Protein AF-A0A0S8IV64-F1 (afdb_monomer)

Foldseek 3Di:
DPPVPVVVVVVVVVVVVVPPDPPLPPAFWWWKKWFADQPVRVQLVLLDFQWAFLDDDRGITITTDGPVVVVVCVVVPIPMDGPGRHLQRVCCVVQNNCRCVVFDALVRLVVLLVVLCVVQVQFKDKDQLDAFPVGRTFIKIKGANHSVDDDLAAEEEEAFPLFLLFRLSLLQLSVLSVVLSVCAPPDPLSVCLRHRYTYMGGSHLQSQNVNVNGGHHSVNQRSQQQDFAQRDPSGVHRVPGPSNVSVLVVLVQDQHQEYEYEGASAQAKEWDDQAAPDAALQNVQLQVLSVLQCLLQVGHYDHNVVVPHGGRGDQSRSCQWANHGYIYGHFHSHDSVVRNNSRVVSVSSSSQQSQFEAKEAEAAQFPRQAFFKWKAFPSSRGIHTANNHGRMTDDHHDFDWTKIWIGGAQFDIDIDGGQTGDPDGHHYDYHHTYGHWKFFFRTWRHKHADDPDSPPGHPPQQPARLCLQTDDQDQRWGQQYQFMKTKTFSDPVGWFFADPDFRKKWAFHDAWAKKWKWFDDPPPPDDTHTQDMDTHIDTGGCPPDPDRTTGMMMITFPRDADNPHRSTTTITRIMMGTDAAADWDKIWPDKAKDQDVDDQWNHDPPRAAAAFTKIWMKTKMATQHPFKFAWKKKFKDFPPPFKAWPATIFTFGMHGHGGMTMTPGTTMMGGHNADAFQQWTWMKMWMDTPGDTTIGTDDGGGYWDWDKAWDDKWKQQVQHPRLRAAAAFGKIWIKTKIFTQIQAKFAFKKKFKDFPDPFKDWPAGIFTWHIHGHGGMTITPGTTMIGGHNPDDQQDWTKMKMWMDGPHRDIDIYIDIGGYHAAEEEEEALQLPDDLCCLVVVLVVLQVGDYHYHDCNSNPADALSRLLNYQEYEYENAPDEDACVDARSADPVRLVSVVVSVVQLHEYEYFAQHNCRHNPPDCCCCPVVQFPDKDKQPQQQKKAFDDPDLQGHPEIFRFARPDDGTFMFTAGHPQKDFTIFGDDDDDDDDDDDDDDDDDDDDDPPPRRGGQKMKGRPDDDDSYIYIYGNHGLSRQACDDDPPRGSSVNSQSVSVVSVNHDDDDQACQFVRPNDNDVVSLVQLCCVAPVVHDGRVVNRNQVQAPPPDRDVVSSVQSCCVHPVVHDGRDD

Mean predicted aligned error: 17.18 Å

Radius of gyration: 38.02 Å; Cα contacts (8 Å, |Δi|>4): 2808; chains: 1; bounding box: 115×73×120 Å

Secondary structure (DSSP, 8-state):
--SSHHHHHHHHHHHHHS-S---------EEEEEE-SSHHHHHHHHTSTTPEEEEE-SSEEEEEE-HHHHHHHHHHT-EEEEEESSHHHHHHHHH-TTGGGGSPPHHHHHHHHHHHHHHSTTTEEEEEEEE-TT--EEEEEEESSSTTS--SPPEEEEEE-SSTT--HHHHHHHHHHHHHHHHTTTSHHHHHHHHH-EEEEES-S-HHHHHHT-SS-TT---GGG--SSS--SSSSSTT-SHHHHHHHHHHHHS-EEEEEEEE-SSSEEEES-SS-SS--TTHHHHHHHHHHHHHTTTPEEEEHHHH---SS-HHHHHHHHH--EEEEEE--SS-HHHHHHHHHHHHHHHHHGGG-SEEEEEEETTT--B--EEEEETTTTEEEE--TTT-EEEE---SEEEEEEEEETTB--EEEEEEEE-TTSPEE--EEEPB-SEEE--EEEEEE---SS-SS---TT----GGGGSSS--S--EE--TT-EEEEE--SSS-EE--SS--EEEEE-SS--EEEEEEEPTTTTS--EEEEEEESSEEE--TTSS-SEE-EEEEEE-S-S-TTSSS-S-EEEEEEEE----S--EEEEEEEEE--SSTT----SSSSEETT-EEEEEEEEEE-SSSPEEEEEEEEE---TTEEEEE-EEEEEEE-TT-EEE-SS-EEEEE-TTPPTTEEEEEEEEEEETTEEEEEEEEEEEEE---EEEEEEEEE-TTTTSSSSB-TT-EEEEEEEEEE-SSS-B-S-EEEEEE--TTEEEEE-EEE---B-TT-EEE-SS-EEEEE-TTSPTTEEEEEEEEEE-SSS-EEEEEEEEEES-EEEEEEE-SSS-S-HHHHHHHHHTTT--EEEEEHHHH-SPPHHHHTTEEEEEEE-TT---BTTB-SSS-HHHHHHHHHHHHTT-EEEEE-SSHHHHH-S-HIIIIIS-EEEEES-----EEEEPTT-TTTTT-EEE---SS---PPEEEE-TT-EEEEEE--SS---------------S---SSTTEEEEEE-SSS--SSEEEEESS-GGGS-TT-STTSSHHHHHHHHHHHHT-------TT-TTSSSS-SHHHHHHHHHHHHH-PPPPSSGGGT-TTSSSS-SHHHHHHHHHHHHH-PPPS--

Sequence (1128 aa):
MRLTWTLIFTIVLISVLLWQSSESVAFEEIYARIWVTSTEEKGMLLGEKGLIVDAAGPNWVDVVINSERLDDLLAKGYNVEVVFWTPEERNTKLFGKDWDRQFHSYSDMVAEMQQAASDHSDIIILDTLGYSVEGRMILGAKISDNPTLEEDEPEFRIIGCHHGNEYMSVEMPLLMLEYLTDNYGSVPQVTHLVNDLETWIIPMMNPDGRTAGTRGNANGVDLNRDYGYLWNHYSPGIFSQVETRVIREHGMKNNFSISLSFHTSGDIVNHVWNYKDFPVADSAFIVDISTEYGSYNGYWVVEGYQWYQVYGDCNDWSYGSRSSIDATIETDNYNIPNVWNQNRNAILAMMERADDGVRGIVTDASTGEPLEAMVTCMELGLLVFTDPVVGDYQKNFLPGTYTLKFSANGYRDTTIPGVVVSGGSPTTLNVALRPALDLFAVHVISCYFYDPYSWPNQYPNNPTNASAALGLPDGIFASLGRGGHVELDMGEVTPIVDVEGDDFTIHEVGTSDGYHVYWSSLPYGGSWNYIGNGYGTTSFDISSLSTDTIRYLMIVDDNDGSATEWYPGCDIDAITHARQVTGPYVTLYTYYVDDDSLDLSLGNNDGNVDFGETIELTMVLENIGDSIAYDVEAILRTTHPLVSVIDSQQIFGDIPAGDTMASSAEFVFSVSTEIVDGEIIPFHLDINATNGSWGYEGPNILVNAPLLVYHALDVDDIVGNGDGKADPGETCYLTVTLENEGGYEGKQVEAILVSNDFYVNVISGTSSYPDMLPESTGVSLTPYQVTISEECPEGHSASLILEIDAFGPYSSVDTFALIIGQKPILFVDDDGGEAYEYYFLTALDSLGITYDVWTYETLDAPADSVLELYQTVVWTTGPDYGSMATPQTLTATDRTRLMTYLDNGGNLFLSSQDLLHDNGLNTFVTDYLHVVDYAEDKNINSAAGLVSDTISDGMAFTLNYPFYNFSDCIVPGSGATGIFYQTGKASSAFEERVPHDRLSSAGTSDLLDSCALRYPASGQSTYKVVFFAFPFEAVPPAGVYPNNSHTLMRRIMGWFGLEKPSYIRGDANGDGIIDLGDILYLVSYLYKSGPASDPFEAGDADCDGDIDLGDLLYLVSYLYKGGPAPGC

Solvent-accessible surface area (backbone atoms only — not comparable to full-atom values): 58502 Å² total; per-residue (Å²): 145,83,73,71,64,63,57,54,51,51,53,51,49,51,57,54,64,68,61,55,74,78,66,68,78,72,72,62,46,28,37,30,38,34,54,35,91,41,71,65,54,42,40,47,58,64,50,39,86,78,68,41,76,59,46,74,60,92,48,34,38,30,29,48,37,36,72,70,54,51,53,50,42,51,73,73,65,52,52,70,44,77,76,27,80,34,57,69,58,42,46,36,70,76,61,37,92,66,52,68,77,82,52,77,48,73,70,49,49,54,52,47,55,53,45,52,33,66,76,41,56,69,34,30,37,75,43,71,71,39,45,35,90,89,63,49,72,25,49,34,34,39,32,14,62,55,45,92,57,86,67,90,45,42,24,35,38,32,40,9,12,56,35,14,57,24,61,42,10,30,48,58,34,46,52,47,53,51,51,47,64,76,29,46,87,73,37,70,68,44,32,48,51,33,65,59,26,39,36,38,36,23,28,42,54,21,56,53,6,43,72,70,54,32,50,22,37,80,85,59,45,52,51,60,26,17,28,26,36,58,30,74,76,63,33,101,38,70,44,65,49,57,44,48,41,34,53,49,57,48,58,72,74,46,59,38,35,32,34,38,38,32,36,52,69,37,61,31,34,33,32,59,32,26,68,40,93,58,74,53,72,62,38,69,48,57,50,49,56,38,46,54,36,19,69,60,59,73,28,48,62,41,47,25,25,81,77,54,63,48,45,4,26,62,37,44,24,38,32,65,45,54,49,14,48,27,32,38,38,27,32,64,79,62,62,64,74,57,55,46,67,38,41,52,64,22,52,52,50,54,58,62,54,39,54,32,13,39,30,34,35,34,20,34,20,61,76,68,46,45,28,60,31,38,42,30,34,66,88,54,73,41,62,34,50,30,31,59,84,64,4,26,34,56,44,74,52,64,66,46,73,41,35,42,34,39,39,36,70,32,28,46,71,45,76,46,71,75,46,63,24,55,80,95,50,48,31,79,56,71,44,65,38,44,79,46,42,54,31,32,25,74,41,46,70,29,32,28,60,59,76,90,59,62,49,85,60,73,53,81,37,54,75,58,41,70,59,32,30,38,42,70,78,75,82,51,46,17,36,22,19,38,53,7,29,46,30,33,32,26,40,93,91,56,40,46,52,62,59,97,59,68,35,37,33,43,36,51,49,88,74,72,34,46,29,37,37,28,36,35,55,88,65,86,89,50,73,76,40,81,76,51,75,43,58,36,59,34,69,45,60,48,83,85,53,99,51,63,63,44,40,32,42,35,45,31,25,67,55,52,78,49,81,82,39,73,53,14,34,30,24,30,13,15,33,40,33,72,61,86,50,85,47,46,40,70,43,82,68,51,72,44,77,40,18,38,72,53,94,84,19,50,33,87,61,84,67,62,48,44,53,53,23,24,40,30,35,41,42,25,37,27,17,75,12,72,31,64,34,38,63,26,32,39,35,56,46,63,83,51,90,54,50,48,77,76,38,38,73,41,49,53,39,68,35,45,48,76,34,72,42,55,43,79,55,63,34,28,35,34,36,33,50,76,53,58,43,74,42,64,45,59,27,34,31,41,36,40,31,83,79,47,74,44,50,30,53,44,63,71,44,61,25,29,16,51,36,78,42,83,70,48,81,46,50,48,10,75,78,45,92,56,81,51,55,45,38,54,53,25,43,32,31,39,39,46,27,34,30,20,80,13,77,26,64,36,36,72,26,34,36,38,50,46,53,86,36,94,40,46,46,67,75,39,34,63,30,43,38,56,67,21,47,52,82,28,72,30,53,39,74,43,58,30,31,38,36,33,33,67,83,39,58,58,40,36,73,37,57,33,37,38,41,37,36,31,66,77,70,42,71,48,75,42,74,50,75,45,62,25,32,48,32,59,31,36,37,38,45,43,30,83,74,58,92,59,59,63,60,52,49,56,22,47,58,72,57,74,61,69,67,48,80,42,55,27,78,81,63,50,73,78,49,62,85,58,54,66,32,27,48,27,39,37,39,34,14,51,80,36,67,58,28,68,92,53,40,58,47,59,40,75,65,48,48,51,42,52,48,53,41,36,75,74,41,25,29,40,40,40,27,21,21,34,47,58,66,14,54,45,84,37,68,57,37,39,75,65,68,22,37,71,47,73,43,76,63,58,50,65,53,22,39,35,32,30,80,88,37,87,60,24,42,85,28,57,41,67,45,53,62,92,57,86,69,42,15,26,20,34,28,60,25,90,62,30,33,58,34,28,27,58,65,79,77,98,70,96,72,97,70,90,81,76,90,84,84,80,92,78,97,79,80,93,79,83,68,57,45,21,30,21,35,31,32,56,58,70,80,90,63,73,38,40,34,38,42,29,32,35,42,63,64,16,41,41,74,84,39,67,85,62,29,18,33,40,55,43,45,47,29,51,37,40,69,77,66,61,64,75,87,80,76,57,37,36,20,23,69,62,82,85,58,76,51,71,64,16,49,52,39,49,50,29,29,79,75,66,78,41,71,78,29,78,59,61,62,12,34,20,17,70,63,81,83,59,74,56,74,64,19,49,53,42,52,52,29,27,79,74,66,74,43,71,78,49,64,130

Nearest PDB structures (foldseek):
  4djl-assembly1_A  TM=9.384E-01  e=1.659E-21  Thermoactinomyces vulgaris
  6f79-assembly1_A  TM=9.394E-01  e=2.410E-21  Thermoactinomyces vulgaris
  8qvo-assembly1_A  TM=9.394E-01  e=3.319E-21  Thermoactinomyces vulgaris
  6f75-assembly1_A  TM=9.388E-01  e=3.895E-21  Thermoactinomyces vulgaris
  4iav-assembly1_A  TM=9.394E-01  e=6.296E-21  Thermoactinomyces vulgaris

pLDDT: mean 86.25, std 13.46, range [27.78, 98.75]

Structure (mmCIF, N/CA/C/O backbone):
data_AF-A0A0S8IV64-F1
#
_entry.id   AF-A0A0S8IV64-F1
#
loop_
_atom_site.group_PDB
_atom_site.id
_atom_site.type_symbol
_atom_site.label_atom_id
_atom_site.label_alt_id
_atom_site.label_comp_id
_atom_site.label_asym_id
_atom_site.label_entity_id
_atom_site.label_seq_id
_atom_site.pdbx_PDB_ins_code
_atom_site.Cartn_x
_atom_site.Cartn_y
_atom_site.Cartn_z
_atom_site.occupancy
_atom_site.B_iso_or_equiv
_atom_site.auth_seq_id
_atom_site.auth_comp_id
_atom_site.auth_asym_id
_atom_site.auth_atom_id
_atom_site.pdbx_PDB_model_num
ATOM 1 N N . MET A 1 1 ? -16.014 -24.046 -67.340 1.00 46.62 1 MET A N 1
ATOM 2 C CA . MET A 1 1 ? -15.103 -24.981 -66.634 1.00 46.62 1 MET A CA 1
ATOM 3 C C . MET A 1 1 ? -13.638 -24.910 -67.120 1.00 46.62 1 MET A C 1
ATOM 5 O O . MET A 1 1 ? -12.953 -25.922 -67.146 1.00 46.62 1 MET A O 1
ATOM 9 N N . ARG A 1 2 ? -13.134 -23.717 -67.488 1.00 40.94 2 ARG A N 1
ATOM 10 C CA . ARG A 1 2 ? -11.708 -23.420 -67.782 1.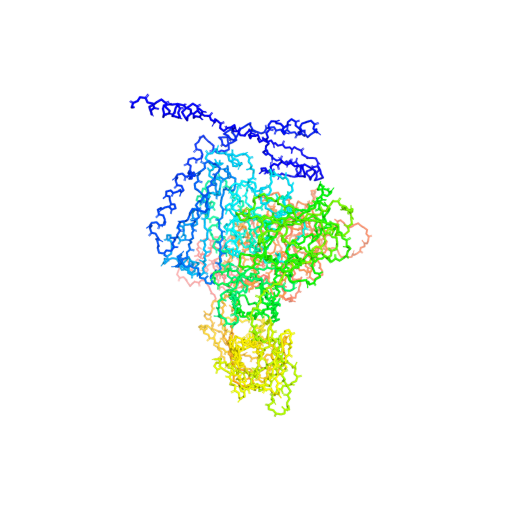00 40.94 2 ARG A CA 1
ATOM 11 C C . ARG A 1 2 ? -11.312 -21.982 -67.369 1.00 40.94 2 ARG A C 1
ATOM 13 O O . ARG A 1 2 ? -10.336 -21.446 -67.866 1.00 40.94 2 ARG A O 1
ATOM 20 N N . LEU A 1 3 ? -12.098 -21.354 -66.487 1.00 38.56 3 LEU A N 1
ATOM 21 C CA . LEU A 1 3 ? -11.925 -19.955 -66.057 1.00 38.56 3 LEU A CA 1
ATOM 22 C C . LEU A 1 3 ? -11.729 -19.798 -64.539 1.00 38.56 3 LEU A C 1
ATOM 24 O O . LEU A 1 3 ? -11.450 -18.704 -64.079 1.00 38.56 3 LEU A O 1
ATOM 28 N N . THR A 1 4 ? -11.817 -20.885 -63.769 1.00 44.31 4 THR A N 1
ATOM 29 C CA . THR A 1 4 ? -11.647 -20.881 -62.306 1.00 44.31 4 THR A CA 1
ATOM 30 C C . THR A 1 4 ? -10.268 -21.355 -61.843 1.00 44.31 4 THR A C 1
ATOM 32 O O . THR A 1 4 ? -9.903 -21.127 -60.701 1.00 44.31 4 THR A O 1
ATOM 35 N N . TRP A 1 5 ? -9.465 -21.957 -62.727 1.00 38.50 5 TRP A N 1
ATOM 36 C CA . TRP A 1 5 ? -8.128 -22.453 -62.374 1.00 38.50 5 TRP A CA 1
ATOM 37 C C . TRP A 1 5 ? -7.019 -21.411 -62.557 1.00 38.50 5 TRP A C 1
ATOM 39 O O . TRP A 1 5 ? -6.019 -21.466 -61.855 1.00 38.50 5 TRP A O 1
ATOM 49 N N . THR A 1 6 ? -7.203 -20.423 -63.438 1.00 42.66 6 THR A N 1
ATOM 50 C CA . THR A 1 6 ? -6.194 -19.380 -63.682 1.00 42.66 6 THR A CA 1
ATOM 51 C C . THR A 1 6 ? -6.231 -18.265 -62.635 1.00 42.66 6 THR A C 1
ATOM 53 O O . THR A 1 6 ? -5.207 -17.649 -62.394 1.00 42.66 6 THR A O 1
ATOM 56 N N . LEU A 1 7 ? -7.373 -18.016 -61.978 1.00 42.00 7 LEU A N 1
ATOM 57 C CA . LEU A 1 7 ? -7.457 -17.010 -60.909 1.00 42.00 7 LEU A CA 1
ATOM 58 C C . LEU A 1 7 ? -6.850 -17.526 -59.594 1.00 42.00 7 LEU A C 1
ATOM 60 O O . LEU A 1 7 ? -6.142 -16.792 -58.919 1.00 42.00 7 LEU A O 1
ATOM 64 N N . ILE A 1 8 ? -7.054 -18.812 -59.283 1.00 50.12 8 ILE A N 1
ATOM 65 C CA . ILE A 1 8 ? -6.493 -19.453 -58.086 1.00 50.12 8 ILE A CA 1
ATOM 66 C C . ILE A 1 8 ? -4.973 -19.623 -58.225 1.00 50.12 8 ILE A C 1
ATOM 68 O O . ILE A 1 8 ? -4.252 -19.380 -57.269 1.00 50.12 8 ILE A O 1
ATOM 72 N N . PHE A 1 9 ? -4.456 -19.933 -59.421 1.00 42.69 9 PHE A N 1
ATOM 73 C CA . PHE A 1 9 ? -3.003 -20.014 -59.627 1.00 42.69 9 PHE A CA 1
ATOM 74 C C . PHE A 1 9 ? -2.306 -18.645 -59.590 1.00 42.69 9 PHE A C 1
ATOM 76 O O . PHE A 1 9 ? -1.165 -18.582 -59.157 1.00 42.69 9 PHE A O 1
ATOM 83 N N . THR A 1 10 ? -2.970 -17.553 -59.992 1.00 44.53 10 THR A N 1
ATOM 84 C CA . THR A 1 10 ? -2.396 -16.197 -59.898 1.00 44.53 10 THR A CA 1
ATOM 85 C C . THR A 1 10 ? -2.472 -15.640 -58.476 1.00 44.53 10 THR A C 1
ATOM 87 O O . THR A 1 10 ? -1.539 -14.969 -58.057 1.00 44.53 10 THR A O 1
ATOM 90 N N . ILE A 1 11 ? -3.515 -15.966 -57.703 1.00 47.81 11 ILE A N 1
ATOM 91 C CA . ILE A 1 11 ? -3.597 -15.593 -56.280 1.00 47.81 11 ILE A CA 1
ATOM 92 C C . ILE A 1 11 ? -2.587 -16.401 -55.454 1.00 47.81 11 ILE A C 1
ATOM 94 O O . ILE A 1 11 ? -1.896 -15.811 -54.637 1.00 47.81 11 ILE A O 1
ATOM 98 N N . VAL A 1 12 ? -2.401 -17.697 -55.748 1.00 47.69 12 VAL A N 1
ATOM 99 C CA . VAL A 1 12 ? -1.395 -18.535 -55.070 1.00 47.69 12 VAL A CA 1
ATOM 100 C C . VAL A 1 12 ? 0.039 -18.197 -55.506 1.00 47.69 12 VAL A C 1
ATOM 102 O O . VAL A 1 12 ? 0.940 -18.246 -54.681 1.00 47.69 12 VAL A O 1
ATOM 105 N N . LEU A 1 13 ? 0.295 -17.793 -56.762 1.00 34.97 13 LEU A N 1
ATOM 106 C CA . LEU A 1 13 ? 1.633 -17.309 -57.143 1.00 34.97 13 LEU A CA 1
ATOM 107 C C . LEU A 1 13 ? 1.937 -15.908 -56.603 1.00 34.97 13 LEU A C 1
ATOM 109 O O . LEU A 1 13 ? 3.095 -15.651 -56.312 1.00 34.97 13 LEU A O 1
ATOM 113 N N . ILE A 1 14 ? 0.950 -15.015 -56.464 1.00 40.19 14 ILE A N 1
ATOM 114 C CA . ILE A 1 14 ? 1.164 -13.701 -55.834 1.00 40.19 14 ILE A CA 1
ATOM 115 C C . ILE A 1 14 ? 1.363 -13.869 -54.324 1.00 40.19 14 ILE A C 1
ATOM 117 O O . ILE A 1 14 ? 2.248 -13.226 -53.777 1.00 40.19 14 ILE A O 1
ATOM 121 N N . SER A 1 15 ? 0.659 -14.796 -53.666 1.00 40.41 15 SER A N 1
ATOM 122 C CA . SER A 1 15 ? 0.906 -15.102 -52.252 1.00 40.41 15 SER A CA 1
ATOM 123 C C . SER A 1 15 ? 2.202 -15.885 -52.014 1.00 40.41 15 SER A C 1
ATOM 125 O O . SER A 1 15 ? 2.766 -15.762 -50.944 1.00 40.41 15 SER A O 1
ATOM 127 N N . VAL A 1 16 ? 2.720 -16.647 -52.989 1.00 37.16 16 VAL A N 1
ATOM 128 C CA . VAL A 1 16 ? 4.018 -17.354 -52.877 1.00 37.16 16 VAL A CA 1
ATOM 129 C C . VAL A 1 16 ? 5.206 -16.499 -53.361 1.00 37.16 16 VAL A C 1
ATOM 131 O O . VAL A 1 16 ? 6.334 -16.748 -52.955 1.00 37.16 16 VAL A O 1
ATOM 134 N N . LEU A 1 17 ? 4.984 -15.461 -54.180 1.00 31.86 17 LEU A N 1
ATOM 135 C CA . LEU A 1 17 ? 6.019 -14.482 -54.567 1.00 31.86 17 LEU A CA 1
ATOM 136 C C . LEU A 1 17 ? 6.077 -13.252 -53.645 1.00 31.86 17 LEU A C 1
ATOM 138 O O . LEU A 1 17 ? 7.106 -12.588 -53.632 1.00 31.86 17 LEU A O 1
ATOM 142 N N . LEU A 1 18 ? 5.027 -12.972 -52.862 1.00 34.69 18 LEU A N 1
ATOM 143 C CA . LEU A 1 18 ? 5.077 -12.057 -51.706 1.00 34.69 18 LEU A CA 1
ATOM 144 C C . LEU A 1 18 ? 5.537 -12.761 -50.416 1.00 34.69 18 LEU A C 1
ATOM 146 O O . LEU A 1 18 ? 5.742 -12.111 -49.402 1.00 34.69 18 LEU A O 1
ATOM 150 N N . TRP A 1 19 ? 5.744 -14.080 -50.476 1.00 31.70 19 TRP A N 1
ATOM 151 C CA . TRP A 1 19 ? 6.392 -14.894 -49.445 1.00 31.70 19 TRP A CA 1
ATOM 152 C C . TRP A 1 19 ? 7.831 -15.232 -49.875 1.00 31.70 19 TRP A C 1
ATOM 154 O O . TRP A 1 19 ? 8.308 -16.357 -49.768 1.00 31.70 19 TRP A O 1
ATOM 164 N N . GLN A 1 20 ? 8.517 -14.247 -50.456 1.00 29.11 20 GLN A N 1
ATOM 165 C CA . GLN A 1 20 ? 9.966 -14.149 -50.345 1.00 29.11 20 GLN A CA 1
ATOM 166 C C . GLN A 1 20 ? 10.204 -13.213 -49.180 1.00 29.11 20 GLN A C 1
ATOM 168 O O . GLN A 1 20 ? 9.869 -12.039 -49.302 1.00 29.11 20 GLN A O 1
ATOM 173 N N . SER A 1 21 ? 10.679 -13.789 -48.074 1.00 34.25 21 SER A N 1
ATOM 174 C CA . SER A 1 21 ? 11.319 -13.117 -46.945 1.00 34.25 21 SER A CA 1
ATOM 175 C C . SER A 1 21 ? 11.250 -11.590 -47.040 1.00 34.25 21 SER A C 1
ATOM 177 O O . SER A 1 21 ? 12.135 -10.955 -47.620 1.00 34.25 21 SER A O 1
ATOM 179 N N . SER A 1 22 ? 10.245 -10.989 -46.401 1.00 31.52 22 SER A N 1
ATOM 180 C CA . SER A 1 22 ? 10.625 -9.890 -45.531 1.00 31.52 22 SER A CA 1
ATOM 181 C C . SER A 1 22 ? 11.589 -10.534 -44.541 1.00 31.52 22 SER A C 1
ATOM 183 O O . SER A 1 22 ? 11.177 -11.134 -43.554 1.00 31.52 22 SER A O 1
ATOM 185 N N . GLU A 1 23 ? 12.879 -10.539 -44.881 1.00 33.03 23 GLU A N 1
ATOM 186 C CA . GLU A 1 23 ? 13.861 -10.372 -43.829 1.00 33.03 23 GLU A CA 1
ATOM 187 C C . GLU A 1 23 ? 13.333 -9.142 -43.099 1.00 33.03 23 GLU A C 1
ATOM 189 O O . GLU A 1 23 ? 13.241 -8.061 -43.694 1.00 33.03 23 GLU A O 1
ATOM 194 N N . SER A 1 24 ? 12.814 -9.347 -41.884 1.00 35.16 24 SER A N 1
ATOM 195 C CA . SER A 1 24 ? 12.760 -8.263 -40.924 1.00 35.16 24 SER A CA 1
ATOM 196 C C . SER A 1 24 ? 14.130 -7.616 -41.046 1.00 35.16 24 SER A C 1
ATOM 198 O O . SER A 1 24 ? 15.158 -8.300 -40.996 1.00 35.16 24 SER A O 1
ATOM 200 N N . VAL A 1 25 ? 14.159 -6.339 -41.420 1.00 35.28 25 VAL A N 1
ATOM 201 C CA . VAL A 1 25 ? 15.418 -5.610 -41.401 1.00 35.28 25 VAL A CA 1
ATOM 202 C C . VAL A 1 25 ? 15.755 -5.582 -39.923 1.00 35.28 25 VAL A C 1
ATOM 204 O O . VAL A 1 25 ? 15.181 -4.782 -39.194 1.00 35.28 25 VAL A O 1
ATOM 207 N N . ALA A 1 26 ? 16.549 -6.558 -39.473 1.00 42.69 26 ALA A N 1
ATOM 208 C CA . ALA A 1 26 ? 16.985 -6.653 -38.098 1.00 42.69 26 ALA A CA 1
ATOM 209 C C . ALA A 1 26 ? 17.568 -5.287 -37.767 1.00 42.69 26 ALA A C 1
ATOM 211 O O . ALA A 1 26 ? 18.451 -4.798 -38.482 1.00 42.69 26 ALA A O 1
ATOM 212 N N . PHE A 1 27 ? 16.977 -4.632 -36.774 1.00 54.88 27 PHE A N 1
ATOM 213 C CA . PHE A 1 27 ? 17.466 -3.342 -36.345 1.00 54.88 27 PHE A CA 1
ATOM 214 C C . PHE A 1 27 ? 18.907 -3.551 -35.878 1.00 54.88 27 PHE A C 1
ATOM 216 O O . PHE A 1 27 ? 19.211 -4.506 -35.163 1.00 54.88 27 PHE A O 1
ATOM 223 N N . GLU A 1 28 ? 19.817 -2.729 -36.385 1.00 72.75 28 GLU A N 1
ATOM 224 C CA . GLU A 1 28 ? 21.224 -2.835 -36.034 1.00 72.75 28 GLU A CA 1
ATOM 225 C C . GLU A 1 28 ? 21.397 -2.369 -34.583 1.00 72.75 28 GLU A C 1
ATOM 227 O O . GLU A 1 28 ? 21.268 -1.179 -34.305 1.00 72.75 28 GLU A O 1
ATOM 232 N N . GLU A 1 29 ? 21.661 -3.307 -33.671 1.00 82.06 29 GLU A N 1
ATOM 233 C CA . GLU A 1 29 ? 21.982 -3.027 -32.268 1.00 82.06 29 GLU A CA 1
ATOM 234 C C . GLU A 1 29 ? 23.504 -3.022 -32.066 1.00 82.06 29 GLU A C 1
ATOM 236 O O . GLU A 1 29 ? 24.178 -4.055 -32.135 1.00 82.06 29 GLU A O 1
ATOM 241 N N . ILE A 1 30 ? 24.040 -1.835 -31.804 1.00 86.00 30 ILE A N 1
ATOM 242 C CA . ILE A 1 30 ? 25.433 -1.567 -31.459 1.00 86.00 30 ILE A CA 1
ATOM 243 C C . ILE A 1 30 ? 25.475 -1.193 -29.980 1.00 86.00 30 ILE A C 1
ATOM 245 O O . ILE A 1 30 ? 24.789 -0.267 -29.548 1.00 86.00 30 ILE A O 1
ATOM 249 N N . TYR A 1 31 ? 26.325 -1.873 -29.215 1.00 87.75 31 TYR A N 1
ATOM 250 C CA . TYR A 1 31 ? 26.575 -1.540 -27.815 1.00 87.75 31 TYR A CA 1
ATOM 251 C C . TYR A 1 31 ? 27.778 -0.613 -27.750 1.00 87.75 31 TYR A C 1
ATOM 253 O O . TYR A 1 31 ? 28.891 -0.998 -28.132 1.00 87.75 31 TYR A O 1
ATOM 261 N N . ALA A 1 32 ? 27.560 0.610 -27.286 1.00 90.06 32 ALA A N 1
ATOM 262 C CA . ALA A 1 32 ? 28.578 1.643 -27.256 1.00 90.06 32 ALA A CA 1
ATOM 263 C C . ALA A 1 32 ? 28.705 2.261 -25.865 1.00 90.06 32 ALA A C 1
ATOM 265 O O . ALA A 1 32 ? 27.712 2.603 -25.239 1.00 90.06 32 ALA A O 1
ATOM 266 N N . ARG A 1 33 ? 29.940 2.458 -25.414 1.00 93.50 33 ARG A N 1
ATOM 267 C CA . ARG A 1 33 ? 30.279 3.198 -24.206 1.00 93.50 33 ARG A CA 1
ATOM 268 C C . ARG A 1 33 ? 30.520 4.652 -24.549 1.00 93.50 33 ARG A C 1
ATOM 270 O O . ARG A 1 33 ? 31.406 4.966 -25.342 1.00 93.50 33 ARG A O 1
ATOM 277 N N . ILE A 1 34 ? 29.780 5.546 -23.920 1.00 92.81 34 ILE A N 1
ATOM 278 C CA . ILE A 1 34 ? 29.972 6.986 -24.033 1.00 92.81 34 ILE A CA 1
ATOM 279 C C . ILE A 1 34 ? 30.653 7.466 -22.761 1.00 92.81 34 ILE A C 1
ATOM 281 O O . ILE A 1 34 ? 30.103 7.362 -21.669 1.00 92.81 34 ILE A O 1
ATOM 285 N N . TRP A 1 35 ? 31.866 7.986 -22.893 1.00 91.50 35 TRP A N 1
ATOM 286 C CA . TRP A 1 35 ? 32.597 8.561 -21.771 1.00 91.50 35 TRP A CA 1
ATOM 287 C C . TRP A 1 35 ? 32.119 9.986 -21.509 1.00 91.50 35 TRP A C 1
ATOM 289 O O . TRP A 1 35 ? 32.072 10.800 -22.432 1.00 91.50 35 TRP A O 1
ATOM 299 N N . VAL A 1 36 ? 31.824 10.285 -20.247 1.00 87.25 36 VAL A N 1
ATOM 300 C CA . VAL A 1 36 ? 31.349 11.595 -19.784 1.00 87.25 36 VAL A CA 1
ATOM 301 C C . VAL A 1 36 ? 32.300 12.147 -18.726 1.00 87.25 36 VAL A C 1
ATOM 303 O O . VAL A 1 36 ? 32.923 11.406 -17.965 1.00 87.25 36 VAL A O 1
ATOM 306 N N . THR A 1 37 ? 32.463 13.465 -18.700 1.00 86.19 37 THR A N 1
ATOM 307 C CA . THR A 1 37 ? 33.454 14.159 -17.864 1.00 86.19 37 THR A CA 1
ATOM 308 C C . THR A 1 37 ? 32.850 14.866 -16.654 1.00 86.19 37 THR A C 1
ATOM 310 O O . THR A 1 37 ? 33.591 15.292 -15.765 1.00 86.19 37 THR A O 1
ATOM 313 N N . SER A 1 38 ? 31.521 14.970 -16.592 1.00 76.50 38 SER A N 1
ATOM 314 C CA . SER A 1 38 ? 30.772 15.533 -15.469 1.00 76.50 38 SER A CA 1
ATOM 315 C C . SER A 1 38 ? 29.369 14.928 -15.374 1.00 76.50 38 SER A C 1
ATOM 317 O O . SER A 1 38 ? 28.833 14.407 -16.353 1.00 76.50 38 SER A O 1
ATOM 319 N N . THR A 1 39 ? 28.745 15.054 -14.202 1.00 66.00 39 THR A N 1
ATOM 320 C CA . THR A 1 39 ? 27.329 14.712 -13.986 1.00 66.00 39 THR A CA 1
ATOM 321 C C . THR A 1 39 ? 26.397 15.527 -14.887 1.00 66.00 39 THR A C 1
ATOM 323 O O . THR A 1 39 ? 25.378 15.019 -15.335 1.00 66.00 39 THR A O 1
ATOM 326 N N . GLU A 1 40 ? 26.767 16.770 -15.206 1.00 70.00 40 GLU A N 1
ATOM 327 C CA . GLU A 1 40 ? 26.022 17.630 -16.132 1.00 70.00 40 GLU A CA 1
ATOM 328 C C . GLU A 1 40 ? 26.059 17.073 -17.564 1.00 70.00 40 GLU A C 1
ATOM 330 O O . GLU A 1 40 ? 25.017 16.948 -18.196 1.00 70.00 40 GLU A O 1
ATOM 335 N N . GLU A 1 41 ? 27.229 16.647 -18.057 1.00 77.31 41 GLU A N 1
ATOM 336 C CA . GLU A 1 41 ? 27.354 16.021 -19.380 1.00 77.31 41 GLU A CA 1
ATOM 337 C C . GLU A 1 41 ? 26.636 14.667 -19.440 1.00 77.31 41 GLU A C 1
ATOM 339 O O . GLU A 1 41 ? 25.973 14.373 -20.435 1.00 77.31 41 GLU A O 1
ATOM 344 N N . LYS A 1 42 ? 26.722 13.868 -18.365 1.00 75.31 42 LYS A N 1
ATOM 345 C CA . LYS A 1 42 ? 25.943 12.631 -18.210 1.00 75.31 42 LYS A CA 1
ATOM 346 C C . LYS A 1 42 ? 24.450 12.923 -18.302 1.00 75.31 42 LYS A C 1
ATOM 348 O O . LYS A 1 42 ? 23.754 12.283 -19.075 1.00 75.31 42 LYS A O 1
ATOM 353 N N . GLY A 1 43 ? 23.984 13.929 -17.574 1.00 66.62 43 GLY A N 1
ATOM 354 C CA . GLY A 1 43 ? 22.603 14.379 -17.608 1.00 66.62 43 GLY A CA 1
ATOM 355 C C . GLY A 1 43 ? 22.143 14.823 -18.997 1.00 66.62 43 GLY A C 1
ATOM 356 O O . GLY A 1 43 ? 21.119 14.360 -19.484 1.00 66.62 43 GLY A O 1
ATOM 357 N N . MET A 1 44 ? 22.927 15.665 -19.676 1.00 72.56 44 MET A N 1
ATOM 358 C CA . MET A 1 44 ? 22.639 16.093 -21.051 1.00 72.56 44 MET A CA 1
ATOM 359 C C . MET A 1 44 ? 22.574 14.910 -22.024 1.00 72.56 44 MET A C 1
ATOM 361 O O . MET A 1 44 ? 21.733 14.895 -22.918 1.00 72.56 44 MET A O 1
ATOM 365 N N . LEU A 1 45 ? 23.464 13.925 -21.859 1.00 75.69 45 LEU A N 1
ATOM 366 C CA . LEU A 1 45 ? 23.456 12.697 -22.649 1.00 75.69 45 LEU A CA 1
ATOM 367 C C . LEU A 1 45 ? 22.224 11.834 -22.351 1.00 75.69 45 LEU A C 1
ATOM 369 O O . LEU A 1 45 ? 21.668 11.252 -23.269 1.00 75.69 45 LEU A O 1
ATOM 373 N N . LEU A 1 46 ? 21.785 11.739 -21.099 1.00 68.88 46 LEU A N 1
ATOM 374 C CA . LEU A 1 46 ? 20.588 10.974 -20.736 1.00 68.88 46 LEU A CA 1
ATOM 375 C C . LEU A 1 46 ? 19.292 11.675 -21.184 1.00 68.88 46 LEU A C 1
ATOM 377 O O . LEU A 1 46 ? 18.327 11.008 -21.539 1.00 68.88 46 LEU A O 1
ATOM 381 N N . GLY A 1 47 ? 19.293 13.009 -21.269 1.00 60.34 47 GLY A N 1
ATOM 382 C CA . GLY A 1 47 ? 18.185 13.798 -21.822 1.00 60.34 47 GLY A CA 1
ATOM 383 C C . GLY A 1 47 ? 18.070 13.762 -23.354 1.00 60.34 47 GLY A C 1
ATOM 384 O O . GLY A 1 47 ? 17.106 14.276 -23.926 1.00 60.34 47 GLY A O 1
ATOM 385 N N . GLU A 1 48 ? 19.036 13.170 -24.058 1.00 67.00 48 GLU A N 1
ATOM 386 C CA . GLU A 1 48 ? 19.014 13.054 -25.515 1.00 67.00 48 GLU A CA 1
ATOM 387 C C . GLU A 1 48 ? 18.025 11.961 -25.968 1.00 67.00 48 GLU A C 1
ATOM 389 O O . GLU A 1 48 ? 18.148 10.782 -25.630 1.00 67.00 48 GLU A O 1
ATOM 394 N N . LYS A 1 49 ? 17.040 12.349 -26.788 1.00 57.75 49 LYS A N 1
ATOM 395 C CA . LYS A 1 49 ? 15.962 11.451 -27.233 1.00 57.75 49 LYS A CA 1
ATOM 396 C C . LYS A 1 49 ? 16.494 10.207 -27.957 1.00 57.75 49 LYS A C 1
ATOM 398 O O . LYS A 1 49 ? 17.368 10.299 -28.821 1.00 57.75 49 LYS A O 1
ATOM 403 N N . GLY A 1 50 ? 15.901 9.053 -27.642 1.00 57.66 50 GLY A N 1
ATOM 404 C CA . GLY A 1 50 ? 16.174 7.779 -28.316 1.00 57.66 50 GLY A CA 1
ATOM 405 C C . GLY A 1 50 ? 17.496 7.100 -27.938 1.00 57.66 50 GLY A C 1
ATOM 406 O O . GLY A 1 50 ? 17.980 6.276 -28.711 1.00 57.66 50 GLY A O 1
ATOM 407 N N . LEU A 1 51 ? 18.102 7.444 -26.796 1.00 69.81 51 LEU A N 1
ATOM 408 C CA . LEU A 1 51 ? 19.194 6.665 -26.204 1.00 69.81 51 LEU A CA 1
ATOM 409 C C . LEU A 1 51 ? 18.635 5.619 -25.239 1.00 69.81 51 LEU A C 1
ATOM 411 O O . LEU A 1 51 ? 17.912 5.948 -24.304 1.00 69.81 51 LEU A O 1
ATOM 415 N N . ILE A 1 52 ? 18.995 4.362 -25.476 1.00 73.56 52 ILE A N 1
ATOM 416 C CA . ILE A 1 52 ? 18.709 3.242 -24.581 1.00 73.56 52 ILE A CA 1
ATOM 417 C C . ILE A 1 52 ? 19.952 3.028 -23.728 1.00 73.56 52 ILE A C 1
ATOM 419 O O . ILE A 1 52 ? 21.023 2.810 -24.288 1.00 73.56 52 ILE A O 1
ATOM 423 N N . VAL A 1 53 ? 19.822 3.086 -22.406 1.00 74.81 53 VAL A N 1
ATOM 424 C CA . VAL A 1 53 ? 20.929 2.852 -21.469 1.00 74.81 53 VAL A CA 1
ATOM 425 C C . VAL A 1 53 ? 20.978 1.363 -21.122 1.00 74.81 53 VAL A C 1
ATOM 427 O O . VAL A 1 53 ? 19.974 0.810 -20.693 1.00 74.81 53 VAL A O 1
ATOM 430 N N . ASP A 1 54 ? 22.130 0.724 -21.342 1.00 73.81 54 ASP A N 1
ATOM 431 C CA . ASP A 1 54 ? 22.417 -0.666 -20.931 1.00 73.81 54 ASP A CA 1
ATOM 432 C C . ASP A 1 54 ? 23.031 -0.685 -19.521 1.00 73.81 54 ASP A C 1
ATOM 434 O O . ASP A 1 54 ? 22.706 -1.535 -18.704 1.00 73.81 54 ASP A O 1
ATOM 438 N N . ALA A 1 55 ? 23.917 0.272 -19.222 1.00 71.06 55 ALA A N 1
ATOM 439 C CA . ALA A 1 55 ? 24.521 0.458 -17.903 1.00 71.06 55 ALA A CA 1
ATOM 440 C C . ALA A 1 55 ? 25.098 1.875 -17.777 1.00 71.06 55 ALA A C 1
ATOM 442 O O . ALA A 1 55 ? 25.399 2.524 -18.777 1.00 71.06 55 ALA A O 1
ATOM 443 N N . ALA A 1 56 ? 25.326 2.371 -16.561 1.00 71.69 56 ALA A N 1
ATOM 444 C CA . ALA A 1 56 ? 25.995 3.656 -16.374 1.00 71.69 56 ALA A CA 1
ATOM 445 C C . ALA A 1 56 ? 26.910 3.659 -15.148 1.00 71.69 56 ALA A C 1
ATOM 447 O O . ALA A 1 56 ? 26.530 3.218 -14.071 1.00 71.69 56 ALA A O 1
ATOM 448 N N . GLY A 1 57 ? 28.106 4.229 -15.298 1.00 68.81 57 GLY A N 1
ATOM 449 C CA . GLY A 1 57 ? 29.039 4.494 -14.206 1.00 68.81 57 GLY A CA 1
ATOM 450 C C . GLY A 1 57 ? 29.145 5.987 -13.869 1.00 68.81 57 GLY A C 1
ATOM 451 O O . GLY A 1 57 ? 28.440 6.820 -14.453 1.00 68.81 57 GLY A O 1
ATOM 452 N N . PRO A 1 58 ? 30.057 6.370 -12.956 1.00 66.94 58 PRO A N 1
ATOM 453 C CA . PRO A 1 58 ? 30.281 7.774 -12.597 1.00 66.94 58 PRO A CA 1
ATOM 454 C C . PRO A 1 58 ? 30.755 8.645 -13.772 1.00 66.94 58 PRO A C 1
ATOM 456 O O . PRO A 1 58 ? 30.472 9.837 -13.821 1.00 66.94 58 PRO A O 1
ATOM 459 N N . ASN A 1 59 ? 31.485 8.055 -14.723 1.00 85.50 59 ASN A N 1
ATOM 460 C CA . ASN A 1 59 ? 32.129 8.752 -15.841 1.00 85.50 59 ASN A CA 1
ATOM 461 C C . ASN A 1 59 ? 31.902 8.081 -17.209 1.00 85.50 59 ASN A C 1
ATOM 463 O O . ASN A 1 59 ? 32.628 8.357 -18.167 1.00 85.50 59 ASN A O 1
ATOM 467 N N . TRP A 1 60 ? 30.913 7.193 -17.322 1.00 86.75 60 TRP A N 1
ATOM 468 C CA . TRP A 1 60 ? 30.530 6.576 -18.593 1.00 86.75 60 TRP A CA 1
ATOM 469 C C . TRP A 1 60 ? 29.059 6.142 -18.593 1.00 86.75 60 TRP A C 1
ATOM 471 O O . TRP A 1 60 ? 28.470 5.940 -17.532 1.00 86.75 60 TRP A O 1
ATOM 481 N N . VAL A 1 61 ? 28.484 5.991 -19.784 1.00 83.44 61 VAL A N 1
ATOM 482 C CA . VAL A 1 61 ? 27.148 5.427 -20.028 1.00 83.44 61 VAL A CA 1
ATOM 483 C C . VAL A 1 61 ? 27.260 4.435 -21.183 1.00 83.44 61 VAL A C 1
ATOM 485 O O . VAL A 1 61 ? 27.667 4.817 -22.278 1.00 83.44 61 VAL A O 1
ATOM 488 N N . ASP A 1 62 ? 26.941 3.171 -20.940 1.00 86.44 62 ASP A N 1
ATOM 489 C CA . ASP A 1 62 ? 26.779 2.163 -21.981 1.00 86.44 62 ASP A CA 1
ATOM 490 C C . ASP A 1 62 ? 25.372 2.281 -22.551 1.00 86.44 62 ASP A C 1
ATOM 492 O O . ASP A 1 62 ? 24.388 2.329 -21.815 1.00 86.44 62 ASP A O 1
ATOM 496 N N . VAL A 1 63 ? 25.287 2.358 -23.874 1.00 85.31 63 VAL A N 1
ATOM 497 C CA . VAL A 1 63 ? 24.040 2.552 -24.603 1.00 85.31 63 VAL A CA 1
ATOM 498 C C . VAL A 1 63 ? 23.877 1.530 -25.718 1.00 85.31 63 VAL A C 1
ATOM 500 O O . VAL A 1 63 ? 24.857 1.088 -26.328 1.00 85.31 63 VAL A O 1
ATOM 503 N N . VAL A 1 64 ? 22.624 1.207 -26.024 1.00 83.81 64 VAL A N 1
ATOM 504 C CA . VAL A 1 64 ? 22.233 0.452 -27.217 1.00 83.81 64 VAL A CA 1
ATOM 505 C C . VAL A 1 64 ? 21.777 1.447 -28.281 1.00 83.81 64 VAL A C 1
ATOM 507 O O . VAL A 1 64 ? 20.835 2.214 -28.080 1.00 83.81 64 VAL A O 1
ATOM 510 N N . ILE A 1 65 ? 22.479 1.476 -29.411 1.00 83.38 65 ILE A N 1
ATOM 511 C CA . ILE A 1 65 ? 22.281 2.445 -30.498 1.00 83.38 65 ILE A CA 1
ATOM 512 C C . ILE A 1 65 ? 22.372 1.763 -31.867 1.00 83.38 65 ILE A C 1
ATOM 514 O O . ILE A 1 65 ? 22.812 0.626 -31.968 1.00 83.38 65 ILE A O 1
ATOM 518 N N . ASN A 1 66 ? 22.000 2.461 -32.939 1.00 85.25 66 ASN A N 1
ATOM 519 C CA . ASN A 1 66 ? 22.234 2.018 -34.319 1.00 85.25 66 ASN A CA 1
ATOM 520 C C . ASN A 1 66 ? 23.345 2.850 -34.993 1.00 85.25 66 ASN A C 1
ATOM 522 O O . ASN A 1 66 ? 23.831 3.829 -34.416 1.00 85.25 66 ASN A O 1
ATOM 526 N N . SER A 1 67 ? 23.739 2.500 -36.226 1.00 86.31 67 SER A N 1
ATOM 527 C CA . SER A 1 67 ? 24.789 3.237 -36.954 1.00 86.31 67 SER A CA 1
ATOM 528 C C . SER A 1 67 ? 24.489 4.729 -37.136 1.00 86.31 67 SER A C 1
ATOM 530 O O . SER A 1 67 ? 25.395 5.551 -37.027 1.00 86.31 67 SER A O 1
ATOM 532 N N . GLU A 1 68 ? 23.230 5.104 -37.389 1.00 84.88 68 GLU A N 1
ATOM 533 C CA . GLU A 1 68 ? 22.844 6.514 -37.559 1.00 84.88 68 GLU A CA 1
ATOM 534 C C . GLU A 1 68 ? 23.040 7.303 -36.259 1.00 84.88 68 GLU A C 1
ATOM 536 O O . GLU A 1 68 ? 23.563 8.419 -36.267 1.00 84.88 68 GLU A O 1
ATOM 541 N N . ARG A 1 69 ? 22.679 6.699 -35.124 1.00 85.81 69 ARG A N 1
ATOM 542 C CA . ARG A 1 69 ? 22.840 7.309 -33.806 1.00 85.81 69 ARG A CA 1
ATOM 543 C C . ARG A 1 69 ? 24.304 7.378 -33.384 1.00 85.81 69 ARG A C 1
ATOM 545 O O . ARG A 1 69 ? 24.709 8.382 -32.804 1.00 85.81 69 ARG A O 1
ATOM 552 N N . LEU A 1 70 ? 25.106 6.367 -33.714 1.00 88.69 70 LEU A N 1
ATOM 553 C CA . LEU A 1 70 ? 26.556 6.402 -33.512 1.00 88.69 70 LEU A CA 1
ATOM 554 C C . LEU A 1 70 ? 27.189 7.578 -34.271 1.00 88.69 70 LEU A C 1
ATOM 556 O O . LEU A 1 70 ? 27.964 8.337 -33.687 1.00 88.69 70 LEU A O 1
ATOM 560 N N . ASP A 1 71 ? 26.820 7.768 -35.540 1.00 89.75 71 ASP A N 1
ATOM 561 C CA . ASP A 1 71 ? 27.294 8.893 -36.351 1.00 89.75 71 ASP A CA 1
ATOM 562 C C . ASP A 1 71 ? 26.852 10.251 -35.771 1.00 89.75 71 ASP A C 1
ATOM 564 O O . ASP A 1 71 ? 27.660 11.184 -35.731 1.00 89.75 71 ASP A O 1
ATOM 568 N N . ASP A 1 72 ? 25.612 10.373 -35.277 1.00 88.19 72 ASP A N 1
ATOM 569 C CA . ASP A 1 72 ? 25.113 11.597 -34.624 1.00 88.19 72 ASP A CA 1
ATOM 570 C C . ASP A 1 72 ? 25.891 11.934 -33.344 1.00 88.19 72 ASP A C 1
ATOM 572 O O . ASP A 1 72 ? 26.358 13.062 -33.179 1.00 88.19 72 ASP A O 1
ATOM 576 N N . LEU A 1 73 ? 26.094 10.957 -32.456 1.00 88.50 73 LEU A N 1
ATOM 577 C CA . LEU A 1 73 ? 26.829 11.157 -31.203 1.00 88.50 73 LEU A CA 1
ATOM 578 C C . LEU A 1 73 ? 28.284 11.570 -31.461 1.00 88.50 73 LEU A C 1
ATOM 580 O O . LEU A 1 73 ? 28.788 12.514 -30.844 1.00 88.50 73 LEU A O 1
ATOM 584 N N . LEU A 1 74 ? 28.946 10.920 -32.423 1.00 91.06 74 LEU A N 1
ATOM 585 C CA . LEU A 1 74 ? 30.297 11.290 -32.850 1.00 91.06 74 LEU A CA 1
ATOM 586 C C . LEU A 1 74 ? 30.330 12.696 -33.467 1.00 91.06 74 LEU A C 1
ATOM 588 O O . LEU A 1 74 ? 31.262 13.461 -33.207 1.00 91.06 74 LEU A O 1
ATOM 592 N N . ALA A 1 75 ? 29.316 13.073 -34.254 1.00 90.31 75 ALA A N 1
ATOM 593 C CA . ALA A 1 75 ? 29.201 14.411 -34.837 1.00 90.31 75 ALA A CA 1
ATOM 594 C C . ALA A 1 75 ? 28.953 15.503 -33.782 1.00 90.31 75 ALA A C 1
ATOM 596 O O . ALA A 1 75 ? 29.441 16.626 -33.942 1.00 90.31 75 ALA A O 1
ATOM 597 N N . LYS A 1 76 ? 28.247 15.171 -32.694 1.00 87.19 76 LYS A N 1
ATOM 598 C CA . LYS A 1 76 ? 28.042 16.030 -31.515 1.00 87.19 76 LYS A CA 1
ATOM 599 C C . LYS A 1 76 ? 29.279 16.144 -30.621 1.00 87.19 76 LYS A C 1
ATOM 601 O O . LYS A 1 76 ? 29.336 17.033 -29.777 1.00 87.19 76 LYS A O 1
ATOM 606 N N . GLY A 1 77 ? 30.302 15.323 -30.862 1.00 88.62 77 GLY A N 1
ATOM 607 C CA . GLY A 1 77 ? 31.589 15.385 -30.172 1.00 88.62 77 GLY A CA 1
ATOM 608 C C . GLY A 1 77 ? 31.684 14.510 -28.924 1.00 88.62 77 GLY A C 1
ATOM 609 O O . GLY A 1 77 ? 32.668 14.640 -28.196 1.00 88.62 77 GLY A O 1
ATOM 610 N N . TYR A 1 78 ? 30.716 13.617 -28.693 1.00 89.88 78 TYR A N 1
ATOM 611 C CA . TYR A 1 78 ? 30.792 12.637 -27.612 1.00 89.88 78 TYR A CA 1
ATOM 612 C C . TYR A 1 78 ? 31.951 11.659 -27.836 1.00 89.88 78 TYR A C 1
ATOM 614 O O . TYR A 1 78 ? 32.256 11.257 -28.964 1.00 89.88 78 TYR A O 1
ATOM 622 N N . ASN A 1 79 ? 32.597 11.248 -26.744 1.00 93.69 79 ASN A N 1
ATOM 623 C CA . ASN A 1 79 ? 33.639 10.230 -26.780 1.00 93.69 79 ASN A CA 1
ATOM 624 C C . ASN A 1 79 ? 33.007 8.833 -26.730 1.00 93.69 79 ASN A C 1
ATOM 626 O O . ASN A 1 79 ? 32.803 8.280 -25.649 1.00 93.69 79 ASN A O 1
ATOM 630 N N . VAL A 1 80 ? 32.681 8.295 -27.906 1.00 94.19 80 VAL A N 1
ATOM 631 C CA . VAL A 1 80 ? 31.985 7.011 -28.062 1.00 94.19 80 VAL A CA 1
ATOM 632 C C . VAL A 1 80 ? 32.962 5.891 -28.426 1.00 94.19 80 VAL A C 1
ATOM 634 O O . VAL A 1 80 ? 33.702 5.981 -29.408 1.00 94.19 80 VAL A O 1
ATOM 637 N N . GLU A 1 81 ? 32.929 4.806 -27.662 1.00 95.12 81 GLU A N 1
ATOM 638 C CA . GLU A 1 81 ? 33.649 3.558 -27.898 1.00 95.12 81 GLU A CA 1
ATOM 639 C C . GLU A 1 81 ? 32.643 2.443 -28.199 1.00 95.12 81 GLU A C 1
ATOM 641 O O . GLU A 1 81 ? 31.853 2.071 -27.341 1.00 95.12 81 GLU A O 1
ATOM 646 N N . VAL A 1 82 ? 32.671 1.873 -29.406 1.00 92.44 82 VAL A N 1
ATOM 647 C CA . VAL A 1 82 ? 31.850 0.690 -29.705 1.00 92.44 82 VAL A CA 1
ATOM 648 C C . VAL A 1 82 ? 32.436 -0.519 -28.980 1.00 92.44 82 VAL A C 1
ATOM 650 O O . VAL A 1 82 ? 33.540 -0.966 -29.302 1.00 92.44 82 VAL A O 1
ATOM 653 N N . VAL A 1 83 ? 31.686 -1.045 -28.014 1.00 89.75 83 VAL A N 1
ATOM 654 C CA . VAL A 1 83 ? 32.058 -2.214 -27.209 1.00 89.75 83 VAL A CA 1
ATOM 655 C C . VAL A 1 83 ? 31.745 -3.499 -27.977 1.00 89.75 83 VAL A C 1
ATOM 657 O O . VAL A 1 83 ? 32.578 -4.409 -28.019 1.00 89.75 83 VAL A O 1
ATOM 660 N N . PHE A 1 84 ? 30.580 -3.548 -28.635 1.00 87.38 84 PHE A N 1
ATOM 661 C CA . PHE A 1 84 ? 30.133 -4.670 -29.464 1.00 87.38 84 PHE A CA 1
ATOM 662 C C . PHE A 1 84 ? 29.345 -4.184 -30.677 1.00 87.38 84 PHE A C 1
ATOM 664 O O . PHE A 1 84 ? 28.502 -3.298 -30.556 1.00 87.38 84 PHE A O 1
ATOM 671 N N . TRP A 1 85 ? 29.582 -4.796 -31.839 1.00 85.31 85 TRP A N 1
ATOM 672 C CA . TRP A 1 85 ? 28.885 -4.426 -33.078 1.00 85.31 85 TRP A CA 1
ATOM 673 C C . TRP A 1 85 ? 27.555 -5.141 -33.265 1.00 85.31 85 TRP A C 1
ATOM 675 O O . TRP A 1 85 ? 26.770 -4.743 -34.117 1.00 85.31 85 TRP A O 1
ATOM 685 N N . THR A 1 86 ? 27.340 -6.234 -32.533 1.00 82.25 86 THR A N 1
ATOM 686 C CA . THR A 1 86 ? 26.114 -7.028 -32.614 1.00 82.25 86 THR A CA 1
ATOM 687 C C . THR A 1 86 ? 25.779 -7.643 -31.251 1.00 82.25 86 THR A C 1
ATOM 689 O O . THR A 1 86 ? 26.704 -7.945 -30.482 1.00 82.25 86 THR A O 1
ATOM 692 N N . PRO A 1 87 ? 24.493 -7.924 -30.969 1.00 76.31 87 PRO A N 1
ATOM 693 C CA . PRO A 1 87 ? 24.084 -8.671 -29.778 1.00 76.31 87 PRO A CA 1
ATOM 694 C C . PRO A 1 87 ? 24.729 -10.059 -29.693 1.00 76.31 87 PRO A C 1
ATOM 696 O O . PRO A 1 87 ? 25.173 -10.477 -28.625 1.00 76.31 87 PRO A O 1
ATOM 699 N N . GLU A 1 88 ? 24.860 -10.764 -30.824 1.00 75.19 88 GLU A N 1
ATOM 700 C CA . GLU A 1 88 ? 25.494 -12.090 -30.877 1.00 75.19 88 GLU A CA 1
ATOM 701 C C . GLU A 1 88 ? 26.965 -12.031 -30.429 1.00 75.19 88 GLU A C 1
ATOM 703 O O . GLU A 1 88 ? 27.421 -12.897 -29.677 1.00 75.19 88 GLU A O 1
ATOM 708 N N . GLU A 1 89 ? 27.704 -10.992 -30.838 1.00 80.56 89 GLU A N 1
ATOM 709 C CA . GLU A 1 89 ? 29.093 -10.777 -30.421 1.00 80.56 89 GLU A CA 1
ATOM 710 C C . GLU A 1 89 ? 29.202 -10.478 -28.919 1.00 80.56 89 GLU A C 1
ATOM 712 O O . GLU A 1 89 ? 30.041 -11.088 -28.246 1.00 80.56 89 GLU A O 1
ATOM 717 N N . ARG A 1 90 ? 28.342 -9.594 -28.387 1.00 78.12 90 ARG A N 1
ATOM 718 C CA . ARG A 1 90 ? 28.252 -9.294 -26.945 1.00 78.12 90 ARG A CA 1
ATOM 719 C C . ARG A 1 90 ? 28.008 -10.565 -26.151 1.00 78.12 90 ARG A C 1
ATOM 721 O O . ARG A 1 90 ? 28.832 -10.958 -25.326 1.00 78.12 90 ARG A O 1
ATOM 728 N N . ASN A 1 91 ? 26.910 -11.244 -26.450 1.00 72.25 91 ASN A N 1
ATOM 729 C CA . ASN A 1 91 ? 26.432 -12.350 -25.638 1.00 72.25 91 ASN A CA 1
ATOM 730 C C . ASN A 1 91 ? 27.352 -13.576 -25.741 1.00 72.25 91 ASN A C 1
ATOM 732 O O . ASN A 1 91 ? 27.663 -14.201 -24.730 1.00 72.25 91 ASN A O 1
ATOM 736 N N . THR A 1 92 ? 27.912 -13.862 -26.925 1.00 75.94 92 THR A N 1
ATOM 737 C CA . THR A 1 92 ? 28.920 -14.928 -27.077 1.00 75.94 92 THR A CA 1
ATOM 738 C C . THR A 1 92 ? 30.171 -14.656 -26.242 1.00 75.94 92 THR A C 1
ATOM 740 O O . THR A 1 92 ? 30.784 -15.594 -25.727 1.00 75.94 92 THR A O 1
ATOM 743 N N . LYS A 1 93 ? 30.589 -13.389 -26.122 1.00 75.75 93 LYS A N 1
ATOM 744 C CA . LYS A 1 93 ? 31.785 -13.018 -25.357 1.00 75.75 93 LYS A CA 1
ATOM 745 C C . LYS A 1 93 ? 31.531 -13.005 -23.851 1.00 75.75 93 LYS A C 1
ATOM 747 O O . LYS A 1 93 ? 32.433 -13.395 -23.115 1.00 75.75 93 LYS A O 1
ATOM 752 N N . LEU A 1 94 ? 30.350 -12.567 -23.415 1.00 68.38 94 LEU A N 1
ATOM 753 C CA . LEU A 1 94 ? 29.980 -12.508 -21.999 1.00 68.38 94 LEU A CA 1
ATOM 754 C C . LEU A 1 94 ? 29.621 -13.890 -21.438 1.00 68.38 94 LEU A C 1
ATOM 756 O O . LEU A 1 94 ? 30.073 -14.238 -20.353 1.00 68.38 94 LEU A O 1
ATOM 760 N N . PHE A 1 95 ? 28.886 -14.706 -22.199 1.00 69.06 95 PHE A N 1
ATOM 761 C CA . PHE A 1 95 ? 28.244 -15.915 -21.670 1.00 69.06 95 PHE A CA 1
ATOM 762 C C . PHE A 1 95 ? 28.636 -17.213 -22.406 1.00 69.06 95 PHE A C 1
ATOM 764 O O . PHE A 1 95 ? 28.356 -18.315 -21.935 1.00 69.06 95 PHE A O 1
ATOM 771 N N . GLY A 1 96 ? 29.339 -17.123 -23.540 1.00 72.06 96 GLY A N 1
ATOM 772 C CA . GLY A 1 96 ? 29.772 -18.275 -24.343 1.00 72.06 96 GLY A CA 1
ATOM 773 C C . GLY A 1 96 ? 28.845 -18.595 -25.523 1.00 72.06 96 GLY A C 1
ATOM 774 O O . GLY A 1 96 ? 27.812 -17.978 -25.716 1.00 72.06 96 GLY A O 1
ATOM 775 N N . LYS A 1 97 ? 29.224 -19.560 -26.373 1.00 65.75 97 LYS A N 1
ATOM 776 C CA . LYS A 1 97 ? 28.593 -19.786 -27.697 1.00 65.75 97 LYS A CA 1
ATOM 777 C C . LYS A 1 97 ? 27.194 -20.439 -27.673 1.00 65.75 97 LYS A C 1
ATOM 779 O O . LYS A 1 97 ? 26.513 -20.414 -28.687 1.00 65.75 97 LYS A O 1
ATOM 784 N N . ASP A 1 98 ? 26.789 -21.037 -26.556 1.00 70.12 98 ASP A N 1
ATOM 785 C CA . ASP A 1 98 ? 25.508 -21.755 -26.407 1.00 70.12 98 ASP A CA 1
ATOM 786 C C . ASP A 1 98 ? 24.755 -21.300 -25.137 1.00 70.12 98 ASP A C 1
ATOM 788 O O . ASP A 1 98 ? 24.020 -22.077 -24.531 1.00 70.12 98 ASP A O 1
ATOM 792 N N . TRP A 1 99 ? 25.019 -20.074 -24.681 1.00 69.56 99 TRP A N 1
ATOM 793 C CA . TRP A 1 99 ? 24.527 -19.539 -23.411 1.00 69.56 99 TRP A CA 1
ATOM 794 C C . TRP A 1 99 ? 23.001 -19.389 -23.353 1.00 69.56 99 TRP A C 1
ATOM 796 O O . TRP A 1 99 ? 22.409 -19.540 -22.294 1.00 69.56 99 TRP A O 1
ATOM 806 N N . ASP A 1 100 ? 22.370 -19.130 -24.496 1.00 71.81 100 ASP A N 1
ATOM 807 C CA . ASP A 1 100 ? 20.936 -18.904 -24.649 1.00 71.81 100 ASP A CA 1
ATOM 808 C C . ASP A 1 100 ? 20.114 -20.190 -24.484 1.00 71.81 100 ASP A C 1
ATOM 810 O O . ASP A 1 100 ? 18.942 -20.132 -24.126 1.00 71.81 100 ASP A O 1
ATOM 814 N N . ARG A 1 101 ? 20.726 -21.366 -24.698 1.00 76.12 101 ARG A N 1
ATOM 815 C CA . ARG A 1 101 ? 20.055 -22.677 -24.603 1.00 76.12 101 ARG A CA 1
ATOM 816 C C . ARG A 1 101 ? 19.596 -23.055 -23.200 1.00 76.12 101 ARG A C 1
ATOM 818 O O . ARG A 1 101 ? 18.897 -24.056 -23.067 1.00 76.12 101 ARG A O 1
ATOM 825 N N . GLN A 1 102 ? 20.057 -22.344 -22.176 1.00 81.50 102 GLN A N 1
ATOM 826 C CA . GLN A 1 102 ? 19.595 -22.564 -20.807 1.00 81.50 102 GLN A CA 1
ATOM 827 C C . GLN A 1 102 ? 18.265 -21.858 -20.517 1.00 81.50 102 GLN A C 1
ATOM 829 O O . GLN A 1 102 ? 17.642 -22.198 -19.523 1.00 81.50 102 GLN A O 1
ATOM 834 N N . PHE A 1 103 ? 17.854 -20.910 -21.367 1.00 90.69 103 PHE A N 1
ATOM 835 C CA . PHE A 1 103 ? 16.630 -20.128 -21.219 1.00 90.69 103 PHE A CA 1
ATOM 836 C C . PHE A 1 103 ? 15.515 -20.677 -22.108 1.00 90.69 103 PHE A C 1
ATOM 838 O O . PHE A 1 103 ? 15.764 -21.087 -23.250 1.00 90.69 103 PHE A O 1
ATOM 845 N N . HIS A 1 104 ? 14.279 -20.610 -21.631 1.00 94.19 104 HIS A N 1
ATOM 846 C CA . HIS A 1 104 ? 13.104 -21.067 -22.358 1.00 94.19 104 HIS A CA 1
ATOM 847 C C . HIS A 1 104 ? 12.907 -20.256 -23.639 1.00 94.19 104 HIS A C 1
ATOM 849 O O . HIS A 1 104 ? 12.901 -19.019 -23.647 1.00 94.19 104 HIS A O 1
ATOM 855 N N . SER A 1 105 ? 12.754 -20.955 -24.766 1.00 94.75 105 SER A N 1
ATOM 856 C CA . SER A 1 105 ? 12.265 -20.334 -25.996 1.00 94.75 105 SER A CA 1
ATOM 857 C C . SER A 1 105 ? 10.767 -20.047 -25.884 1.00 94.75 105 SER A C 1
ATOM 859 O O . SER A 1 105 ? 10.080 -20.597 -25.025 1.00 94.75 105 SER A O 1
ATOM 861 N N . TYR A 1 106 ? 10.221 -19.255 -26.813 1.00 96.56 106 TYR A N 1
ATOM 862 C CA . TYR A 1 106 ? 8.772 -19.047 -26.898 1.00 96.56 106 TYR A CA 1
ATOM 863 C C . TYR A 1 106 ? 7.990 -20.372 -26.922 1.00 96.56 106 TYR A C 1
ATOM 865 O O . TYR A 1 106 ? 6.974 -20.508 -26.251 1.00 96.56 106 TYR A O 1
ATOM 873 N N . SER A 1 107 ? 8.469 -21.371 -27.673 1.00 97.00 107 SER A N 1
ATOM 874 C CA . SER A 1 107 ? 7.796 -22.671 -27.741 1.00 97.00 107 SER A CA 1
ATOM 875 C C . SER A 1 107 ? 7.902 -23.486 -26.458 1.00 97.00 107 SER A C 1
ATOM 877 O O . SER A 1 107 ? 6.985 -24.258 -26.192 1.00 97.00 107 SER A O 1
ATOM 879 N N . ASP A 1 108 ? 8.992 -23.338 -25.702 1.00 97.19 108 ASP A N 1
ATOM 880 C CA . ASP A 1 108 ? 9.152 -24.060 -24.441 1.00 97.19 108 ASP A CA 1
ATOM 881 C C . ASP A 1 108 ? 8.225 -23.454 -23.379 1.00 97.19 108 ASP A C 1
ATOM 883 O O . ASP A 1 108 ? 7.401 -24.177 -22.831 1.00 97.19 108 ASP A O 1
ATOM 887 N N . MET A 1 109 ? 8.236 -22.121 -23.226 1.00 97.19 109 MET A N 1
ATOM 888 C CA . MET A 1 109 ? 7.332 -21.393 -22.323 1.00 97.19 109 MET A CA 1
ATOM 889 C C . MET A 1 109 ? 5.854 -21.709 -22.606 1.00 97.19 109 MET A C 1
ATOM 891 O O . MET A 1 109 ? 5.106 -22.045 -21.692 1.00 97.19 109 MET A O 1
ATOM 895 N N . VAL A 1 110 ? 5.424 -21.688 -23.878 1.00 98.19 110 VAL A N 1
ATOM 896 C CA . VAL A 1 110 ? 4.034 -22.033 -24.240 1.00 98.19 110 VAL A CA 1
ATOM 897 C C . VAL A 1 110 ? 3.689 -23.466 -23.831 1.00 98.19 110 VAL A C 1
ATOM 899 O O . VAL A 1 110 ? 2.579 -23.715 -23.363 1.00 98.19 110 VAL A O 1
ATOM 902 N N . ALA A 1 111 ? 4.602 -24.417 -24.043 1.00 97.88 111 ALA A N 1
ATOM 903 C CA . ALA A 1 111 ? 4.366 -25.813 -23.693 1.00 97.88 111 ALA A CA 1
ATOM 904 C C . ALA A 1 111 ? 4.266 -26.006 -22.173 1.00 97.88 111 ALA A C 1
ATOM 906 O O . ALA A 1 111 ? 3.428 -26.782 -21.722 1.00 97.88 111 ALA A O 1
ATOM 907 N N . GLU A 1 112 ? 5.080 -25.288 -21.407 1.00 97.38 112 GLU A N 1
ATOM 908 C CA . GLU A 1 112 ? 5.117 -25.350 -19.947 1.00 97.38 112 GLU A CA 1
ATOM 909 C C . GLU A 1 112 ? 3.875 -24.731 -19.310 1.00 97.38 112 GLU A C 1
ATOM 911 O O . GLU A 1 112 ? 3.192 -25.403 -18.543 1.00 97.38 112 GLU A O 1
ATOM 916 N N . MET A 1 113 ? 3.474 -23.526 -19.730 1.00 98.31 113 MET A N 1
ATOM 917 C CA . MET A 1 113 ? 2.230 -22.910 -19.250 1.00 98.31 113 MET A CA 1
ATOM 918 C C . MET A 1 113 ? 0.999 -23.766 -19.589 1.00 98.31 113 MET A C 1
ATOM 920 O O . MET A 1 113 ? 0.079 -23.894 -18.783 1.00 98.31 113 MET A O 1
ATOM 924 N N . GLN A 1 114 ? 0.973 -24.396 -20.771 1.00 98.12 114 GLN A N 1
ATOM 925 C CA . GLN A 1 114 ? -0.090 -25.341 -21.137 1.00 98.12 114 GLN A CA 1
ATOM 926 C C . GLN A 1 114 ? -0.076 -26.603 -20.274 1.00 98.12 114 GLN A C 1
ATOM 928 O O . GLN A 1 114 ? -1.139 -27.158 -19.991 1.00 98.12 114 GLN A O 1
ATOM 933 N N . GLN A 1 115 ? 1.111 -27.075 -19.890 1.00 97.69 115 GLN A N 1
ATOM 934 C CA . GLN A 1 115 ? 1.263 -28.235 -19.024 1.00 97.69 115 GLN A CA 1
ATOM 935 C C . GLN A 1 115 ? 0.792 -27.907 -17.604 1.00 97.69 115 GLN A C 1
ATOM 937 O O . GLN A 1 115 ? -0.055 -28.634 -17.094 1.00 97.69 115 GLN A O 1
ATOM 942 N N . ALA A 1 116 ? 1.223 -26.783 -17.028 1.00 97.00 116 ALA A N 1
ATOM 943 C CA . ALA A 1 116 ? 0.776 -26.316 -15.717 1.00 97.00 116 ALA A CA 1
ATOM 944 C C . ALA A 1 116 ? -0.750 -26.140 -15.662 1.00 97.00 116 ALA A C 1
ATOM 946 O O . ALA A 1 116 ? -1.406 -26.706 -14.792 1.00 97.00 116 ALA A O 1
ATOM 947 N N . ALA A 1 117 ? -1.346 -25.475 -16.660 1.00 97.00 117 ALA A N 1
ATOM 948 C CA . ALA A 1 117 ? -2.801 -25.327 -16.754 1.00 97.00 117 ALA A CA 1
ATOM 949 C C . ALA A 1 117 ? -3.545 -26.667 -16.916 1.00 97.00 117 ALA A C 1
ATOM 951 O O . ALA A 1 117 ? -4.701 -26.802 -16.517 1.00 97.00 117 ALA A O 1
ATOM 952 N N . SER A 1 118 ? -2.906 -27.674 -17.522 1.00 97.25 118 SER A N 1
ATOM 953 C CA . SER A 1 118 ? -3.481 -29.017 -17.640 1.00 97.25 118 SER A CA 1
ATOM 954 C C . SER A 1 118 ? -3.357 -29.829 -16.353 1.00 97.25 118 SER A C 1
ATOM 956 O O . SER A 1 118 ? -4.231 -30.661 -16.097 1.00 97.25 118 SER A O 1
ATOM 958 N N . ASP A 1 119 ? -2.267 -29.666 -15.609 1.00 97.38 119 ASP A N 1
ATOM 959 C CA . ASP A 1 119 ? -1.977 -30.447 -14.405 1.00 97.38 119 ASP A CA 1
ATOM 960 C C . ASP A 1 119 ? -2.694 -29.886 -13.171 1.00 97.38 119 ASP A C 1
ATOM 962 O O . ASP A 1 119 ? -3.114 -30.670 -12.319 1.00 97.38 119 ASP A O 1
ATOM 966 N N . HIS A 1 120 ? -2.931 -28.571 -13.145 1.00 97.06 120 HIS A N 1
ATOM 967 C CA . HIS A 1 120 ? -3.481 -27.820 -12.010 1.00 97.06 120 HIS A CA 1
ATOM 968 C C . HIS A 1 120 ? -4.762 -27.049 -12.375 1.00 97.06 120 HIS A C 1
ATOM 970 O O . HIS A 1 120 ? -4.999 -25.937 -11.925 1.00 97.06 120 HIS A O 1
ATOM 976 N N . SER A 1 121 ? -5.604 -27.621 -13.241 1.00 95.88 121 SER A N 1
ATOM 977 C CA . SER A 1 121 ? -6.776 -26.941 -13.834 1.00 95.88 121 SER A CA 1
ATOM 978 C C . SER A 1 121 ? -7.835 -26.416 -12.848 1.00 95.88 121 SER A C 1
ATOM 980 O O . SER A 1 121 ? -8.780 -25.753 -13.270 1.00 95.88 121 SER A O 1
ATOM 982 N N . ASP A 1 122 ? -7.746 -26.797 -11.576 1.00 95.75 122 ASP A N 1
ATOM 983 C CA . ASP A 1 122 ? -8.568 -26.295 -10.478 1.00 95.75 122 ASP A CA 1
ATOM 984 C C . ASP A 1 122 ? -8.132 -24.915 -9.982 1.00 95.75 122 ASP A C 1
ATOM 986 O O . ASP A 1 122 ? -8.995 -24.190 -9.510 1.00 95.75 122 ASP A O 1
ATOM 990 N N . ILE A 1 123 ? -6.859 -24.541 -10.161 1.00 97.62 123 ILE A N 1
ATOM 991 C CA . ILE A 1 123 ? -6.289 -23.299 -9.616 1.00 97.62 123 ILE A CA 1
ATOM 992 C C . ILE A 1 123 ? -5.617 -22.381 -10.648 1.00 97.62 123 ILE A C 1
ATOM 994 O O . ILE A 1 123 ? -5.071 -21.342 -10.300 1.00 97.62 123 ILE A O 1
ATOM 998 N N . ILE A 1 124 ? -5.603 -22.757 -11.932 1.00 97.88 124 ILE A N 1
ATOM 999 C CA . ILE A 1 124 ? -5.014 -21.936 -13.000 1.00 97.88 124 ILE A CA 1
ATOM 1000 C C . ILE A 1 124 ? -5.880 -21.912 -14.262 1.00 97.88 124 ILE A C 1
ATOM 1002 O O . ILE A 1 124 ? -6.318 -22.949 -14.770 1.00 97.88 124 ILE A O 1
ATOM 1006 N N . ILE A 1 125 ? -6.051 -20.716 -14.834 1.00 97.31 125 ILE A N 1
ATOM 1007 C CA . ILE A 1 125 ? -6.561 -20.503 -16.193 1.00 97.31 125 ILE A CA 1
ATOM 1008 C C . ILE A 1 125 ? -5.496 -19.833 -17.048 1.00 97.31 125 ILE A C 1
ATOM 1010 O O . ILE A 1 125 ? -4.946 -18.793 -16.703 1.00 97.31 125 ILE A O 1
ATOM 1014 N N . LEU A 1 126 ? -5.252 -20.419 -18.219 1.00 97.50 126 LEU A N 1
ATOM 1015 C CA . LEU A 1 126 ? -4.388 -19.845 -19.240 1.00 97.50 126 LEU A CA 1
ATOM 1016 C C . LEU A 1 126 ? -5.224 -19.084 -20.273 1.00 97.50 126 LEU A C 1
ATOM 1018 O O . LEU A 1 126 ? -6.030 -19.695 -20.983 1.00 97.50 126 LEU A O 1
ATOM 1022 N N . ASP A 1 127 ? -4.981 -17.782 -20.406 1.00 96.38 127 ASP A N 1
ATOM 1023 C CA . ASP A 1 127 ? -5.614 -16.921 -21.403 1.00 96.38 127 ASP A CA 1
ATOM 1024 C C . ASP A 1 127 ? -4.617 -16.417 -22.460 1.00 96.38 127 ASP A C 1
ATOM 1026 O O . ASP A 1 127 ? -3.403 -16.334 -22.257 1.00 96.38 127 ASP A O 1
ATOM 1030 N N . THR A 1 128 ? -5.143 -16.088 -23.638 1.00 97.75 128 THR A N 1
ATOM 1031 C CA . THR A 1 128 ? -4.425 -15.362 -24.687 1.00 97.75 128 THR A CA 1
ATOM 1032 C C . THR A 1 128 ? -4.826 -13.895 -24.629 1.00 97.75 128 THR A C 1
ATOM 1034 O O . THR A 1 128 ? -5.774 -13.480 -25.297 1.00 97.75 128 THR A O 1
ATOM 1037 N N . LEU A 1 129 ? -4.054 -13.107 -23.881 1.00 97.38 129 LEU A N 1
ATOM 1038 C CA . LEU A 1 129 ? -4.289 -11.671 -23.693 1.00 97.38 129 LEU A CA 1
ATOM 1039 C C . LEU A 1 129 ? -4.244 -10.905 -25.025 1.00 97.38 129 LEU A C 1
ATOM 1041 O O . LEU A 1 129 ? -4.962 -9.927 -25.234 1.00 97.38 129 LEU A O 1
ATOM 1045 N N . GLY A 1 130 ? -3.422 -11.375 -25.967 1.00 97.06 130 GLY A N 1
ATOM 1046 C CA . GLY A 1 130 ? -3.388 -10.857 -27.327 1.00 97.06 130 GLY A CA 1
ATOM 1047 C C . GLY A 1 130 ? -2.275 -11.456 -28.174 1.00 97.06 130 GLY A C 1
ATOM 1048 O O . GLY A 1 130 ? -1.840 -12.586 -27.951 1.00 97.06 130 GLY A O 1
ATOM 1049 N N . TYR A 1 131 ? -1.835 -10.702 -29.184 1.00 98.12 131 TYR A N 1
ATOM 1050 C CA . TYR A 1 131 ? -0.839 -11.155 -30.152 1.00 98.12 131 TYR A CA 1
ATOM 1051 C C . TYR A 1 131 ? 0.221 -10.083 -30.405 1.00 98.12 131 TYR A C 1
ATOM 1053 O O . TYR A 1 131 ? -0.106 -8.900 -30.506 1.00 98.12 131 TYR A O 1
ATOM 1061 N N . SER A 1 132 ? 1.467 -10.517 -30.573 1.00 98.38 132 SER A N 1
ATOM 1062 C CA . SER A 1 132 ? 2.583 -9.682 -31.019 1.00 98.38 132 SER A CA 1
ATOM 1063 C C . SER A 1 132 ? 2.461 -9.273 -32.492 1.00 98.38 132 SER A C 1
ATOM 1065 O O . SER A 1 132 ? 1.592 -9.762 -33.226 1.00 98.38 132 SER A O 1
ATOM 1067 N N . VAL A 1 133 ? 3.362 -8.406 -32.961 1.00 97.75 133 VAL A N 1
ATOM 1068 C CA . VAL A 1 133 ? 3.420 -7.948 -34.364 1.00 97.75 133 VAL A CA 1
ATOM 1069 C C . VAL A 1 133 ? 3.505 -9.111 -35.365 1.00 97.75 133 VAL A C 1
ATOM 1071 O O . VAL A 1 133 ? 2.835 -9.086 -36.401 1.00 97.75 133 VAL A O 1
ATOM 1074 N N . GLU A 1 134 ? 4.287 -10.150 -35.072 1.00 97.38 134 GLU A N 1
ATOM 1075 C CA . GLU A 1 134 ? 4.414 -11.351 -35.912 1.00 97.38 134 GLU A CA 1
ATOM 1076 C C . GLU A 1 134 ? 3.342 -12.422 -35.621 1.00 97.38 134 GLU A C 1
ATOM 1078 O O . GLU A 1 134 ? 3.360 -13.503 -36.218 1.00 97.38 134 GLU A O 1
ATOM 1083 N N . GLY A 1 135 ? 2.374 -12.128 -34.748 1.00 97.25 135 GLY A N 1
ATOM 1084 C CA . GLY A 1 135 ? 1.226 -12.988 -34.467 1.00 97.25 135 GLY A CA 1
ATOM 1085 C C . GLY A 1 135 ? 1.492 -14.112 -33.463 1.00 97.25 135 GLY A C 1
ATOM 1086 O O . GLY A 1 135 ? 0.772 -15.114 -33.482 1.00 97.25 135 GLY A O 1
ATOM 1087 N N . ARG A 1 136 ? 2.508 -13.984 -32.600 1.00 98.38 136 ARG A N 1
ATOM 1088 C CA . ARG A 1 136 ? 2.711 -14.897 -31.461 1.00 98.38 136 ARG A CA 1
ATOM 1089 C C . ARG A 1 136 ? 1.748 -14.517 -30.340 1.00 98.38 136 ARG A C 1
ATOM 1091 O O . ARG A 1 136 ? 1.538 -13.338 -30.090 1.00 98.38 136 ARG A O 1
ATOM 1098 N N . MET A 1 137 ? 1.155 -15.509 -29.684 1.00 98.31 137 MET A N 1
ATOM 1099 C CA . MET A 1 137 ? 0.279 -15.287 -28.529 1.00 98.31 137 MET A CA 1
ATOM 1100 C C . MET A 1 137 ? 1.088 -14.705 -27.373 1.00 98.31 137 MET A C 1
ATOM 1102 O O . MET A 1 137 ? 2.145 -15.250 -27.051 1.00 98.31 137 MET A O 1
ATOM 1106 N N . ILE A 1 138 ? 0.560 -13.658 -26.750 1.00 98.62 138 ILE A N 1
ATOM 1107 C CA . ILE A 1 138 ? 0.982 -13.183 -25.434 1.00 98.62 138 ILE A CA 1
ATOM 1108 C C . ILE A 1 138 ? 0.068 -13.888 -24.433 1.00 98.62 138 ILE A C 1
ATOM 1110 O O . ILE A 1 138 ? -1.145 -13.663 -24.444 1.00 98.62 138 ILE A O 1
ATOM 1114 N N . LEU A 1 139 ? 0.638 -14.813 -23.664 1.00 98.44 139 LEU A N 1
ATOM 1115 C CA . LEU A 1 139 ? -0.099 -15.650 -22.720 1.00 98.44 139 LEU A CA 1
ATOM 1116 C C . LEU A 1 139 ? -0.058 -15.042 -21.319 1.00 98.44 139 LEU A C 1
ATOM 1118 O O . LEU A 1 139 ? 0.994 -14.566 -20.895 1.00 98.44 139 LEU A O 1
ATOM 1122 N N . GLY A 1 140 ? -1.190 -15.104 -20.623 1.00 98.25 140 GLY A N 1
ATOM 1123 C CA . GLY A 1 140 ? -1.313 -14.782 -19.203 1.00 98.25 140 GLY A CA 1
ATOM 1124 C C . GLY A 1 140 ? -1.918 -15.966 -18.455 1.00 98.25 140 GLY A C 1
ATOM 1125 O O . GLY A 1 140 ? -2.861 -16.583 -18.951 1.00 98.25 140 GLY A O 1
ATOM 1126 N N . ALA A 1 141 ? -1.363 -16.308 -17.297 1.00 98.44 141 ALA A N 1
ATOM 1127 C CA . ALA A 1 141 ? -1.925 -17.301 -16.389 1.00 98.44 141 ALA A CA 1
ATOM 1128 C C . ALA A 1 141 ? -2.547 -16.599 -15.180 1.00 98.44 141 ALA A C 1
ATOM 1130 O O . ALA A 1 141 ? -1.814 -15.947 -14.442 1.00 98.44 141 ALA A O 1
ATOM 1131 N N . LYS A 1 142 ? -3.861 -16.756 -14.992 1.00 98.19 142 LYS A N 1
ATOM 1132 C CA . LYS A 1 142 ? -4.587 -16.390 -13.768 1.00 98.19 142 LYS A CA 1
ATOM 1133 C C . LYS A 1 142 ? -4.505 -17.561 -12.797 1.00 98.19 142 LYS A C 1
ATOM 1135 O O . LYS A 1 142 ? -4.901 -18.667 -13.175 1.00 98.19 142 LYS A O 1
ATOM 1140 N N . ILE A 1 143 ? -3.965 -17.335 -11.603 1.00 98.56 143 ILE A N 1
ATOM 1141 C CA . ILE A 1 143 ? -3.817 -18.317 -10.523 1.00 98.56 143 ILE A CA 1
ATOM 1142 C C . ILE A 1 143 ? -4.614 -17.818 -9.315 1.00 98.56 143 ILE A C 1
ATOM 1144 O O . ILE A 1 143 ? -4.363 -16.712 -8.852 1.00 98.56 143 ILE A O 1
ATOM 1148 N N . SER A 1 144 ? -5.559 -18.630 -8.849 1.00 97.69 144 SER A N 1
ATOM 1149 C CA . SER A 1 144 ? -6.433 -18.415 -7.680 1.00 97.69 144 SER A CA 1
ATOM 1150 C C . SER A 1 144 ? -7.060 -19.776 -7.331 1.00 97.69 144 SER A C 1
ATOM 1152 O O . SER A 1 144 ? -7.005 -20.689 -8.161 1.00 97.69 144 SER A O 1
ATOM 1154 N N . ASP A 1 145 ? -7.633 -19.978 -6.148 1.00 96.69 145 ASP A N 1
ATOM 1155 C CA . ASP A 1 145 ? -8.346 -21.214 -5.808 1.00 96.69 145 ASP A CA 1
ATOM 1156 C C . ASP A 1 145 ? -9.691 -21.359 -6.549 1.00 96.69 145 ASP A C 1
ATOM 1158 O O . ASP A 1 145 ? -10.166 -22.488 -6.732 1.00 96.69 145 ASP A O 1
ATOM 1162 N N . ASN A 1 146 ? -10.262 -20.263 -7.074 1.00 95.50 146 ASN A N 1
ATOM 1163 C CA . ASN A 1 146 ? -11.419 -20.286 -7.977 1.00 95.50 146 ASN A CA 1
ATOM 1164 C C . ASN A 1 146 ? -11.179 -19.471 -9.262 1.00 95.50 146 ASN A C 1
ATOM 1166 O O . ASN A 1 146 ? -11.981 -18.609 -9.626 1.00 95.50 146 ASN A O 1
ATOM 1170 N N . PRO A 1 147 ? -10.209 -19.855 -10.112 1.00 94.88 147 PRO A N 1
ATOM 1171 C CA . PRO A 1 147 ? -9.688 -19.019 -11.200 1.00 94.88 147 PRO A CA 1
ATOM 1172 C C . PRO A 1 147 ? -10.706 -18.727 -12.324 1.00 94.88 147 PRO A C 1
ATOM 1174 O O . PRO A 1 147 ? -10.423 -17.961 -13.243 1.00 94.88 147 PRO A O 1
ATOM 1177 N N . THR A 1 148 ? -11.882 -19.372 -12.312 1.00 94.12 148 THR A N 1
ATOM 1178 C CA . THR A 1 148 ? -12.996 -19.123 -13.253 1.00 94.12 148 THR A CA 1
ATOM 1179 C C . THR A 1 148 ? -13.967 -18.033 -12.803 1.00 94.12 148 THR A C 1
ATOM 1181 O O . THR A 1 148 ? -14.876 -17.693 -13.568 1.00 94.12 148 THR A O 1
ATOM 1184 N N . LEU A 1 149 ? -13.848 -17.582 -11.559 1.00 91.19 149 LEU A N 1
ATOM 1185 C CA . LEU A 1 149 ? -14.672 -16.553 -10.946 1.00 91.19 149 LEU A CA 1
ATOM 1186 C C . LEU A 1 149 ? -13.801 -15.323 -10.696 1.00 91.19 149 LEU A C 1
ATOM 1188 O O . LEU A 1 149 ? -12.584 -15.433 -10.602 1.00 91.19 149 LEU A O 1
ATOM 1192 N N . GLU A 1 150 ? -14.451 -14.169 -10.674 1.00 88.56 150 GLU A N 1
ATOM 1193 C CA . GLU A 1 150 ? -13.872 -12.964 -10.094 1.00 88.56 150 GLU A CA 1
ATOM 1194 C C . GLU A 1 150 ? -14.350 -12.932 -8.643 1.00 88.56 150 GLU A C 1
ATOM 1196 O O . GLU A 1 150 ? -15.560 -13.067 -8.405 1.00 88.56 150 GLU A O 1
ATOM 1201 N N . GLU A 1 151 ? -13.418 -12.859 -7.701 1.00 90.12 151 GLU A N 1
ATOM 1202 C CA . GLU A 1 151 ? -13.668 -12.858 -6.255 1.00 90.12 151 GLU A CA 1
ATOM 1203 C C . GLU A 1 151 ? -13.247 -11.511 -5.663 1.00 90.12 151 GLU A C 1
ATOM 1205 O O . GLU A 1 151 ? -12.687 -10.685 -6.371 1.00 90.12 151 GLU A O 1
ATOM 1210 N N . ASP A 1 152 ? -13.548 -11.249 -4.389 1.00 90.44 152 ASP A N 1
ATOM 1211 C CA . ASP A 1 152 ? -13.190 -9.972 -3.752 1.00 90.44 152 ASP A CA 1
ATOM 1212 C C . ASP A 1 152 ? -11.718 -9.917 -3.308 1.00 90.44 152 ASP A C 1
ATOM 1214 O O . ASP A 1 152 ? -11.414 -9.358 -2.258 1.00 90.44 152 ASP A O 1
ATOM 1218 N N . GLU A 1 153 ? -10.816 -10.524 -4.078 1.00 92.06 153 GLU A N 1
ATOM 1219 C CA . GLU A 1 153 ? -9.411 -10.748 -3.735 1.00 92.06 153 GLU A CA 1
ATOM 1220 C C . GLU A 1 153 ? -8.486 -9.688 -4.343 1.00 92.06 153 GLU A C 1
ATOM 1222 O O . GLU A 1 153 ? -8.650 -9.315 -5.505 1.00 92.06 153 GLU A O 1
ATOM 1227 N N . PRO A 1 154 ? -7.440 -9.247 -3.620 1.00 93.50 154 PRO A N 1
ATOM 1228 C CA . PRO A 1 154 ? -6.424 -8.391 -4.206 1.00 93.50 154 PRO A CA 1
ATOM 1229 C C . PRO A 1 154 ? -5.767 -9.044 -5.425 1.00 93.50 154 PRO A C 1
ATOM 1231 O O . PRO A 1 154 ? -5.291 -10.183 -5.382 1.00 93.50 154 PRO A O 1
ATOM 1234 N N . GLU A 1 155 ? -5.661 -8.275 -6.505 1.00 94.88 155 GLU A N 1
ATOM 1235 C CA . GLU A 1 155 ? -4.980 -8.723 -7.711 1.00 94.88 155 GLU A CA 1
ATOM 1236 C C . GLU A 1 155 ? -3.477 -8.402 -7.678 1.00 94.88 155 GLU A C 1
ATOM 1238 O O . GLU A 1 155 ? -3.057 -7.264 -7.428 1.00 94.88 155 GLU A O 1
ATOM 1243 N N . PHE A 1 156 ? -2.653 -9.387 -8.031 1.00 97.62 156 PHE A N 1
ATOM 1244 C CA . PHE A 1 156 ? -1.200 -9.268 -8.147 1.00 97.62 156 PHE A CA 1
ATOM 1245 C C . PHE A 1 156 ? -0.732 -9.589 -9.566 1.00 97.62 156 PHE A C 1
ATOM 1247 O O . PHE A 1 156 ? -1.175 -10.566 -10.170 1.00 97.62 156 PHE A O 1
ATOM 1254 N N . ARG A 1 157 ? 0.217 -8.820 -10.112 1.00 98.12 157 ARG A N 1
ATOM 1255 C CA . ARG A 1 157 ? 0.753 -9.062 -11.465 1.00 98.12 157 ARG A CA 1
ATOM 1256 C C . ARG A 1 157 ? 2.251 -9.313 -11.477 1.00 98.12 157 ARG A C 1
ATOM 1258 O O . ARG A 1 157 ? 3.022 -8.569 -10.887 1.00 98.12 157 ARG A O 1
ATOM 1265 N N . ILE A 1 158 ? 2.687 -10.284 -12.276 1.00 98.50 158 ILE A N 1
ATOM 1266 C CA . ILE A 1 158 ? 4.093 -10.466 -12.646 1.00 98.50 158 ILE A CA 1
ATOM 1267 C C . ILE A 1 158 ? 4.216 -10.466 -14.167 1.00 98.50 158 ILE A C 1
ATOM 1269 O O . ILE A 1 158 ? 3.641 -11.316 -14.849 1.00 98.50 158 ILE A O 1
ATOM 1273 N N . ILE A 1 159 ? 5.006 -9.542 -14.708 1.00 98.38 159 ILE A N 1
ATOM 1274 C CA . ILE A 1 159 ? 5.275 -9.430 -16.142 1.00 98.38 159 ILE A CA 1
ATOM 1275 C C . ILE A 1 159 ? 6.770 -9.529 -16.440 1.00 98.38 159 ILE A C 1
ATOM 1277 O O . ILE A 1 159 ? 7.611 -8.992 -15.726 1.00 98.38 159 ILE A O 1
ATOM 1281 N N . GLY A 1 160 ? 7.094 -10.230 -17.521 1.00 97.81 160 GLY A N 1
ATOM 1282 C CA . GLY A 1 160 ? 8.450 -10.421 -18.011 1.00 97.81 160 GLY A CA 1
ATOM 1283 C C . GLY A 1 160 ? 8.614 -10.041 -19.475 1.00 97.81 160 GLY A C 1
ATOM 1284 O O . GLY A 1 160 ? 7.663 -10.023 -20.268 1.00 97.81 160 GLY A O 1
ATOM 1285 N N . CYS A 1 161 ? 9.867 -9.807 -19.862 1.00 97.12 161 CYS A N 1
ATOM 1286 C CA . CYS A 1 161 ? 10.284 -9.664 -21.250 1.00 97.12 161 CYS A CA 1
ATOM 1287 C C . CYS A 1 161 ? 9.569 -8.525 -21.985 1.00 97.12 161 CYS A C 1
ATOM 1289 O O . CYS A 1 161 ? 9.084 -8.695 -23.104 1.00 97.12 161 CYS A O 1
ATOM 1291 N N . HIS A 1 162 ? 9.541 -7.335 -21.385 1.00 96.00 162 HIS A N 1
ATOM 1292 C CA . HIS A 1 162 ? 9.347 -6.096 -22.145 1.00 96.00 162 HIS A CA 1
ATOM 1293 C C . HIS A 1 162 ? 10.433 -5.967 -23.226 1.00 96.00 162 HIS A C 1
ATOM 1295 O O . HIS A 1 162 ? 10.159 -5.653 -24.390 1.00 96.00 162 HIS A O 1
ATOM 1301 N N . HIS A 1 163 ? 11.671 -6.299 -22.855 1.00 94.06 163 HIS A N 1
ATOM 1302 C CA . HIS A 1 163 ? 12.800 -6.375 -23.766 1.00 94.06 163 HIS A CA 1
ATOM 1303 C C . HIS A 1 163 ? 13.124 -7.826 -24.117 1.00 94.06 163 HIS A C 1
ATOM 1305 O O . HIS A 1 163 ? 13.363 -8.670 -23.254 1.00 94.06 163 HIS A O 1
ATOM 1311 N N . GLY A 1 164 ? 13.169 -8.124 -25.413 1.00 92.00 164 GLY A N 1
ATOM 1312 C CA . GLY A 1 164 ? 13.355 -9.492 -25.894 1.00 92.00 164 GLY A CA 1
ATOM 1313 C C . GLY A 1 164 ? 14.711 -10.114 -25.549 1.00 92.00 164 GLY A C 1
ATOM 1314 O O . GLY A 1 164 ? 14.840 -11.334 -25.464 1.00 92.00 164 GLY A O 1
ATOM 1315 N N . ASN A 1 165 ? 15.732 -9.285 -25.338 1.00 86.62 165 ASN A N 1
ATOM 1316 C CA . ASN A 1 165 ? 17.091 -9.711 -25.023 1.00 86.62 165 ASN A CA 1
ATOM 1317 C C . ASN A 1 165 ? 17.398 -9.770 -23.514 1.00 86.62 165 ASN A C 1
ATOM 1319 O O . ASN A 1 165 ? 18.557 -9.986 -23.150 1.00 86.62 165 ASN A O 1
ATOM 1323 N N . GLU A 1 166 ? 16.387 -9.631 -22.658 1.00 90.12 166 GLU A N 1
ATOM 1324 C CA . GLU A 1 166 ? 16.479 -9.751 -21.199 1.00 90.12 166 GLU A CA 1
ATOM 1325 C C . GLU A 1 166 ? 15.925 -11.122 -20.782 1.00 90.12 166 GLU A C 1
ATOM 1327 O O . GLU A 1 166 ? 14.754 -11.276 -20.461 1.00 90.12 166 GLU A O 1
ATOM 1332 N N . TYR A 1 167 ? 16.736 -12.176 -20.896 1.00 91.12 167 TYR A N 1
ATOM 1333 C CA . TYR A 1 167 ? 16.239 -13.558 -20.966 1.00 91.12 167 TYR A CA 1
ATOM 1334 C C . TYR A 1 167 ? 15.761 -14.057 -19.597 1.00 91.12 167 TYR A C 1
ATOM 1336 O O . TYR A 1 167 ? 14.717 -14.701 -19.531 1.00 91.12 167 TYR A O 1
ATOM 1344 N N . MET A 1 168 ? 16.463 -13.709 -18.510 1.00 92.38 168 MET A N 1
ATOM 1345 C CA . MET A 1 168 ? 16.050 -14.034 -17.136 1.00 92.38 168 MET A CA 1
ATOM 1346 C C . MET A 1 168 ? 14.682 -13.449 -16.769 1.00 92.38 168 MET A C 1
ATOM 1348 O O . MET A 1 168 ? 13.950 -14.061 -15.994 1.00 92.38 168 MET A O 1
ATOM 1352 N N . SER A 1 169 ? 14.289 -12.328 -17.387 1.00 95.94 169 SER A N 1
ATOM 1353 C CA . SER A 1 169 ? 12.966 -11.743 -17.157 1.00 95.94 169 SER A CA 1
ATOM 1354 C C . SER A 1 169 ? 11.809 -12.642 -17.600 1.00 95.94 169 SER A C 1
ATOM 1356 O O . SER A 1 169 ? 10.693 -12.443 -17.144 1.00 95.94 169 SER A O 1
ATOM 1358 N N . VAL A 1 170 ? 12.061 -13.644 -18.455 1.00 97.44 170 VAL A N 1
ATOM 1359 C CA . VAL A 1 170 ? 11.081 -14.688 -18.804 1.00 97.44 170 VAL A CA 1
ATOM 1360 C C . VAL A 1 170 ? 11.034 -15.779 -17.737 1.00 97.44 170 VAL A C 1
ATOM 1362 O O . VAL A 1 170 ? 9.967 -16.300 -17.423 1.00 97.44 170 VAL A O 1
ATOM 1365 N N . GLU A 1 171 ? 12.197 -16.135 -17.196 1.00 97.00 171 GLU A N 1
ATOM 1366 C CA . GLU A 1 171 ? 12.353 -17.263 -16.278 1.00 97.00 171 GLU A CA 1
ATOM 1367 C C . GLU A 1 171 ? 11.740 -16.971 -14.914 1.00 97.00 171 GLU A C 1
ATOM 1369 O O . GLU A 1 171 ? 11.083 -17.835 -14.348 1.00 97.00 171 GLU A O 1
ATOM 1374 N N . MET A 1 172 ? 11.921 -15.755 -14.391 1.00 97.56 172 MET A N 1
ATOM 1375 C CA . MET A 1 172 ? 11.425 -15.390 -13.061 1.00 97.56 172 MET A CA 1
ATOM 1376 C C . MET A 1 172 ? 9.895 -15.516 -12.932 1.00 97.56 172 MET A C 1
ATOM 1378 O O . MET A 1 172 ? 9.447 -16.210 -12.014 1.00 97.56 172 MET A O 1
ATOM 1382 N N . PRO A 1 173 ? 9.077 -14.955 -13.849 1.00 98.44 173 PRO A N 1
ATOM 1383 C CA . PRO A 1 173 ? 7.634 -15.185 -13.839 1.00 98.44 173 PRO A CA 1
ATOM 1384 C C . PRO A 1 173 ? 7.265 -16.662 -14.045 1.00 98.44 173 PRO A C 1
ATOM 1386 O O . PRO A 1 173 ? 6.373 -17.171 -13.372 1.00 98.44 173 PRO A O 1
ATOM 1389 N N . LEU A 1 174 ? 7.948 -17.366 -14.955 1.00 98.12 174 LEU A N 1
ATOM 1390 C CA . LEU A 1 174 ? 7.632 -18.760 -15.279 1.00 98.12 174 LEU A CA 1
ATOM 1391 C C . LEU A 1 174 ? 7.908 -19.708 -14.096 1.00 98.12 174 LEU A C 1
ATOM 1393 O O . LEU A 1 174 ? 7.059 -20.524 -13.752 1.00 98.12 174 LEU A O 1
ATOM 1397 N N . LEU A 1 175 ? 9.035 -19.534 -13.405 1.00 98.12 175 LEU A N 1
ATOM 1398 C CA . LEU A 1 175 ? 9.361 -20.285 -12.190 1.00 98.12 175 LEU A CA 1
ATOM 1399 C C . LEU A 1 175 ? 8.417 -19.961 -11.033 1.00 98.12 175 LEU A C 1
ATOM 1401 O O . LEU A 1 175 ? 8.139 -20.842 -10.222 1.00 98.12 175 LEU A O 1
ATOM 1405 N N . MET A 1 176 ? 7.909 -18.727 -10.947 1.00 98.50 176 MET A N 1
ATOM 1406 C CA . MET A 1 176 ? 6.889 -18.399 -9.953 1.00 98.50 176 MET A CA 1
ATOM 1407 C C . MET A 1 176 ? 5.566 -19.111 -10.250 1.00 98.50 176 MET A C 1
ATOM 1409 O O . MET A 1 176 ? 4.966 -19.670 -9.336 1.00 98.50 176 MET A O 1
ATOM 1413 N N . LEU A 1 177 ? 5.158 -19.192 -11.521 1.00 98.50 177 LEU A N 1
ATOM 1414 C CA . LEU A 1 177 ? 3.998 -19.986 -11.937 1.00 98.50 177 LEU A CA 1
ATOM 1415 C C . LEU A 1 177 ? 4.145 -21.452 -11.520 1.00 98.50 177 LEU A C 1
ATOM 1417 O O . LEU A 1 177 ? 3.236 -22.006 -10.897 1.00 98.50 177 LEU A O 1
ATOM 1421 N N . GLU A 1 178 ? 5.285 -22.078 -11.823 1.00 97.50 178 GLU A N 1
ATOM 1422 C CA . GLU A 1 178 ? 5.561 -23.455 -11.398 1.00 97.50 178 GLU A CA 1
ATOM 1423 C C . GLU A 1 178 ? 5.553 -23.577 -9.869 1.00 97.50 178 GLU A C 1
ATOM 1425 O O . GLU A 1 178 ? 4.932 -24.482 -9.320 1.00 97.50 178 GLU A O 1
ATOM 1430 N N . TYR A 1 179 ? 6.197 -22.648 -9.157 1.00 97.88 179 TYR A N 1
ATOM 1431 C CA . TYR A 1 179 ? 6.293 -22.698 -7.702 1.00 97.88 179 TYR A CA 1
ATOM 1432 C C . TYR A 1 179 ? 4.928 -22.597 -7.021 1.00 97.88 179 TYR A C 1
ATOM 1434 O O . TYR A 1 179 ? 4.651 -23.404 -6.132 1.00 97.88 179 TYR A O 1
ATOM 1442 N N . LEU A 1 180 ? 4.076 -21.658 -7.436 1.00 98.19 180 LEU A N 1
ATOM 1443 C CA . LEU A 1 180 ? 2.733 -21.503 -6.876 1.00 98.19 180 LEU A CA 1
ATOM 1444 C C . LEU A 1 180 ? 1.882 -22.748 -7.147 1.00 98.19 180 LEU A C 1
ATOM 1446 O O . LEU A 1 180 ? 1.301 -23.321 -6.226 1.00 98.19 180 LEU A O 1
ATOM 1450 N N . THR A 1 181 ? 1.871 -23.222 -8.394 1.00 97.62 181 THR A N 1
ATOM 1451 C CA . THR A 1 181 ? 1.018 -24.350 -8.791 1.00 97.62 181 THR A CA 1
ATOM 1452 C C . THR A 1 181 ? 1.480 -25.688 -8.200 1.00 97.62 181 THR A C 1
ATOM 1454 O O . THR A 1 181 ? 0.673 -26.419 -7.629 1.00 97.62 181 THR A O 1
ATOM 1457 N N . ASP A 1 182 ? 2.779 -25.999 -8.220 1.00 94.88 182 ASP A N 1
ATOM 1458 C CA . ASP A 1 182 ? 3.300 -27.279 -7.713 1.00 94.88 182 ASP A CA 1
ATOM 1459 C C . ASP A 1 182 ? 3.298 -27.389 -6.181 1.00 94.88 182 ASP A C 1
ATOM 1461 O O . ASP A 1 182 ? 3.365 -28.500 -5.640 1.00 94.88 182 ASP A O 1
ATOM 1465 N N . ASN A 1 183 ? 3.243 -26.262 -5.463 1.00 93.31 183 ASN A N 1
ATOM 1466 C CA . ASN A 1 183 ? 3.275 -26.240 -3.997 1.00 93.31 183 ASN A CA 1
ATOM 1467 C C . ASN A 1 183 ? 1.914 -25.958 -3.348 1.00 93.31 183 ASN A C 1
ATOM 1469 O O . ASN A 1 183 ? 1.804 -26.073 -2.119 1.00 93.31 183 ASN A O 1
ATOM 1473 N N . TYR A 1 184 ? 0.876 -25.668 -4.136 1.00 94.06 184 TYR A N 1
ATOM 1474 C CA . TYR A 1 184 ? -0.486 -25.502 -3.640 1.00 94.06 184 TYR A CA 1
ATOM 1475 C C . TYR A 1 184 ? -0.976 -26.747 -2.877 1.00 94.06 184 TYR A C 1
ATOM 1477 O O . TYR A 1 184 ? -0.752 -27.897 -3.267 1.00 94.06 184 TYR A O 1
ATOM 1485 N N . GLY A 1 185 ? -1.578 -26.528 -1.705 1.00 85.38 185 GLY A N 1
ATOM 1486 C CA . GLY A 1 185 ? -2.023 -27.575 -0.779 1.00 85.38 185 GLY A CA 1
ATOM 1487 C C . GLY A 1 185 ? -0.906 -28.296 -0.008 1.00 85.38 185 GLY A C 1
ATOM 1488 O O . GLY A 1 185 ? -1.204 -29.098 0.883 1.00 85.38 185 GLY A O 1
ATOM 1489 N N . SER A 1 186 ? 0.370 -28.032 -0.317 1.00 86.06 186 SER A N 1
ATOM 1490 C CA . SER A 1 186 ? 1.533 -28.659 0.336 1.00 86.06 186 SER A CA 1
ATOM 1491 C C . SER A 1 186 ? 2.364 -27.673 1.158 1.00 86.06 186 SER A C 1
ATOM 1493 O O . SER A 1 186 ? 2.820 -28.027 2.248 1.00 86.06 186 SER A O 1
ATOM 1495 N N . VAL A 1 187 ? 2.555 -26.448 0.660 1.00 80.56 187 VAL A N 1
ATOM 1496 C CA . VAL A 1 187 ? 3.211 -25.348 1.380 1.00 80.56 187 VAL A CA 1
ATOM 1497 C C . VAL A 1 187 ? 2.123 -24.402 1.899 1.00 80.56 187 VAL A C 1
ATOM 1499 O O . VAL A 1 187 ? 1.398 -23.834 1.082 1.00 80.56 187 VAL A O 1
ATOM 1502 N N . PRO A 1 188 ? 1.978 -24.218 3.229 1.00 86.19 188 PRO A N 1
ATOM 1503 C CA . PRO A 1 188 ? 0.910 -23.391 3.795 1.00 86.19 188 PRO A CA 1
ATOM 1504 C C . PRO A 1 188 ? 0.898 -21.953 3.274 1.00 86.19 188 PRO A C 1
ATOM 1506 O O . PRO A 1 188 ? -0.164 -21.474 2.910 1.00 86.19 188 PRO A O 1
ATOM 1509 N N . GLN A 1 189 ? 2.070 -21.318 3.160 1.00 89.94 189 GLN A N 1
ATOM 1510 C CA . GLN A 1 189 ? 2.211 -19.958 2.626 1.00 89.94 189 GLN A CA 1
ATOM 1511 C C . GLN A 1 189 ? 1.673 -19.848 1.191 1.00 89.94 189 GLN A C 1
ATOM 1513 O O . GLN A 1 189 ? 0.823 -19.021 0.915 1.00 89.94 189 GLN A O 1
ATOM 1518 N N . VAL A 1 190 ? 2.091 -20.744 0.291 1.00 87.62 190 VAL A N 1
ATOM 1519 C CA . VAL A 1 190 ? 1.592 -20.776 -1.096 1.00 87.62 190 VAL A CA 1
ATOM 1520 C C . VAL A 1 190 ? 0.095 -21.070 -1.149 1.00 87.62 190 VAL A C 1
ATOM 1522 O O . VAL A 1 190 ? -0.613 -20.517 -1.976 1.00 87.62 190 VAL A O 1
ATOM 1525 N N . THR A 1 191 ? -0.398 -21.943 -0.269 1.00 88.31 191 THR A N 1
ATOM 1526 C CA . THR A 1 191 ? -1.833 -22.259 -0.212 1.00 88.31 191 THR A CA 1
ATOM 1527 C C . THR A 1 191 ? -2.648 -21.044 0.210 1.00 88.31 191 THR A C 1
ATOM 1529 O O . THR A 1 191 ? -3.696 -20.814 -0.368 1.00 88.31 191 THR A O 1
ATOM 1532 N N . HIS A 1 192 ? -2.160 -20.280 1.188 1.00 89.00 192 HIS A N 1
ATOM 1533 C CA . HIS A 1 192 ? -2.761 -19.019 1.613 1.00 89.00 192 HIS A CA 1
ATOM 1534 C C . HIS A 1 192 ? -2.761 -18.008 0.463 1.00 89.00 192 HIS A C 1
ATOM 1536 O O . HIS A 1 192 ? -3.818 -17.573 0.045 1.00 89.00 192 HIS A O 1
ATOM 1542 N N . LEU A 1 193 ? -1.604 -17.762 -0.158 1.00 95.31 193 LEU A N 1
ATOM 1543 C CA . LEU A 1 193 ? -1.501 -16.818 -1.274 1.00 95.31 193 LEU A CA 1
ATOM 1544 C C . LEU A 1 193 ? -2.409 -17.164 -2.460 1.00 95.31 193 LEU A C 1
ATOM 1546 O O . LEU A 1 193 ? -2.986 -16.269 -3.048 1.00 95.31 193 LEU A O 1
ATOM 1550 N N . VAL A 1 194 ? -2.545 -18.441 -2.826 1.00 97.69 194 VAL A N 1
ATOM 1551 C CA . VAL A 1 194 ? -3.438 -18.844 -3.930 1.00 97.69 194 VAL A CA 1
ATOM 1552 C C . VAL A 1 194 ? -4.919 -18.769 -3.538 1.00 97.69 194 VAL A C 1
ATOM 1554 O O . VAL A 1 194 ? -5.748 -18.630 -4.421 1.00 97.69 194 VAL A O 1
ATOM 1557 N N . ASN A 1 195 ? -5.254 -18.896 -2.252 1.00 94.50 195 ASN A N 1
ATOM 1558 C CA . ASN A 1 195 ? -6.637 -18.837 -1.765 1.00 94.50 195 ASN A CA 1
ATOM 1559 C C . ASN A 1 195 ? -7.137 -17.420 -1.471 1.00 94.50 195 ASN A C 1
ATOM 1561 O O . ASN A 1 195 ? -8.306 -17.284 -1.147 1.00 94.50 195 ASN A O 1
ATOM 1565 N N . ASP A 1 196 ? -6.237 -16.440 -1.393 1.00 92.69 196 ASP A N 1
ATOM 1566 C CA . ASP A 1 196 ? -6.566 -15.098 -0.912 1.00 92.69 196 ASP A CA 1
ATOM 1567 C C . ASP A 1 196 ? -6.080 -14.001 -1.880 1.00 92.69 196 ASP A C 1
ATOM 1569 O O . ASP A 1 196 ? -6.271 -12.819 -1.601 1.00 92.69 196 ASP A O 1
ATOM 1573 N N . LEU A 1 197 ? -5.444 -14.372 -3.003 1.00 95.25 197 LEU A N 1
ATOM 1574 C CA . LEU A 1 197 ? -5.010 -13.460 -4.063 1.00 95.25 197 LEU A CA 1
ATOM 1575 C C . LEU A 1 197 ? -5.340 -14.010 -5.447 1.00 95.25 197 LEU A C 1
ATOM 1577 O O . LEU A 1 197 ? -5.077 -15.174 -5.772 1.00 95.25 197 LEU A O 1
ATOM 1581 N N . GLU A 1 198 ? -5.661 -13.083 -6.340 1.00 96.50 198 GLU A N 1
ATOM 1582 C CA . GLU A 1 198 ? -5.699 -13.335 -7.767 1.00 96.50 198 GLU A CA 1
ATOM 1583 C C . GLU A 1 198 ? -4.364 -12.951 -8.420 1.00 96.50 198 GLU A C 1
ATOM 1585 O O . GLU A 1 198 ? -4.043 -11.780 -8.626 1.00 96.50 198 GLU A O 1
ATOM 1590 N N . THR A 1 199 ? -3.553 -13.945 -8.791 1.00 98.25 199 THR A N 1
ATOM 1591 C CA . THR A 1 199 ? -2.224 -13.699 -9.372 1.00 98.25 199 THR A CA 1
ATOM 1592 C C . THR A 1 199 ? -2.204 -13.894 -10.887 1.00 98.25 199 THR A C 1
ATOM 1594 O O . THR A 1 199 ? -2.434 -14.993 -11.394 1.00 98.25 199 THR A O 1
ATOM 1597 N N . TRP A 1 200 ? -1.813 -12.854 -11.625 1.00 98.44 200 TRP A N 1
ATOM 1598 C CA . TRP A 1 200 ? -1.597 -12.883 -13.071 1.00 98.44 200 TRP A CA 1
ATOM 1599 C C . TRP A 1 200 ? -0.114 -12.955 -13.436 1.00 98.44 200 TRP A C 1
ATOM 1601 O O . TRP A 1 200 ? 0.669 -12.060 -13.121 1.00 98.44 200 TRP A O 1
ATOM 1611 N N . ILE A 1 201 ? 0.276 -13.992 -14.181 1.00 98.75 201 ILE A N 1
ATOM 1612 C CA . ILE A 1 201 ? 1.660 -14.203 -14.631 1.00 98.75 201 ILE A CA 1
ATOM 1613 C C . ILE A 1 201 ? 1.754 -14.128 -16.157 1.00 98.75 201 ILE A C 1
ATOM 1615 O O . ILE A 1 201 ? 1.139 -14.922 -16.874 1.00 98.75 201 ILE A O 1
ATOM 1619 N N . ILE A 1 202 ? 2.583 -13.207 -16.656 1.00 98.69 202 ILE A N 1
ATOM 1620 C CA . ILE A 1 202 ? 2.828 -12.942 -18.081 1.00 98.69 202 ILE A CA 1
ATOM 1621 C C . ILE A 1 202 ? 4.336 -13.062 -18.357 1.00 98.69 202 ILE A C 1
ATOM 1623 O O . ILE A 1 202 ? 5.046 -12.054 -18.371 1.00 98.69 202 ILE A O 1
ATOM 1627 N N . PRO A 1 203 ? 4.872 -14.273 -18.607 1.00 98.38 203 PRO A N 1
ATOM 1628 C CA . PRO A 1 203 ? 6.320 -14.459 -18.726 1.00 98.38 203 PRO A CA 1
ATOM 1629 C C . PRO A 1 203 ? 6.950 -13.765 -19.937 1.00 98.38 203 PRO A C 1
ATOM 1631 O O . PRO A 1 203 ? 8.134 -13.439 -19.924 1.00 98.38 203 PRO A O 1
ATOM 1634 N N . MET A 1 204 ? 6.194 -13.576 -21.024 1.00 98.00 204 MET A N 1
ATOM 1635 C CA . MET A 1 204 ? 6.757 -13.089 -22.283 1.00 98.00 204 MET A CA 1
ATOM 1636 C C . MET A 1 204 ? 5.831 -12.111 -23.008 1.00 98.00 204 MET A C 1
ATOM 1638 O O . MET A 1 204 ? 5.069 -12.504 -23.895 1.00 98.00 204 MET A O 1
ATOM 1642 N N . MET A 1 205 ? 5.942 -10.824 -22.671 1.00 96.75 205 MET A N 1
ATOM 1643 C CA . MET A 1 205 ? 5.222 -9.748 -23.363 1.00 96.75 205 MET A CA 1
ATOM 1644 C C . MET A 1 205 ? 5.759 -9.487 -24.780 1.00 96.75 205 MET A C 1
ATOM 1646 O O . MET A 1 205 ? 4.979 -9.211 -25.692 1.00 96.75 205 MET A O 1
ATOM 1650 N N . ASN A 1 206 ? 7.076 -9.606 -24.993 1.00 98.31 206 ASN A N 1
ATOM 1651 C CA . ASN A 1 206 ? 7.745 -9.382 -26.279 1.00 98.31 206 ASN A CA 1
ATOM 1652 C C . ASN A 1 206 ? 8.282 -10.689 -26.902 1.00 98.31 206 ASN A C 1
ATOM 1654 O O . ASN A 1 206 ? 9.499 -10.877 -27.038 1.00 98.31 206 ASN A O 1
ATOM 1658 N N . PRO A 1 207 ? 7.409 -11.622 -27.326 1.00 98.06 207 PRO A N 1
ATOM 1659 C CA . PRO A 1 207 ? 7.851 -12.904 -27.871 1.00 98.06 207 PRO A CA 1
ATOM 1660 C C . PRO A 1 207 ? 8.590 -12.768 -29.211 1.00 98.06 207 PRO A C 1
ATOM 1662 O O . PRO A 1 207 ? 9.382 -13.642 -29.582 1.00 98.06 207 PRO A O 1
ATOM 1665 N N . ASP A 1 208 ? 8.365 -11.673 -29.939 1.00 97.88 208 ASP A N 1
ATOM 1666 C CA . ASP A 1 208 ? 9.044 -11.378 -31.201 1.00 97.88 208 ASP A CA 1
ATOM 1667 C C . ASP A 1 208 ? 10.499 -10.980 -30.955 1.00 97.88 208 ASP A C 1
ATOM 1669 O O . ASP A 1 208 ? 11.406 -11.613 -31.503 1.00 97.88 208 ASP A O 1
ATOM 1673 N N . GLY A 1 209 ? 10.723 -10.007 -30.066 1.00 94.44 209 GLY A N 1
ATOM 1674 C CA . GLY A 1 209 ? 12.059 -9.611 -29.634 1.00 94.44 209 GLY A CA 1
ATOM 1675 C C . GLY A 1 209 ? 12.810 -10.779 -29.004 1.00 94.44 209 GLY A C 1
ATOM 1676 O O . GLY A 1 209 ? 13.969 -11.015 -29.339 1.00 94.44 209 GLY A O 1
ATOM 1677 N N . ARG A 1 210 ? 12.139 -11.592 -28.172 1.00 93.19 210 ARG A N 1
ATOM 1678 C CA . ARG A 1 210 ? 12.740 -12.786 -27.554 1.00 93.19 210 ARG A CA 1
ATOM 1679 C C . ARG A 1 210 ? 13.179 -13.832 -28.565 1.00 93.19 210 ARG A C 1
ATOM 1681 O O . ARG A 1 210 ? 14.218 -14.468 -28.381 1.00 93.19 210 ARG A O 1
ATOM 1688 N N . THR A 1 211 ? 12.406 -14.017 -29.633 1.00 91.69 211 THR A N 1
ATOM 1689 C CA . THR A 1 211 ? 12.770 -14.932 -30.724 1.00 91.69 211 THR A CA 1
ATOM 1690 C C . THR A 1 211 ? 13.928 -14.378 -31.557 1.00 91.69 211 THR A C 1
ATOM 1692 O O . THR A 1 211 ? 14.768 -15.147 -32.024 1.00 91.69 211 THR A O 1
ATOM 1695 N N . ALA A 1 212 ? 13.978 -13.058 -31.749 1.00 86.88 212 ALA A N 1
ATOM 1696 C CA . ALA A 1 212 ? 15.026 -12.380 -32.509 1.00 86.88 212 ALA A CA 1
ATOM 1697 C C . ALA A 1 212 ? 16.314 -12.128 -31.701 1.00 86.88 212 ALA A C 1
ATOM 1699 O O . ALA A 1 212 ? 17.366 -11.898 -32.295 1.00 86.88 212 ALA A O 1
ATOM 1700 N N . GLY A 1 213 ? 16.243 -12.181 -30.368 1.00 83.38 213 GLY A N 1
ATOM 1701 C CA . GLY A 1 213 ? 17.327 -11.795 -29.466 1.00 83.38 213 GLY A CA 1
ATOM 1702 C C . GLY A 1 213 ? 17.590 -10.286 -29.441 1.00 83.38 213 GLY A C 1
ATOM 1703 O O . GLY A 1 213 ? 18.726 -9.886 -29.191 1.00 83.38 213 GLY A O 1
ATOM 1704 N N . THR A 1 214 ? 16.572 -9.469 -29.723 1.00 84.88 214 THR A N 1
ATOM 1705 C CA . THR A 1 214 ? 16.634 -7.998 -29.776 1.00 84.88 214 THR A CA 1
ATOM 1706 C C . THR A 1 214 ? 15.931 -7.378 -28.578 1.00 84.88 214 THR A C 1
ATOM 1708 O O . THR A 1 214 ? 15.012 -7.977 -28.019 1.00 84.88 214 THR A O 1
ATOM 1711 N N . ARG A 1 215 ? 16.314 -6.156 -28.202 1.00 88.12 215 ARG A N 1
ATOM 1712 C CA . ARG A 1 215 ? 15.624 -5.404 -27.146 1.00 88.12 215 ARG A CA 1
ATOM 1713 C C . ARG A 1 215 ? 14.208 -5.033 -27.571 1.00 88.12 215 ARG A C 1
ATOM 1715 O O . ARG A 1 215 ? 13.248 -5.349 -26.876 1.00 88.12 215 ARG A O 1
ATOM 1722 N N . GLY A 1 216 ? 14.086 -4.377 -28.723 1.00 89.31 216 GLY A N 1
ATOM 1723 C CA . GLY A 1 216 ? 12.798 -3.940 -29.256 1.00 89.31 216 GLY A CA 1
ATOM 1724 C C . GLY A 1 216 ? 11.929 -5.097 -29.754 1.00 89.31 216 GLY A C 1
ATOM 1725 O O . GLY A 1 216 ? 12.404 -6.221 -29.946 1.00 89.31 216 GLY A O 1
ATOM 1726 N N . ASN A 1 217 ? 10.645 -4.814 -29.977 1.00 94.94 217 ASN A N 1
ATOM 1727 C CA . ASN A 1 217 ? 9.725 -5.741 -30.649 1.00 94.94 217 ASN A CA 1
ATOM 1728 C C . ASN A 1 217 ? 10.055 -5.894 -32.152 1.00 94.94 217 ASN A C 1
ATOM 1730 O O . ASN A 1 217 ? 11.050 -5.357 -32.644 1.00 94.94 217 ASN A O 1
ATOM 1734 N N . ALA A 1 218 ? 9.209 -6.582 -32.929 1.00 94.75 218 ALA A N 1
ATOM 1735 C CA . ALA A 1 218 ? 9.461 -6.797 -34.364 1.00 94.75 218 ALA A CA 1
ATOM 1736 C C . ALA A 1 218 ? 9.541 -5.504 -35.206 1.00 94.75 218 ALA A C 1
ATOM 1738 O O . ALA A 1 218 ? 10.109 -5.517 -36.299 1.00 94.75 218 ALA A O 1
ATOM 1739 N N . ASN A 1 219 ? 8.987 -4.389 -34.713 1.00 92.06 219 ASN A N 1
ATOM 1740 C CA . ASN A 1 219 ? 9.094 -3.070 -35.345 1.00 92.06 219 ASN A CA 1
ATOM 1741 C C . ASN A 1 219 ? 10.325 -2.277 -34.870 1.00 92.06 219 ASN A C 1
ATOM 1743 O O . ASN A 1 219 ? 10.520 -1.143 -35.307 1.00 92.06 219 ASN A O 1
ATOM 1747 N N . GLY A 1 220 ? 11.145 -2.850 -33.984 1.00 84.56 220 GLY A N 1
ATOM 1748 C CA . GLY A 1 220 ? 12.307 -2.198 -33.385 1.00 84.56 220 GLY A CA 1
ATOM 1749 C C . GLY A 1 220 ? 11.953 -1.142 -32.336 1.00 84.56 220 GLY A C 1
ATOM 1750 O O . GLY A 1 220 ? 12.792 -0.299 -32.033 1.00 84.56 220 GLY A O 1
ATOM 1751 N N . VAL A 1 221 ? 10.726 -1.149 -31.806 1.00 89.38 221 VAL A N 1
ATOM 1752 C CA . VAL A 1 221 ? 10.295 -0.202 -30.769 1.00 89.38 221 VAL A CA 1
ATOM 1753 C C . VAL A 1 221 ? 10.612 -0.777 -29.393 1.00 89.38 221 VAL A C 1
ATOM 1755 O O . VAL A 1 221 ? 10.315 -1.942 -29.121 1.00 89.38 221 VAL A O 1
ATOM 1758 N N . ASP A 1 222 ? 11.221 0.045 -28.540 1.00 91.06 222 ASP A N 1
ATOM 1759 C CA . ASP A 1 222 ? 11.366 -0.236 -27.113 1.00 91.06 222 ASP A CA 1
ATOM 1760 C C . ASP A 1 222 ? 9.977 -0.148 -26.460 1.00 91.06 222 ASP A C 1
ATOM 1762 O O . ASP A 1 222 ? 9.363 0.922 -26.428 1.00 91.06 222 ASP A O 1
ATOM 1766 N N . LEU A 1 223 ? 9.457 -1.292 -26.004 1.00 95.69 223 LEU A N 1
ATOM 1767 C CA . LEU A 1 223 ? 8.116 -1.369 -25.424 1.00 95.69 223 LEU A CA 1
ATOM 1768 C C . LEU A 1 223 ? 8.021 -0.608 -24.098 1.00 95.69 223 LEU A C 1
ATOM 1770 O O . LEU A 1 223 ? 6.963 -0.060 -23.805 1.00 95.69 223 LEU A O 1
ATOM 1774 N N . ASN A 1 224 ? 9.120 -0.485 -23.345 1.00 94.62 224 ASN A N 1
ATOM 1775 C CA . ASN A 1 224 ? 9.163 0.266 -22.091 1.00 94.62 224 ASN A CA 1
ATOM 1776 C C . ASN A 1 224 ? 9.392 1.779 -22.317 1.00 94.62 224 ASN A C 1
ATOM 1778 O O . ASN A 1 224 ? 9.889 2.486 -21.442 1.00 94.62 224 ASN A O 1
ATOM 1782 N N . ARG A 1 225 ? 9.088 2.273 -23.527 1.00 91.81 225 ARG A N 1
ATOM 1783 C CA . ARG A 1 225 ? 9.005 3.697 -23.911 1.00 91.81 225 ARG A CA 1
ATOM 1784 C C . ARG A 1 225 ? 7.715 4.024 -24.678 1.00 91.81 225 ARG A C 1
ATOM 1786 O O . ARG A 1 225 ? 7.596 5.102 -25.269 1.00 91.81 225 ARG A O 1
ATOM 1793 N N . ASP A 1 226 ? 6.783 3.073 -24.738 1.00 94.44 226 ASP A N 1
ATOM 1794 C CA . ASP A 1 226 ? 5.572 3.122 -25.562 1.00 94.44 226 ASP A CA 1
ATOM 1795 C C . ASP A 1 226 ? 4.270 3.175 -24.737 1.00 94.44 226 ASP A C 1
ATOM 1797 O O . ASP A 1 226 ? 3.184 3.170 -25.316 1.00 94.44 226 ASP A O 1
ATOM 1801 N N . TYR A 1 227 ? 4.357 3.269 -23.407 1.00 95.00 227 TYR A N 1
ATOM 1802 C CA . TYR A 1 227 ? 3.205 3.466 -22.521 1.00 95.00 227 TYR A CA 1
ATOM 1803 C C . TYR A 1 227 ? 2.739 4.927 -22.485 1.00 95.00 227 TYR A C 1
ATOM 1805 O O . TYR A 1 227 ? 3.437 5.838 -22.931 1.00 95.00 227 TYR A O 1
ATOM 1813 N N . GLY A 1 228 ? 1.513 5.139 -21.998 1.00 91.75 228 GLY A N 1
ATOM 1814 C CA . GLY A 1 228 ? 0.778 6.390 -22.176 1.00 91.75 228 GLY A CA 1
ATOM 1815 C C . GLY A 1 228 ? 0.858 7.410 -21.051 1.00 91.75 228 GLY A C 1
ATOM 1816 O O . GLY A 1 228 ? 0.334 8.502 -21.234 1.00 91.75 228 GLY A O 1
ATOM 1817 N N . TYR A 1 229 ? 1.480 7.116 -19.911 1.00 91.50 229 TYR A N 1
ATOM 1818 C CA . TYR A 1 229 ? 1.575 8.101 -18.834 1.00 91.50 229 TYR A CA 1
ATOM 1819 C C . TYR A 1 229 ? 2.814 8.977 -19.024 1.00 91.50 229 TYR A C 1
ATOM 1821 O O . TYR A 1 229 ? 3.938 8.481 -19.091 1.00 91.50 229 TYR A O 1
ATOM 1829 N N . LEU A 1 230 ? 2.592 10.286 -19.172 1.00 86.88 230 LEU A N 1
ATOM 1830 C CA . LEU A 1 230 ? 3.634 11.312 -19.320 1.00 86.88 230 LEU A CA 1
ATOM 1831 C C . LEU A 1 230 ? 4.623 11.037 -20.452 1.00 86.88 230 LEU A C 1
ATOM 1833 O O . LEU A 1 230 ? 5.809 11.360 -20.394 1.00 86.88 230 LEU A O 1
ATOM 1837 N N . TRP A 1 231 ? 4.118 10.448 -21.523 1.00 87.12 231 TRP A N 1
ATOM 1838 C CA . TRP A 1 231 ? 4.920 10.006 -22.651 1.00 87.12 231 TRP A CA 1
ATOM 1839 C C . TRP A 1 231 ? 5.565 11.177 -23.404 1.00 87.12 231 TRP A C 1
ATOM 1841 O O . TRP A 1 231 ? 4.877 12.120 -23.756 1.00 87.12 231 TRP A O 1
ATOM 1851 N N . ASN A 1 232 ? 6.857 11.115 -23.761 1.00 79.62 232 ASN A N 1
ATOM 1852 C CA . ASN A 1 232 ? 7.579 12.245 -24.388 1.00 79.62 232 ASN A CA 1
ATOM 1853 C C . ASN A 1 232 ? 8.232 11.915 -25.754 1.00 79.62 232 ASN A C 1
ATOM 1855 O O . ASN A 1 232 ? 9.392 12.256 -26.027 1.00 79.62 232 ASN A O 1
ATOM 1859 N N . HIS A 1 233 ? 7.477 11.287 -26.662 1.00 76.38 233 HIS A N 1
ATOM 1860 C CA . HIS A 1 233 ? 7.896 10.994 -28.046 1.00 76.38 233 HIS A CA 1
ATOM 1861 C C . HIS A 1 233 ? 9.100 10.044 -28.205 1.00 76.38 233 HIS A C 1
ATOM 1863 O O . HIS A 1 233 ? 9.843 10.160 -29.182 1.00 76.38 233 HIS A O 1
ATOM 1869 N N . TYR A 1 234 ? 9.316 9.117 -27.265 1.00 76.81 234 TYR A N 1
ATOM 1870 C CA . TYR A 1 234 ? 10.380 8.103 -27.370 1.00 76.81 234 TYR A CA 1
ATOM 1871 C C . TYR A 1 234 ? 9.993 6.902 -28.247 1.00 76.81 234 TYR A C 1
ATOM 1873 O O . TYR A 1 234 ? 10.871 6.218 -28.770 1.00 76.81 234 TYR A O 1
ATOM 1881 N N . SER A 1 235 ? 8.697 6.696 -28.474 1.00 85.19 235 SER A N 1
ATOM 1882 C CA . SER A 1 235 ? 8.149 5.743 -29.439 1.00 85.19 235 SER A CA 1
ATOM 1883 C C . SER A 1 235 ? 7.429 6.482 -30.588 1.00 85.19 235 SER A C 1
ATOM 1885 O O . SER A 1 235 ? 7.303 7.710 -30.558 1.00 85.19 235 SER A O 1
ATOM 1887 N N . PRO A 1 236 ? 6.952 5.789 -31.642 1.00 88.81 236 PRO A N 1
ATOM 1888 C CA . PRO A 1 236 ? 6.173 6.420 -32.715 1.00 88.81 236 PRO A CA 1
ATOM 1889 C C . PRO A 1 236 ? 4.874 7.113 -32.262 1.00 88.81 236 PRO A C 1
ATOM 1891 O O . PRO A 1 236 ? 4.350 7.953 -32.996 1.00 88.81 236 PRO A O 1
ATOM 1894 N N . GLY A 1 237 ? 4.346 6.757 -31.090 1.00 87.69 237 GLY A N 1
ATOM 1895 C CA . GLY A 1 237 ? 3.125 7.302 -30.498 1.00 87.69 237 GLY A CA 1
ATOM 1896 C C . GLY A 1 237 ? 2.787 6.591 -29.187 1.00 87.69 237 GLY A C 1
ATOM 1897 O O . GLY A 1 237 ? 3.301 5.508 -28.935 1.00 87.69 237 GLY A O 1
ATOM 1898 N N . ILE A 1 238 ? 1.893 7.164 -28.388 1.00 88.62 238 ILE A N 1
ATOM 1899 C CA . ILE A 1 238 ? 1.350 6.514 -27.189 1.00 88.62 238 ILE A CA 1
ATOM 1900 C C . ILE A 1 238 ? 0.673 5.192 -27.576 1.00 88.62 238 ILE A C 1
ATOM 1902 O O . ILE A 1 238 ? -0.149 5.166 -28.499 1.00 88.62 238 ILE A O 1
ATOM 1906 N N . PHE A 1 239 ? 1.031 4.096 -26.898 1.00 92.38 239 PHE A N 1
ATOM 1907 C CA . PHE A 1 239 ? 0.548 2.744 -27.190 1.00 92.38 239 PHE A CA 1
ATOM 1908 C C . PHE A 1 239 ? 0.597 2.432 -28.692 1.00 92.38 239 PHE A C 1
ATOM 1910 O O . PHE A 1 239 ? -0.383 1.969 -29.292 1.00 92.38 239 PHE A O 1
ATOM 1917 N N . SER A 1 240 ? 1.697 2.779 -29.364 1.00 92.19 240 SER A N 1
ATOM 1918 C CA . SER A 1 240 ? 1.802 2.601 -30.813 1.00 92.19 240 SER A CA 1
ATOM 1919 C C . SER A 1 240 ? 1.945 1.131 -31.210 1.00 92.19 240 SER A C 1
ATOM 1921 O O . SER A 1 240 ? 1.557 0.771 -32.329 1.00 92.19 240 SER A O 1
ATOM 1923 N N . GLN A 1 241 ? 2.455 0.291 -30.307 1.00 95.19 241 GLN A N 1
ATOM 1924 C CA . GLN A 1 241 ? 2.678 -1.136 -30.524 1.00 95.19 241 GLN A CA 1
ATOM 1925 C C . GLN A 1 241 ? 1.490 -1.990 -30.073 1.00 95.19 241 GLN A C 1
ATOM 1927 O O . GLN A 1 241 ? 0.657 -1.579 -29.270 1.00 95.19 241 GLN A O 1
ATOM 1932 N N . VAL A 1 242 ? 1.370 -3.192 -30.641 1.00 95.81 242 VAL A N 1
ATOM 1933 C CA . VAL A 1 242 ? 0.275 -4.107 -30.278 1.00 95.81 242 VAL A CA 1
ATOM 1934 C C . VAL A 1 242 ? 0.514 -4.743 -28.913 1.00 95.81 242 VAL A C 1
ATOM 1936 O O . VAL A 1 242 ? -0.444 -4.952 -28.181 1.00 95.81 242 VAL A O 1
ATOM 1939 N N . GLU A 1 243 ? 1.773 -4.973 -28.540 1.00 98.06 243 GLU A N 1
ATOM 1940 C CA . GLU A 1 243 ? 2.160 -5.560 -27.257 1.00 98.06 243 GLU A CA 1
ATOM 1941 C C . GLU A 1 243 ? 1.797 -4.643 -26.076 1.00 98.06 243 GLU A C 1
ATOM 1943 O O . GLU A 1 243 ? 1.148 -5.083 -25.131 1.00 98.06 243 GLU A O 1
ATOM 1948 N N . THR A 1 244 ? 2.128 -3.348 -26.146 1.00 96.75 244 THR A N 1
ATOM 1949 C CA . THR A 1 244 ? 1.775 -2.369 -25.098 1.00 96.75 244 THR A CA 1
ATOM 1950 C C . THR A 1 244 ? 0.267 -2.147 -24.996 1.00 96.75 244 THR A C 1
ATOM 1952 O O . THR A 1 244 ? -0.257 -1.982 -23.899 1.00 96.75 244 THR A O 1
ATOM 1955 N N . ARG A 1 245 ? -0.471 -2.221 -26.114 1.00 94.69 245 ARG A N 1
ATOM 1956 C CA . ARG A 1 245 ? -1.945 -2.214 -26.090 1.00 94.69 245 ARG A CA 1
ATOM 1957 C C . ARG A 1 245 ? -2.517 -3.420 -25.359 1.00 94.69 245 ARG A C 1
ATOM 1959 O O . ARG A 1 245 ? -3.519 -3.260 -24.681 1.00 94.69 245 ARG A O 1
ATOM 1966 N N . VAL A 1 246 ? -1.914 -4.601 -25.494 1.00 95.88 246 VAL A N 1
ATOM 1967 C CA . VAL A 1 246 ? -2.369 -5.802 -24.775 1.00 95.88 246 VAL A CA 1
ATOM 1968 C C . VAL A 1 246 ? -2.243 -5.603 -23.268 1.00 95.88 246 VAL A C 1
ATOM 1970 O O . VAL A 1 246 ? -3.210 -5.844 -22.553 1.00 95.88 246 VAL A O 1
ATOM 1973 N N . ILE A 1 247 ? -1.103 -5.095 -22.796 1.00 95.62 247 ILE A N 1
ATOM 1974 C CA . ILE A 1 247 ? -0.899 -4.830 -21.364 1.00 95.62 247 ILE A CA 1
ATOM 1975 C C . ILE A 1 247 ? -1.786 -3.691 -20.867 1.00 95.62 247 ILE A C 1
ATOM 1977 O O . ILE A 1 247 ? -2.347 -3.802 -19.780 1.00 95.62 247 ILE A O 1
ATOM 1981 N N . ARG A 1 248 ? -2.014 -2.655 -21.686 1.00 93.00 248 ARG A N 1
ATOM 1982 C CA . ARG A 1 248 ? -3.012 -1.623 -21.389 1.00 93.00 248 ARG A CA 1
ATOM 1983 C C . ARG A 1 248 ? -4.393 -2.227 -21.171 1.00 93.00 248 ARG A C 1
ATOM 1985 O O . ARG A 1 248 ? -4.987 -2.009 -20.129 1.00 93.00 248 ARG A O 1
ATOM 1992 N N . GLU A 1 249 ? -4.912 -2.973 -22.144 1.00 91.00 249 GLU A N 1
ATOM 1993 C CA . GLU A 1 249 ? -6.247 -3.575 -22.037 1.00 91.00 249 GLU A CA 1
ATOM 1994 C C . GLU A 1 249 ? -6.356 -4.537 -20.855 1.00 91.00 249 GLU A C 1
ATOM 1996 O O . GLU A 1 249 ? -7.422 -4.638 -20.263 1.00 91.00 249 GLU A O 1
ATOM 2001 N N . HIS A 1 250 ? -5.273 -5.233 -20.512 1.00 92.50 250 HIS A N 1
ATOM 2002 C CA . HIS A 1 250 ? -5.233 -6.088 -19.335 1.00 92.50 250 HIS A CA 1
ATOM 2003 C C . HIS A 1 250 ? -5.298 -5.268 -18.041 1.00 92.50 250 HIS A C 1
ATOM 2005 O O . HIS A 1 250 ? -6.206 -5.474 -17.252 1.00 92.50 250 HIS A O 1
ATOM 2011 N N . GLY A 1 251 ? -4.428 -4.269 -17.861 1.00 90.69 251 GLY A N 1
ATOM 2012 C CA . GLY A 1 251 ? -4.447 -3.410 -16.670 1.00 90.69 251 GLY A CA 1
ATOM 2013 C C . GLY A 1 251 ? -5.674 -2.498 -16.552 1.00 90.69 251 GLY A C 1
ATOM 2014 O O . GLY A 1 251 ? -5.946 -2.004 -15.468 1.00 90.69 251 GLY A O 1
ATOM 2015 N N . MET A 1 252 ? -6.422 -2.264 -17.636 1.00 85.69 252 MET A N 1
ATOM 2016 C CA . MET A 1 252 ? -7.704 -1.542 -17.600 1.00 85.69 252 MET A CA 1
ATOM 2017 C C . MET A 1 252 ? -8.895 -2.434 -17.216 1.00 85.69 252 MET A C 1
ATOM 2019 O O . MET A 1 252 ? -9.936 -1.902 -16.848 1.00 85.69 252 MET A O 1
ATOM 2023 N N . LYS A 1 253 ? -8.780 -3.760 -17.359 1.00 85.44 253 LYS A N 1
ATOM 2024 C CA . LYS A 1 253 ? -9.837 -4.726 -17.003 1.00 85.44 253 LYS A CA 1
ATOM 2025 C C . LYS A 1 253 ? -9.723 -5.264 -15.585 1.00 85.44 253 LYS A C 1
ATOM 2027 O O . LYS A 1 253 ? -10.665 -5.884 -15.127 1.00 85.44 253 LYS A O 1
ATOM 2032 N N . ASN A 1 254 ? -8.571 -5.030 -14.982 1.00 87.75 254 ASN A N 1
ATOM 2033 C CA . ASN A 1 254 ? -8.116 -5.613 -13.742 1.00 87.75 254 ASN A CA 1
ATOM 2034 C C . ASN A 1 254 ? -7.681 -4.482 -12.804 1.00 87.75 254 ASN A C 1
ATOM 2036 O O . ASN A 1 254 ? -7.319 -3.383 -13.260 1.00 87.75 254 ASN A O 1
ATOM 2040 N N . ASN A 1 255 ? -7.685 -4.741 -11.507 1.00 88.56 255 ASN A N 1
ATOM 2041 C CA . ASN A 1 255 ? -7.365 -3.780 -10.463 1.00 88.56 255 ASN A CA 1
ATOM 2042 C C . ASN A 1 255 ? -6.163 -4.228 -9.623 1.00 88.56 255 ASN A C 1
ATOM 2044 O O . ASN A 1 255 ? -6.244 -4.411 -8.413 1.00 88.56 255 ASN A O 1
ATOM 2048 N N . PHE A 1 256 ? -5.018 -4.387 -10.288 1.00 93.56 256 PHE A N 1
ATOM 2049 C CA . PHE A 1 256 ? -3.777 -4.811 -9.644 1.00 93.56 256 PHE A CA 1
ATOM 2050 C C . PHE A 1 256 ? -3.363 -3.883 -8.499 1.00 93.56 256 PHE A C 1
ATOM 2052 O O . PHE A 1 256 ? -2.972 -2.741 -8.746 1.00 93.56 256 PHE A O 1
ATOM 2059 N N . SER A 1 257 ? -3.338 -4.402 -7.274 1.00 93.62 257 SER A N 1
ATOM 2060 C CA . SER A 1 257 ? -2.786 -3.701 -6.111 1.00 93.62 257 SER A CA 1
ATOM 2061 C C . SER A 1 257 ? -1.274 -3.520 -6.270 1.00 93.62 257 SER A C 1
ATOM 2063 O O . SER A 1 257 ? -0.767 -2.393 -6.243 1.00 93.62 257 SER A O 1
ATOM 2065 N N . ILE A 1 258 ? -0.565 -4.622 -6.539 1.00 95.62 258 ILE A N 1
ATOM 2066 C CA . ILE A 1 258 ? 0.887 -4.646 -6.739 1.00 95.62 258 ILE A CA 1
ATOM 2067 C C . ILE A 1 258 ? 1.233 -5.381 -8.041 1.00 95.62 258 ILE A C 1
ATOM 2069 O O . ILE A 1 258 ? 0.621 -6.382 -8.421 1.00 95.62 258 ILE A O 1
ATOM 2073 N N . SER A 1 259 ? 2.248 -4.878 -8.739 1.00 96.81 259 SER A N 1
ATOM 2074 C CA . SER A 1 259 ? 2.811 -5.453 -9.955 1.00 96.81 259 SER A CA 1
ATOM 2075 C C . SER A 1 259 ? 4.339 -5.501 -9.886 1.00 96.81 259 SER A C 1
ATOM 2077 O O . SER A 1 259 ? 4.989 -4.590 -9.378 1.00 96.81 259 SER A O 1
ATOM 2079 N N . LEU A 1 260 ? 4.927 -6.548 -10.462 1.00 97.81 260 LEU A N 1
ATOM 2080 C CA . LEU A 1 260 ? 6.365 -6.683 -10.675 1.00 97.81 260 LEU A CA 1
ATOM 2081 C C . LEU A 1 260 ? 6.661 -6.813 -12.170 1.00 97.81 260 LEU A C 1
ATOM 2083 O O . LEU A 1 260 ? 6.181 -7.740 -12.828 1.00 97.81 260 LEU A O 1
ATOM 2087 N N . SER A 1 261 ? 7.498 -5.924 -12.699 1.00 97.00 261 SER A N 1
ATOM 2088 C CA . SER A 1 261 ? 8.039 -6.006 -14.057 1.00 97.00 261 SER A CA 1
ATOM 2089 C C . SER A 1 261 ? 9.498 -6.452 -14.021 1.00 97.00 261 SER A C 1
ATOM 2091 O O . SER A 1 261 ? 10.377 -5.702 -13.608 1.00 97.00 261 SER A O 1
ATOM 2093 N N . PHE A 1 262 ? 9.785 -7.673 -14.469 1.00 97.75 262 PHE A N 1
ATOM 2094 C CA . PHE A 1 262 ? 11.151 -8.190 -14.505 1.00 97.75 262 PHE A CA 1
ATOM 2095 C C . PHE A 1 262 ? 11.929 -7.682 -15.725 1.00 97.75 262 PHE A C 1
ATOM 2097 O O . PHE A 1 262 ? 11.434 -7.690 -16.856 1.00 97.75 262 PHE A O 1
ATOM 2104 N N . HIS A 1 263 ? 13.185 -7.320 -15.482 1.00 94.94 263 HIS A N 1
ATOM 2105 C CA . HIS A 1 263 ? 14.165 -6.827 -16.448 1.00 94.94 263 HIS A CA 1
ATOM 2106 C C . HIS A 1 263 ? 15.558 -7.429 -16.166 1.00 94.94 263 HIS A C 1
ATOM 2108 O O . HIS A 1 263 ? 15.724 -8.222 -15.230 1.00 94.94 263 HIS A O 1
ATOM 2114 N N . THR A 1 264 ? 16.559 -7.132 -17.011 1.00 85.56 264 THR A N 1
ATOM 2115 C CA . THR A 1 264 ? 17.945 -7.577 -16.766 1.00 85.56 264 THR A CA 1
ATOM 2116 C C . THR A 1 264 ? 19.019 -6.521 -17.066 1.00 85.56 264 THR A C 1
ATOM 2118 O O . THR A 1 264 ? 19.600 -6.511 -18.158 1.00 85.56 264 THR A O 1
ATOM 2121 N N . SER A 1 265 ? 19.350 -5.686 -16.083 1.00 69.62 265 SER A N 1
ATOM 2122 C CA . SER A 1 265 ? 20.487 -4.754 -16.114 1.00 69.62 265 SER A CA 1
ATOM 2123 C C . SER A 1 265 ? 21.402 -4.819 -14.882 1.00 69.62 265 SER A C 1
ATOM 2125 O O . SER A 1 265 ? 22.448 -4.168 -14.880 1.00 69.62 265 SER A O 1
ATOM 2127 N N . GLY A 1 266 ? 21.035 -5.569 -13.838 1.00 75.00 266 GLY A N 1
ATOM 2128 C CA . GLY A 1 266 ? 21.783 -5.676 -12.579 1.00 75.00 266 GLY A CA 1
ATOM 2129 C C . GLY A 1 266 ? 20.915 -6.212 -11.441 1.00 75.00 266 GLY A C 1
ATOM 2130 O O . GLY A 1 266 ? 19.911 -6.844 -11.719 1.00 75.00 266 GLY A O 1
ATOM 2131 N N . ASP A 1 267 ? 21.297 -5.927 -10.196 1.00 85.56 267 ASP A N 1
ATOM 2132 C CA . ASP A 1 267 ? 20.595 -6.320 -8.966 1.00 85.56 267 ASP A CA 1
ATOM 2133 C C . ASP A 1 267 ? 19.901 -5.082 -8.359 1.00 85.56 267 ASP A C 1
ATOM 2135 O O . ASP A 1 267 ? 20.468 -4.398 -7.500 1.00 85.56 267 ASP A O 1
ATOM 2139 N N . ILE A 1 268 ? 18.727 -4.709 -8.889 1.00 90.94 268 ILE A N 1
ATOM 2140 C CA . ILE A 1 268 ? 18.050 -3.429 -8.580 1.00 90.94 268 ILE A CA 1
ATOM 2141 C C . ILE A 1 268 ? 16.548 -3.644 -8.362 1.00 90.94 268 ILE A C 1
ATOM 2143 O O . ILE A 1 268 ? 15.894 -4.348 -9.132 1.00 90.94 268 ILE A O 1
ATOM 2147 N N . VAL A 1 269 ? 15.996 -2.968 -7.353 1.00 95.50 269 VAL A N 1
ATOM 2148 C CA . VAL A 1 269 ? 14.554 -2.759 -7.170 1.00 95.50 269 VAL A CA 1
ATOM 2149 C C . VAL A 1 269 ? 14.245 -1.303 -7.504 1.00 95.50 269 VAL A C 1
ATOM 2151 O O . VAL A 1 269 ? 14.566 -0.392 -6.742 1.00 95.50 269 VAL A O 1
ATOM 2154 N N . ASN A 1 270 ? 13.658 -1.078 -8.673 1.00 94.75 270 ASN A N 1
ATOM 2155 C CA . ASN A 1 270 ? 13.340 0.244 -9.194 1.00 94.75 270 ASN A CA 1
ATOM 2156 C C . ASN A 1 270 ? 11.859 0.564 -8.981 1.00 94.75 270 ASN A C 1
ATOM 2158 O O . ASN A 1 270 ? 11.002 -0.119 -9.545 1.00 94.75 270 ASN A O 1
ATOM 2162 N N . HIS A 1 271 ? 11.554 1.621 -8.231 1.00 95.19 271 HIS A N 1
ATOM 2163 C CA . HIS A 1 271 ? 10.176 2.036 -7.961 1.00 95.19 271 HIS A CA 1
ATOM 2164 C C . HIS A 1 271 ? 9.836 3.407 -8.561 1.00 95.19 271 HIS A C 1
ATOM 2166 O O . HIS A 1 271 ? 10.715 4.201 -8.905 1.00 95.19 271 HIS A O 1
ATOM 2172 N N . VAL A 1 272 ? 8.534 3.686 -8.673 1.00 93.31 272 VAL A N 1
ATOM 2173 C CA . VAL A 1 272 ? 8.000 4.949 -9.206 1.00 93.31 272 VAL A CA 1
ATOM 2174 C C . VAL A 1 272 ? 8.424 6.163 -8.356 1.00 93.31 272 VAL A C 1
ATOM 2176 O O . VAL A 1 272 ? 8.576 6.050 -7.139 1.00 93.31 272 VAL A O 1
ATOM 2179 N N . TRP A 1 273 ? 8.606 7.353 -8.934 1.00 90.31 273 TRP A N 1
ATOM 2180 C CA . TRP A 1 273 ? 8.461 7.678 -10.360 1.00 90.31 273 TRP A CA 1
ATOM 2181 C C . TRP A 1 273 ? 9.763 7.512 -11.137 1.00 90.31 273 TRP A C 1
ATOM 2183 O O . TRP A 1 273 ? 10.849 7.836 -10.659 1.00 90.31 273 TRP A O 1
ATOM 2193 N N . ASN A 1 274 ? 9.636 7.129 -12.401 1.00 87.75 274 ASN A N 1
ATOM 2194 C CA . ASN A 1 274 ? 10.740 7.142 -13.345 1.00 87.75 274 ASN A CA 1
ATOM 2195 C C . ASN A 1 274 ? 10.881 8.496 -14.065 1.00 87.75 274 ASN A C 1
ATOM 2197 O O . ASN A 1 274 ? 11.982 8.890 -14.461 1.00 87.75 274 ASN A O 1
ATOM 2201 N N . TYR A 1 275 ? 9.784 9.239 -14.227 1.00 82.88 275 TYR A N 1
ATOM 2202 C CA . TYR A 1 275 ? 9.779 10.491 -14.986 1.00 82.88 275 TYR A CA 1
ATOM 2203 C C . TYR A 1 275 ? 10.141 11.758 -14.190 1.00 82.88 275 TYR A C 1
ATOM 2205 O O . TYR A 1 275 ? 10.475 12.764 -14.822 1.00 82.88 275 TYR A O 1
ATOM 2213 N N . LYS A 1 276 ? 10.077 11.784 -12.846 1.00 80.31 276 LYS A N 1
ATOM 2214 C CA . LYS A 1 276 ? 10.330 13.005 -12.036 1.00 80.31 276 LYS A CA 1
ATOM 2215 C C . LYS A 1 276 ? 10.976 12.745 -10.668 1.00 80.31 276 LYS A C 1
ATOM 2217 O O . LYS A 1 276 ? 10.746 11.703 -10.084 1.00 80.31 276 LYS A O 1
ATOM 2222 N N . ASP A 1 277 ? 11.658 13.772 -10.146 1.00 78.31 277 ASP A N 1
ATOM 2223 C CA . ASP A 1 277 ? 12.322 13.851 -8.821 1.00 78.31 277 ASP A CA 1
ATOM 2224 C C . ASP A 1 277 ? 11.377 14.233 -7.667 1.00 78.31 277 ASP A C 1
ATOM 2226 O O . ASP A 1 277 ? 11.712 15.028 -6.782 1.00 78.31 277 ASP A O 1
ATOM 2230 N N . PHE A 1 278 ? 10.114 13.837 -7.760 1.00 79.69 278 PHE A N 1
ATOM 2231 C CA . PHE A 1 278 ? 9.145 14.158 -6.722 1.00 79.69 278 PHE A CA 1
ATOM 2232 C C . PHE A 1 278 ? 8.423 12.876 -6.357 1.00 79.69 278 PHE A C 1
ATOM 2234 O O . PHE A 1 278 ? 7.663 12.391 -7.202 1.00 79.69 278 PHE A O 1
ATOM 2241 N N . PRO A 1 279 ? 8.625 12.356 -5.136 1.00 85.56 279 PRO A N 1
ATOM 2242 C CA . PRO A 1 279 ? 8.023 11.104 -4.720 1.00 85.56 279 PRO A CA 1
ATOM 2243 C C . PRO A 1 279 ? 6.502 11.106 -4.894 1.00 85.56 279 PRO A C 1
ATOM 2245 O O . PRO A 1 279 ? 5.838 12.146 -4.810 1.00 85.56 279 PRO A O 1
ATOM 2248 N N . VAL A 1 280 ? 5.934 9.927 -5.134 1.00 88.31 280 VAL A N 1
ATOM 2249 C CA . VAL A 1 280 ? 4.484 9.723 -5.015 1.00 88.31 280 VAL A CA 1
ATOM 2250 C C . VAL A 1 280 ? 3.998 10.030 -3.590 1.00 88.31 280 VAL A C 1
ATOM 2252 O O . VAL A 1 280 ? 4.771 10.028 -2.626 1.00 88.31 280 VAL A O 1
ATOM 2255 N N . ALA A 1 281 ? 2.696 10.279 -3.449 1.00 85.44 281 ALA A N 1
ATOM 2256 C CA . ALA A 1 281 ? 2.094 10.611 -2.162 1.00 85.44 281 ALA A CA 1
ATOM 2257 C C . ALA A 1 281 ? 2.193 9.469 -1.132 1.00 85.44 281 ALA A C 1
ATOM 2259 O O . ALA A 1 281 ? 2.404 9.737 0.046 1.00 85.44 281 ALA A O 1
ATOM 2260 N N . ASP A 1 282 ? 2.116 8.210 -1.570 1.00 89.62 282 ASP A N 1
ATOM 2261 C CA . ASP A 1 282 ? 2.274 6.997 -0.751 1.00 89.62 282 ASP A CA 1
ATOM 2262 C C . ASP A 1 282 ? 3.705 6.428 -0.792 1.00 89.62 282 ASP A C 1
ATOM 2264 O O . ASP A 1 282 ? 3.924 5.243 -0.538 1.00 89.62 282 ASP A O 1
ATOM 2268 N N . SER A 1 283 ? 4.709 7.274 -1.058 1.00 92.31 283 SER A N 1
ATOM 2269 C CA . SER A 1 283 ? 6.105 6.833 -1.223 1.00 92.31 283 SER A CA 1
ATOM 2270 C C . SER A 1 283 ? 6.658 6.093 -0.010 1.00 92.31 283 SER A C 1
ATOM 2272 O O . SER A 1 283 ? 7.481 5.203 -0.181 1.00 92.31 283 SER A O 1
ATOM 2274 N N . ALA A 1 284 ? 6.176 6.394 1.199 1.00 91.38 284 ALA A N 1
ATOM 2275 C CA . ALA A 1 284 ? 6.558 5.665 2.404 1.00 91.38 284 ALA A CA 1
ATOM 2276 C C . ALA A 1 284 ? 6.224 4.164 2.312 1.00 91.38 284 ALA A C 1
ATOM 2278 O O . ALA A 1 284 ? 7.073 3.344 2.644 1.00 91.38 284 ALA A O 1
ATOM 2279 N N . PHE A 1 285 ? 5.035 3.806 1.814 1.00 92.38 285 PHE A N 1
ATOM 2280 C CA . PHE A 1 285 ? 4.645 2.406 1.628 1.00 92.38 285 PHE A CA 1
ATOM 2281 C C . PHE A 1 285 ? 5.426 1.757 0.478 1.00 92.38 285 PHE A C 1
ATOM 2283 O O . PHE A 1 285 ? 5.957 0.663 0.632 1.00 92.38 285 PHE A O 1
ATOM 2290 N N . ILE A 1 286 ? 5.567 2.450 -0.660 1.00 95.44 286 ILE A N 1
ATOM 2291 C CA . ILE A 1 286 ? 6.306 1.918 -1.820 1.00 95.44 286 ILE A CA 1
ATOM 2292 C C . ILE A 1 286 ? 7.779 1.654 -1.477 1.00 95.44 286 ILE A C 1
ATOM 2294 O O . ILE A 1 286 ? 8.331 0.627 -1.873 1.00 95.44 286 ILE A O 1
ATOM 2298 N N . VAL A 1 287 ? 8.420 2.562 -0.735 1.00 94.19 287 VAL A N 1
ATOM 2299 C CA . VAL A 1 287 ? 9.806 2.391 -0.281 1.00 94.19 287 VAL A CA 1
ATOM 2300 C C . VAL A 1 287 ? 9.908 1.250 0.727 1.00 94.19 287 VAL A C 1
ATOM 2302 O O . VAL A 1 287 ? 10.857 0.480 0.628 1.00 94.19 287 VAL A O 1
ATOM 2305 N N . ASP A 1 288 ? 8.949 1.106 1.647 1.00 93.62 288 ASP A N 1
ATOM 2306 C CA . ASP A 1 288 ? 8.910 0.004 2.618 1.00 93.62 288 ASP A CA 1
ATOM 2307 C C . ASP A 1 288 ? 8.901 -1.363 1.916 1.00 93.62 288 ASP A C 1
ATOM 2309 O O . ASP A 1 288 ? 9.838 -2.144 2.085 1.00 93.62 288 ASP A O 1
ATOM 2313 N N . ILE A 1 289 ? 7.937 -1.607 1.021 1.00 94.12 289 ILE A N 1
ATOM 2314 C CA . ILE A 1 289 ? 7.833 -2.891 0.305 1.00 94.12 289 ILE A CA 1
ATOM 2315 C C . ILE A 1 289 ? 9.006 -3.120 -0.666 1.00 94.12 289 ILE A C 1
ATOM 2317 O O . ILE A 1 289 ? 9.491 -4.240 -0.822 1.00 94.12 289 ILE A O 1
ATOM 2321 N N . SER A 1 290 ? 9.525 -2.059 -1.297 1.00 95.56 290 SER A N 1
ATOM 2322 C CA . SER A 1 290 ? 10.689 -2.172 -2.190 1.00 95.56 290 SER A CA 1
ATOM 2323 C C . SER A 1 290 ? 11.959 -2.505 -1.403 1.00 95.56 290 SER A C 1
ATOM 2325 O O . SER A 1 290 ? 12.790 -3.291 -1.863 1.00 95.56 290 SER A O 1
ATOM 2327 N N . THR A 1 291 ? 12.097 -1.936 -0.202 1.00 93.38 291 THR A N 1
ATOM 2328 C CA . THR A 1 291 ? 13.189 -2.231 0.736 1.00 93.38 291 THR A CA 1
ATOM 2329 C C . THR A 1 291 ? 13.084 -3.644 1.274 1.00 93.38 291 THR A C 1
ATOM 2331 O O . THR A 1 291 ? 14.091 -4.349 1.319 1.00 93.38 291 THR A O 1
ATOM 2334 N N . GLU A 1 292 ? 11.874 -4.095 1.593 1.00 90.88 292 GLU A N 1
ATOM 2335 C CA . GLU A 1 292 ? 11.624 -5.480 1.969 1.00 90.88 292 GLU A CA 1
ATOM 2336 C C . GLU A 1 292 ? 12.068 -6.437 0.857 1.00 90.88 292 GLU A C 1
ATOM 2338 O O . GLU A 1 292 ? 12.861 -7.338 1.131 1.00 90.88 292 GLU A O 1
ATOM 2343 N N . TYR A 1 293 ? 11.686 -6.197 -0.404 1.00 94.38 293 TYR A N 1
ATOM 2344 C CA . TYR A 1 293 ? 12.163 -7.010 -1.530 1.00 94.38 293 TYR A CA 1
ATOM 2345 C C . TYR A 1 293 ? 13.697 -7.035 -1.612 1.00 94.38 293 TYR A C 1
ATOM 2347 O O . TYR A 1 293 ? 14.294 -8.108 -1.726 1.00 94.38 293 TYR A O 1
ATOM 2355 N N . GLY A 1 294 ? 14.337 -5.862 -1.539 1.00 83.12 294 GLY A N 1
ATOM 2356 C CA . GLY A 1 294 ? 15.795 -5.723 -1.589 1.00 83.12 294 GLY A CA 1
ATOM 2357 C C . GLY A 1 294 ? 16.520 -6.420 -0.431 1.00 83.12 294 GLY A C 1
ATOM 2358 O O . GLY A 1 294 ? 17.624 -6.930 -0.612 1.00 83.12 294 GLY A O 1
ATOM 2359 N N . SER A 1 295 ? 15.895 -6.518 0.745 1.00 87.12 295 SER A N 1
ATOM 2360 C CA . SER A 1 295 ? 16.494 -7.146 1.934 1.00 87.12 295 SER A CA 1
ATOM 2361 C C . SER A 1 295 ? 16.742 -8.653 1.777 1.00 87.12 295 SER A C 1
ATOM 2363 O O . SER A 1 295 ? 17.668 -9.196 2.376 1.00 87.12 295 SER A O 1
ATOM 2365 N N . TYR A 1 296 ? 15.971 -9.341 0.927 1.00 81.25 296 TYR A N 1
ATOM 2366 C CA . TYR A 1 296 ? 16.125 -10.783 0.692 1.00 81.25 296 TYR A CA 1
ATOM 2367 C C . TYR A 1 296 ? 17.327 -11.140 -0.189 1.00 81.25 296 TYR A C 1
ATOM 2369 O O . TYR A 1 296 ? 17.797 -12.281 -0.165 1.00 81.25 296 TYR A O 1
ATOM 2377 N N . ASN A 1 297 ? 17.783 -10.203 -1.018 1.00 81.38 297 ASN A N 1
ATOM 2378 C CA . ASN A 1 297 ? 18.734 -10.467 -2.099 1.00 81.38 297 ASN A CA 1
ATOM 2379 C C . ASN A 1 297 ? 19.888 -9.457 -2.180 1.00 81.38 297 ASN A C 1
ATOM 2381 O O . ASN A 1 297 ? 20.806 -9.680 -2.970 1.00 81.38 297 ASN A O 1
ATOM 2385 N N . GLY A 1 298 ? 19.873 -8.397 -1.367 1.00 78.69 298 GLY A N 1
ATOM 2386 C CA . GLY A 1 298 ? 20.871 -7.327 -1.373 1.00 78.69 298 GLY A CA 1
ATOM 2387 C C . GLY A 1 298 ? 20.742 -6.372 -2.563 1.00 78.69 298 GLY A C 1
ATOM 2388 O O . GLY A 1 298 ? 21.709 -5.690 -2.901 1.00 78.69 298 GLY A O 1
ATOM 2389 N N . TYR A 1 299 ? 19.591 -6.348 -3.243 1.00 87.44 299 TYR A N 1
ATOM 2390 C CA . TYR A 1 299 ? 19.401 -5.515 -4.431 1.00 87.44 299 TYR A CA 1
ATOM 2391 C C . TYR A 1 299 ? 19.359 -4.034 -4.055 1.00 87.44 299 TYR A C 1
ATOM 2393 O O . TYR A 1 299 ? 18.814 -3.643 -3.022 1.00 87.44 299 TYR A O 1
ATOM 2401 N N . TRP A 1 300 ? 19.910 -3.185 -4.923 1.00 88.75 300 TRP A N 1
ATOM 2402 C CA . TRP A 1 300 ? 19.866 -1.742 -4.720 1.00 88.75 300 TRP A CA 1
ATOM 2403 C C . TRP A 1 300 ? 18.449 -1.219 -4.956 1.00 88.75 300 TRP A C 1
ATOM 2405 O O . TRP A 1 300 ? 17.925 -1.292 -6.065 1.00 88.75 300 TRP A O 1
ATOM 2415 N N . VAL A 1 301 ? 17.840 -0.665 -3.915 1.00 90.31 301 VAL A N 1
ATOM 2416 C CA . VAL A 1 301 ? 16.515 -0.044 -3.988 1.00 90.31 301 VAL A CA 1
ATOM 2417 C C . VAL A 1 301 ? 16.665 1.414 -4.393 1.00 90.31 301 VAL A C 1
ATOM 2419 O O . VAL A 1 301 ? 17.427 2.166 -3.776 1.00 90.31 301 VAL A O 1
ATOM 2422 N N . VAL A 1 302 ? 15.965 1.817 -5.450 1.00 89.38 302 VAL A N 1
ATOM 2423 C CA . VAL A 1 302 ? 16.116 3.151 -6.029 1.00 89.38 302 VAL A CA 1
ATOM 2424 C C . VAL A 1 302 ? 14.807 3.664 -6.628 1.00 89.38 302 VAL A C 1
ATOM 2426 O O . VAL A 1 302 ? 14.093 2.944 -7.322 1.00 89.38 302 VAL A O 1
ATOM 2429 N N . GLU A 1 303 ? 14.516 4.945 -6.397 1.00 89.56 303 GLU A N 1
ATOM 2430 C CA . GLU A 1 303 ? 13.495 5.665 -7.160 1.00 89.56 303 GLU A CA 1
ATOM 2431 C C . GLU A 1 303 ? 14.004 5.857 -8.589 1.00 89.56 303 GLU A C 1
ATOM 2433 O O . GLU A 1 303 ? 15.107 6.374 -8.793 1.00 89.56 303 GLU A O 1
ATOM 2438 N N . GLY A 1 304 ? 13.236 5.465 -9.599 1.00 87.25 304 GLY A N 1
ATOM 2439 C CA . GLY A 1 304 ? 13.822 5.318 -10.925 1.00 87.25 304 GLY A CA 1
ATOM 2440 C C . GLY A 1 304 ? 14.331 6.592 -11.569 1.00 87.25 304 GLY A C 1
ATOM 2441 O O . GLY A 1 304 ? 15.367 6.563 -12.236 1.00 87.25 304 GLY A O 1
ATOM 2442 N N . TYR A 1 305 ? 13.731 7.744 -11.268 1.00 83.62 305 TYR A N 1
ATOM 2443 C CA . TYR A 1 305 ? 14.292 9.031 -11.667 1.00 83.62 305 TYR A CA 1
ATOM 2444 C C . TYR A 1 305 ? 15.723 9.247 -11.133 1.00 83.62 305 TYR A C 1
ATOM 2446 O O . TYR A 1 305 ? 16.577 9.766 -11.861 1.00 83.62 305 TYR A O 1
ATOM 2454 N N . GLN A 1 306 ? 16.004 8.839 -9.886 1.00 80.12 306 GLN A N 1
ATOM 2455 C CA . GLN A 1 306 ? 17.330 8.955 -9.259 1.00 80.12 306 GLN A CA 1
ATOM 2456 C C . GLN A 1 306 ? 18.367 8.063 -9.940 1.00 80.12 306 GLN A C 1
ATOM 2458 O O . GLN A 1 306 ? 19.552 8.411 -9.987 1.00 80.12 306 GLN A O 1
ATOM 2463 N N . TRP A 1 307 ? 17.936 6.929 -10.492 1.00 80.12 307 TRP A N 1
ATOM 2464 C CA . TRP A 1 307 ? 18.794 6.087 -11.312 1.00 80.12 307 TRP A CA 1
ATOM 2465 C C . TRP A 1 307 ? 19.044 6.734 -12.681 1.00 80.12 307 TRP A C 1
ATOM 2467 O O . TRP A 1 307 ? 20.193 7.061 -13.013 1.00 80.12 307 TRP A O 1
ATOM 2477 N N . TYR A 1 308 ? 17.981 6.935 -13.464 1.00 73.62 308 TYR A N 1
ATOM 2478 C CA . TYR A 1 308 ? 17.941 7.780 -14.656 1.00 73.62 308 TYR A CA 1
ATOM 2479 C C . TYR A 1 308 ? 16.493 8.026 -15.110 1.00 73.62 308 TYR A C 1
ATOM 2481 O O . TYR A 1 308 ? 15.675 7.117 -15.175 1.00 73.62 308 TYR A O 1
ATOM 2489 N N . GLN A 1 309 ? 16.201 9.259 -15.525 1.00 79.25 309 GLN A N 1
ATOM 2490 C CA . GLN A 1 309 ? 14.864 9.642 -15.977 1.00 79.25 309 GLN A CA 1
ATOM 2491 C C . GLN A 1 309 ? 14.419 8.877 -17.238 1.00 79.25 309 GLN A C 1
ATOM 2493 O O . GLN A 1 309 ? 15.130 8.873 -18.252 1.00 79.25 309 GLN A O 1
ATOM 2498 N N . VAL A 1 310 ? 13.204 8.319 -17.220 1.00 80.31 310 VAL A N 1
ATOM 2499 C CA . VAL A 1 310 ? 12.537 7.751 -18.408 1.00 80.31 310 VAL A CA 1
ATOM 2500 C C . VAL A 1 310 ? 11.095 8.239 -18.541 1.00 80.31 310 VAL A C 1
ATOM 2502 O O . VAL A 1 310 ? 10.549 8.852 -17.635 1.00 80.31 310 VAL A O 1
ATOM 2505 N N . TYR A 1 311 ? 10.503 8.032 -19.719 1.00 85.75 311 TYR A N 1
ATOM 2506 C CA . TYR A 1 311 ? 9.124 8.413 -20.023 1.00 85.75 311 TYR A CA 1
ATOM 2507 C C . TYR A 1 311 ? 8.442 7.291 -20.803 1.00 85.75 311 TYR A C 1
ATOM 2509 O O . TYR A 1 311 ? 9.064 6.704 -21.698 1.00 85.75 311 TYR A O 1
ATOM 2517 N N . GLY A 1 312 ? 7.152 7.071 -20.544 1.00 90.31 312 GLY A N 1
ATOM 2518 C CA . GLY A 1 312 ? 6.356 6.061 -21.243 1.00 90.31 312 GLY A CA 1
ATOM 2519 C C . GLY A 1 312 ? 6.757 4.625 -20.898 1.00 90.31 312 GLY A C 1
ATOM 2520 O O . GLY A 1 312 ? 6.704 3.760 -21.774 1.00 90.31 312 GLY A O 1
ATOM 2521 N N . ASP A 1 313 ? 7.188 4.381 -19.665 1.00 93.56 313 ASP A N 1
ATOM 2522 C CA . ASP A 1 313 ? 7.446 3.052 -19.112 1.00 93.56 313 ASP A CA 1
ATOM 2523 C C . ASP A 1 313 ? 6.192 2.436 -18.466 1.00 93.56 313 ASP A C 1
ATOM 2525 O O . ASP A 1 313 ? 5.169 3.099 -18.268 1.00 93.56 313 ASP A O 1
ATOM 2529 N N . CYS A 1 314 ? 6.270 1.139 -18.166 1.00 94.81 314 CYS A N 1
ATOM 2530 C CA . CYS A 1 314 ? 5.172 0.387 -17.570 1.00 94.81 314 CYS A CA 1
ATOM 2531 C C . CYS A 1 314 ? 4.881 0.818 -16.127 1.00 94.81 314 CYS A C 1
ATOM 2533 O O . CYS A 1 314 ? 3.706 0.952 -15.793 1.00 94.81 314 CYS A O 1
ATOM 2535 N N . ASN A 1 315 ? 5.903 1.077 -15.296 1.00 94.19 315 ASN A N 1
ATOM 2536 C CA . ASN A 1 315 ? 5.679 1.333 -13.871 1.00 94.19 315 ASN A CA 1
ATOM 2537 C C . ASN A 1 315 ? 4.899 2.634 -13.659 1.00 94.19 315 ASN A C 1
ATOM 2539 O O . ASN A 1 315 ? 3.866 2.649 -12.987 1.00 94.19 315 ASN A O 1
ATOM 2543 N N . ASP A 1 316 ? 5.356 3.714 -14.299 1.00 93.88 316 ASP A N 1
ATOM 2544 C CA . ASP A 1 316 ? 4.714 5.024 -14.199 1.00 93.88 316 ASP A CA 1
ATOM 2545 C C . ASP A 1 316 ? 3.301 4.992 -14.799 1.00 93.88 316 ASP A C 1
ATOM 2547 O O . ASP A 1 316 ? 2.404 5.683 -14.318 1.00 93.88 316 ASP A O 1
ATOM 2551 N N . TRP A 1 317 ? 3.059 4.173 -15.828 1.00 94.50 317 TRP A N 1
ATOM 2552 C CA . TRP A 1 317 ? 1.712 3.992 -16.368 1.00 94.50 317 TRP A CA 1
ATOM 2553 C C . TRP A 1 317 ? 0.787 3.212 -15.432 1.00 94.50 317 TRP A C 1
ATOM 2555 O O . TRP A 1 317 ? -0.330 3.680 -15.188 1.00 94.50 317 TRP A O 1
ATOM 2565 N N . SER A 1 318 ? 1.242 2.075 -14.898 1.00 94.12 318 SER A N 1
ATOM 2566 C CA . SER A 1 318 ? 0.495 1.259 -13.935 1.00 94.12 318 SER A CA 1
ATOM 2567 C C . SER A 1 318 ? 0.047 2.108 -12.747 1.00 94.12 318 SER A C 1
ATOM 2569 O O . SER A 1 318 ? -1.138 2.132 -12.411 1.00 94.12 318 SER A O 1
ATOM 2571 N N . TYR A 1 319 ? 0.959 2.900 -12.184 1.00 93.25 319 TYR A N 1
ATOM 2572 C CA . TYR A 1 319 ? 0.640 3.761 -11.053 1.00 93.25 319 TYR A CA 1
ATOM 2573 C C . TYR A 1 319 ? -0.173 4.994 -11.478 1.00 93.25 319 TYR A C 1
ATOM 2575 O O . TYR A 1 319 ? -1.228 5.278 -10.923 1.00 93.25 319 TYR A O 1
ATOM 2583 N N . GLY A 1 320 ? 0.259 5.739 -12.494 1.00 91.00 320 GLY A N 1
ATOM 2584 C CA . GLY A 1 320 ? -0.369 7.013 -12.856 1.00 91.00 320 GLY A CA 1
ATOM 2585 C C . GLY A 1 320 ? -1.761 6.904 -13.479 1.00 91.00 320 GLY A C 1
ATOM 2586 O O . GLY A 1 320 ? -2.539 7.854 -13.402 1.00 91.00 320 GLY A O 1
ATOM 2587 N N . SER A 1 321 ? -2.078 5.767 -14.103 1.00 90.44 321 SER A N 1
ATOM 2588 C CA . SER A 1 321 ? -3.373 5.544 -14.765 1.00 90.44 321 SER A CA 1
ATOM 2589 C C . SER A 1 321 ? -4.303 4.625 -13.975 1.00 90.44 321 SER A C 1
ATOM 2591 O O . SER A 1 321 ? -5.515 4.710 -14.151 1.00 90.44 321 SER A O 1
ATOM 2593 N N . ARG A 1 322 ? -3.755 3.734 -13.137 1.00 88.56 322 ARG A N 1
ATOM 2594 C CA . ARG A 1 322 ? -4.521 2.694 -12.426 1.00 88.56 322 ARG A CA 1
ATOM 2595 C C . ARG A 1 322 ? -4.219 2.606 -10.933 1.00 88.56 322 ARG A C 1
ATOM 2597 O O . ARG A 1 322 ? -4.854 1.814 -10.254 1.00 88.56 322 ARG A O 1
ATOM 2604 N N . SER A 1 323 ? -3.277 3.400 -10.426 1.00 89.75 323 SER A N 1
ATOM 2605 C CA . SER A 1 323 ? -2.811 3.360 -9.033 1.00 89.75 323 SER A CA 1
ATOM 2606 C C . SER A 1 323 ? -2.249 2.014 -8.584 1.00 89.75 323 SER A C 1
ATOM 2608 O O . SER A 1 323 ? -2.116 1.770 -7.386 1.00 89.75 323 SER A O 1
ATOM 2610 N N . SER A 1 324 ? -1.874 1.176 -9.553 1.00 92.19 324 SER A N 1
ATOM 2611 C CA . SER A 1 324 ? -1.201 -0.092 -9.323 1.00 92.19 324 SER A CA 1
ATOM 2612 C C . SER A 1 324 ? 0.262 0.170 -8.989 1.00 92.19 324 SER A C 1
ATOM 2614 O O . SER A 1 324 ? 0.975 0.805 -9.775 1.00 92.19 324 SER A O 1
ATOM 2616 N N . ILE A 1 325 ? 0.707 -0.288 -7.820 1.00 94.81 325 ILE A N 1
ATOM 2617 C CA . ILE A 1 325 ? 2.094 -0.119 -7.384 1.00 94.81 325 ILE A CA 1
ATOM 2618 C C . ILE A 1 325 ? 2.955 -1.091 -8.178 1.00 94.81 325 ILE A C 1
ATOM 2620 O O . ILE A 1 325 ? 2.894 -2.297 -7.977 1.00 94.81 325 ILE A O 1
ATOM 2624 N N . ASP A 1 326 ? 3.757 -0.565 -9.095 1.00 95.00 326 ASP A N 1
ATOM 2625 C CA . ASP A 1 326 ? 4.533 -1.377 -10.023 1.00 95.00 326 ASP A CA 1
ATOM 2626 C C . ASP A 1 326 ? 6.031 -1.126 -9.833 1.00 95.00 326 ASP A C 1
ATOM 2628 O O . ASP A 1 326 ? 6.498 0.011 -9.940 1.00 95.00 326 ASP A O 1
ATOM 2632 N N . ALA A 1 327 ? 6.778 -2.189 -9.537 1.00 95.94 327 ALA A N 1
ATOM 2633 C CA . ALA A 1 327 ? 8.225 -2.146 -9.381 1.00 95.94 327 ALA A CA 1
ATOM 2634 C C . ALA A 1 327 ? 8.916 -2.850 -10.553 1.00 95.94 327 ALA A C 1
ATOM 2636 O O . ALA A 1 327 ? 8.553 -3.960 -10.948 1.00 95.94 327 ALA A O 1
ATOM 2637 N N . THR A 1 328 ? 9.963 -2.228 -11.089 1.00 96.81 328 THR A N 1
ATOM 2638 C CA . THR A 1 328 ? 10.885 -2.894 -12.010 1.00 96.81 328 THR A CA 1
ATOM 2639 C C . THR A 1 328 ? 11.941 -3.649 -11.210 1.00 96.81 328 THR A C 1
ATOM 2641 O O . THR A 1 328 ? 12.708 -3.045 -10.463 1.00 96.81 328 THR A O 1
ATOM 2644 N N . ILE A 1 329 ? 11.999 -4.968 -11.384 1.00 97.62 329 ILE A N 1
ATOM 2645 C CA . ILE A 1 329 ? 13.014 -5.823 -10.767 1.00 97.62 329 ILE A CA 1
ATOM 2646 C C . ILE A 1 329 ? 14.066 -6.162 -11.817 1.00 97.62 329 ILE A C 1
ATOM 2648 O O . ILE A 1 329 ? 13.831 -6.968 -12.722 1.00 97.62 329 ILE A O 1
ATOM 2652 N N . GLU A 1 330 ? 15.234 -5.545 -11.697 1.00 92.56 330 GLU A N 1
ATOM 2653 C CA . GLU A 1 330 ? 16.388 -5.891 -12.517 1.00 92.56 330 GLU A CA 1
ATOM 2654 C C . GLU A 1 330 ? 17.059 -7.129 -11.932 1.00 92.56 330 GLU A C 1
ATOM 2656 O O . GLU A 1 330 ? 17.284 -7.210 -10.724 1.00 92.56 330 GLU A O 1
ATOM 2661 N N . THR A 1 331 ? 17.373 -8.095 -12.796 1.00 90.75 331 THR A N 1
ATOM 2662 C CA . THR A 1 331 ? 18.067 -9.330 -12.408 1.00 90.75 331 THR A CA 1
ATOM 2663 C C . THR A 1 331 ? 19.257 -9.646 -13.310 1.00 90.75 331 THR A C 1
ATOM 2665 O O . THR A 1 331 ? 19.370 -9.186 -14.451 1.00 90.75 331 THR A O 1
ATOM 2668 N N . ASP A 1 332 ? 20.138 -10.516 -12.828 1.00 82.06 332 ASP A N 1
ATOM 2669 C CA . ASP A 1 332 ? 21.251 -11.045 -13.607 1.00 82.06 332 ASP A CA 1
ATOM 2670 C C . ASP A 1 332 ? 20.805 -12.016 -14.717 1.00 82.06 332 ASP A C 1
ATOM 2672 O O . ASP A 1 332 ? 19.997 -12.924 -14.524 1.00 82.06 332 ASP A O 1
ATOM 2676 N N . ASN A 1 333 ? 21.415 -11.908 -15.903 1.00 82.19 333 ASN A N 1
ATOM 2677 C CA . ASN A 1 333 ? 21.051 -12.721 -17.071 1.00 82.19 333 ASN A CA 1
ATOM 2678 C C . ASN A 1 333 ? 21.852 -14.042 -17.186 1.00 82.19 333 ASN A C 1
ATOM 2680 O O . ASN A 1 333 ? 22.291 -14.434 -18.273 1.00 82.19 333 ASN A O 1
ATOM 2684 N N . TYR A 1 334 ? 22.103 -14.725 -16.061 1.00 76.62 334 TYR A N 1
ATOM 2685 C CA . TYR A 1 334 ? 22.776 -16.033 -15.996 1.00 76.62 334 TYR A CA 1
ATOM 2686 C C . TYR A 1 334 ? 22.425 -16.799 -14.707 1.00 76.62 334 TYR A C 1
ATOM 2688 O O . TYR A 1 334 ? 21.976 -16.220 -13.732 1.00 76.62 334 TYR A O 1
ATOM 2696 N N . ASN A 1 335 ? 22.672 -18.118 -14.688 1.00 82.19 335 ASN A N 1
ATOM 2697 C CA . ASN A 1 335 ? 22.513 -18.971 -13.498 1.00 82.19 335 ASN A CA 1
ATOM 2698 C C . ASN A 1 335 ? 21.105 -18.922 -12.863 1.00 82.19 335 ASN A C 1
ATOM 2700 O O . ASN A 1 335 ? 20.943 -18.561 -11.699 1.00 82.19 335 ASN A O 1
ATOM 2704 N N . ILE A 1 336 ? 20.107 -19.367 -13.637 1.00 87.81 336 ILE A N 1
ATOM 2705 C CA . ILE A 1 336 ? 18.679 -19.390 -13.272 1.00 87.81 336 ILE A CA 1
ATOM 2706 C C . ILE A 1 336 ? 18.423 -19.880 -11.831 1.00 87.81 336 ILE A C 1
ATOM 2708 O O . ILE A 1 336 ? 17.744 -19.172 -11.093 1.00 87.81 336 ILE A O 1
ATOM 2712 N N . PRO A 1 337 ? 18.991 -21.013 -11.352 1.00 86.56 337 PRO A N 1
ATOM 2713 C CA . PRO A 1 337 ? 18.711 -21.476 -9.992 1.00 86.56 337 PRO A CA 1
ATOM 2714 C C . PRO A 1 337 ? 19.177 -20.515 -8.894 1.00 86.56 337 PRO A C 1
ATOM 2716 O O . PRO A 1 337 ? 18.581 -20.491 -7.822 1.00 86.56 337 PRO A O 1
ATOM 2719 N N . ASN A 1 338 ? 20.255 -19.761 -9.118 1.00 85.50 338 ASN A N 1
ATOM 2720 C CA . ASN A 1 338 ? 20.743 -18.798 -8.134 1.00 85.50 338 ASN A CA 1
ATOM 2721 C C . ASN A 1 338 ? 19.827 -17.579 -8.064 1.00 85.50 338 ASN A C 1
ATOM 2723 O O . ASN A 1 338 ? 19.346 -17.258 -6.983 1.00 85.50 338 ASN A O 1
ATOM 2727 N N . VAL A 1 339 ? 19.534 -16.978 -9.221 1.00 88.44 339 VAL A N 1
ATOM 2728 C CA . VAL A 1 339 ? 18.663 -15.797 -9.314 1.00 88.44 339 VAL A CA 1
ATOM 2729 C C . VAL A 1 339 ? 17.265 -16.114 -8.782 1.00 88.44 339 VAL A C 1
ATOM 2731 O O . VAL A 1 339 ? 16.717 -15.348 -7.992 1.00 88.44 339 VAL A O 1
ATOM 2734 N N . TRP A 1 340 ? 16.733 -17.299 -9.099 1.00 91.75 340 TRP A N 1
ATOM 2735 C CA . TRP A 1 340 ? 15.485 -17.788 -8.518 1.00 91.75 340 TRP A CA 1
ATOM 2736 C C . TRP A 1 340 ? 15.541 -17.884 -6.991 1.00 91.75 340 TRP A C 1
ATOM 2738 O O . TRP A 1 340 ? 14.648 -17.393 -6.310 1.00 91.75 340 TRP A O 1
ATOM 2748 N N . ASN A 1 341 ? 16.585 -18.499 -6.427 1.00 85.88 341 ASN A N 1
ATOM 2749 C CA . ASN A 1 341 ? 16.688 -18.653 -4.974 1.00 85.88 341 ASN A CA 1
ATOM 2750 C C . ASN A 1 341 ? 16.855 -17.319 -4.235 1.00 85.88 341 ASN A C 1
ATOM 2752 O O . ASN A 1 341 ? 16.388 -17.226 -3.104 1.00 85.88 341 ASN A O 1
ATOM 2756 N N . GLN A 1 342 ? 17.483 -16.320 -4.861 1.00 86.44 342 GLN A N 1
ATOM 2757 C CA . GLN A 1 342 ? 17.598 -14.961 -4.323 1.00 86.44 342 GLN A CA 1
ATOM 2758 C C . GLN A 1 342 ? 16.246 -14.233 -4.327 1.00 86.44 342 GLN A C 1
ATOM 2760 O O . GLN A 1 342 ? 15.907 -13.552 -3.370 1.00 86.44 342 GLN A O 1
ATOM 2765 N N . ASN A 1 343 ? 15.452 -14.396 -5.387 1.00 94.12 343 ASN A N 1
ATOM 2766 C CA . ASN A 1 343 ? 14.248 -13.592 -5.596 1.00 94.12 343 ASN A CA 1
ATOM 2767 C C . ASN A 1 343 ? 12.950 -14.263 -5.122 1.00 94.12 343 ASN A C 1
ATOM 2769 O O . ASN A 1 343 ? 11.994 -13.563 -4.817 1.00 94.12 343 ASN A O 1
ATOM 2773 N N . ARG A 1 344 ? 12.884 -15.599 -5.021 1.00 94.75 344 ARG A N 1
ATOM 2774 C CA . ARG A 1 344 ? 11.638 -16.323 -4.696 1.00 94.75 344 ARG A CA 1
ATOM 2775 C C . ARG A 1 344 ? 10.962 -15.789 -3.436 1.00 94.75 344 ARG A C 1
ATOM 2777 O O . ARG A 1 344 ? 9.777 -15.492 -3.473 1.00 94.75 344 ARG A O 1
ATOM 2784 N N . ASN A 1 345 ? 11.701 -15.703 -2.331 1.00 89.56 345 ASN A N 1
ATOM 2785 C CA . ASN A 1 345 ? 11.126 -15.273 -1.058 1.00 89.56 345 ASN A CA 1
ATOM 2786 C C . ASN A 1 345 ? 10.767 -13.776 -1.077 1.00 89.56 345 ASN A C 1
ATOM 2788 O O . ASN A 1 345 ? 9.772 -13.403 -0.473 1.00 89.56 345 ASN A O 1
ATOM 2792 N N . ALA A 1 346 ? 11.514 -12.958 -1.826 1.00 93.19 346 ALA A N 1
ATOM 2793 C CA . ALA A 1 346 ? 11.222 -11.540 -2.022 1.00 93.19 346 ALA A CA 1
ATOM 2794 C C . ALA A 1 346 ? 9.900 -11.320 -2.777 1.00 93.19 346 ALA A C 1
ATOM 2796 O O . ALA A 1 346 ? 9.087 -10.485 -2.393 1.00 93.19 346 ALA A O 1
ATOM 2797 N N . ILE A 1 347 ? 9.655 -12.111 -3.830 1.00 98.06 347 ILE A N 1
ATOM 2798 C CA . ILE A 1 347 ? 8.391 -12.073 -4.575 1.00 98.06 347 ILE A CA 1
ATOM 2799 C C . ILE A 1 347 ? 7.234 -12.517 -3.674 1.00 98.06 347 ILE A C 1
ATOM 2801 O O . ILE A 1 347 ? 6.208 -11.850 -3.658 1.00 98.06 347 ILE A O 1
ATOM 2805 N N . LEU A 1 348 ? 7.398 -13.608 -2.911 1.00 95.62 348 LEU A N 1
ATOM 2806 C CA . LEU A 1 348 ? 6.363 -14.075 -1.979 1.00 95.62 348 LEU A CA 1
ATOM 2807 C C . LEU A 1 348 ? 6.033 -13.014 -0.921 1.00 95.62 348 LEU A C 1
ATOM 2809 O O . LEU A 1 348 ? 4.8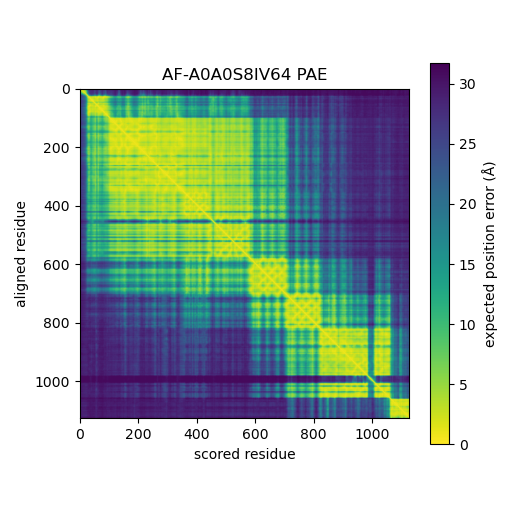59 -12.795 -0.660 1.00 95.62 348 LEU A O 1
ATOM 2813 N N . ALA A 1 349 ? 7.040 -12.319 -0.383 1.00 90.50 349 ALA A N 1
ATOM 2814 C CA . ALA A 1 349 ? 6.823 -11.216 0.550 1.00 90.50 349 ALA A CA 1
ATOM 2815 C C . ALA A 1 349 ? 6.001 -10.090 -0.099 1.00 90.50 349 ALA A C 1
ATOM 2817 O O . ALA A 1 349 ? 4.989 -9.681 0.453 1.00 90.50 349 ALA A O 1
ATOM 2818 N N . MET A 1 350 ? 6.340 -9.656 -1.320 1.00 95.12 350 MET A N 1
ATOM 2819 C CA . MET A 1 350 ? 5.533 -8.656 -2.043 1.00 95.12 350 MET A CA 1
ATOM 2820 C C . MET A 1 350 ? 4.088 -9.104 -2.283 1.00 95.12 350 MET A C 1
ATOM 2822 O O . MET A 1 350 ? 3.188 -8.271 -2.246 1.00 95.12 350 MET A O 1
ATOM 2826 N N . MET A 1 351 ? 3.864 -10.397 -2.544 1.00 96.62 351 MET A N 1
ATOM 2827 C CA . MET A 1 351 ? 2.512 -10.944 -2.678 1.00 96.62 351 MET A CA 1
ATOM 2828 C C . MET A 1 351 ? 1.748 -10.847 -1.352 1.00 96.62 351 MET A C 1
ATOM 2830 O O . MET A 1 351 ? 0.604 -10.417 -1.356 1.00 96.62 351 MET A O 1
ATOM 2834 N N . GLU A 1 352 ? 2.379 -11.164 -0.217 1.00 92.69 352 GLU A N 1
ATOM 2835 C CA . GLU A 1 352 ? 1.766 -11.006 1.114 1.00 92.69 352 GLU A CA 1
ATOM 2836 C C . GLU A 1 352 ? 1.398 -9.541 1.404 1.00 92.69 352 GLU A C 1
ATOM 2838 O O . GLU A 1 352 ? 0.327 -9.273 1.941 1.00 92.69 352 GLU A O 1
ATOM 2843 N N . ARG A 1 353 ? 2.231 -8.582 0.973 1.00 91.50 353 ARG A N 1
ATOM 2844 C CA . ARG A 1 353 ? 1.954 -7.139 1.119 1.00 91.50 353 ARG A CA 1
ATOM 2845 C C . ARG A 1 353 ? 0.811 -6.633 0.224 1.00 91.50 353 ARG A C 1
ATOM 2847 O O . ARG A 1 353 ? 0.353 -5.508 0.420 1.00 91.50 353 ARG A O 1
ATOM 2854 N N . ALA A 1 354 ? 0.340 -7.415 -0.752 1.00 93.31 354 ALA A N 1
ATOM 2855 C CA . ALA A 1 354 ? -0.745 -7.001 -1.648 1.00 93.31 354 ALA A CA 1
ATOM 2856 C C . ALA A 1 354 ? -2.087 -6.832 -0.916 1.00 93.31 354 ALA A C 1
ATOM 2858 O O . ALA A 1 354 ? -2.893 -5.999 -1.324 1.00 93.31 354 ALA A O 1
ATOM 2859 N N . ASP A 1 355 ? -2.287 -7.546 0.194 1.00 90.25 355 ASP A N 1
ATOM 2860 C CA . ASP A 1 355 ? -3.495 -7.459 1.026 1.00 90.25 355 ASP A CA 1
ATOM 2861 C C . ASP A 1 355 ? -3.367 -6.415 2.159 1.00 90.25 355 ASP A C 1
ATOM 2863 O O . ASP A 1 355 ? -4.284 -6.243 2.949 1.00 90.25 355 ASP A O 1
ATOM 2867 N N . ASP A 1 356 ? -2.267 -5.655 2.252 1.00 91.50 356 ASP A N 1
ATOM 2868 C CA . ASP A 1 356 ? -2.131 -4.584 3.254 1.00 91.50 356 ASP A CA 1
ATOM 2869 C C . ASP A 1 356 ? -3.100 -3.416 3.011 1.00 91.50 356 ASP A C 1
ATOM 2871 O O . ASP A 1 356 ? -3.419 -3.079 1.869 1.00 91.50 356 ASP A O 1
ATOM 2875 N N . GLY A 1 357 ? -3.447 -2.683 4.074 1.00 92.25 357 GLY A N 1
ATOM 2876 C CA . GLY A 1 357 ? -4.137 -1.393 3.988 1.00 92.25 357 GLY A CA 1
ATOM 2877 C C . GLY A 1 357 ? -5.647 -1.486 4.191 1.00 92.25 357 GLY A C 1
ATOM 2878 O O . GLY A 1 357 ? -6.109 -1.970 5.222 1.00 92.25 357 GLY A O 1
ATOM 2879 N N . VAL A 1 358 ? -6.426 -0.962 3.244 1.00 92.50 358 VAL A N 1
ATOM 2880 C CA . VAL A 1 358 ? -7.897 -0.989 3.260 1.00 92.50 358 VAL A CA 1
ATOM 2881 C C . VAL A 1 358 ? -8.406 -1.715 2.028 1.00 92.50 358 VAL A C 1
ATOM 2883 O O . VAL A 1 358 ? -7.989 -1.406 0.912 1.00 92.50 358 VAL A O 1
ATOM 2886 N N . ARG A 1 359 ? -9.386 -2.592 2.225 1.00 92.62 359 ARG A N 1
ATOM 2887 C CA . ARG A 1 359 ? -10.115 -3.255 1.145 1.00 92.62 359 ARG A CA 1
ATOM 2888 C C . ARG A 1 359 ? -11.608 -3.212 1.368 1.00 92.62 359 ARG A C 1
ATOM 2890 O O . ARG A 1 359 ? -12.056 -2.963 2.481 1.00 92.62 359 ARG A O 1
ATOM 2897 N N . GLY A 1 360 ? -12.395 -3.489 0.347 1.00 92.94 360 GLY A N 1
ATOM 2898 C CA . GLY A 1 360 ? -13.839 -3.634 0.495 1.00 92.94 360 GLY A CA 1
ATOM 2899 C C . GLY A 1 360 ? -14.550 -3.496 -0.831 1.00 92.94 360 GLY A C 1
ATOM 2900 O O . GLY A 1 360 ? -13.908 -3.383 -1.861 1.00 92.94 360 GLY A O 1
ATOM 2901 N N . ILE A 1 361 ? -15.877 -3.492 -0.801 1.00 94.56 361 ILE A N 1
ATOM 2902 C CA . ILE A 1 361 ? -16.733 -3.497 -1.986 1.00 94.56 361 ILE A CA 1
ATOM 2903 C C . ILE A 1 361 ? -17.573 -2.226 -2.035 1.00 94.56 361 ILE A C 1
ATOM 2905 O O . ILE A 1 361 ? -18.224 -1.855 -1.051 1.00 94.56 361 ILE A O 1
ATOM 2909 N N . VAL A 1 362 ? -17.606 -1.583 -3.202 1.00 95.31 362 VAL A N 1
ATOM 2910 C CA . VAL A 1 362 ? -18.483 -0.457 -3.513 1.00 95.31 362 VAL A CA 1
ATOM 2911 C C . VAL A 1 362 ? -19.686 -0.932 -4.324 1.00 95.31 362 VAL A C 1
ATOM 2913 O O . VAL A 1 362 ? -19.551 -1.491 -5.411 1.00 95.31 362 VAL A O 1
ATOM 2916 N N . THR A 1 363 ? -20.887 -0.679 -3.808 1.00 92.75 363 THR A N 1
ATOM 2917 C CA . THR A 1 363 ? -22.150 -1.142 -4.408 1.00 92.75 363 THR A CA 1
ATOM 2918 C C . THR A 1 363 ? -23.165 -0.018 -4.584 1.00 92.75 363 THR A C 1
ATOM 2920 O O . THR A 1 363 ? -23.088 1.030 -3.944 1.00 92.75 363 THR A O 1
ATOM 2923 N N . ASP A 1 364 ? -24.153 -0.226 -5.450 1.00 89.25 364 ASP A N 1
ATOM 2924 C CA . ASP A 1 364 ? -25.361 0.594 -5.512 1.00 89.25 364 ASP A CA 1
ATOM 2925 C C . ASP A 1 364 ? -26.214 0.307 -4.277 1.00 89.25 364 ASP A C 1
ATOM 2927 O O . ASP A 1 364 ? -26.736 -0.796 -4.114 1.00 89.25 364 ASP A O 1
ATOM 2931 N N . ALA A 1 365 ? -26.449 1.326 -3.454 1.00 83.19 365 ALA A N 1
ATOM 2932 C CA . ALA A 1 365 ? -27.325 1.237 -2.290 1.00 83.19 365 ALA A CA 1
ATOM 2933 C C . ALA A 1 365 ? -28.724 0.694 -2.625 1.00 83.19 365 ALA A C 1
ATOM 2935 O O . ALA A 1 365 ? -29.377 0.093 -1.784 1.00 83.19 365 ALA A O 1
ATOM 2936 N N . SER A 1 366 ? -29.225 0.903 -3.837 1.00 75.75 366 SER A N 1
ATOM 2937 C CA . SER A 1 366 ? -30.578 0.498 -4.232 1.00 75.75 366 SER A CA 1
ATOM 2938 C C . SER A 1 366 ? -30.678 -0.976 -4.613 1.00 75.75 366 SER A C 1
ATOM 2940 O O . SER A 1 366 ? -31.711 -1.611 -4.394 1.00 75.75 366 SER A O 1
ATOM 2942 N N . THR A 1 367 ? -29.645 -1.501 -5.270 1.00 81.56 367 THR A N 1
ATOM 2943 C CA . THR A 1 367 ? -29.692 -2.819 -5.919 1.00 81.56 367 THR A CA 1
ATOM 2944 C C . THR A 1 367 ? -28.738 -3.831 -5.296 1.00 81.56 367 THR A C 1
ATOM 2946 O O . THR A 1 367 ? -28.973 -5.029 -5.444 1.00 81.56 367 THR A O 1
ATOM 2949 N N . GLY A 1 368 ? -27.717 -3.370 -4.570 1.00 82.38 368 GLY A N 1
ATOM 2950 C CA . GLY A 1 368 ? -26.603 -4.183 -4.086 1.00 82.38 368 GLY A CA 1
ATOM 2951 C C . GLY A 1 368 ? -25.643 -4.617 -5.195 1.00 82.38 368 GLY A C 1
ATOM 2952 O O . GLY A 1 368 ? -24.740 -5.400 -4.928 1.00 82.38 368 GLY A O 1
ATOM 2953 N N . GLU A 1 369 ? -25.845 -4.148 -6.430 1.00 89.31 369 GLU A N 1
ATOM 2954 C CA . GLU A 1 369 ? -24.963 -4.464 -7.551 1.00 89.31 369 GLU A CA 1
ATOM 2955 C C . GLU A 1 369 ? -23.638 -3.695 -7.415 1.00 89.31 369 GLU A C 1
ATOM 2957 O O . GLU A 1 369 ? -23.639 -2.561 -6.922 1.00 89.31 369 GLU A O 1
ATOM 2962 N N . PRO A 1 370 ? -22.519 -4.281 -7.856 1.00 92.94 370 PRO A N 1
ATOM 2963 C CA . PRO A 1 370 ? -21.207 -3.649 -7.799 1.00 92.94 370 PRO A CA 1
ATOM 2964 C C . PRO A 1 370 ? -21.115 -2.403 -8.681 1.00 92.94 370 PRO A C 1
ATOM 2966 O O . PRO A 1 370 ? -21.807 -2.283 -9.698 1.00 92.94 370 PRO A O 1
ATOM 2969 N N . LEU A 1 371 ? -20.256 -1.462 -8.284 1.00 92.94 371 LEU A N 1
ATOM 2970 C CA . LEU A 1 371 ? -20.038 -0.206 -8.999 1.00 92.94 371 LEU A CA 1
ATOM 2971 C C . LEU A 1 371 ? -18.605 -0.070 -9.493 1.00 92.94 371 LEU A C 1
ATOM 2973 O O . LEU A 1 371 ? -17.672 -0.293 -8.734 1.00 92.94 371 LEU A O 1
ATOM 2977 N N . GLU A 1 372 ? -18.455 0.424 -10.727 1.00 91.62 372 GLU A N 1
ATOM 2978 C CA . GLU A 1 372 ? -17.229 1.087 -11.185 1.00 91.62 372 GLU A CA 1
ATOM 2979 C C . GLU A 1 372 ? -17.122 2.437 -10.459 1.00 91.62 372 GLU A C 1
ATOM 2981 O O . GLU A 1 372 ? -17.868 3.384 -10.738 1.00 91.62 372 GLU A O 1
ATOM 2986 N N . ALA A 1 373 ? -16.231 2.497 -9.478 1.00 93.94 373 ALA A N 1
ATOM 2987 C CA . ALA A 1 373 ? -16.078 3.592 -8.543 1.00 93.94 373 ALA A CA 1
ATOM 2988 C C . ALA A 1 373 ? -14.604 3.975 -8.382 1.00 93.94 373 ALA A C 1
ATOM 2990 O O . ALA A 1 373 ? -13.681 3.248 -8.746 1.00 93.94 373 ALA A O 1
ATOM 2991 N N . MET A 1 374 ? -14.409 5.154 -7.813 1.00 94.06 374 MET A N 1
ATOM 2992 C CA . MET A 1 374 ? -13.136 5.720 -7.417 1.00 94.06 374 MET A CA 1
ATOM 2993 C C . MET A 1 374 ? -13.111 5.877 -5.899 1.00 94.06 374 MET A C 1
ATOM 2995 O O . MET A 1 374 ? -14.068 6.391 -5.314 1.00 94.06 374 MET A O 1
ATOM 2999 N N . VAL A 1 375 ? -12.009 5.477 -5.276 1.00 95.25 375 VAL A N 1
ATOM 3000 C CA . VAL A 1 375 ? -11.747 5.607 -3.841 1.00 95.25 375 VAL A CA 1
ATOM 3001 C C . VAL A 1 375 ? -10.537 6.514 -3.650 1.00 95.25 375 VAL A C 1
ATOM 3003 O O . VAL A 1 375 ? -9.430 6.176 -4.059 1.00 95.25 375 VAL A O 1
ATOM 3006 N N . THR A 1 376 ? -10.737 7.678 -3.043 1.00 93.62 376 THR A N 1
ATOM 3007 C CA . THR A 1 376 ? -9.695 8.684 -2.822 1.00 93.62 376 THR A CA 1
ATOM 3008 C C . THR A 1 376 ? -9.336 8.765 -1.347 1.00 93.62 376 THR A C 1
ATOM 3010 O O . THR A 1 376 ? -10.188 9.088 -0.521 1.00 93.62 376 THR A O 1
ATOM 3013 N N . CYS A 1 377 ? -8.064 8.564 -1.008 1.00 93.25 377 CYS A N 1
ATOM 3014 C CA . CYS A 1 377 ? -7.527 8.974 0.289 1.00 93.25 377 CYS A CA 1
ATOM 3015 C C . CYS A 1 377 ? -7.295 10.484 0.287 1.00 93.25 377 CYS A C 1
ATOM 3017 O O . CYS A 1 377 ? -6.477 10.994 -0.485 1.00 93.25 377 CYS A O 1
ATOM 3019 N N . MET A 1 378 ? -8.023 11.203 1.138 1.00 91.06 378 MET A N 1
ATOM 3020 C CA . MET A 1 378 ? -8.040 12.667 1.147 1.00 91.06 378 MET A CA 1
ATOM 3021 C C . MET A 1 378 ? -6.721 13.260 1.653 1.00 91.06 378 MET A C 1
ATOM 3023 O O . MET A 1 378 ? -6.304 14.313 1.177 1.00 91.06 378 MET A O 1
ATOM 3027 N N . GLU A 1 379 ? -6.050 12.587 2.590 1.00 87.88 379 GLU A N 1
ATOM 3028 C CA . GLU A 1 379 ? -4.767 13.016 3.155 1.00 87.88 379 GLU A CA 1
ATOM 3029 C C . GLU A 1 379 ? -3.632 12.934 2.131 1.00 87.88 379 GLU A C 1
ATOM 3031 O O . GLU A 1 379 ? -2.757 13.801 2.104 1.00 87.88 379 GLU A O 1
ATOM 3036 N N . LEU A 1 380 ? -3.658 11.902 1.283 1.00 85.81 380 LEU A N 1
ATOM 3037 C CA . LEU A 1 380 ? -2.624 11.642 0.280 1.00 85.81 380 LEU A CA 1
ATOM 3038 C C . LEU A 1 380 ? -2.998 12.169 -1.116 1.00 85.81 380 LEU A C 1
ATOM 3040 O O . LEU A 1 380 ? -2.139 12.241 -1.990 1.00 85.81 380 LEU A O 1
ATOM 3044 N N . GLY A 1 381 ? -4.262 12.543 -1.348 1.00 84.25 381 GLY A N 1
ATOM 3045 C CA . GLY A 1 381 ? -4.765 12.916 -2.676 1.00 84.25 381 GLY A CA 1
ATOM 3046 C C . GLY A 1 381 ? -4.671 11.762 -3.680 1.00 84.25 381 GLY A C 1
ATOM 3047 O O . GLY A 1 381 ? -4.390 11.976 -4.859 1.00 84.25 381 GLY A O 1
ATOM 3048 N N . LEU A 1 382 ? -4.828 10.535 -3.187 1.00 84.75 382 LEU A N 1
ATOM 3049 C CA . LEU A 1 382 ? -4.473 9.311 -3.889 1.00 84.75 382 LEU A CA 1
ATOM 3050 C C . LEU A 1 382 ? -5.719 8.514 -4.242 1.00 84.75 382 LEU A C 1
ATOM 3052 O O . LEU A 1 382 ? -6.489 8.154 -3.357 1.00 84.75 382 LEU A O 1
ATOM 3056 N N . LEU A 1 383 ? -5.886 8.250 -5.531 1.00 89.50 383 LEU A N 1
ATOM 3057 C CA . LEU A 1 383 ? -7.036 7.568 -6.111 1.00 89.50 383 LEU A CA 1
ATOM 3058 C C . LEU A 1 383 ? -6.777 6.064 -6.214 1.00 89.50 383 LEU A C 1
ATOM 3060 O O . LEU A 1 383 ? -5.641 5.672 -6.446 1.00 89.50 383 LEU A O 1
ATOM 3064 N N . VAL A 1 384 ? -7.812 5.245 -6.118 1.00 91.31 384 VAL A N 1
ATOM 3065 C CA . VAL A 1 384 ? -7.858 3.823 -6.493 1.00 91.31 384 VAL A CA 1
ATOM 3066 C C . VAL A 1 384 ? -9.189 3.569 -7.183 1.00 91.31 384 VAL A C 1
ATOM 3068 O O . VAL A 1 384 ? -10.147 4.310 -6.970 1.00 91.31 384 VAL A O 1
ATOM 3071 N N . PHE A 1 385 ? -9.253 2.548 -8.023 1.00 91.94 385 PHE A N 1
ATOM 3072 C CA . PHE A 1 385 ? -10.470 2.163 -8.726 1.00 91.94 385 PHE A CA 1
ATOM 3073 C C . PHE A 1 385 ? -11.034 0.882 -8.128 1.00 91.94 385 PHE A C 1
ATOM 3075 O O . PHE A 1 385 ? -10.299 0.122 -7.509 1.00 91.94 385 PHE A O 1
ATOM 3082 N N . THR A 1 386 ? -12.326 0.645 -8.298 1.00 92.50 386 THR A N 1
ATOM 3083 C CA . THR A 1 386 ? -12.892 -0.678 -8.035 1.00 92.50 386 THR A CA 1
ATOM 3084 C C . THR A 1 386 ? -12.794 -1.571 -9.266 1.00 92.50 386 THR A C 1
ATOM 3086 O O . THR A 1 386 ? -12.755 -1.080 -10.403 1.00 92.50 386 THR A O 1
ATOM 3089 N N . ASP A 1 387 ? -12.805 -2.881 -9.051 1.00 88.19 387 ASP A N 1
ATOM 3090 C CA . ASP A 1 387 ? -13.143 -3.838 -10.094 1.00 88.19 387 ASP A CA 1
ATOM 3091 C C . ASP A 1 387 ? -14.638 -3.698 -10.461 1.00 88.19 387 ASP A C 1
ATOM 3093 O O . ASP A 1 387 ? -15.501 -3.663 -9.583 1.00 88.19 387 ASP A O 1
ATOM 3097 N N . PRO A 1 388 ? -15.008 -3.586 -11.747 1.00 73.00 388 PRO A N 1
ATOM 3098 C CA . PRO A 1 388 ? -16.401 -3.383 -12.144 1.00 73.00 388 PRO A CA 1
ATOM 3099 C C . PRO A 1 388 ? -17.281 -4.646 -12.070 1.00 73.00 388 PRO A C 1
ATOM 3101 O O . PRO A 1 388 ? -18.505 -4.532 -12.188 1.00 73.00 388 PRO A O 1
ATOM 3104 N N . VAL A 1 389 ? -16.702 -5.844 -11.953 1.00 86.06 389 VAL A N 1
ATOM 3105 C CA . VAL A 1 389 ? -17.413 -7.132 -11.873 1.00 86.06 389 VAL A CA 1
ATOM 3106 C C . VAL A 1 389 ? -17.833 -7.441 -10.443 1.00 86.06 389 VAL A C 1
ATOM 3108 O O . VAL A 1 389 ? -18.958 -7.908 -10.250 1.00 86.06 389 VAL A O 1
ATOM 3111 N N . VAL A 1 390 ? -16.964 -7.185 -9.465 1.00 90.38 390 VAL A N 1
ATOM 3112 C CA . VAL A 1 390 ? -17.210 -7.487 -8.042 1.00 90.38 390 VAL A CA 1
ATOM 3113 C C . VAL A 1 390 ? -17.431 -6.222 -7.214 1.00 90.38 390 VAL A C 1
ATOM 3115 O O . VAL A 1 390 ? -18.136 -6.270 -6.206 1.00 90.38 390 VAL A O 1
ATOM 3118 N N . GLY A 1 391 ? -16.951 -5.069 -7.683 1.00 91.81 391 GLY A N 1
ATOM 3119 C CA . GLY A 1 391 ? -17.045 -3.783 -6.992 1.00 91.81 391 GLY A CA 1
ATOM 3120 C C . GLY A 1 391 ? -15.964 -3.602 -5.935 1.00 91.81 391 GLY A C 1
ATOM 3121 O O . GLY A 1 391 ? -16.008 -2.610 -5.208 1.00 91.81 391 GLY A O 1
ATOM 3122 N N . ASP A 1 392 ? -15.039 -4.546 -5.797 1.00 93.69 392 ASP A N 1
ATOM 3123 C CA . ASP A 1 392 ? -14.009 -4.522 -4.774 1.00 93.69 392 ASP A CA 1
ATOM 3124 C C . ASP A 1 392 ? -12.884 -3.542 -5.114 1.00 93.69 392 ASP A C 1
ATOM 3126 O O . ASP A 1 392 ? -12.634 -3.199 -6.268 1.00 93.69 392 ASP A O 1
ATOM 3130 N N . TYR A 1 393 ? -12.225 -3.031 -4.085 1.00 94.00 393 TYR A N 1
ATOM 3131 C CA . TYR A 1 393 ? -11.028 -2.218 -4.197 1.00 94.00 393 TYR A CA 1
ATOM 3132 C C . TYR A 1 393 ? -10.011 -2.673 -3.159 1.00 94.00 393 TYR A C 1
ATOM 3134 O O . TYR A 1 393 ? -10.377 -3.044 -2.043 1.00 94.00 393 TYR A O 1
ATOM 3142 N N . GLN A 1 394 ? -8.734 -2.529 -3.507 1.00 92.62 394 GLN A N 1
ATOM 3143 C CA . GLN A 1 394 ? -7.612 -2.678 -2.591 1.00 92.62 394 GLN A CA 1
ATOM 3144 C C . GLN A 1 394 ? -6.798 -1.393 -2.595 1.00 92.62 394 GLN A C 1
ATOM 3146 O O . GLN A 1 394 ? -6.339 -0.941 -3.647 1.00 92.62 394 GLN A O 1
ATOM 3151 N N . LYS A 1 395 ? -6.561 -0.815 -1.418 1.00 88.00 395 LYS A N 1
ATOM 3152 C CA . LYS A 1 395 ? -5.577 0.251 -1.274 1.00 88.00 395 LYS A CA 1
ATOM 3153 C C . LYS A 1 395 ? -4.628 0.006 -0.121 1.00 88.00 395 LYS A C 1
ATOM 3155 O O . LYS A 1 395 ? -4.996 0.100 1.044 1.00 88.00 395 LYS A O 1
ATOM 3160 N N . ASN A 1 396 ? -3.372 -0.195 -0.487 1.00 90.56 396 ASN A N 1
ATOM 3161 C CA . ASN A 1 396 ? -2.280 -0.381 0.443 1.00 90.56 396 ASN A CA 1
ATOM 3162 C C . ASN A 1 396 ? -1.885 0.933 1.126 1.00 90.56 396 ASN A C 1
ATOM 3164 O O . ASN A 1 396 ? -1.640 1.953 0.474 1.00 90.56 396 ASN A O 1
ATOM 3168 N N . PHE A 1 397 ? -1.822 0.882 2.453 1.00 87.56 397 PHE A N 1
ATOM 3169 C CA . PHE A 1 397 ? -1.390 1.964 3.325 1.00 87.56 397 PHE A CA 1
ATOM 3170 C C . PHE A 1 397 ? -0.497 1.390 4.422 1.00 87.56 397 PHE A C 1
ATOM 3172 O O . PHE A 1 397 ? -0.628 0.226 4.797 1.00 87.56 397 PHE A O 1
ATOM 3179 N N . LEU A 1 398 ? 0.376 2.232 4.971 1.00 88.69 398 LEU A N 1
ATOM 3180 C CA . LEU A 1 398 ? 0.980 1.943 6.269 1.00 88.69 398 LEU A CA 1
ATOM 3181 C C . LEU A 1 398 ? -0.086 2.065 7.376 1.00 88.69 398 LEU A C 1
ATOM 3183 O O . LEU A 1 398 ? -1.116 2.707 7.155 1.00 88.69 398 LEU A O 1
ATOM 3187 N N . PRO A 1 399 ? 0.150 1.497 8.571 1.00 87.38 399 PRO A N 1
ATOM 3188 C CA . PRO A 1 399 ? -0.750 1.688 9.701 1.00 87.38 399 PRO A CA 1
ATOM 3189 C C . PRO A 1 399 ? -0.987 3.171 10.015 1.00 87.38 399 PRO A C 1
ATOM 3191 O O . PRO A 1 399 ? -0.048 3.973 10.032 1.00 87.38 399 PRO A O 1
ATOM 3194 N N . GLY A 1 400 ? -2.243 3.538 10.264 1.00 86.56 400 GLY A N 1
ATOM 3195 C CA . GLY A 1 400 ? -2.659 4.923 10.487 1.00 86.56 400 GLY A CA 1
ATOM 3196 C C . GLY A 1 400 ? -4.159 5.139 10.290 1.00 86.56 400 GLY A C 1
ATOM 3197 O O . GLY A 1 400 ? -4.885 4.219 9.933 1.00 86.56 400 GLY A O 1
ATOM 3198 N N . THR A 1 401 ? -4.624 6.370 10.503 1.00 85.75 401 THR A N 1
ATOM 3199 C CA . THR A 1 401 ? -6.042 6.740 10.364 1.00 85.75 401 THR A CA 1
ATOM 3200 C C . THR A 1 401 ? -6.242 7.656 9.160 1.00 85.75 401 THR A C 1
ATOM 3202 O O . THR A 1 401 ? -5.582 8.692 9.055 1.00 85.75 401 THR A O 1
ATOM 3205 N N . TYR A 1 402 ? -7.169 7.294 8.271 1.00 89.44 402 TYR A N 1
ATOM 3206 C CA . TYR A 1 402 ? -7.378 7.941 6.973 1.00 89.44 402 TYR A CA 1
ATOM 3207 C C . TYR A 1 402 ? -8.831 8.378 6.751 1.00 89.44 402 TYR A C 1
ATOM 3209 O O . TYR A 1 402 ? -9.772 7.850 7.346 1.00 89.44 402 TYR A O 1
ATOM 3217 N N . THR A 1 403 ? -9.024 9.328 5.839 1.00 92.44 403 THR A N 1
ATOM 3218 C CA . THR A 1 403 ? -10.330 9.761 5.341 1.00 92.44 403 THR A CA 1
ATOM 3219 C C . THR A 1 403 ? -10.478 9.314 3.896 1.00 92.44 403 THR A C 1
ATOM 3221 O O . THR A 1 403 ? -9.753 9.778 3.012 1.00 92.44 403 THR A O 1
ATOM 3224 N N . LEU A 1 404 ? -11.447 8.437 3.633 1.00 95.44 404 LEU A N 1
ATOM 3225 C CA . LEU A 1 404 ? -11.687 7.881 2.303 1.00 95.44 404 LEU A CA 1
ATOM 3226 C C . LEU A 1 404 ? -12.951 8.476 1.678 1.00 95.44 404 LEU A C 1
ATOM 3228 O O . LEU A 1 404 ? -14.024 8.483 2.283 1.00 95.44 404 LEU A O 1
ATOM 3232 N N . LYS A 1 405 ? -12.829 8.989 0.454 1.00 94.94 405 LYS A N 1
ATOM 3233 C CA . LYS A 1 405 ? -13.935 9.479 -0.375 1.00 94.94 405 LYS A CA 1
ATOM 3234 C C . LYS A 1 405 ? -14.228 8.470 -1.482 1.00 94.94 405 LYS A C 1
ATOM 3236 O O . LYS A 1 405 ? -13.328 8.078 -2.205 1.00 94.94 405 LYS A O 1
ATOM 3241 N N . PHE A 1 406 ? -15.492 8.116 -1.648 1.00 95.75 406 PHE A N 1
ATOM 3242 C CA . PHE A 1 406 ? -15.988 7.172 -2.640 1.00 95.75 406 PHE A CA 1
ATOM 3243 C C . PHE A 1 406 ? -16.856 7.916 -3.650 1.00 95.75 406 PHE A C 1
ATOM 3245 O O . PHE A 1 406 ? -17.805 8.595 -3.252 1.00 95.75 406 PHE A O 1
ATOM 3252 N N . SER A 1 407 ? -16.548 7.772 -4.935 1.00 95.12 407 SER A N 1
ATOM 3253 C CA . SER A 1 407 ? -17.204 8.467 -6.046 1.00 95.12 407 SER A CA 1
ATOM 3254 C C . SER A 1 407 ? -17.520 7.484 -7.166 1.00 95.12 407 SER A C 1
ATOM 3256 O O . SER A 1 407 ? -16.661 6.707 -7.556 1.00 95.12 407 SER A O 1
ATOM 3258 N N . ALA A 1 408 ? -18.725 7.526 -7.730 1.00 94.94 408 ALA A N 1
ATOM 3259 C CA . ALA A 1 408 ? -19.086 6.706 -8.888 1.00 94.94 408 ALA A CA 1
ATOM 3260 C C . ALA A 1 408 ? -20.066 7.454 -9.792 1.00 94.94 408 ALA A C 1
ATOM 3262 O O . ALA A 1 408 ? -20.877 8.258 -9.326 1.00 94.94 408 ALA A O 1
ATOM 3263 N N . ASN A 1 409 ? -20.020 7.167 -11.091 1.00 94.25 409 ASN A N 1
ATOM 3264 C CA . ASN A 1 409 ? -20.881 7.829 -12.062 1.00 94.25 409 ASN A CA 1
ATOM 3265 C C . ASN A 1 409 ? -22.365 7.554 -11.798 1.00 94.25 409 ASN A C 1
ATOM 3267 O O . ASN A 1 409 ? -22.822 6.412 -11.814 1.00 94.25 409 ASN A O 1
ATOM 3271 N N . GLY A 1 410 ? -23.147 8.619 -11.619 1.00 91.31 410 GLY A N 1
ATOM 3272 C CA . GLY A 1 410 ? -24.574 8.529 -11.341 1.00 91.31 410 GLY A CA 1
ATOM 3273 C C . GLY A 1 410 ? -24.857 8.205 -9.882 1.00 91.31 410 GLY A C 1
ATOM 3274 O O . GLY A 1 410 ? -25.950 7.719 -9.585 1.00 91.31 410 GLY A O 1
ATOM 3275 N N . TYR A 1 411 ? -23.899 8.478 -8.993 1.00 92.25 411 TYR A N 1
ATOM 3276 C CA . TYR A 1 411 ? -24.005 8.308 -7.550 1.00 92.25 411 TYR A CA 1
ATOM 3277 C C . TYR A 1 411 ? -23.470 9.529 -6.799 1.00 92.25 411 TYR A C 1
ATOM 3279 O O . TYR A 1 411 ? -22.696 10.322 -7.328 1.00 92.25 411 TYR A O 1
ATOM 3287 N N . ARG A 1 412 ? -23.922 9.707 -5.555 1.00 88.94 412 ARG A N 1
ATOM 3288 C CA . ARG A 1 412 ? -23.417 10.757 -4.666 1.00 88.94 412 ARG A CA 1
ATOM 3289 C C . ARG A 1 412 ? -22.111 10.323 -4.031 1.00 88.94 412 ARG A C 1
ATOM 3291 O O . ARG A 1 412 ? -22.052 9.245 -3.440 1.00 88.94 412 ARG A O 1
ATOM 3298 N N . ASP A 1 413 ? -21.142 11.226 -4.063 1.00 92.75 413 ASP A N 1
ATOM 3299 C CA . ASP A 1 413 ? -19.907 11.083 -3.306 1.00 92.75 413 ASP A CA 1
ATOM 3300 C C . ASP A 1 413 ? -20.202 10.844 -1.817 1.00 92.75 413 ASP A C 1
ATOM 3302 O O . ASP A 1 413 ? -21.040 11.524 -1.216 1.00 92.75 413 ASP A O 1
ATOM 3306 N N . THR A 1 414 ? -19.502 9.884 -1.219 1.00 89.56 414 THR A N 1
ATOM 3307 C CA . THR A 1 414 ? -19.567 9.580 0.218 1.00 89.56 414 THR A CA 1
ATOM 3308 C C . THR A 1 414 ? -18.169 9.680 0.807 1.00 89.56 414 THR A C 1
ATOM 3310 O O . THR A 1 414 ? -17.236 9.106 0.261 1.00 89.56 414 THR A O 1
ATOM 3313 N N . THR A 1 415 ? -18.004 10.399 1.917 1.00 91.56 415 THR A N 1
ATOM 3314 C CA . THR A 1 415 ? -16.712 10.542 2.604 1.00 91.56 415 THR A CA 1
ATOM 3315 C C . THR A 1 415 ? -16.805 9.945 3.998 1.00 91.56 415 THR A C 1
ATOM 3317 O O . THR A 1 415 ? -17.694 10.314 4.764 1.00 91.56 415 THR A O 1
ATOM 3320 N N . ILE A 1 416 ? -15.884 9.040 4.313 1.00 86.25 416 ILE A N 1
ATOM 3321 C CA . ILE A 1 416 ? -15.793 8.327 5.584 1.00 86.25 416 ILE A CA 1
ATOM 3322 C C . ILE A 1 416 ? -14.477 8.744 6.257 1.00 86.25 416 ILE A C 1
ATOM 3324 O O . ILE A 1 416 ? -13.411 8.349 5.780 1.00 86.25 416 ILE A O 1
ATOM 3328 N N . PRO A 1 417 ? -14.516 9.590 7.303 1.00 85.19 417 PRO A N 1
ATOM 3329 C CA . PRO A 1 417 ? -13.344 9.892 8.118 1.00 85.19 417 PRO A CA 1
ATOM 3330 C C . PRO A 1 417 ? -13.064 8.761 9.117 1.00 85.19 417 PRO A C 1
ATOM 3332 O O . PRO A 1 417 ? -13.959 7.981 9.431 1.00 85.19 417 PRO A O 1
ATOM 3335 N N . GLY A 1 418 ? -11.847 8.720 9.663 1.00 79.44 418 GLY A N 1
ATOM 3336 C CA . GLY A 1 418 ? -11.531 7.848 10.799 1.00 79.44 418 GLY A CA 1
ATOM 3337 C C . GLY A 1 418 ? -11.320 6.374 10.444 1.00 79.44 418 GLY A C 1
ATOM 3338 O O . GLY A 1 418 ? -11.471 5.522 11.310 1.00 79.44 418 GLY A O 1
ATOM 3339 N N . VAL A 1 419 ? -10.991 6.051 9.190 1.00 85.88 419 VAL A N 1
ATOM 3340 C CA . VAL A 1 419 ? -10.704 4.672 8.770 1.00 85.88 419 VAL A CA 1
ATOM 3341 C C . VAL A 1 419 ? -9.341 4.265 9.322 1.00 85.88 419 VAL A C 1
ATOM 3343 O O . VAL A 1 419 ? -8.313 4.741 8.839 1.00 85.88 419 VAL A O 1
ATOM 3346 N N . VAL A 1 420 ? -9.337 3.417 10.347 1.00 83.00 420 VAL A N 1
ATOM 3347 C CA . VAL A 1 420 ? -8.121 2.927 11.007 1.00 83.00 420 VAL A CA 1
ATOM 3348 C C . VAL A 1 420 ? -7.559 1.745 10.230 1.00 83.00 420 VAL A C 1
ATOM 3350 O O . VAL A 1 420 ? -8.249 0.749 10.071 1.00 83.00 420 VAL A O 1
ATOM 3353 N N . VAL A 1 421 ? -6.311 1.849 9.785 1.00 86.56 421 VAL A N 1
ATOM 3354 C CA . VAL A 1 421 ? -5.511 0.764 9.211 1.00 86.56 421 VAL A CA 1
ATOM 3355 C C . VAL A 1 421 ? -4.580 0.235 10.291 1.00 86.56 421 VAL A C 1
ATOM 3357 O O . VAL A 1 421 ? -3.692 0.954 10.755 1.00 86.56 421 VAL A O 1
ATOM 3360 N N . SER A 1 422 ? -4.771 -1.021 10.684 1.00 78.31 422 SER A N 1
ATOM 3361 C CA . SER A 1 422 ? -3.869 -1.744 11.582 1.00 78.31 422 SER A CA 1
ATOM 3362 C C . SER A 1 422 ? -2.771 -2.479 10.801 1.00 78.31 422 SER A C 1
ATOM 3364 O O . SER A 1 422 ? -2.878 -2.709 9.598 1.00 78.31 422 SER A O 1
ATOM 3366 N N . GLY A 1 423 ? -1.669 -2.826 11.471 1.00 71.50 423 GLY A N 1
ATOM 3367 C CA . GLY A 1 423 ? -0.617 -3.646 10.862 1.00 71.50 423 GLY A CA 1
ATOM 3368 C C . GLY A 1 423 ? -1.005 -5.127 10.794 1.00 71.50 423 GLY A C 1
ATOM 3369 O O . GLY A 1 423 ? -1.531 -5.671 11.763 1.00 71.50 423 GLY A O 1
ATOM 3370 N N . GLY A 1 424 ? -0.684 -5.794 9.680 1.00 59.69 424 GLY A N 1
ATOM 3371 C CA . GLY A 1 424 ? -0.729 -7.257 9.541 1.00 59.69 424 GLY A CA 1
ATOM 3372 C C . GLY A 1 424 ? -2.021 -7.865 8.980 1.00 59.69 424 GLY A C 1
ATOM 3373 O O . GLY A 1 424 ? -2.060 -9.077 8.775 1.00 59.69 424 GLY A O 1
ATOM 3374 N N . SER A 1 425 ? -3.078 -7.085 8.736 1.00 72.44 425 SER A N 1
ATOM 3375 C CA . SER A 1 425 ? -4.277 -7.509 7.987 1.00 72.44 425 SER A CA 1
ATOM 3376 C C . SER A 1 425 ? -5.010 -6.285 7.425 1.00 72.44 425 SER A C 1
ATOM 3378 O O . SER A 1 425 ? -4.971 -5.230 8.066 1.00 72.44 425 SER A O 1
ATOM 3380 N N . PRO A 1 426 ? -5.711 -6.389 6.281 1.00 84.62 426 PRO A N 1
ATOM 3381 C CA . PRO A 1 426 ? -6.465 -5.267 5.743 1.00 84.62 426 PRO A CA 1
ATOM 3382 C C . PRO A 1 426 ? -7.630 -4.883 6.646 1.00 84.62 426 PRO A C 1
ATOM 3384 O O . PRO A 1 426 ? -8.347 -5.716 7.206 1.00 84.62 426 PRO A O 1
ATOM 3387 N N . THR A 1 427 ? -7.912 -3.590 6.675 1.00 87.69 427 THR A N 1
ATOM 3388 C CA . THR A 1 427 ? -9.181 -3.070 7.176 1.00 87.69 427 THR A CA 1
ATOM 3389 C C . THR A 1 427 ? -10.249 -3.234 6.106 1.00 87.69 427 THR A C 1
ATOM 3391 O O . THR A 1 427 ? -10.122 -2.695 5.010 1.00 87.69 427 THR A O 1
ATOM 3394 N N . THR A 1 428 ? -11.317 -3.971 6.413 1.00 89.94 428 THR A N 1
ATOM 3395 C CA . THR A 1 428 ? -12.443 -4.143 5.485 1.00 89.94 428 THR A CA 1
ATOM 3396 C C . THR A 1 428 ? -13.448 -2.999 5.626 1.00 89.94 428 THR A C 1
ATOM 3398 O O . THR A 1 428 ? -14.004 -2.789 6.703 1.00 89.94 428 THR A O 1
ATOM 3401 N N . LEU A 1 429 ? -13.739 -2.296 4.533 1.00 89.94 429 LEU A N 1
ATOM 3402 C CA . LEU A 1 429 ? -14.677 -1.182 4.463 1.00 89.94 429 LEU A CA 1
ATOM 3403 C C . LEU A 1 429 ? -15.557 -1.284 3.207 1.00 89.94 429 LEU A C 1
ATOM 3405 O O . LEU A 1 429 ? -15.208 -0.833 2.123 1.00 89.94 429 LEU A O 1
ATOM 3409 N N . ASN A 1 430 ? -16.751 -1.847 3.369 1.00 90.38 430 ASN A N 1
ATOM 3410 C CA . ASN A 1 430 ? -17.750 -1.893 2.301 1.00 90.38 430 ASN A CA 1
ATOM 3411 C C . ASN A 1 430 ? -18.578 -0.602 2.279 1.00 90.38 430 ASN A C 1
ATOM 3413 O O . ASN A 1 430 ? -19.021 -0.121 3.327 1.00 90.38 430 ASN A O 1
ATOM 3417 N N . VAL A 1 431 ? -18.845 -0.062 1.089 1.00 89.44 431 VAL A N 1
ATOM 3418 C CA . VAL A 1 431 ? -19.571 1.203 0.915 1.00 89.44 431 VAL A CA 1
ATOM 3419 C C . VAL A 1 431 ? -20.689 1.054 -0.108 1.00 89.44 431 VAL A C 1
ATOM 3421 O O . VAL A 1 431 ? -20.492 0.585 -1.220 1.00 89.44 431 VAL A O 1
ATOM 3424 N N . ALA A 1 432 ? -21.888 1.504 0.247 1.00 87.62 432 ALA A N 1
ATOM 3425 C CA . ALA A 1 432 ? -23.022 1.544 -0.665 1.00 87.62 432 ALA A CA 1
ATOM 3426 C C . ALA A 1 432 ? -23.301 2.995 -1.084 1.00 87.62 432 ALA A C 1
ATOM 3428 O O . ALA A 1 432 ? -23.664 3.832 -0.253 1.00 87.62 432 ALA A O 1
ATOM 3429 N N . LEU A 1 433 ? -23.131 3.311 -2.368 1.00 89.50 433 LEU A N 1
ATOM 3430 C CA . LEU A 1 433 ? -23.342 4.652 -2.908 1.00 89.50 433 LEU A CA 1
ATOM 3431 C C . LEU A 1 433 ? -24.784 4.848 -3.368 1.00 89.50 433 LEU A C 1
ATOM 3433 O O . LEU A 1 433 ? -25.426 3.955 -3.920 1.00 89.50 433 LEU A O 1
ATOM 3437 N N . ARG A 1 434 ? -25.310 6.057 -3.165 1.00 86.06 434 ARG A N 1
ATOM 3438 C CA . ARG A 1 434 ? -26.709 6.382 -3.481 1.00 86.06 434 ARG A CA 1
ATOM 3439 C C . ARG A 1 434 ? -26.849 7.025 -4.853 1.00 86.06 434 ARG A C 1
ATOM 3441 O O . ARG A 1 434 ? -26.042 7.898 -5.163 1.00 86.06 434 ARG A O 1
ATOM 3448 N N . PRO A 1 435 ? -27.895 6.697 -5.633 1.00 86.88 435 PRO A N 1
ATOM 3449 C CA . PRO A 1 435 ? -28.078 7.265 -6.963 1.00 86.88 435 PRO A CA 1
ATOM 3450 C C . PRO A 1 435 ? -28.131 8.800 -6.988 1.00 86.88 435 PRO A C 1
ATOM 3452 O O . PRO A 1 435 ? -28.764 9.438 -6.141 1.00 86.88 435 PRO A O 1
ATOM 3455 N N . ALA A 1 436 ? -27.518 9.365 -8.021 1.00 88.38 436 ALA A N 1
ATOM 3456 C CA . ALA A 1 436 ? -27.474 10.773 -8.394 1.00 88.38 436 ALA A CA 1
ATOM 3457 C C . ALA A 1 436 ? -27.576 10.923 -9.926 1.00 88.38 436 ALA A C 1
ATOM 3459 O O . ALA A 1 436 ? -27.768 9.944 -10.656 1.00 88.38 436 ALA A O 1
ATOM 3460 N N . LEU A 1 437 ? -27.484 12.162 -10.415 1.00 88.56 437 LEU A N 1
ATOM 3461 C CA . LEU A 1 437 ? -27.537 12.460 -11.850 1.00 88.56 437 LEU A CA 1
ATOM 3462 C C . LEU A 1 437 ? -26.172 12.760 -12.461 1.00 88.56 437 LEU A C 1
ATOM 3464 O O . LEU A 1 437 ? -26.030 12.613 -13.672 1.00 88.56 437 LEU A O 1
ATOM 3468 N N . ASP A 1 438 ? -25.198 13.182 -11.663 1.00 90.31 438 ASP A N 1
ATOM 3469 C CA . ASP A 1 438 ? -23.924 13.657 -12.186 1.00 90.31 438 ASP A CA 1
ATOM 3470 C C . ASP A 1 438 ? -23.066 12.496 -12.703 1.00 90.31 438 ASP A C 1
ATOM 3472 O O . ASP A 1 438 ? -22.955 11.441 -12.074 1.00 90.31 438 ASP A O 1
ATOM 3476 N N . LEU A 1 439 ? -22.494 12.692 -13.887 1.00 95.25 439 LEU A N 1
ATOM 3477 C CA . LEU A 1 439 ? -21.588 11.772 -14.565 1.00 95.25 439 LEU A CA 1
ATOM 3478 C C . LEU A 1 439 ? -20.309 12.526 -14.925 1.00 95.25 439 LEU A C 1
ATOM 3480 O O . LEU A 1 439 ? -20.357 13.721 -15.220 1.00 95.25 439 LEU A O 1
ATOM 3484 N N . PHE A 1 440 ? -19.177 11.838 -14.923 1.00 96.38 440 PHE A N 1
ATOM 3485 C CA . PHE A 1 440 ? -17.852 12.409 -15.103 1.00 96.38 440 PHE A CA 1
ATOM 3486 C C . PHE A 1 440 ? -16.858 11.427 -15.741 1.00 96.38 440 PHE A C 1
ATOM 3488 O O . PHE A 1 440 ? -17.161 10.252 -15.956 1.00 96.38 440 PHE A O 1
ATOM 3495 N N . ALA A 1 441 ? -15.668 11.924 -16.086 1.00 95.44 441 ALA A N 1
ATOM 3496 C CA . ALA A 1 441 ? -14.551 11.090 -16.526 1.00 95.44 441 ALA A CA 1
ATOM 3497 C C . ALA A 1 441 ? -14.045 10.201 -15.377 1.00 95.44 441 ALA A C 1
ATOM 3499 O O . ALA A 1 441 ? -13.803 10.701 -14.278 1.00 95.44 441 ALA A O 1
ATOM 3500 N N . VAL A 1 442 ? -13.869 8.903 -15.643 1.00 91.62 442 VAL A N 1
ATOM 3501 C CA . VAL A 1 442 ? -13.552 7.884 -14.624 1.00 91.62 442 VAL A CA 1
ATOM 3502 C C . VAL A 1 442 ? -12.133 7.332 -14.713 1.00 91.62 442 VAL A C 1
ATOM 3504 O O . VAL A 1 442 ? -11.623 6.900 -13.693 1.00 91.62 442 VAL A O 1
ATOM 3507 N N . HIS A 1 443 ? -11.460 7.388 -15.872 1.00 91.56 443 HIS A N 1
ATOM 3508 C CA . HIS A 1 443 ? -10.061 6.936 -15.996 1.00 91.56 443 HIS A CA 1
ATOM 3509 C C . HIS A 1 443 ? -9.211 7.882 -16.836 1.00 91.56 443 HIS A C 1
ATOM 3511 O O . HIS A 1 443 ? -9.659 8.386 -17.870 1.00 91.56 443 HIS A O 1
ATOM 3517 N N . VAL A 1 444 ? -7.945 8.040 -16.444 1.00 92.75 444 VAL A N 1
ATOM 3518 C CA . VAL A 1 444 ? -6.894 8.574 -17.318 1.00 92.75 444 VAL A CA 1
ATOM 3519 C C . VAL A 1 444 ? -6.339 7.416 -18.132 1.00 92.75 444 VAL A C 1
ATOM 3521 O O . VAL A 1 444 ? -5.798 6.472 -17.570 1.00 92.75 444 VAL A O 1
ATOM 3524 N N . ILE A 1 445 ? -6.438 7.484 -19.459 1.00 91.06 445 ILE A N 1
ATOM 3525 C CA . ILE A 1 445 ? -5.863 6.443 -20.320 1.00 91.06 445 ILE A CA 1
ATOM 3526 C C . ILE A 1 445 ? -4.428 6.785 -20.712 1.00 91.06 445 ILE A C 1
ATOM 3528 O O . ILE A 1 445 ? -3.555 5.915 -20.761 1.00 91.06 445 ILE A O 1
ATOM 3532 N N . SER A 1 446 ? -4.182 8.059 -21.015 1.00 91.56 446 SER A N 1
ATOM 3533 C CA . SER A 1 446 ? -2.848 8.555 -21.329 1.00 91.56 446 SER A CA 1
ATOM 3534 C C . SER A 1 446 ? -2.762 10.067 -21.194 1.00 91.56 446 SER A C 1
ATOM 3536 O O . SER A 1 446 ? -3.776 10.766 -21.238 1.00 91.56 446 SER A O 1
ATOM 3538 N N . CYS A 1 447 ? -1.546 10.579 -21.074 1.00 91.69 447 CYS A N 1
ATOM 3539 C CA . CYS A 1 447 ? -1.281 12.001 -20.997 1.00 91.69 447 CYS A CA 1
ATOM 3540 C C . CYS A 1 447 ? 0.121 12.349 -21.512 1.00 91.69 447 CYS A C 1
ATOM 3542 O O . CYS A 1 447 ? 1.062 11.551 -21.472 1.00 91.69 447 CYS A O 1
ATOM 3544 N N . TYR A 1 448 ? 0.257 13.584 -21.978 1.00 87.62 448 TYR A N 1
ATOM 3545 C CA . TYR A 1 448 ? 1.512 14.193 -22.397 1.00 87.62 448 TYR A CA 1
ATOM 3546 C C . TYR A 1 448 ? 1.553 15.629 -21.904 1.00 87.62 448 TYR A C 1
ATOM 3548 O O . TYR A 1 448 ? 0.607 16.380 -22.120 1.00 87.62 448 TYR A O 1
ATOM 3556 N N . PHE A 1 449 ? 2.687 16.040 -21.346 1.00 80.50 449 PHE A N 1
ATOM 3557 C CA . PHE A 1 449 ? 2.930 17.427 -20.973 1.00 80.50 449 PHE A CA 1
ATOM 3558 C C . PHE A 1 449 ? 4.286 17.855 -21.520 1.00 80.50 449 PHE A C 1
ATOM 3560 O O . PHE A 1 449 ? 5.244 17.080 -21.570 1.00 80.50 449 PHE A O 1
ATOM 3567 N N . TYR A 1 450 ? 4.365 19.095 -21.985 1.00 72.75 450 TYR A N 1
ATOM 3568 C CA . TYR A 1 450 ? 5.569 19.597 -22.632 1.00 72.75 450 TYR A CA 1
ATOM 3569 C C . TYR A 1 450 ? 6.688 19.865 -21.619 1.00 72.75 450 TYR A C 1
ATOM 3571 O O . TYR A 1 450 ? 6.484 20.569 -20.632 1.00 72.75 450 TYR A O 1
ATOM 3579 N N . ASP A 1 451 ? 7.895 19.346 -21.889 1.00 67.12 451 ASP A N 1
ATOM 3580 C CA . ASP A 1 451 ? 9.132 19.695 -21.167 1.00 67.12 451 ASP A CA 1
ATOM 3581 C C . ASP A 1 451 ? 9.926 20.770 -21.903 1.00 67.12 451 ASP A C 1
ATOM 3583 O O . ASP A 1 451 ? 10.590 20.456 -22.897 1.00 67.12 451 ASP A O 1
ATOM 3587 N N . PRO A 1 452 ? 9.922 22.036 -21.447 1.00 59.69 452 PRO A N 1
ATOM 3588 C CA . PRO A 1 452 ? 10.821 23.028 -22.005 1.00 59.69 452 PRO A CA 1
ATOM 3589 C C . PRO A 1 452 ? 12.282 22.854 -21.551 1.00 59.69 452 PRO A C 1
ATOM 3591 O O . PRO A 1 452 ? 13.144 23.481 -22.172 1.00 59.69 452 PRO A O 1
ATOM 3594 N N . TYR A 1 453 ? 12.583 22.088 -20.491 1.00 57.56 453 TYR A N 1
ATOM 3595 C CA . TYR A 1 453 ? 13.844 22.195 -19.745 1.00 57.56 453 TYR A CA 1
ATOM 3596 C C . TYR A 1 453 ? 14.888 21.104 -19.966 1.00 57.56 453 TYR A C 1
ATOM 3598 O O . TYR A 1 453 ? 16.050 21.403 -19.693 1.00 57.56 453 TYR A O 1
ATOM 3606 N N . SER A 1 454 ? 14.594 19.935 -20.553 1.00 56.34 454 SER A N 1
ATOM 3607 C CA . SER A 1 454 ? 15.711 19.213 -21.190 1.00 56.34 454 SER A CA 1
ATOM 3608 C C . SER A 1 454 ? 16.721 18.533 -20.270 1.00 56.34 454 SER A C 1
ATOM 3610 O O . SER A 1 454 ? 17.877 18.537 -20.663 1.00 56.34 454 SER A O 1
ATOM 3612 N N . TRP A 1 455 ? 16.359 18.041 -19.081 1.00 50.22 455 TRP A N 1
ATOM 3613 C CA . TRP A 1 455 ? 17.281 17.655 -17.987 1.00 50.22 455 TRP A CA 1
ATOM 3614 C C . TRP A 1 455 ? 18.282 18.752 -17.501 1.00 50.22 455 TRP A C 1
ATOM 3616 O O . TRP A 1 455 ? 19.023 19.330 -18.296 1.00 50.22 455 TRP A O 1
ATOM 3626 N N . PRO A 1 456 ? 18.434 18.993 -16.177 1.00 51.84 456 PRO A N 1
ATOM 3627 C CA . PRO A 1 456 ? 17.630 18.461 -15.084 1.00 51.84 456 PRO A CA 1
ATOM 3628 C C . PRO A 1 456 ? 16.238 19.070 -15.128 1.00 51.84 456 PRO A C 1
ATOM 3630 O O . PRO A 1 456 ? 16.071 20.286 -15.232 1.00 51.84 456 PRO A O 1
ATOM 3633 N N . ASN A 1 457 ? 15.238 18.203 -15.091 1.00 52.00 457 ASN A N 1
ATOM 3634 C CA . ASN A 1 457 ? 13.858 18.611 -15.197 1.00 52.00 457 ASN A CA 1
ATOM 3635 C C . ASN A 1 457 ? 13.217 18.525 -13.813 1.00 52.00 457 ASN A C 1
ATOM 3637 O O . ASN A 1 457 ? 12.999 17.440 -13.292 1.00 52.00 457 ASN A O 1
ATOM 3641 N N . GLN A 1 458 ? 12.946 19.683 -13.220 1.00 55.84 458 GLN A N 1
ATOM 3642 C CA . GLN A 1 458 ? 12.344 19.769 -11.890 1.00 55.84 458 GLN A CA 1
ATOM 3643 C C . GLN A 1 458 ? 10.891 20.244 -11.914 1.00 55.84 458 GLN A C 1
ATOM 3645 O O . GLN A 1 458 ? 10.368 20.482 -10.834 1.00 55.84 458 GLN A O 1
ATOM 3650 N N . TYR A 1 459 ? 10.289 20.460 -13.098 1.00 60.12 459 TYR A N 1
ATOM 3651 C CA . TYR A 1 459 ? 8.995 21.134 -13.329 1.00 60.12 459 TYR A CA 1
ATOM 3652 C C . TYR A 1 459 ? 8.304 21.718 -12.090 1.00 60.12 459 TYR A C 1
ATOM 3654 O O . TYR A 1 459 ? 7.192 21.301 -11.752 1.00 60.12 459 TYR A O 1
ATOM 3662 N N . PRO A 1 460 ? 8.881 22.725 -11.409 1.00 60.94 460 PRO A N 1
ATOM 3663 C CA . PRO A 1 460 ? 8.177 23.284 -10.268 1.00 60.94 460 PRO A CA 1
ATOM 3664 C C . PRO A 1 460 ? 6.864 23.870 -10.786 1.00 60.94 460 PRO A C 1
ATOM 3666 O O . PRO A 1 460 ? 5.807 23.691 -10.207 1.00 60.94 460 PRO A O 1
ATOM 3669 N N . ASN A 1 461 ? 6.935 24.476 -11.969 1.00 62.53 461 ASN A N 1
ATOM 3670 C CA . ASN A 1 461 ? 5.878 25.237 -12.587 1.00 62.53 461 ASN A CA 1
ATOM 3671 C C . ASN A 1 461 ? 4.840 24.413 -13.368 1.00 62.53 461 ASN A C 1
ATOM 3673 O O . ASN A 1 461 ? 3.883 25.014 -13.832 1.00 62.53 461 ASN A O 1
ATOM 3677 N N . ASN A 1 462 ? 4.989 23.092 -13.521 1.00 69.31 462 ASN A N 1
ATOM 3678 C CA . ASN A 1 462 ? 3.960 22.242 -14.136 1.00 69.31 462 ASN A CA 1
ATOM 3679 C C . ASN A 1 462 ? 3.884 20.866 -13.444 1.00 69.31 462 ASN A C 1
ATOM 3681 O O . ASN A 1 462 ? 4.307 19.862 -14.022 1.00 69.31 462 ASN A O 1
ATOM 3685 N N . PRO A 1 463 ? 3.405 20.808 -12.189 1.00 68.69 463 PRO A N 1
ATOM 3686 C CA . PRO A 1 463 ? 3.392 19.590 -11.386 1.00 68.69 463 PRO A CA 1
ATOM 3687 C C . PRO A 1 463 ? 2.187 18.706 -11.745 1.00 68.69 463 PRO A C 1
ATOM 3689 O O . PRO A 1 463 ? 1.435 18.312 -10.856 1.00 68.69 463 PRO A O 1
ATOM 3692 N N . THR A 1 464 ? 1.939 18.449 -13.034 1.00 74.06 464 THR A N 1
ATOM 3693 C CA . THR A 1 464 ? 0.661 17.869 -13.450 1.00 74.06 464 THR A CA 1
ATOM 3694 C C . THR A 1 464 ? 0.384 16.531 -12.779 1.00 74.06 464 THR A C 1
ATOM 3696 O O . THR A 1 464 ? 1.186 15.598 -12.851 1.00 74.06 464 THR A O 1
ATOM 3699 N N . ASN A 1 465 ? -0.804 16.446 -12.187 1.00 85.75 465 ASN A N 1
ATOM 3700 C CA . ASN A 1 465 ? -1.426 15.218 -11.743 1.00 85.75 465 ASN A CA 1
ATOM 3701 C C . ASN A 1 465 ? -2.609 14.916 -12.672 1.00 85.75 465 ASN A C 1
ATOM 3703 O O . ASN A 1 465 ? -3.632 15.584 -12.584 1.00 85.75 465 ASN A O 1
ATOM 3707 N N . ALA A 1 466 ? -2.469 13.970 -13.603 1.00 90.38 466 ALA A N 1
ATOM 3708 C CA . ALA A 1 466 ? -3.502 13.742 -14.618 1.00 90.38 466 ALA A CA 1
ATOM 3709 C C . ALA A 1 466 ? -4.827 13.238 -14.018 1.00 90.38 466 ALA A C 1
ATOM 3711 O O . ALA A 1 466 ? -5.891 13.550 -14.551 1.00 90.38 466 ALA A O 1
ATOM 3712 N N . SER A 1 467 ? -4.773 12.503 -12.901 1.00 91.19 467 SER A N 1
ATOM 3713 C CA . SER A 1 467 ? -5.968 12.008 -12.205 1.00 91.19 467 SER A CA 1
ATOM 3714 C C . SER A 1 467 ? -6.805 13.124 -11.578 1.00 91.19 467 SER A C 1
ATOM 3716 O O . SER A 1 467 ? -7.980 12.910 -11.312 1.00 91.19 467 SER A O 1
ATOM 3718 N N . ALA A 1 468 ? -6.252 14.332 -11.430 1.00 91.38 468 ALA A N 1
ATOM 3719 C CA . ALA A 1 468 ? -6.990 15.506 -10.973 1.00 91.38 468 ALA A CA 1
ATOM 3720 C C . ALA A 1 468 ? -7.999 16.054 -12.001 1.00 91.38 468 ALA A C 1
ATOM 3722 O O . ALA A 1 468 ? -8.663 17.030 -11.709 1.00 91.38 468 ALA A O 1
ATOM 3723 N N . ALA A 1 469 ? -8.101 15.468 -13.201 1.00 93.88 469 ALA A N 1
ATOM 3724 C CA . ALA A 1 469 ? -9.177 15.768 -14.153 1.00 93.88 469 ALA A CA 1
ATOM 3725 C C . ALA A 1 469 ? -10.400 14.834 -14.008 1.00 93.88 469 ALA A C 1
ATOM 3727 O O . ALA A 1 469 ? -11.343 14.926 -14.803 1.00 93.88 469 ALA A O 1
ATOM 3728 N N . LEU A 1 470 ? -10.345 13.869 -13.082 1.00 95.06 470 LEU A N 1
ATOM 3729 C CA . LEU A 1 470 ? -11.388 12.869 -12.855 1.00 95.06 470 LEU A CA 1
ATOM 3730 C C . LEU A 1 470 ? -12.343 13.307 -11.743 1.00 95.06 470 LEU A C 1
ATOM 3732 O O . LEU A 1 470 ? -11.973 14.055 -10.844 1.00 95.06 470 LEU A O 1
ATOM 3736 N N . GLY A 1 471 ? -13.561 12.765 -11.759 1.00 94.06 471 GLY A N 1
ATOM 3737 C CA . GLY A 1 471 ? -14.557 13.056 -10.728 1.00 94.06 471 GLY A CA 1
ATOM 3738 C C . GLY A 1 471 ? -15.338 14.347 -10.958 1.00 94.06 471 GLY A C 1
ATOM 3739 O O . GLY A 1 471 ? -15.426 14.877 -12.068 1.00 94.06 471 GLY A O 1
ATOM 3740 N N . LEU A 1 472 ? -15.990 14.810 -9.893 1.00 93.69 472 LEU A N 1
ATOM 3741 C CA . LEU A 1 472 ? -16.734 16.066 -9.891 1.00 93.69 472 LEU A CA 1
ATOM 3742 C C . LEU A 1 472 ? -15.797 17.257 -9.651 1.00 93.69 472 LEU A C 1
ATOM 3744 O O . LEU A 1 472 ? -14.820 17.089 -8.928 1.00 93.69 472 LEU A O 1
ATOM 3748 N N . PRO A 1 473 ? -16.145 18.460 -10.154 1.00 94.75 473 PRO A N 1
ATOM 3749 C CA . PRO A 1 473 ? -15.391 19.683 -9.891 1.00 94.75 473 PRO A CA 1
ATOM 3750 C C . PRO A 1 473 ? -15.127 19.884 -8.393 1.00 94.75 473 PRO A C 1
ATOM 3752 O O . PRO A 1 473 ? -16.076 20.045 -7.613 1.00 94.75 473 PRO A O 1
ATOM 3755 N N . ASP A 1 474 ? -13.860 19.902 -7.991 1.00 91.50 474 ASP A N 1
ATOM 3756 C CA . ASP A 1 474 ? -13.440 20.071 -6.593 1.00 91.50 474 ASP A CA 1
ATOM 3757 C C . ASP A 1 474 ? -12.360 21.152 -6.407 1.00 91.50 474 ASP A C 1
ATOM 3759 O O . ASP A 1 474 ? -12.057 21.559 -5.278 1.00 91.50 474 ASP A O 1
ATOM 3763 N N . GLY A 1 475 ? -11.870 21.716 -7.513 1.00 91.44 475 GLY A N 1
ATOM 3764 C CA . GLY A 1 475 ? -10.872 22.776 -7.536 1.00 91.44 475 GLY A CA 1
ATOM 3765 C C . GLY A 1 475 ? -9.431 22.268 -7.559 1.00 91.44 475 GLY A C 1
ATOM 3766 O O . GLY A 1 475 ? -8.517 23.100 -7.591 1.00 91.44 475 GLY A O 1
ATOM 3767 N N . ILE A 1 476 ? -9.215 20.952 -7.536 1.00 90.06 476 ILE A N 1
ATOM 3768 C CA . ILE A 1 476 ? -7.941 20.295 -7.836 1.00 90.06 476 ILE A CA 1
ATOM 3769 C C . ILE A 1 476 ? -7.941 20.000 -9.337 1.00 90.06 476 ILE A C 1
ATOM 3771 O O . ILE A 1 476 ? -8.944 19.583 -9.887 1.00 90.06 476 ILE A O 1
ATOM 3775 N N . PHE A 1 477 ? -6.836 20.265 -10.032 1.00 91.12 477 PHE A N 1
ATOM 3776 C CA . PHE A 1 477 ? -6.840 20.237 -11.495 1.00 91.12 477 PHE A CA 1
ATOM 3777 C C . PHE A 1 477 ? -5.577 19.619 -12.094 1.00 91.12 477 PHE A C 1
ATOM 3779 O O . PHE A 1 477 ? -4.478 19.679 -11.529 1.00 91.12 477 PHE A O 1
ATOM 3786 N N . ALA A 1 478 ? -5.738 19.055 -13.288 1.00 91.50 478 ALA A N 1
ATOM 3787 C CA . ALA A 1 478 ? -4.672 18.608 -14.165 1.00 91.50 478 ALA A CA 1
ATOM 3788 C C . ALA A 1 478 ? -4.279 19.730 -15.140 1.00 91.50 478 ALA A C 1
ATOM 3790 O O . ALA A 1 478 ? -4.975 20.004 -16.117 1.00 91.50 478 ALA A O 1
ATOM 3791 N N . SER A 1 479 ? -3.123 20.347 -14.900 1.00 89.62 479 SER A N 1
ATOM 3792 C CA . SER A 1 479 ? -2.531 21.346 -15.803 1.00 89.62 479 SER A CA 1
ATOM 3793 C C . SER A 1 479 ? -1.991 20.697 -17.075 1.00 89.62 479 SER A C 1
ATOM 3795 O O . SER A 1 479 ? -1.033 19.928 -17.008 1.00 89.62 479 SER A O 1
ATOM 3797 N N . LEU A 1 480 ? -2.544 21.014 -18.247 1.00 88.88 480 LEU A N 1
ATOM 3798 C CA . LEU A 1 480 ? -2.124 20.448 -19.535 1.00 88.88 480 LEU A CA 1
ATOM 3799 C C . LEU A 1 480 ? -0.736 20.865 -19.994 1.00 88.88 480 LEU A C 1
ATOM 3801 O O . LEU A 1 480 ? -0.163 20.221 -20.877 1.00 88.88 480 LEU A O 1
ATOM 3805 N N . GLY A 1 481 ? -0.118 21.860 -19.371 1.00 84.81 481 GLY A N 1
ATOM 3806 C CA . GLY A 1 481 ? 1.132 22.364 -19.899 1.00 84.81 481 GLY A CA 1
ATOM 3807 C C . GLY A 1 481 ? 0.924 23.000 -21.279 1.00 84.81 481 GLY A C 1
ATOM 3808 O O . GLY A 1 481 ? -0.072 22.813 -21.977 1.00 84.81 481 GLY A O 1
ATOM 3809 N N . ARG A 1 482 ? 1.952 23.694 -21.755 1.00 85.44 482 ARG A N 1
ATOM 3810 C CA . ARG A 1 482 ? 1.923 24.256 -23.105 1.00 85.44 482 ARG A CA 1
ATOM 3811 C C . ARG A 1 482 ? 1.995 23.161 -24.178 1.00 85.44 482 ARG A C 1
ATOM 3813 O O . ARG A 1 482 ? 3.059 22.587 -24.395 1.00 85.44 482 ARG A O 1
ATOM 3820 N N . GLY A 1 483 ? 0.909 22.933 -24.906 1.00 85.31 483 GLY A N 1
ATOM 3821 C CA . GLY A 1 483 ? 0.784 21.949 -25.984 1.00 85.31 483 GLY A CA 1
ATOM 3822 C C . GLY A 1 483 ? 0.684 20.493 -25.518 1.00 85.31 483 GLY A C 1
ATOM 3823 O O . GLY A 1 483 ? 0.892 19.591 -26.336 1.00 85.31 483 GLY A O 1
ATOM 3824 N N . GLY A 1 484 ? 0.422 20.256 -24.229 1.00 89.38 484 GLY A N 1
ATOM 3825 C CA . GLY A 1 484 ? 0.137 18.918 -23.721 1.00 89.38 484 GLY A CA 1
ATOM 3826 C C . GLY A 1 484 ? -1.301 18.476 -23.988 1.00 89.38 484 GLY A C 1
ATOM 3827 O O . GLY A 1 484 ? -2.110 19.204 -24.568 1.00 89.38 484 GLY A O 1
ATOM 3828 N N . HIS A 1 485 ? -1.603 17.237 -23.618 1.00 92.06 485 HIS A N 1
ATOM 3829 C CA . HIS A 1 485 ? -2.940 16.670 -23.720 1.00 92.06 485 HIS A CA 1
ATOM 3830 C C . HIS A 1 485 ? -3.189 15.596 -22.667 1.00 92.06 485 HIS A C 1
ATOM 3832 O O . HIS A 1 485 ? -2.262 14.956 -22.169 1.00 92.06 485 HIS A O 1
ATOM 3838 N N . VAL A 1 486 ? -4.467 15.358 -22.396 1.00 94.12 486 VAL A N 1
ATOM 3839 C CA . VAL A 1 486 ? -4.949 14.225 -21.605 1.00 94.12 486 VAL A CA 1
ATOM 3840 C C . VAL A 1 486 ? -6.020 13.477 -22.392 1.00 94.12 486 VAL A C 1
ATOM 3842 O O . VAL A 1 486 ? -6.834 14.091 -23.088 1.00 94.12 486 VAL A O 1
ATOM 3845 N N . GLU A 1 487 ? -5.998 12.151 -22.305 1.00 94.38 487 GLU A N 1
ATOM 3846 C CA . GLU A 1 487 ? -7.003 11.259 -22.876 1.00 94.38 487 GLU A CA 1
ATOM 3847 C C . GLU A 1 487 ? -7.751 10.549 -21.743 1.00 94.38 487 GLU A C 1
ATOM 3849 O O . GLU A 1 487 ? -7.138 9.855 -20.929 1.00 94.38 487 GLU A O 1
ATOM 3854 N N . LEU A 1 488 ? -9.071 10.730 -21.697 1.00 94.69 488 LEU A N 1
ATOM 3855 C CA . LEU A 1 488 ? -9.939 10.304 -20.598 1.00 94.69 488 LEU A CA 1
ATOM 3856 C C . LEU A 1 488 ? -11.021 9.325 -21.084 1.00 94.69 488 LEU A C 1
ATOM 3858 O O . LEU A 1 488 ? -11.550 9.474 -22.193 1.00 94.69 488 LEU A O 1
ATOM 3862 N N . ASP A 1 489 ? -11.359 8.342 -20.247 1.00 93.19 489 ASP A N 1
ATOM 3863 C CA . ASP A 1 489 ? -12.515 7.449 -20.417 1.00 93.19 489 ASP A CA 1
ATOM 3864 C C . ASP A 1 489 ? -13.709 7.981 -19.613 1.00 93.19 489 ASP A C 1
ATOM 3866 O O . ASP A 1 489 ? -13.605 8.221 -18.410 1.00 93.19 489 ASP A O 1
ATOM 3870 N N . MET A 1 490 ? -14.847 8.157 -20.284 1.00 93.38 490 MET A N 1
ATOM 3871 C CA . MET A 1 490 ? -16.123 8.573 -19.685 1.00 93.38 490 MET A CA 1
ATOM 3872 C C . MET A 1 490 ? -16.912 7.392 -19.084 1.00 93.38 490 MET A C 1
ATOM 3874 O O . MET A 1 490 ? -17.986 7.582 -18.516 1.00 93.38 490 MET A O 1
ATOM 3878 N N . GLY A 1 491 ? -16.393 6.169 -19.211 1.00 89.25 491 GLY A N 1
ATOM 3879 C CA . GLY A 1 491 ? -16.989 4.942 -18.692 1.00 89.25 491 GLY A CA 1
ATOM 3880 C C . GLY A 1 491 ? -17.757 4.171 -19.765 1.00 89.25 491 GLY A C 1
ATOM 3881 O O . GLY A 1 491 ? -18.407 4.739 -20.648 1.00 89.25 491 GLY A O 1
ATOM 3882 N N . GLU A 1 492 ? -17.694 2.840 -19.699 1.00 85.31 492 GLU A N 1
ATOM 3883 C CA . GLU A 1 492 ? -18.368 1.964 -20.668 1.00 85.31 492 GLU A CA 1
ATOM 3884 C C . GLU A 1 492 ? -19.891 2.006 -20.534 1.00 85.31 492 GLU A C 1
ATOM 3886 O O . GLU A 1 492 ? -20.621 1.994 -21.530 1.00 85.31 492 GLU A O 1
ATOM 3891 N N . VAL A 1 493 ? -20.363 2.059 -19.289 1.00 85.50 493 VAL A N 1
ATOM 3892 C CA . VAL A 1 493 ? -21.786 2.037 -18.932 1.00 85.50 493 VAL A CA 1
ATOM 3893 C C . VAL A 1 493 ? -22.410 3.432 -18.900 1.00 85.50 493 VAL A C 1
ATOM 3895 O O . VAL A 1 493 ? -23.630 3.563 -19.015 1.00 85.50 493 VAL A O 1
ATOM 3898 N N . THR A 1 494 ? -21.584 4.473 -18.792 1.00 90.38 494 THR A N 1
ATOM 3899 C CA . THR A 1 494 ? -21.994 5.879 -18.654 1.00 90.38 494 THR A CA 1
ATOM 3900 C C . THR A 1 494 ? -21.356 6.791 -19.709 1.00 90.38 494 THR A C 1
ATOM 3902 O O . THR A 1 494 ? -20.894 7.873 -19.359 1.00 90.38 494 THR A O 1
ATOM 3905 N N . PRO A 1 495 ? -21.326 6.421 -21.006 1.00 92.50 495 PRO A N 1
ATOM 3906 C CA . PRO A 1 495 ? -20.765 7.300 -22.024 1.00 92.50 495 PRO A CA 1
ATOM 3907 C C . PRO A 1 495 ? -21.584 8.594 -22.127 1.00 92.50 495 PRO A C 1
ATOM 3909 O O . PRO A 1 495 ? -22.766 8.637 -21.772 1.00 92.50 495 PRO A O 1
ATOM 3912 N N . ILE A 1 496 ? -20.991 9.637 -22.704 1.00 93.75 496 ILE A N 1
ATOM 3913 C CA . ILE A 1 496 ? -21.729 10.845 -23.088 1.00 93.75 496 ILE A CA 1
ATOM 3914 C C . ILE A 1 496 ? -22.745 10.450 -24.165 1.00 93.75 496 ILE A C 1
ATOM 3916 O O . ILE A 1 496 ? -22.391 9.747 -25.115 1.00 93.75 496 ILE A O 1
ATOM 3920 N N . VAL A 1 497 ? -23.993 10.899 -24.026 1.00 92.12 497 VAL A N 1
ATOM 3921 C CA . VAL A 1 497 ? -25.108 10.607 -24.942 1.00 92.12 497 VAL A CA 1
ATOM 3922 C C . VAL A 1 497 ? -25.676 11.916 -25.477 1.00 92.12 497 VAL A C 1
ATOM 3924 O O . VAL A 1 497 ? -25.848 12.849 -24.701 1.00 92.12 497 VAL A O 1
ATOM 3927 N N . ASP A 1 498 ? -26.003 11.944 -26.770 1.00 92.50 498 ASP A N 1
ATOM 3928 C CA . ASP A 1 498 ? -26.674 13.066 -27.438 1.00 92.50 498 ASP A CA 1
ATOM 3929 C C . ASP A 1 498 ? -28.072 13.303 -26.841 1.00 92.50 498 ASP A C 1
ATOM 3931 O O . ASP A 1 498 ? -28.971 12.451 -26.924 1.00 92.50 498 ASP A O 1
ATOM 3935 N N . VAL A 1 499 ? -28.253 14.464 -26.223 1.00 87.62 499 VAL A N 1
ATOM 3936 C CA . VAL A 1 499 ? -29.500 14.961 -25.641 1.00 87.62 499 VAL A CA 1
ATOM 3937 C C . VAL A 1 499 ? -29.855 16.331 -26.232 1.00 87.62 499 VAL A C 1
ATOM 3939 O O . VAL A 1 499 ? -29.155 16.905 -27.056 1.00 87.62 499 VAL A O 1
ATOM 3942 N N . GLU A 1 500 ? -31.021 16.876 -25.877 1.00 86.00 500 GLU A N 1
ATOM 3943 C CA . GLU A 1 500 ? -31.379 18.220 -26.340 1.00 86.00 500 GLU A CA 1
ATOM 3944 C C . GLU A 1 500 ? -30.538 19.280 -25.608 1.00 86.00 500 GLU A C 1
ATOM 3946 O O . GLU A 1 500 ? -30.826 19.602 -24.455 1.00 86.00 500 GLU A O 1
ATOM 3951 N N . GLY A 1 501 ? -29.561 19.876 -26.296 1.00 90.06 501 GLY A N 1
ATOM 3952 C CA . GLY A 1 501 ? -28.745 20.977 -25.778 1.00 90.06 501 GLY A CA 1
ATOM 3953 C C . GLY A 1 501 ? -27.258 20.640 -25.765 1.00 90.06 501 GLY A C 1
ATOM 3954 O O . GLY A 1 501 ? -26.788 19.936 -26.644 1.00 90.06 501 GLY A O 1
ATOM 3955 N N . ASP A 1 502 ? -26.528 21.186 -24.791 1.00 93.94 502 ASP A N 1
ATOM 3956 C CA . ASP A 1 502 ? -25.132 20.810 -24.568 1.00 93.94 502 ASP A CA 1
ATOM 3957 C C . ASP A 1 502 ? -25.077 19.473 -23.806 1.00 93.94 502 ASP A C 1
ATOM 3959 O O . ASP A 1 502 ? -25.796 19.290 -22.820 1.00 93.94 502 ASP A O 1
ATOM 3963 N N . ASP A 1 503 ? -24.207 18.561 -24.236 1.00 95.19 503 ASP A N 1
ATOM 3964 C CA . ASP A 1 503 ? -24.151 17.177 -23.752 1.00 95.19 503 ASP A CA 1
ATOM 3965 C C . ASP A 1 503 ? -23.106 16.955 -22.663 1.00 95.19 503 ASP A C 1
ATOM 3967 O O . ASP A 1 503 ? -23.274 16.085 -21.815 1.00 95.19 503 ASP A O 1
ATOM 3971 N N . PHE A 1 504 ? -22.020 17.730 -22.666 1.00 96.88 504 PHE A N 1
ATOM 3972 C CA . PHE A 1 504 ? -20.988 17.674 -21.629 1.00 96.88 504 PHE A CA 1
ATOM 3973 C C . PHE A 1 504 ? -20.325 19.035 -21.423 1.00 96.88 504 PHE A C 1
ATOM 3975 O O . PHE A 1 504 ? -20.411 19.926 -22.269 1.00 96.88 504 PHE A O 1
ATOM 3982 N N . THR A 1 505 ? -19.656 19.199 -20.285 1.00 97.94 505 THR A N 1
ATOM 3983 C CA . THR A 1 505 ? -18.911 20.406 -19.910 1.00 97.94 505 THR A CA 1
ATOM 3984 C C . THR A 1 505 ? -17.514 20.033 -19.445 1.00 97.94 505 THR A C 1
ATOM 3986 O O . THR A 1 505 ? -17.367 19.134 -18.625 1.00 97.94 505 THR A O 1
ATOM 3989 N N . ILE A 1 506 ? -16.506 20.736 -19.956 1.00 97.94 506 ILE A N 1
ATOM 3990 C CA . ILE A 1 506 ? -15.133 20.698 -19.442 1.00 97.94 506 ILE A CA 1
ATOM 3991 C C . ILE A 1 506 ? -14.993 21.870 -18.473 1.00 97.94 506 ILE A C 1
ATOM 3993 O O . ILE A 1 506 ? -15.289 23.005 -18.855 1.00 97.94 506 ILE A O 1
ATOM 3997 N N . HIS A 1 507 ? -14.588 21.596 -17.236 1.00 97.50 507 HIS A N 1
ATOM 3998 C CA . HIS A 1 507 ? -14.388 22.581 -16.175 1.00 97.50 507 HIS A CA 1
ATOM 3999 C C . HIS A 1 507 ? -12.914 22.931 -16.057 1.00 97.50 507 HIS A C 1
ATOM 4001 O O . HIS A 1 507 ? -12.070 22.048 -15.934 1.00 97.50 507 HIS A O 1
ATOM 4007 N N . GLU A 1 508 ? -12.630 24.229 -16.096 1.00 94.44 508 GLU A N 1
ATOM 4008 C CA . GLU A 1 508 ? -11.284 24.771 -15.946 1.00 94.44 508 GLU A CA 1
ATOM 4009 C C . GLU A 1 508 ? -11.197 25.610 -14.668 1.00 94.44 508 GLU A C 1
ATOM 4011 O O . GLU A 1 508 ? -12.133 26.347 -14.324 1.00 94.44 508 GLU A O 1
ATOM 4016 N N . VAL A 1 509 ? -10.061 25.524 -13.982 1.00 90.31 509 VAL A N 1
ATOM 4017 C CA . VAL A 1 509 ? -9.754 26.299 -12.774 1.00 90.31 509 VAL A CA 1
ATOM 4018 C C . VAL A 1 509 ? -8.621 27.278 -13.071 1.00 90.31 509 VAL A C 1
ATOM 4020 O O . VAL A 1 509 ? -7.750 27.015 -13.877 1.00 90.31 509 VAL A O 1
ATOM 4023 N N . GLY A 1 510 ? -8.612 28.441 -12.413 1.00 84.94 510 GLY A N 1
ATOM 4024 C CA . GLY A 1 510 ? -7.516 29.403 -12.566 1.00 84.94 510 GLY A CA 1
ATOM 4025 C C . GLY A 1 510 ? -7.719 30.396 -13.712 1.00 84.94 510 GLY A C 1
ATOM 4026 O O . GLY A 1 510 ? -8.746 31.086 -13.767 1.00 84.94 510 GLY A O 1
ATOM 4027 N N . THR A 1 511 ? -6.689 30.594 -14.539 1.00 82.19 511 THR A N 1
ATOM 4028 C CA . THR A 1 511 ? -6.798 31.445 -15.731 1.00 82.19 511 THR A CA 1
ATOM 4029 C C . THR A 1 511 ? -7.596 30.721 -16.804 1.00 82.19 511 THR A C 1
ATOM 4031 O O . THR A 1 511 ? -7.563 29.509 -16.893 1.00 82.19 511 THR A O 1
ATOM 4034 N N . SER A 1 512 ? -8.408 31.463 -17.563 1.00 87.88 512 SER A N 1
ATOM 4035 C CA . SER A 1 512 ? -9.136 30.853 -18.675 1.00 87.88 512 SER A CA 1
ATOM 4036 C C . SER A 1 512 ? -8.213 30.743 -19.876 1.00 87.88 512 SER A C 1
ATOM 4038 O O . SER A 1 512 ? -7.814 31.785 -20.421 1.00 87.88 512 SER A O 1
ATOM 4040 N N . ASP A 1 513 ? -7.951 29.513 -20.294 1.00 89.12 513 ASP A N 1
ATOM 4041 C CA . ASP A 1 513 ? -7.011 29.166 -21.350 1.00 89.12 513 ASP A CA 1
ATOM 4042 C C . ASP A 1 513 ? -7.726 28.400 -22.481 1.00 89.12 513 ASP A C 1
ATOM 4044 O O . ASP A 1 513 ? -8.893 27.999 -22.380 1.00 89.12 513 ASP A O 1
ATOM 4048 N N . GLY A 1 514 ? -7.092 28.358 -23.654 1.00 93.38 514 GLY A N 1
ATOM 4049 C CA . GLY A 1 514 ? -7.674 27.801 -24.874 1.00 93.38 514 GLY A CA 1
ATOM 4050 C C . GLY A 1 514 ? -7.320 26.329 -25.075 1.00 93.38 514 GLY A C 1
ATOM 4051 O O . GLY A 1 514 ? -6.196 25.902 -24.837 1.00 93.38 514 GLY A O 1
ATOM 4052 N N . TYR A 1 515 ? -8.270 25.534 -25.571 1.00 96.19 515 TYR A N 1
ATOM 4053 C CA . TYR A 1 515 ? -8.027 24.112 -25.836 1.00 96.19 515 TYR A CA 1
ATOM 4054 C C . TYR A 1 515 ? -8.863 23.559 -26.994 1.00 96.19 515 TYR A C 1
ATOM 4056 O O . TYR A 1 515 ? -9.875 24.124 -27.430 1.00 96.19 515 TYR A O 1
ATOM 4064 N N . HIS A 1 516 ? -8.428 22.414 -27.510 1.00 97.62 516 HIS A N 1
ATOM 4065 C CA . HIS A 1 516 ? -9.069 21.648 -28.570 1.00 97.62 516 HIS A CA 1
ATOM 4066 C C . HIS A 1 516 ? -9.608 20.328 -28.024 1.00 97.62 516 HIS A C 1
ATOM 4068 O O . HIS A 1 516 ? -8.906 19.618 -27.309 1.00 97.62 516 HIS A O 1
ATOM 4074 N N . VAL A 1 517 ? -10.827 19.963 -28.426 1.00 97.56 517 VAL A N 1
ATOM 4075 C CA . VAL A 1 517 ? -11.490 18.741 -27.955 1.00 97.56 517 VAL A CA 1
ATOM 4076 C C . VAL A 1 517 ? -11.684 17.763 -29.105 1.00 97.56 517 VAL A C 1
ATOM 4078 O O . VAL A 1 517 ? -12.181 18.123 -30.180 1.00 97.56 517 VAL A O 1
ATOM 4081 N N . TYR A 1 518 ? -11.313 16.512 -28.862 1.00 96.19 518 TYR A N 1
ATOM 4082 C CA . TYR A 1 518 ? -11.445 15.401 -29.794 1.00 96.19 518 TYR A CA 1
ATOM 4083 C C . TYR A 1 518 ? -12.141 14.217 -29.127 1.00 96.19 518 TYR A C 1
ATOM 4085 O O . TYR A 1 518 ? -12.098 14.067 -27.910 1.00 96.19 518 TYR A O 1
ATOM 4093 N N . TRP A 1 519 ? -12.735 13.344 -29.937 1.00 94.19 519 TRP A N 1
ATOM 4094 C CA . TRP A 1 519 ? -13.322 12.085 -29.488 1.00 94.19 519 TRP A CA 1
ATOM 4095 C C . TRP A 1 519 ? -12.834 10.893 -30.306 1.00 94.19 519 TRP A C 1
ATOM 4097 O O . TRP A 1 519 ? -12.424 11.038 -31.465 1.00 94.19 519 TRP A O 1
ATOM 4107 N N . SER A 1 520 ? -12.937 9.702 -29.722 1.00 90.31 520 SER A N 1
ATOM 4108 C CA . SER A 1 520 ? -12.652 8.435 -30.398 1.00 90.31 520 SER A CA 1
ATOM 4109 C C . SER A 1 520 ? -13.746 7.397 -30.132 1.00 90.31 520 SER A C 1
ATOM 4111 O O . SER A 1 520 ? -14.394 7.398 -29.085 1.00 90.31 520 SER A O 1
ATOM 4113 N N . SER A 1 521 ? -13.976 6.518 -31.110 1.00 75.31 521 SER A N 1
ATOM 4114 C CA . SER A 1 521 ? -14.906 5.386 -31.004 1.00 75.31 521 SER A CA 1
ATOM 4115 C C . SER A 1 521 ? -14.204 4.137 -30.469 1.00 75.31 521 SER A C 1
ATOM 4117 O O . SER A 1 521 ? -12.987 4.035 -30.558 1.00 75.31 521 SER A O 1
ATOM 4119 N N . LEU A 1 522 ? -14.969 3.134 -30.031 1.00 72.56 522 LEU A N 1
ATOM 4120 C CA . LEU A 1 522 ? -14.430 1.815 -29.688 1.00 72.56 522 LEU A CA 1
ATOM 4121 C C . LEU A 1 522 ? -13.840 1.073 -30.913 1.00 72.56 522 LEU A C 1
ATOM 4123 O O . LEU A 1 522 ? -14.422 1.142 -32.003 1.00 72.56 522 LEU A O 1
ATOM 4127 N N . PRO A 1 523 ? -12.746 0.299 -30.742 1.00 69.50 523 PRO A N 1
ATOM 4128 C CA . PRO A 1 523 ? -11.891 0.238 -29.550 1.00 69.50 523 PRO A CA 1
ATOM 4129 C C . PRO A 1 523 ? -11.035 1.509 -29.398 1.00 69.50 523 PRO A C 1
ATOM 4131 O O . PRO A 1 523 ? -10.742 2.178 -30.391 1.00 69.50 523 PRO A O 1
ATOM 4134 N N . TYR A 1 524 ? -10.613 1.820 -28.169 1.00 76.00 524 TYR A N 1
ATOM 4135 C CA . TYR A 1 524 ? -9.753 2.971 -27.876 1.00 76.00 524 TYR A CA 1
ATOM 4136 C C . TYR A 1 524 ? -8.479 3.000 -28.751 1.00 76.00 524 TYR A C 1
ATOM 4138 O O . TYR A 1 524 ? -7.906 1.959 -29.091 1.00 76.00 524 TYR A O 1
ATOM 4146 N N . GLY A 1 525 ? -8.027 4.206 -29.118 1.00 62.69 525 GLY A N 1
ATOM 4147 C CA . GLY A 1 525 ? -6.881 4.418 -30.016 1.00 62.69 525 GLY A CA 1
ATOM 4148 C C . GLY A 1 525 ? -7.217 4.359 -31.515 1.00 62.69 525 GLY A C 1
ATOM 4149 O O . GLY A 1 525 ? -6.327 4.178 -32.349 1.00 62.69 525 GLY A O 1
ATOM 4150 N N . GLY A 1 526 ? -8.501 4.487 -31.873 1.00 69.62 526 GLY A N 1
ATOM 4151 C CA . GLY A 1 526 ? -8.958 4.718 -33.246 1.00 69.62 526 GLY A CA 1
ATOM 4152 C C . GLY A 1 526 ? -8.554 6.094 -33.810 1.00 69.62 526 GLY A C 1
ATOM 4153 O O . GLY A 1 526 ? -7.606 6.732 -33.367 1.00 69.62 526 GLY A O 1
ATOM 4154 N N . SER A 1 527 ? -9.267 6.582 -34.830 1.00 82.38 527 SER A N 1
ATOM 4155 C CA . SER A 1 527 ? -9.035 7.947 -35.334 1.00 82.38 527 SER A CA 1
ATOM 4156 C C . SER A 1 527 ? -9.646 8.979 -34.386 1.00 82.38 527 SER A C 1
ATOM 4158 O O . SER A 1 527 ? -10.860 8.975 -34.207 1.00 82.38 527 SER A O 1
ATOM 4160 N N . TRP A 1 528 ? -8.825 9.884 -33.849 1.00 90.25 528 TRP A N 1
ATOM 4161 C CA . TRP A 1 528 ? -9.288 11.059 -33.108 1.00 90.25 528 TRP A CA 1
ATOM 4162 C C . TRP A 1 528 ? -10.027 12.034 -34.035 1.00 90.25 528 TRP A C 1
ATOM 4164 O O . TRP A 1 528 ? -9.476 12.512 -35.031 1.00 90.25 528 TRP A O 1
ATOM 4174 N N . ASN A 1 529 ? -11.289 12.322 -33.719 1.00 92.94 529 ASN A N 1
ATOM 4175 C CA . ASN A 1 529 ? -12.172 13.197 -34.486 1.00 92.94 529 ASN A CA 1
ATOM 4176 C C . ASN A 1 529 ? -12.414 14.496 -33.721 1.00 92.94 529 ASN A C 1
ATOM 4178 O O . ASN A 1 529 ? -12.730 14.478 -32.539 1.00 92.94 529 ASN A O 1
ATOM 4182 N N . TYR A 1 530 ? -12.292 15.628 -34.403 1.00 95.19 530 TYR A N 1
ATOM 4183 C CA . TYR A 1 530 ? -12.434 16.947 -33.793 1.00 95.19 530 TYR A CA 1
ATOM 4184 C C . TYR A 1 530 ? -13.898 17.274 -33.448 1.00 95.19 530 TYR A C 1
ATOM 4186 O O . TYR A 1 530 ? -14.770 17.115 -34.305 1.00 95.19 530 TYR A O 1
ATOM 4194 N N . ILE A 1 531 ? -14.142 17.760 -32.227 1.00 95.81 531 ILE A N 1
ATOM 4195 C CA . ILE A 1 531 ? -15.445 18.265 -31.760 1.00 95.81 531 ILE A CA 1
ATOM 4196 C C . ILE A 1 531 ? -15.499 19.787 -31.915 1.00 95.81 531 ILE A C 1
ATOM 4198 O O . ILE A 1 531 ? -16.373 20.320 -32.598 1.00 95.81 531 ILE A O 1
ATOM 4202 N N . GLY A 1 532 ? -14.549 20.498 -31.303 1.00 96.44 532 GLY A N 1
ATOM 4203 C CA . GLY A 1 532 ? -14.588 21.954 -31.203 1.00 96.44 532 GLY A CA 1
ATOM 4204 C C . G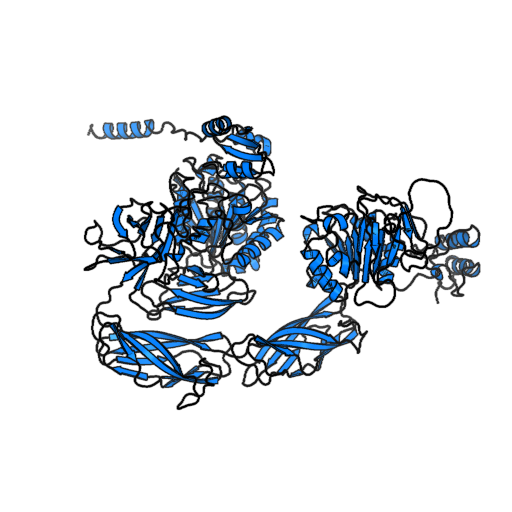LY A 1 532 ? -13.427 22.543 -30.401 1.00 96.44 532 GLY A C 1
ATOM 4205 O O . GLY A 1 532 ? -12.509 21.833 -29.995 1.00 96.44 532 GLY A O 1
ATOM 4206 N N . ASN A 1 533 ? -13.475 23.862 -30.197 1.00 96.88 533 ASN A N 1
ATOM 4207 C CA . ASN A 1 533 ? -12.550 24.598 -29.329 1.00 96.88 533 ASN A CA 1
ATOM 4208 C C . ASN A 1 533 ? -13.278 25.033 -28.058 1.00 96.88 533 ASN A C 1
ATOM 4210 O O . ASN A 1 533 ? -14.424 25.477 -28.160 1.00 96.88 533 ASN A O 1
ATOM 4214 N N . GLY A 1 534 ? -12.591 24.980 -26.921 1.00 96.06 534 GLY A N 1
ATOM 4215 C CA . GLY A 1 534 ? -13.029 25.569 -25.658 1.00 96.06 534 GLY A CA 1
ATOM 4216 C C . GLY A 1 534 ? -12.172 26.764 -25.241 1.00 96.06 534 GLY A C 1
ATOM 4217 O O . GLY A 1 534 ? -11.107 27.008 -25.813 1.00 96.06 534 GLY A O 1
ATOM 4218 N N . TYR A 1 535 ? -12.692 27.545 -24.295 1.00 95.06 535 TYR A N 1
ATOM 4219 C CA . TYR A 1 535 ? -11.982 28.632 -23.619 1.00 95.06 535 TYR A CA 1
ATOM 4220 C C . TYR A 1 535 ? -12.593 28.842 -22.233 1.00 95.06 535 TYR A C 1
ATOM 4222 O O . TYR A 1 535 ? -13.766 29.228 -22.158 1.00 95.06 535 TYR A O 1
ATOM 4230 N N . GLY A 1 536 ? -11.850 28.626 -21.145 1.00 94.31 536 GLY A N 1
ATOM 4231 C CA . GLY A 1 536 ? -12.509 28.521 -19.842 1.00 94.31 536 GLY A CA 1
ATOM 4232 C C . GLY A 1 536 ? -13.294 27.216 -19.704 1.00 94.31 536 GLY A C 1
ATOM 4233 O O . GLY A 1 536 ? -13.315 26.353 -20.593 1.00 94.31 536 GLY A O 1
ATOM 4234 N N . THR A 1 537 ? -14.104 27.152 -18.650 1.00 97.19 537 THR A N 1
ATOM 4235 C CA . THR A 1 537 ? -15.206 26.190 -18.566 1.00 97.19 537 THR A CA 1
ATOM 4236 C C . THR A 1 537 ? -16.137 26.331 -19.775 1.00 97.19 537 THR A C 1
ATOM 4238 O O . THR A 1 537 ? -16.749 27.386 -19.973 1.00 97.19 537 THR A O 1
ATOM 4241 N N . THR A 1 538 ? -16.250 25.277 -20.589 1.00 97.94 538 THR A N 1
ATOM 4242 C CA . THR A 1 538 ? -17.007 25.281 -21.855 1.00 97.94 538 THR A CA 1
ATOM 4243 C C . THR A 1 538 ? -17.851 24.017 -22.004 1.00 97.94 538 THR A C 1
ATOM 4245 O O . THR A 1 538 ? -17.378 22.911 -21.744 1.00 97.94 538 THR A O 1
ATOM 4248 N N . SER A 1 539 ? -19.090 24.184 -22.471 1.00 97.75 539 SER A N 1
ATOM 4249 C CA . SER A 1 539 ? -20.018 23.093 -22.786 1.00 97.75 539 SER A CA 1
ATOM 4250 C C . SER A 1 539 ? -20.068 22.799 -24.291 1.00 97.75 539 SER A C 1
ATOM 4252 O O . SER A 1 539 ? -19.850 23.694 -25.114 1.00 97.75 539 SER A O 1
ATOM 4254 N N . PHE A 1 540 ? -20.335 21.544 -24.648 1.00 97.44 540 PHE A N 1
ATOM 4255 C CA . PHE A 1 540 ? -20.272 21.036 -26.019 1.00 97.44 540 PHE A CA 1
ATOM 4256 C C . PHE A 1 540 ? -21.509 20.204 -26.364 1.00 97.44 540 PHE A C 1
ATOM 4258 O O . PHE A 1 540 ? -21.913 19.346 -25.587 1.00 97.44 540 PHE A O 1
ATOM 4265 N N . ASP A 1 541 ? -22.046 20.434 -27.562 1.00 95.62 541 ASP A N 1
ATOM 4266 C CA . ASP A 1 541 ? -23.169 19.712 -28.174 1.00 95.62 541 ASP A CA 1
ATOM 4267 C C . ASP A 1 541 ? -22.634 18.778 -29.283 1.00 95.62 541 ASP A C 1
ATOM 4269 O O . ASP A 1 541 ? -21.910 19.208 -30.197 1.00 95.62 541 ASP A O 1
ATOM 4273 N N . ILE A 1 542 ? -22.966 17.492 -29.192 1.00 94.56 542 ILE A N 1
ATOM 4274 C CA . ILE A 1 542 ? -22.514 16.406 -30.060 1.00 94.56 542 ILE A CA 1
ATOM 4275 C C . ILE A 1 542 ? -23.534 16.035 -31.141 1.00 94.56 542 ILE A C 1
ATOM 4277 O O . ILE A 1 542 ? -23.190 15.258 -32.034 1.00 94.56 542 ILE A O 1
ATOM 4281 N N . SER A 1 543 ? -24.718 16.654 -31.175 1.00 93.44 543 SER A N 1
ATOM 4282 C CA . SER A 1 543 ? -25.797 16.385 -32.147 1.00 93.44 543 SER A CA 1
ATOM 4283 C C . SER A 1 543 ? -25.391 16.570 -33.618 1.00 93.44 543 SER A C 1
ATOM 4285 O O . SER A 1 543 ? -26.060 16.112 -34.552 1.00 93.44 543 SER A O 1
ATOM 4287 N N . SER A 1 544 ? -24.278 17.272 -33.862 1.00 90.56 544 SER A N 1
ATOM 4288 C CA . SER A 1 544 ? -23.704 17.489 -35.195 1.00 90.56 544 SER A CA 1
ATOM 4289 C C . SER A 1 544 ? -22.668 16.440 -35.625 1.00 90.56 544 SER A C 1
ATOM 4291 O O . SER A 1 544 ? -22.242 16.444 -36.789 1.00 90.56 544 SER A O 1
ATOM 4293 N N . LEU A 1 545 ? -22.255 15.554 -34.714 1.00 91.00 545 LEU A N 1
ATOM 4294 C CA . LEU A 1 545 ? -21.267 14.508 -34.957 1.00 91.00 545 LEU A CA 1
ATOM 4295 C C . LEU A 1 545 ? -21.890 13.309 -35.688 1.00 91.00 545 LEU A C 1
ATOM 4297 O O . LEU A 1 545 ? -23.088 13.224 -35.941 1.00 91.00 545 LEU A O 1
ATOM 4301 N N . SER A 1 546 ? -21.048 12.359 -36.095 1.00 89.19 546 SER A N 1
ATOM 4302 C CA . SER A 1 546 ? -21.492 11.126 -36.759 1.00 89.19 546 SER A CA 1
ATOM 4303 C C . SER A 1 546 ? -21.905 10.013 -35.786 1.00 89.19 546 SER A C 1
ATOM 4305 O O . SER A 1 546 ? -22.012 8.861 -36.209 1.00 89.19 546 SER A O 1
ATOM 4307 N N . THR A 1 547 ? -22.045 10.328 -34.500 1.00 89.31 547 THR A N 1
ATOM 4308 C CA . THR A 1 547 ? -22.326 9.399 -33.403 1.00 89.31 547 THR A CA 1
ATOM 4309 C C . THR A 1 547 ? -23.280 10.065 -32.421 1.00 89.31 547 THR A C 1
ATOM 4311 O O . THR A 1 547 ? -23.186 11.273 -32.233 1.00 89.31 547 THR A O 1
ATOM 4314 N N . ASP A 1 548 ? -24.126 9.263 -31.778 1.00 90.88 548 ASP A N 1
ATOM 4315 C CA . ASP A 1 548 ? -25.029 9.717 -30.714 1.00 90.88 548 ASP A CA 1
ATOM 4316 C C . ASP A 1 548 ? -24.426 9.434 -29.317 1.00 90.88 548 ASP A C 1
ATOM 4318 O O . ASP A 1 548 ? -25.063 9.680 -28.297 1.00 90.88 548 ASP A O 1
ATOM 4322 N N . THR A 1 549 ? -23.212 8.859 -29.264 1.00 91.56 549 THR A N 1
ATOM 4323 C CA . THR A 1 549 ? -22.504 8.516 -28.019 1.00 91.56 549 THR A CA 1
ATOM 4324 C C . THR A 1 549 ? -20.987 8.696 -28.126 1.00 91.56 549 THR A C 1
ATOM 4326 O O . THR A 1 549 ? -20.406 8.347 -29.163 1.00 91.56 549 THR A O 1
ATOM 4329 N N . ILE A 1 550 ? -20.332 9.134 -27.046 1.00 92.00 550 ILE A N 1
ATOM 4330 C CA . ILE A 1 550 ? -18.867 9.269 -26.927 1.00 92.00 550 ILE A CA 1
ATOM 4331 C C . ILE A 1 550 ? -18.377 8.614 -25.628 1.00 92.00 550 ILE A C 1
ATOM 4333 O O . ILE A 1 550 ? -18.865 8.946 -24.553 1.00 92.00 550 ILE A O 1
ATOM 4337 N N . ARG A 1 551 ? -17.380 7.721 -25.730 1.00 91.75 551 ARG A N 1
ATOM 4338 C CA . ARG A 1 551 ? -16.701 7.113 -24.569 1.00 91.75 551 ARG A CA 1
ATOM 4339 C C . ARG A 1 551 ? -15.355 7.767 -24.252 1.00 91.75 551 ARG A C 1
ATOM 4341 O O . ARG A 1 551 ? -15.069 7.996 -23.093 1.00 91.75 551 ARG A O 1
ATOM 4348 N N . TYR A 1 552 ? -14.543 8.084 -25.262 1.00 94.69 552 TYR A N 1
ATOM 4349 C CA . TYR A 1 552 ? -13.204 8.638 -25.043 1.00 94.69 552 TYR A CA 1
ATOM 4350 C C . TYR A 1 552 ? -13.105 10.074 -25.531 1.00 94.69 552 TYR A C 1
ATOM 4352 O O . TYR A 1 552 ? -13.472 10.360 -26.679 1.00 94.69 552 TYR A O 1
ATOM 4360 N N . LEU A 1 553 ? -12.542 10.937 -24.690 1.00 95.88 553 LEU A N 1
ATOM 4361 C CA . LEU A 1 553 ? -12.229 12.326 -25.007 1.00 95.88 553 LEU A CA 1
ATOM 4362 C C . LEU A 1 553 ? -10.722 12.565 -24.926 1.00 95.88 553 LEU A C 1
ATOM 4364 O O . LEU A 1 553 ? -10.047 12.031 -24.055 1.00 95.88 553 LEU A O 1
ATOM 4368 N N . MET A 1 554 ? -10.209 13.394 -25.831 1.00 95.06 554 MET A N 1
ATOM 4369 C CA . MET A 1 554 ? -8.852 13.930 -25.763 1.00 95.06 554 MET A CA 1
ATOM 4370 C C . MET A 1 554 ? -8.920 15.450 -25.773 1.00 95.06 554 MET A C 1
ATOM 4372 O O . MET A 1 554 ? -9.530 16.047 -26.668 1.00 95.06 554 MET A O 1
ATOM 4376 N N . ILE A 1 555 ? -8.292 16.061 -24.773 1.00 95.94 555 ILE A N 1
ATOM 4377 C CA . ILE A 1 555 ? -8.261 17.506 -24.585 1.00 95.94 555 ILE A CA 1
ATOM 4378 C C . ILE A 1 555 ? -6.818 17.925 -24.794 1.00 95.94 555 ILE A C 1
ATOM 4380 O O . ILE A 1 555 ? -5.919 17.406 -24.139 1.00 95.94 555 ILE A O 1
ATOM 4384 N N . VAL A 1 556 ? -6.606 18.809 -25.762 1.00 95.06 556 VAL A N 1
ATOM 4385 C CA . VAL A 1 556 ? -5.283 19.240 -26.209 1.00 95.06 556 VAL A CA 1
ATOM 4386 C C . VAL A 1 556 ? -5.178 20.736 -25.991 1.00 95.06 556 VAL A C 1
ATOM 4388 O O . VAL A 1 556 ? -5.986 21.486 -26.540 1.00 95.06 556 VAL A O 1
ATOM 4391 N N . ASP A 1 557 ? -4.176 21.163 -25.234 1.00 93.50 557 ASP A N 1
ATOM 4392 C CA . ASP A 1 557 ? -3.841 22.575 -25.082 1.00 93.50 557 ASP A CA 1
ATOM 4393 C C . ASP A 1 557 ? -3.583 23.213 -26.459 1.00 93.50 557 ASP A C 1
ATOM 4395 O O . ASP A 1 557 ? -2.960 22.607 -27.342 1.00 93.50 557 ASP A O 1
ATOM 4399 N N . ASP A 1 558 ? -4.072 24.433 -26.682 1.00 92.19 558 ASP A N 1
ATOM 4400 C CA . ASP A 1 558 ? -3.948 25.096 -27.988 1.00 92.19 558 ASP A CA 1
ATOM 4401 C C . ASP A 1 558 ? -2.539 25.670 -28.266 1.00 92.19 558 ASP A C 1
ATOM 4403 O O . ASP A 1 558 ? -2.280 26.249 -29.335 1.00 92.19 558 ASP A O 1
ATOM 4407 N N . ASN A 1 559 ? -1.595 25.395 -27.355 1.00 88.31 559 ASN A N 1
ATOM 4408 C CA . ASN A 1 559 ? -0.175 25.731 -27.392 1.00 88.31 559 ASN A CA 1
ATOM 4409 C C . ASN A 1 559 ? 0.107 27.237 -27.256 1.00 88.31 559 ASN A C 1
ATOM 4411 O O . ASN A 1 559 ? 1.196 27.713 -27.648 1.00 88.31 559 ASN A O 1
ATOM 4415 N N . ASP A 1 560 ? -0.862 27.983 -26.722 1.00 81.75 560 ASP A N 1
ATOM 4416 C CA . ASP A 1 560 ? -0.674 29.334 -26.219 1.00 81.75 560 ASP A CA 1
ATOM 4417 C C . ASP A 1 560 ? -0.015 29.335 -24.814 1.00 81.75 560 ASP A C 1
ATOM 4419 O O . ASP A 1 560 ? 0.698 28.393 -24.461 1.00 81.75 560 ASP A O 1
ATOM 4423 N N . GLY A 1 561 ? -0.028 30.465 -24.103 1.00 77.62 561 GLY A N 1
ATOM 4424 C CA . GLY A 1 561 ? 0.675 30.591 -22.815 1.00 77.62 561 GLY A CA 1
ATOM 4425 C C . GLY A 1 561 ? 2.217 30.510 -22.854 1.00 77.62 561 GLY A C 1
ATOM 4426 O O . GLY A 1 561 ? 2.865 30.369 -23.902 1.00 77.62 561 GLY A O 1
ATOM 4427 N N . SER A 1 562 ? 2.852 30.665 -21.686 1.00 78.94 562 SER A N 1
ATOM 4428 C CA . SER A 1 562 ? 4.305 30.509 -21.521 1.00 78.94 562 SER A CA 1
ATOM 4429 C C . SER A 1 562 ? 4.633 29.240 -20.745 1.00 78.94 562 SER A C 1
ATOM 4431 O O . SER A 1 562 ? 4.266 29.115 -19.588 1.00 78.94 562 SER A O 1
ATOM 4433 N N . ALA A 1 563 ? 5.479 28.365 -21.299 1.00 73.69 563 ALA A N 1
ATOM 4434 C CA . ALA A 1 563 ? 5.936 27.141 -20.619 1.00 73.69 563 ALA A CA 1
ATOM 4435 C C . ALA A 1 563 ? 6.750 27.386 -19.321 1.00 73.69 563 ALA A C 1
ATOM 4437 O O . ALA A 1 563 ? 7.188 26.439 -18.677 1.00 73.69 563 ALA A O 1
ATOM 4438 N N . THR A 1 564 ? 6.998 28.650 -18.963 1.00 74.69 564 THR A N 1
ATOM 4439 C CA . THR A 1 564 ? 7.689 29.070 -17.735 1.00 74.69 564 THR A CA 1
ATOM 4440 C C . THR A 1 564 ? 6.742 29.611 -16.656 1.00 74.69 564 THR A C 1
ATOM 4442 O O . THR A 1 564 ? 7.215 30.039 -15.604 1.00 74.69 564 THR A O 1
ATOM 4445 N N . GLU A 1 565 ? 5.445 29.733 -16.943 1.00 78.81 565 GLU A N 1
ATOM 4446 C CA . GLU A 1 565 ? 4.424 30.120 -15.961 1.00 78.81 565 GLU A CA 1
ATOM 4447 C C . GLU A 1 565 ? 4.070 28.927 -15.068 1.00 78.81 565 GLU A C 1
ATOM 4449 O O . GLU A 1 565 ? 4.381 27.790 -15.420 1.00 78.81 565 GLU A O 1
ATOM 4454 N N . TRP A 1 566 ? 3.503 29.208 -13.891 1.00 81.38 566 TRP A N 1
ATOM 4455 C CA . TRP A 1 566 ? 2.947 28.177 -13.013 1.00 81.38 566 TRP A CA 1
ATOM 4456 C C . TRP A 1 566 ? 1.614 27.725 -13.593 1.00 81.38 566 TRP A C 1
ATOM 4458 O O . TRP A 1 566 ? 0.773 28.592 -13.808 1.00 81.38 566 TRP A O 1
ATOM 4468 N N . TYR A 1 567 ? 1.463 26.418 -13.801 1.00 82.94 567 TYR A N 1
ATOM 4469 C CA . TYR A 1 567 ? 0.307 25.787 -14.443 1.00 82.94 567 TYR A CA 1
ATOM 4470 C C . TYR A 1 567 ? 0.038 26.381 -15.838 1.00 82.94 567 TYR A C 1
ATOM 4472 O O . TYR A 1 567 ? -0.896 27.149 -16.028 1.00 82.94 567 TYR A O 1
ATOM 4480 N N . PRO A 1 568 ? 0.961 26.193 -16.802 1.00 83.88 568 PRO A N 1
ATOM 4481 C CA . PRO A 1 568 ? 0.791 26.779 -18.122 1.00 83.88 568 PRO A CA 1
ATOM 4482 C C . PRO A 1 568 ? -0.217 25.977 -18.948 1.00 83.88 568 PRO A C 1
ATOM 4484 O O . PRO A 1 568 ? -0.106 24.759 -19.003 1.00 83.88 568 PRO A O 1
ATOM 4487 N N . GLY A 1 569 ? -1.086 26.656 -19.694 1.00 86.62 569 GLY A N 1
ATOM 4488 C CA . GLY A 1 569 ? -2.077 26.001 -20.552 1.00 86.62 569 GLY A CA 1
ATOM 4489 C C . GLY A 1 569 ? -3.353 25.630 -19.797 1.00 86.62 569 GLY A C 1
ATOM 4490 O O . GLY A 1 569 ? -3.581 26.117 -18.698 1.00 86.62 569 GLY A O 1
ATOM 4491 N N . CYS A 1 570 ? -4.196 24.795 -20.402 1.00 90.56 570 CYS A N 1
ATOM 4492 C CA . CYS A 1 570 ? -5.509 24.469 -19.834 1.00 90.56 570 CYS A CA 1
ATOM 4493 C C . CYS A 1 570 ? -5.437 23.660 -18.522 1.00 90.56 570 CYS A C 1
ATOM 4495 O O . CYS A 1 570 ? -4.820 22.596 -18.484 1.00 90.56 570 CYS A O 1
ATOM 4497 N N . ASP A 1 571 ? -6.134 24.125 -17.484 1.00 92.31 571 ASP A N 1
ATOM 4498 C CA . ASP A 1 571 ? -6.131 23.570 -16.121 1.00 92.31 571 ASP A CA 1
ATOM 4499 C C . ASP A 1 571 ? -7.437 22.815 -15.815 1.00 92.31 571 ASP A C 1
ATOM 4501 O O . ASP A 1 571 ? -8.396 23.369 -15.269 1.00 92.31 571 ASP A O 1
ATOM 4505 N N . ILE A 1 572 ? -7.496 21.538 -16.193 1.00 94.44 572 ILE A N 1
ATOM 4506 C CA . ILE A 1 572 ? -8.738 20.750 -16.186 1.00 94.44 572 ILE A CA 1
ATOM 4507 C C . ILE A 1 572 ? -9.034 20.206 -14.789 1.00 94.44 572 ILE A C 1
ATOM 4509 O O . ILE A 1 572 ? -8.297 19.364 -14.292 1.00 94.44 572 ILE A O 1
ATOM 4513 N N . ASP A 1 573 ? -10.149 20.633 -14.208 1.00 95.19 573 ASP A N 1
ATOM 4514 C CA . ASP A 1 573 ? -10.678 20.161 -12.917 1.00 95.19 573 ASP A CA 1
ATOM 4515 C C . ASP A 1 573 ? -11.590 18.945 -13.107 1.00 95.19 573 ASP A C 1
ATOM 4517 O O . ASP A 1 573 ? -11.463 17.934 -12.434 1.00 95.19 573 ASP A O 1
ATOM 4521 N N . ALA A 1 574 ? -12.478 18.991 -14.103 1.00 96.38 574 ALA A N 1
ATOM 4522 C CA . ALA A 1 574 ? -13.371 17.871 -14.380 1.00 96.38 574 ALA A CA 1
ATOM 4523 C C . ALA A 1 574 ? -13.953 17.921 -15.791 1.00 96.38 574 ALA A C 1
ATOM 4525 O O . ALA A 1 574 ? -14.032 18.975 -16.429 1.00 96.38 574 ALA A O 1
ATOM 4526 N N . ILE A 1 575 ? -14.485 16.788 -16.246 1.00 97.31 575 ILE A N 1
ATOM 4527 C CA . ILE A 1 575 ? -15.413 16.731 -17.379 1.00 97.31 575 ILE A CA 1
ATOM 4528 C C . ILE A 1 575 ? -16.709 16.109 -16.893 1.00 97.31 575 ILE A C 1
ATOM 4530 O O . ILE A 1 575 ? -16.697 14.950 -16.500 1.00 97.31 575 ILE A O 1
ATOM 4534 N N . THR A 1 576 ? -17.818 16.848 -16.954 1.00 96.56 576 THR A N 1
ATOM 4535 C CA . THR A 1 576 ? -19.116 16.392 -16.435 1.00 96.56 576 THR A CA 1
ATOM 4536 C C . THR A 1 576 ? -20.199 16.331 -17.504 1.00 96.56 576 THR A C 1
ATOM 4538 O O . THR A 1 576 ? -20.272 17.203 -18.374 1.00 96.56 576 THR A O 1
ATOM 4541 N N . HIS A 1 577 ? -21.122 15.388 -17.362 1.00 93.88 577 HIS A N 1
ATOM 4542 C CA . HIS A 1 577 ? -22.413 15.344 -18.046 1.00 93.88 577 HIS A CA 1
ATOM 4543 C C . HIS A 1 577 ? -23.500 14.819 -17.092 1.00 93.88 577 HIS A C 1
ATOM 4545 O O . HIS A 1 577 ? -23.235 14.606 -15.913 1.00 93.88 577 HIS A O 1
ATOM 4551 N N . ALA A 1 578 ? -24.739 14.650 -17.564 1.00 85.12 578 ALA A N 1
ATOM 4552 C CA . ALA A 1 578 ? -25.856 14.252 -16.705 1.00 85.12 578 ALA A CA 1
ATOM 4553 C C . ALA A 1 578 ? -26.595 13.009 -17.211 1.00 85.12 578 ALA A C 1
ATOM 4555 O O . ALA A 1 578 ? -26.929 12.882 -18.393 1.00 85.12 578 ALA A O 1
ATOM 4556 N N . ARG A 1 579 ? -26.927 12.118 -16.275 1.00 82.31 579 ARG A N 1
ATOM 4557 C CA . ARG A 1 579 ? -27.842 10.992 -16.467 1.00 82.31 579 ARG A CA 1
ATOM 4558 C C . ARG A 1 579 ? -29.273 11.505 -16.644 1.00 82.31 579 ARG A C 1
ATOM 4560 O O . ARG A 1 579 ? -29.710 12.419 -15.954 1.00 82.31 579 ARG A O 1
ATOM 4567 N N . GLN A 1 580 ? -30.041 10.868 -17.525 1.00 79.25 580 GLN A N 1
ATOM 4568 C CA . GLN A 1 580 ? -31.471 11.149 -17.699 1.00 79.25 580 GLN A CA 1
ATOM 4569 C C . GLN A 1 580 ? -32.322 10.082 -16.992 1.00 79.25 580 GLN A C 1
ATOM 4571 O O . GLN A 1 580 ? -32.159 8.888 -17.253 1.00 79.25 580 GLN A O 1
ATOM 4576 N N . VAL A 1 581 ? -33.252 10.500 -16.123 1.00 82.56 581 VAL A N 1
ATOM 4577 C CA . VAL A 1 581 ? -34.168 9.610 -15.382 1.00 82.56 581 VAL A CA 1
ATOM 4578 C C . VAL A 1 581 ? -35.623 9.972 -15.693 1.00 82.56 581 VAL A C 1
ATOM 4580 O O . VAL A 1 581 ? -36.068 11.084 -15.426 1.00 82.56 581 VAL A O 1
ATOM 4583 N N . THR A 1 582 ? -36.384 9.027 -16.256 1.00 85.25 582 THR A N 1
ATOM 4584 C CA . THR A 1 582 ? -37.803 9.220 -16.612 1.00 85.25 582 THR A CA 1
ATOM 4585 C C . THR A 1 582 ? -38.740 8.720 -15.511 1.00 85.25 582 THR A C 1
ATOM 4587 O O . THR A 1 582 ? -38.631 7.573 -15.078 1.00 85.25 582 THR A O 1
ATOM 4590 N N . GLY A 1 583 ? -39.739 9.519 -15.137 1.00 90.69 583 GLY A N 1
ATOM 4591 C CA . GLY A 1 583 ? -40.631 9.255 -14.004 1.00 90.69 583 GLY A CA 1
ATOM 4592 C C . GLY A 1 583 ? -40.103 9.853 -12.692 1.00 90.69 583 GLY A C 1
ATOM 4593 O O . GLY A 1 583 ? -39.031 10.451 -12.690 1.00 90.69 583 GLY A O 1
ATOM 4594 N N . PRO A 1 584 ? -40.844 9.737 -11.571 1.00 93.19 584 PRO A N 1
ATOM 4595 C CA . PRO A 1 584 ? -40.307 10.099 -10.263 1.00 93.19 584 PRO A CA 1
ATOM 4596 C C . PRO A 1 584 ? -39.180 9.133 -9.881 1.00 93.19 584 PRO A C 1
ATOM 4598 O O . PRO A 1 584 ? -39.249 7.941 -10.193 1.00 93.19 584 PRO A O 1
ATOM 4601 N N . TYR A 1 585 ? -38.182 9.627 -9.157 1.00 92.38 585 TYR A N 1
ATOM 4602 C CA . TYR A 1 585 ? -37.118 8.807 -8.585 1.00 92.38 585 TYR A CA 1
ATOM 4603 C C . TYR A 1 585 ? -36.662 9.438 -7.273 1.00 92.38 585 TYR A C 1
ATOM 4605 O O . TYR A 1 585 ? -35.938 10.429 -7.292 1.00 92.38 585 TYR A O 1
ATOM 4613 N N . VAL A 1 586 ? -37.129 8.911 -6.139 1.00 92.94 586 VAL A N 1
ATOM 4614 C CA . VAL A 1 586 ? -36.885 9.516 -4.822 1.00 92.94 586 VAL A CA 1
ATOM 4615 C C . VAL A 1 586 ? -35.787 8.768 -4.088 1.00 92.94 586 VAL A C 1
ATOM 4617 O O . VAL A 1 586 ? -35.981 7.605 -3.780 1.00 92.94 586 VAL A O 1
ATOM 4620 N N . THR A 1 587 ? -34.692 9.445 -3.751 1.00 91.19 587 THR A N 1
ATOM 4621 C CA . THR A 1 587 ? -33.534 8.904 -3.018 1.00 91.19 587 THR A CA 1
ATOM 4622 C C . THR A 1 587 ? -33.293 9.679 -1.715 1.00 91.19 587 THR A C 1
ATOM 4624 O O . THR A 1 587 ? -33.829 10.772 -1.525 1.00 91.19 587 THR A O 1
ATOM 4627 N N . LEU A 1 588 ? -32.485 9.136 -0.803 1.00 88.81 588 LEU A N 1
ATOM 4628 C CA . LEU A 1 588 ? -32.042 9.839 0.405 1.00 88.81 588 LEU A CA 1
ATOM 4629 C C . LEU A 1 588 ? -30.989 10.900 0.040 1.00 88.81 588 LEU A C 1
ATOM 4631 O O . LEU A 1 588 ? -29.912 10.572 -0.455 1.00 88.81 588 LEU A O 1
ATOM 4635 N N . TYR A 1 589 ? -31.300 12.169 0.306 1.00 87.62 589 TYR A N 1
ATOM 4636 C CA . TYR A 1 589 ? -30.429 13.320 0.052 1.00 87.62 589 TYR A CA 1
ATOM 4637 C C . TYR A 1 589 ? -29.386 13.499 1.155 1.00 87.62 589 TYR A C 1
ATOM 4639 O O . TYR A 1 589 ? -28.191 13.549 0.888 1.00 87.62 589 TYR A O 1
ATOM 4647 N N . THR A 1 590 ? -29.838 13.584 2.406 1.00 87.62 590 THR A N 1
ATOM 4648 C CA . THR A 1 590 ? -28.975 13.719 3.586 1.00 87.62 590 THR A CA 1
ATOM 4649 C C . THR A 1 590 ? -29.728 13.293 4.846 1.00 87.62 590 THR A C 1
ATOM 4651 O O . THR A 1 590 ? -30.938 13.054 4.803 1.00 87.62 590 THR A O 1
ATOM 4654 N N . TYR A 1 591 ? -29.024 13.195 5.966 1.00 90.31 591 TYR A N 1
ATOM 4655 C CA . TYR A 1 591 ? -29.599 12.945 7.279 1.00 90.31 591 TYR A CA 1
ATOM 4656 C C . TYR A 1 591 ? -28.831 13.720 8.350 1.00 90.31 591 TYR A C 1
ATOM 4658 O O . TYR A 1 591 ? -27.694 14.132 8.135 1.00 90.31 591 TYR A O 1
ATOM 4666 N N . TYR A 1 592 ? -29.466 13.903 9.500 1.00 89.69 592 TYR A N 1
ATOM 4667 C CA . TYR A 1 592 ? -28.890 14.565 10.660 1.00 89.69 592 TYR A CA 1
ATOM 4668 C C . TYR A 1 592 ? -29.112 13.685 11.881 1.00 89.69 592 TYR A C 1
ATOM 4670 O O . TYR A 1 592 ? -30.253 13.310 12.163 1.00 89.69 592 TYR A O 1
ATOM 4678 N N . VAL A 1 593 ? -28.012 13.352 12.551 1.00 91.00 593 VAL A N 1
ATOM 4679 C CA . VAL A 1 593 ? -27.994 12.699 13.861 1.00 91.00 593 VAL A CA 1
ATOM 4680 C C . VAL A 1 593 ? -28.289 13.760 14.915 1.00 91.00 593 VAL A C 1
ATOM 4682 O O . VAL A 1 593 ? -27.666 14.823 14.908 1.00 91.00 593 VAL A O 1
ATOM 4685 N N . ASP A 1 594 ? -29.245 13.476 15.788 1.00 90.75 594 ASP A N 1
ATOM 4686 C CA . ASP A 1 594 ? -29.511 14.249 16.994 1.00 90.75 594 ASP A CA 1
ATOM 4687 C C . ASP A 1 594 ? -29.068 13.438 18.220 1.00 90.75 594 ASP A C 1
ATOM 4689 O O . ASP A 1 594 ? -29.778 12.559 18.717 1.00 90.75 594 ASP A O 1
ATOM 4693 N N . ASP A 1 595 ? -27.840 13.723 18.649 1.00 90.12 595 ASP A N 1
ATOM 4694 C CA . ASP A 1 595 ? -27.140 13.161 19.814 1.00 90.12 595 ASP A CA 1
ATOM 4695 C C . ASP A 1 595 ? -27.390 14.008 21.088 1.00 90.12 595 ASP A C 1
ATOM 4697 O O . ASP A 1 595 ? -26.600 14.097 22.030 1.00 90.12 595 ASP A O 1
ATOM 4701 N N . ASP A 1 596 ? -28.507 14.731 21.147 1.00 88.12 596 ASP A N 1
ATOM 4702 C CA . ASP A 1 596 ? -28.832 15.462 22.359 1.00 88.12 596 ASP A CA 1
ATOM 4703 C C . ASP A 1 596 ? -29.358 14.554 23.497 1.00 88.12 596 ASP A C 1
ATOM 4705 O O . ASP A 1 596 ? -29.380 13.329 23.429 1.00 88.12 596 ASP A O 1
ATOM 4709 N N . SER A 1 597 ? -29.724 15.160 24.628 1.00 88.25 597 SER A N 1
ATOM 4710 C CA . SER A 1 597 ? -30.340 14.432 25.757 1.00 88.25 597 SER A CA 1
ATOM 4711 C C . SER A 1 597 ? -31.792 14.858 25.991 1.00 88.25 597 SER A C 1
ATOM 4713 O O . SER A 1 597 ? -32.286 14.867 27.131 1.00 88.25 597 SER A O 1
ATOM 4715 N N . LEU A 1 598 ? -32.454 15.314 24.928 1.00 83.56 598 LEU A N 1
ATOM 4716 C CA . LEU A 1 598 ? -33.831 15.780 24.912 1.00 83.56 598 LEU A CA 1
ATOM 4717 C C . LEU A 1 598 ? -34.736 14.759 24.205 1.00 83.56 598 LEU A C 1
ATOM 4719 O O . LEU A 1 598 ? -34.299 13.822 23.556 1.00 83.56 598 LEU A O 1
ATOM 4723 N N . ASP A 1 599 ? -36.041 14.916 24.429 1.00 84.94 599 ASP A N 1
ATOM 4724 C CA . ASP A 1 599 ? -37.090 14.070 23.856 1.00 84.94 599 ASP A CA 1
ATOM 4725 C C . ASP A 1 599 ? -36.852 12.550 23.999 1.00 84.94 599 ASP A C 1
ATOM 4727 O O . ASP A 1 599 ? -36.940 12.056 25.136 1.00 84.94 599 ASP A O 1
ATOM 4731 N N . LEU A 1 600 ? -36.673 11.787 22.912 1.00 85.38 600 LEU A N 1
ATOM 4732 C CA . LEU A 1 600 ? -36.346 10.354 22.984 1.00 85.38 600 LEU A CA 1
ATOM 4733 C C . LEU A 1 600 ? -34.847 10.075 22.823 1.00 85.38 600 LEU A C 1
ATOM 4735 O O . LEU A 1 600 ? -34.448 8.935 23.087 1.00 85.38 600 LEU A O 1
ATOM 4739 N N . SER A 1 601 ? -34.046 11.080 22.457 1.00 87.44 601 SER A N 1
ATOM 4740 C CA . SER A 1 601 ? -32.591 10.971 22.399 1.00 87.44 601 SER A CA 1
ATOM 4741 C C . SER A 1 601 ? -31.981 10.866 23.805 1.00 87.44 601 SER A C 1
ATOM 4743 O O . SER A 1 601 ? -32.430 11.481 24.781 1.00 87.44 601 SER A O 1
ATOM 4745 N N . LEU A 1 602 ? -30.980 9.998 23.938 1.00 89.00 602 LEU A N 1
ATOM 4746 C CA . LEU A 1 602 ? -30.189 9.760 25.150 1.00 89.00 602 LEU A CA 1
ATOM 4747 C C . LEU A 1 602 ? -28.696 9.796 24.806 1.00 89.00 602 LEU A C 1
ATOM 4749 O O . LEU A 1 602 ? -27.951 8.907 25.222 1.00 89.00 602 LEU A O 1
ATOM 4753 N N . GLY A 1 603 ? -28.306 10.803 24.036 1.00 86.88 603 GLY A N 1
ATOM 4754 C CA . GLY A 1 603 ? -26.942 11.094 23.634 1.00 86.88 603 GLY A CA 1
ATOM 4755 C C . GLY A 1 603 ? -26.182 12.000 24.603 1.00 86.88 603 GLY A C 1
ATOM 4756 O O . GLY A 1 603 ? -26.704 12.437 25.650 1.00 86.88 603 GLY A O 1
ATOM 4757 N N . ASN A 1 604 ? -24.926 12.289 24.273 1.00 86.00 604 ASN A N 1
ATOM 4758 C CA . ASN A 1 604 ? -24.006 13.048 25.123 1.00 86.00 604 ASN A CA 1
ATOM 4759 C C . ASN A 1 604 ? -23.666 14.464 24.603 1.00 86.00 604 ASN A C 1
ATOM 4761 O O . ASN A 1 604 ? -23.098 15.265 25.356 1.00 86.00 604 ASN A O 1
ATOM 4765 N N . ASN A 1 605 ? -24.199 14.849 23.439 1.00 88.56 605 ASN A N 1
ATOM 4766 C CA . ASN A 1 605 ? -24.017 16.125 22.730 1.00 88.56 605 ASN A CA 1
ATOM 4767 C C . ASN A 1 605 ? -22.595 16.367 22.204 1.00 88.56 605 ASN A C 1
ATOM 4769 O O . ASN A 1 605 ? -22.168 17.530 22.121 1.00 88.56 605 ASN A O 1
ATOM 4773 N N . ASP A 1 606 ? -21.860 15.321 21.859 1.00 83.88 606 ASP A N 1
ATOM 4774 C CA . ASP A 1 606 ? -20.624 15.454 21.090 1.00 83.88 606 ASP A CA 1
ATOM 4775 C C . ASP A 1 606 ? -20.880 15.423 19.571 1.00 83.88 606 ASP A C 1
ATOM 4777 O O . ASP A 1 606 ? -20.035 15.882 18.797 1.00 83.88 606 ASP A O 1
ATOM 4781 N N . GLY A 1 607 ? -22.094 15.035 19.164 1.00 83.12 607 GLY A N 1
ATOM 4782 C CA . GLY A 1 607 ? -22.543 15.004 17.775 1.00 83.12 607 GLY A CA 1
ATOM 4783 C C . GLY A 1 607 ? -22.214 13.704 17.049 1.00 83.12 607 GLY A C 1
ATOM 4784 O O . GLY A 1 607 ? -22.449 13.632 15.838 1.00 83.12 607 GLY A O 1
ATOM 4785 N N . ASN A 1 608 ? -21.688 12.708 17.756 1.00 86.38 608 ASN A N 1
ATOM 4786 C CA . ASN A 1 608 ? -21.436 11.377 17.239 1.00 86.38 608 ASN A CA 1
ATOM 4787 C C . ASN A 1 608 ? -22.535 10.410 17.680 1.00 86.38 608 ASN A C 1
ATOM 4789 O O . ASN A 1 608 ? -23.467 10.774 18.386 1.00 86.38 608 ASN A O 1
ATOM 4793 N N . VAL A 1 609 ? -22.476 9.183 17.174 1.00 91.44 609 VAL A N 1
ATOM 4794 C CA . VAL A 1 609 ? -23.291 8.093 17.702 1.00 91.44 609 VAL A CA 1
ATOM 4795 C C . VAL A 1 609 ? -22.360 7.199 18.485 1.00 91.44 609 VAL A C 1
ATOM 4797 O O . VAL A 1 609 ? -21.464 6.599 17.899 1.00 91.44 609 VAL A O 1
ATOM 4800 N N . ASP A 1 610 ? -22.588 7.078 19.782 1.00 89.50 610 ASP A N 1
ATOM 4801 C CA . ASP A 1 610 ? -21.719 6.292 20.642 1.00 89.50 610 ASP A CA 1
ATOM 4802 C C . ASP A 1 610 ? -22.416 5.032 21.156 1.00 89.50 610 ASP A C 1
ATOM 4804 O O . ASP A 1 610 ? -23.648 4.871 21.163 1.00 89.50 610 ASP A O 1
ATOM 4808 N N . PHE A 1 611 ? -21.602 4.073 21.582 1.00 89.94 611 PHE A N 1
ATOM 4809 C CA . PHE A 1 611 ? -22.102 2.843 22.174 1.00 89.94 611 PHE A CA 1
ATOM 4810 C C . PHE A 1 611 ? -23.044 3.121 23.364 1.00 89.94 611 PHE A C 1
ATOM 4812 O O . PHE A 1 611 ? -22.769 3.911 24.267 1.00 89.94 611 PHE A O 1
ATOM 4819 N N . GLY A 1 612 ? -24.177 2.419 23.407 1.00 88.62 612 GLY A N 1
ATOM 4820 C CA . GLY A 1 612 ? -25.164 2.560 24.484 1.00 88.62 612 GLY A CA 1
ATOM 4821 C C . GLY A 1 612 ? -26.148 3.724 24.358 1.00 88.62 612 GLY A C 1
ATOM 4822 O O . GLY A 1 612 ? -27.042 3.831 25.206 1.00 88.62 612 GLY A O 1
ATOM 4823 N N . GLU A 1 613 ? -26.031 4.567 23.335 1.00 93.12 613 GLU A N 1
ATOM 4824 C CA . GLU A 1 613 ? -26.910 5.721 23.152 1.00 93.12 613 GLU A CA 1
ATOM 4825 C C . GLU A 1 613 ? -28.247 5.369 22.486 1.00 93.12 613 GLU A C 1
ATOM 4827 O O . GLU A 1 613 ? -28.456 4.298 21.907 1.00 93.12 613 GLU A O 1
ATOM 4832 N N . THR A 1 614 ? -29.208 6.286 22.604 1.00 94.44 614 THR A N 1
ATOM 4833 C CA . THR A 1 614 ? -30.442 6.292 21.807 1.00 94.44 614 THR A CA 1
ATOM 4834 C C . THR A 1 614 ? -30.446 7.561 20.982 1.00 94.44 614 THR A C 1
ATOM 4836 O O . THR A 1 614 ? -30.330 8.632 21.558 1.00 94.44 614 THR A O 1
ATOM 4839 N N . ILE A 1 615 ? -30.585 7.427 19.668 1.00 95.06 615 ILE A N 1
ATOM 4840 C CA . ILE A 1 615 ? -30.371 8.495 18.697 1.00 95.06 615 ILE A CA 1
ATOM 4841 C C . ILE A 1 615 ? -31.661 8.783 17.939 1.00 95.06 615 ILE A C 1
ATOM 4843 O O . ILE A 1 615 ? -32.360 7.862 17.491 1.00 95.06 615 ILE A O 1
ATOM 4847 N N . GLU A 1 616 ? -31.940 10.071 17.760 1.00 93.62 616 GLU A N 1
ATOM 4848 C CA . GLU A 1 616 ? -32.963 10.581 16.854 1.00 93.62 616 GLU A CA 1
ATOM 4849 C C . GLU A 1 616 ? -32.325 10.963 15.506 1.00 93.62 616 GLU A C 1
ATOM 4851 O O . GLU A 1 616 ? -31.207 11.468 15.425 1.00 93.62 616 GLU A O 1
ATOM 4856 N N . LEU A 1 617 ? -33.016 10.665 14.408 1.00 92.56 617 LEU A N 1
ATOM 4857 C CA . LEU A 1 617 ? -32.482 10.786 13.057 1.00 92.56 617 LEU A CA 1
ATOM 4858 C C . LEU A 1 617 ? -33.483 11.501 12.152 1.00 92.56 617 LEU A C 1
ATOM 4860 O O . LEU A 1 617 ? -34.539 10.962 11.805 1.00 92.56 617 LEU A O 1
ATOM 4864 N N . THR A 1 618 ? -33.134 12.710 11.718 1.00 92.75 618 THR A N 1
ATOM 4865 C CA . THR A 1 618 ? -33.894 13.441 10.694 1.00 92.75 618 THR A CA 1
ATOM 4866 C C . THR A 1 618 ? -33.364 13.082 9.314 1.00 92.75 618 THR A C 1
ATOM 4868 O O . THR A 1 618 ? -32.167 13.186 9.069 1.00 92.75 618 THR A O 1
ATOM 4871 N N . MET A 1 619 ? -34.243 12.717 8.379 1.00 93.06 619 MET A N 1
ATOM 4872 C CA . MET A 1 619 ? -33.857 12.420 6.993 1.00 93.06 619 MET A CA 1
ATOM 4873 C C . MET A 1 619 ? -34.403 13.460 6.022 1.00 93.06 619 MET A C 1
ATOM 4875 O O . MET A 1 619 ? -35.498 13.985 6.211 1.00 93.06 619 MET A O 1
ATOM 4879 N N . VAL A 1 620 ? -33.670 13.714 4.942 1.00 94.31 620 VAL A N 1
ATOM 4880 C CA . VAL A 1 620 ? -34.100 14.545 3.814 1.00 94.31 620 VAL A CA 1
ATOM 4881 C C . VAL A 1 620 ? -34.068 13.699 2.552 1.00 94.31 620 VAL A C 1
ATOM 4883 O O . VAL A 1 620 ? -33.028 13.146 2.218 1.00 94.31 620 VAL A O 1
ATOM 4886 N N . LEU A 1 621 ? -35.186 13.603 1.840 1.00 94.38 621 LEU A N 1
ATOM 4887 C CA . LEU A 1 621 ? -35.289 12.906 0.558 1.00 94.38 621 LEU A CA 1
ATOM 4888 C C . LEU A 1 621 ? -35.225 13.897 -0.606 1.00 94.38 621 LEU A C 1
ATOM 4890 O O . LEU A 1 621 ? -35.638 15.046 -0.458 1.00 94.38 621 LEU A O 1
ATOM 4894 N N . GLU A 1 622 ? -34.761 13.448 -1.768 1.00 94.12 622 GLU A N 1
ATOM 4895 C CA . GLU A 1 622 ? -34.755 14.202 -3.027 1.00 94.12 622 GLU A CA 1
ATOM 4896 C C . GLU A 1 622 ? -35.420 13.400 -4.135 1.00 94.12 622 GLU A C 1
ATOM 4898 O O . GLU A 1 622 ? -35.184 12.200 -4.254 1.00 94.12 622 GLU A O 1
ATOM 4903 N N . ASN A 1 623 ? -36.196 14.066 -4.989 1.00 94.56 623 ASN A N 1
ATOM 4904 C CA . ASN A 1 623 ? -36.689 13.473 -6.226 1.00 94.56 623 ASN A CA 1
ATOM 4905 C C . ASN A 1 623 ? -35.809 13.876 -7.422 1.00 94.56 623 ASN A C 1
ATOM 4907 O O . ASN A 1 623 ? -36.008 14.942 -8.001 1.00 94.56 623 ASN A O 1
ATOM 4911 N N . ILE A 1 624 ? -34.888 13.000 -7.825 1.00 91.62 624 ILE A N 1
ATOM 4912 C CA . ILE A 1 624 ? -33.980 13.197 -8.973 1.00 91.62 624 ILE A CA 1
ATOM 4913 C C . ILE A 1 624 ? -34.616 12.826 -10.327 1.00 91.62 624 ILE A C 1
ATOM 4915 O O . ILE A 1 624 ? -33.957 12.856 -11.362 1.00 91.62 624 ILE A O 1
ATOM 4919 N N . GLY A 1 625 ? -35.889 12.429 -10.331 1.00 91.56 625 GLY A N 1
ATOM 4920 C CA . GLY A 1 625 ? -36.638 12.119 -11.544 1.00 91.56 625 GLY A CA 1
ATOM 4921 C C . GLY A 1 625 ? -37.181 13.357 -12.267 1.00 91.56 625 GLY A C 1
ATOM 4922 O O . GLY A 1 625 ? -37.126 14.476 -11.763 1.00 91.56 625 GLY A O 1
ATOM 4923 N N . ASP A 1 626 ? -37.791 13.155 -13.436 1.00 91.25 626 ASP A N 1
ATOM 4924 C CA . ASP A 1 626 ? -38.358 14.231 -14.271 1.00 91.25 626 ASP A CA 1
ATOM 4925 C C . ASP A 1 626 ? -39.828 14.592 -13.947 1.00 91.25 626 ASP A C 1
ATOM 4927 O O . ASP A 1 626 ? -40.438 15.447 -14.600 1.00 91.25 626 ASP A O 1
ATOM 4931 N N . SER A 1 627 ? -40.437 13.945 -12.947 1.00 95.38 627 SER A N 1
ATOM 4932 C CA . SER A 1 627 ? -41.839 14.167 -12.561 1.00 95.38 627 SER A CA 1
ATOM 4933 C C . SER A 1 627 ? -42.088 14.026 -11.056 1.00 95.38 627 SER A C 1
ATOM 4935 O O . SER A 1 627 ? -41.289 13.454 -10.329 1.00 95.38 627 SER A O 1
ATOM 4937 N N . ILE A 1 628 ? -43.209 14.578 -10.570 1.00 97.44 628 ILE A N 1
ATOM 4938 C CA . ILE A 1 628 ? -43.561 14.646 -9.135 1.00 97.44 628 ILE A CA 1
ATOM 4939 C C . ILE A 1 628 ? -43.754 13.242 -8.531 1.00 97.44 628 ILE A C 1
ATOM 4941 O O . ILE A 1 628 ? -44.476 12.428 -9.111 1.00 97.44 628 ILE A O 1
ATOM 4945 N N . ALA A 1 629 ? -43.204 12.999 -7.337 1.00 97.62 629 ALA A N 1
ATOM 4946 C CA . ALA A 1 629 ? -43.529 11.857 -6.479 1.00 97.62 629 ALA A CA 1
ATOM 4947 C C . ALA A 1 629 ? -44.638 12.241 -5.483 1.00 97.62 629 ALA A C 1
ATOM 4949 O O . ALA A 1 629 ? -44.499 13.235 -4.772 1.00 97.62 629 ALA A O 1
ATOM 4950 N N . TYR A 1 630 ? -45.745 11.493 -5.446 1.00 97.00 630 TYR A N 1
ATOM 4951 C CA . TYR A 1 630 ? -46.916 11.830 -4.617 1.00 97.00 630 TYR A CA 1
ATOM 4952 C C . TYR A 1 630 ? -46.992 11.004 -3.331 1.00 97.00 630 TYR A C 1
ATOM 4954 O O . TYR A 1 630 ? -46.806 9.789 -3.387 1.00 97.00 630 TYR A O 1
ATOM 4962 N N . ASP A 1 631 ? -47.384 11.639 -2.222 1.00 96.31 631 ASP A N 1
ATOM 4963 C CA . ASP A 1 631 ? -47.625 11.001 -0.914 1.00 96.31 631 ASP A CA 1
ATOM 4964 C C . ASP A 1 631 ? -46.447 10.132 -0.416 1.00 96.31 631 ASP A C 1
ATOM 4966 O O . ASP A 1 631 ? -46.632 8.972 -0.051 1.00 96.31 631 ASP A O 1
ATOM 4970 N N . VAL A 1 632 ? -45.229 10.680 -0.425 1.00 97.62 632 VAL A N 1
ATOM 4971 C CA . VAL A 1 632 ? -44.003 9.961 -0.053 1.00 97.62 632 VAL A CA 1
ATOM 4972 C C . VAL A 1 632 ? -43.972 9.630 1.448 1.00 97.62 632 VAL A C 1
ATOM 4974 O O . VAL A 1 632 ? -44.171 10.507 2.296 1.00 97.62 632 VAL A O 1
ATOM 4977 N N . GLU A 1 633 ? -43.667 8.373 1.772 1.00 96.56 633 GLU A N 1
ATOM 4978 C CA . GLU A 1 633 ? -43.341 7.848 3.107 1.00 96.56 633 GLU A CA 1
ATOM 4979 C C . GLU A 1 633 ? -42.059 7.003 3.057 1.00 96.56 633 GLU A C 1
ATOM 4981 O O . GLU A 1 633 ? -41.728 6.464 2.001 1.00 96.56 633 GLU A O 1
ATOM 4986 N N . ALA A 1 634 ? -41.351 6.857 4.180 1.00 96.12 634 ALA A N 1
ATOM 4987 C CA . ALA A 1 634 ? -40.172 5.996 4.269 1.00 96.12 634 ALA A CA 1
ATOM 4988 C C . ALA A 1 634 ? -40.146 5.137 5.544 1.00 96.12 634 ALA A C 1
ATOM 4990 O O . ALA A 1 634 ? -40.632 5.570 6.592 1.00 96.12 634 ALA A O 1
ATOM 4991 N N . ILE A 1 635 ? -39.577 3.930 5.449 1.00 96.06 635 ILE A N 1
ATOM 4992 C CA . ILE A 1 635 ? -39.411 2.971 6.549 1.00 96.06 635 ILE A CA 1
ATOM 4993 C C . ILE A 1 635 ? -37.927 2.628 6.727 1.00 96.06 635 ILE A C 1
ATOM 4995 O O . ILE A 1 635 ? -37.310 2.109 5.804 1.00 96.06 635 ILE A O 1
ATOM 4999 N N . LEU A 1 636 ? -37.382 2.857 7.920 1.00 95.12 636 LEU A N 1
ATOM 5000 C CA . LEU A 1 636 ? -36.008 2.555 8.313 1.00 95.12 636 LEU A CA 1
ATOM 5001 C C . LEU A 1 636 ? -35.907 1.191 9.010 1.00 95.12 636 LEU A C 1
ATOM 5003 O O . LEU A 1 636 ? -36.714 0.855 9.882 1.00 95.12 636 LEU A O 1
ATOM 5007 N N . ARG A 1 637 ? -34.896 0.401 8.656 1.00 93.81 637 ARG A N 1
ATOM 5008 C CA . ARG A 1 637 ? -34.612 -0.926 9.218 1.00 93.81 637 ARG A CA 1
ATOM 5009 C C . ARG A 1 637 ? -33.110 -1.101 9.399 1.00 93.81 637 ARG A C 1
ATOM 5011 O O . ARG A 1 637 ? -32.335 -0.441 8.733 1.00 93.81 637 ARG A O 1
ATOM 5018 N N . THR A 1 638 ? -32.697 -2.035 10.241 1.00 92.19 638 THR A N 1
ATOM 5019 C CA . THR A 1 638 ? -31.326 -2.559 10.246 1.00 92.19 638 THR A CA 1
ATOM 5020 C C . THR A 1 638 ? -31.371 -4.031 10.640 1.00 92.19 638 THR A C 1
ATOM 5022 O O . THR A 1 638 ? -32.295 -4.465 11.339 1.00 92.19 638 THR A O 1
ATOM 5025 N N . THR A 1 639 ? -30.413 -4.812 10.152 1.00 87.81 639 THR A N 1
ATOM 5026 C CA . THR A 1 639 ? -30.183 -6.196 10.583 1.00 87.81 639 THR A CA 1
ATOM 5027 C C . THR A 1 639 ? -29.061 -6.306 11.609 1.00 87.81 639 THR A C 1
ATOM 5029 O O . THR A 1 639 ? -28.784 -7.418 12.060 1.00 87.81 639 THR A O 1
ATOM 5032 N N . HIS A 1 640 ? -28.427 -5.188 11.979 1.00 89.88 640 HIS A N 1
ATOM 5033 C CA . HIS A 1 640 ? -27.317 -5.180 12.919 1.00 89.88 640 HIS A CA 1
ATOM 5034 C C . HIS A 1 640 ? -27.770 -5.737 14.280 1.00 89.88 640 HIS A C 1
ATOM 5036 O O . HIS A 1 640 ? -28.708 -5.203 14.879 1.00 89.88 640 HIS A O 1
ATOM 5042 N N . PRO A 1 641 ? -27.148 -6.815 14.793 1.00 90.81 641 PRO A N 1
ATOM 5043 C CA . PRO A 1 641 ? -27.642 -7.523 15.976 1.00 90.81 641 PRO A CA 1
ATOM 5044 C C . PRO A 1 641 ? -27.572 -6.679 17.255 1.00 90.81 641 PRO A C 1
ATOM 5046 O O . PRO A 1 641 ? -28.303 -6.949 18.208 1.00 90.81 641 PRO A O 1
ATOM 5049 N N . LEU A 1 642 ? -26.713 -5.658 17.258 1.00 93.25 642 LEU A N 1
ATOM 5050 C CA . LEU A 1 642 ? -26.470 -4.756 18.380 1.00 93.25 642 LEU A CA 1
ATOM 5051 C C . LEU A 1 642 ? -27.236 -3.426 18.276 1.00 93.25 642 LEU A C 1
ATOM 5053 O O . LEU A 1 642 ? -26.974 -2.515 19.053 1.00 93.25 642 LEU A O 1
ATOM 5057 N N . VAL A 1 643 ? -28.192 -3.296 17.348 1.00 95.25 643 VAL A N 1
ATOM 5058 C CA . VAL A 1 643 ? -28.975 -2.062 17.152 1.00 95.25 643 VAL A CA 1
ATOM 5059 C C . VAL A 1 643 ? -30.464 -2.374 17.117 1.00 95.25 643 VAL A C 1
ATOM 5061 O O . VAL A 1 643 ? -30.907 -3.361 16.534 1.00 95.25 643 VAL A O 1
ATOM 5064 N N . SER A 1 644 ? -31.271 -1.528 17.757 1.00 94.81 644 SER A N 1
ATOM 5065 C CA . SER A 1 644 ? -32.732 -1.668 17.788 1.00 94.81 644 SER A CA 1
ATOM 5066 C C . SER A 1 644 ? -33.421 -0.404 17.285 1.00 94.81 644 SER A C 1
ATOM 5068 O O . SER A 1 644 ? -33.287 0.653 17.890 1.00 94.81 644 SER A O 1
ATOM 5070 N N . VAL A 1 645 ? -34.212 -0.517 16.213 1.00 95.38 645 VAL A N 1
ATOM 5071 C CA . VAL A 1 645 ? -35.046 0.590 15.710 1.00 95.38 645 VAL A CA 1
ATOM 5072 C C . VAL A 1 645 ? -36.317 0.706 16.557 1.00 95.38 645 VAL A C 1
ATOM 5074 O O . VAL A 1 645 ? -37.104 -0.240 16.646 1.00 95.38 645 VAL A O 1
ATOM 5077 N N . ILE A 1 646 ? -36.510 1.864 17.185 1.00 94.69 646 ILE A N 1
ATOM 5078 C CA . ILE A 1 646 ? -37.616 2.189 18.095 1.00 94.69 646 ILE A CA 1
ATOM 5079 C C . ILE A 1 646 ? -38.771 2.844 17.328 1.00 94.69 646 ILE A C 1
ATOM 5081 O O . ILE A 1 646 ? -39.917 2.409 17.479 1.00 94.69 646 ILE A O 1
ATOM 5085 N N . ASP A 1 647 ? -38.475 3.839 16.486 1.00 94.56 647 ASP A N 1
ATOM 5086 C CA . ASP A 1 647 ? -39.418 4.408 15.517 1.00 94.56 647 ASP A CA 1
ATOM 5087 C C . ASP A 1 647 ? -38.842 4.301 14.106 1.00 94.56 647 ASP A C 1
ATOM 5089 O O . ASP A 1 647 ? -37.738 4.762 13.821 1.00 94.56 647 ASP A O 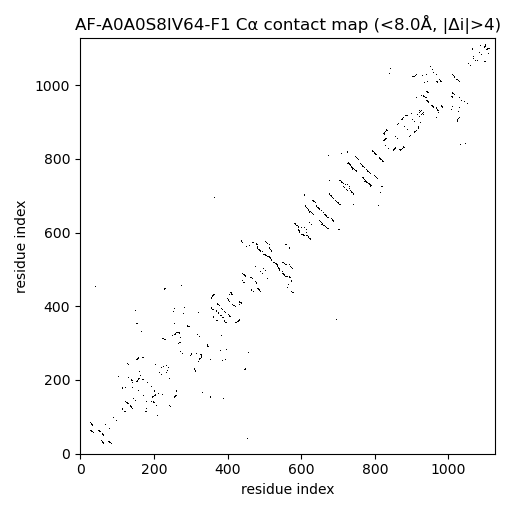1
ATOM 5093 N N . SER A 1 648 ? -39.599 3.645 13.233 1.00 94.56 648 SER A N 1
ATOM 5094 C CA . SER A 1 648 ? -39.125 3.169 11.935 1.00 94.56 648 SER A CA 1
ATOM 5095 C C . SER A 1 648 ? -39.834 3.806 10.753 1.00 94.56 648 SER A C 1
ATOM 5097 O O . SER A 1 648 ? -39.412 3.525 9.646 1.00 94.56 648 SER A O 1
ATOM 5099 N N . GLN A 1 649 ? -40.890 4.613 10.908 1.00 95.69 649 GLN A N 1
ATOM 5100 C CA . GLN A 1 649 ? -41.682 5.073 9.755 1.00 95.69 649 GLN A CA 1
ATOM 5101 C C . GLN A 1 649 ? -41.996 6.565 9.813 1.00 95.69 649 GLN A C 1
ATOM 5103 O O . GLN A 1 649 ? -42.662 7.010 10.742 1.00 95.69 649 GLN A O 1
ATOM 5108 N N . GLN A 1 650 ? -41.635 7.305 8.757 1.00 96.06 650 GLN A N 1
ATOM 5109 C CA . GLN A 1 650 ? -41.907 8.743 8.639 1.00 96.06 650 GLN A CA 1
ATOM 5110 C C . GLN A 1 650 ? -42.535 9.143 7.296 1.00 96.06 650 GLN A C 1
ATOM 5112 O O . GLN A 1 650 ? -42.386 8.461 6.283 1.00 96.06 650 GLN A O 1
ATOM 5117 N N . ILE A 1 651 ? -43.263 10.269 7.291 1.00 94.56 651 ILE A N 1
ATOM 5118 C CA . ILE A 1 651 ? -43.990 10.811 6.127 1.00 94.56 651 ILE A CA 1
ATOM 5119 C C . ILE A 1 651 ? -43.324 12.107 5.640 1.00 94.56 651 ILE A C 1
ATOM 5121 O O . ILE A 1 651 ? -42.912 12.942 6.446 1.00 94.56 651 ILE A O 1
ATOM 5125 N N . PHE A 1 652 ? -43.284 12.285 4.316 1.00 96.38 652 PHE A N 1
ATOM 5126 C CA . PHE A 1 652 ? -42.672 13.423 3.617 1.00 96.38 652 PHE A CA 1
ATOM 5127 C C . PHE A 1 652 ? -43.684 14.208 2.760 1.00 96.38 652 PHE A C 1
ATOM 5129 O O . PHE A 1 652 ? -43.577 15.426 2.640 1.00 96.38 652 PHE A O 1
ATOM 5136 N N . GLY A 1 653 ? -44.716 13.553 2.213 1.00 95.06 653 GLY A N 1
ATOM 5137 C CA . GLY A 1 653 ? -45.713 14.197 1.341 1.00 95.06 653 GLY A CA 1
ATOM 5138 C C . GLY A 1 653 ? -45.278 14.258 -0.130 1.00 95.06 653 GLY A C 1
ATOM 5139 O O . GLY A 1 653 ? -44.539 13.397 -0.587 1.00 95.06 653 GLY A O 1
ATOM 5140 N N . ASP A 1 654 ? -45.767 15.232 -0.903 1.00 97.12 654 ASP A N 1
ATOM 5141 C CA . ASP A 1 654 ? -45.419 15.350 -2.328 1.00 97.12 654 ASP A CA 1
ATOM 5142 C C . ASP A 1 654 ? -44.023 15.968 -2.513 1.00 97.12 654 ASP A C 1
ATOM 5144 O O . ASP A 1 654 ? -43.743 17.031 -1.955 1.00 97.12 654 ASP A O 1
ATOM 5148 N N . ILE A 1 655 ? -43.186 15.358 -3.359 1.00 97.50 655 ILE A N 1
ATOM 5149 C CA . ILE A 1 655 ? -41.838 15.846 -3.691 1.00 97.50 655 ILE A CA 1
ATOM 5150 C C . ILE A 1 655 ? -41.757 16.121 -5.206 1.00 97.50 655 ILE A C 1
ATOM 5152 O O . ILE A 1 655 ? -41.728 15.178 -6.010 1.00 97.50 655 ILE A O 1
ATOM 5156 N N . PRO A 1 656 ? -41.776 17.395 -5.647 1.00 97.44 656 PRO A N 1
ATOM 5157 C CA . PRO A 1 656 ? -41.600 17.750 -7.055 1.00 97.44 656 PRO A CA 1
ATOM 5158 C C . PRO A 1 656 ? -40.245 17.314 -7.630 1.00 97.44 656 PRO A C 1
ATOM 5160 O O . PRO A 1 656 ? -39.303 17.068 -6.891 1.00 97.44 656 PRO A O 1
ATOM 5163 N N . ALA A 1 657 ? -40.155 17.213 -8.957 1.00 93.75 657 ALA A N 1
ATOM 5164 C CA . ALA A 1 657 ? -38.901 16.906 -9.650 1.00 93.75 657 ALA A CA 1
ATOM 5165 C C . ALA A 1 657 ? -37.826 17.965 -9.345 1.00 93.75 657 ALA A C 1
ATOM 5167 O O . ALA A 1 657 ? -38.088 19.157 -9.523 1.00 93.75 657 ALA A O 1
ATOM 5168 N N . GLY A 1 658 ? -36.646 17.523 -8.907 1.00 90.19 658 GLY A N 1
ATOM 5169 C CA . GLY A 1 658 ? -35.518 18.363 -8.494 1.00 90.19 658 GLY A CA 1
ATOM 5170 C C . GLY A 1 658 ? -35.645 19.005 -7.106 1.00 90.19 658 GLY A C 1
ATOM 5171 O O . GLY A 1 658 ? -34.759 19.762 -6.720 1.00 90.19 658 GLY A O 1
ATOM 5172 N N . ASP A 1 659 ? -36.727 18.740 -6.362 1.00 96.19 659 ASP A N 1
ATOM 5173 C CA . ASP A 1 659 ? -36.929 19.276 -5.011 1.00 96.19 659 ASP A CA 1
ATOM 5174 C C . ASP A 1 659 ? -36.522 18.258 -3.927 1.00 96.19 659 ASP A C 1
ATOM 5176 O O . ASP A 1 659 ? -36.556 17.038 -4.126 1.00 96.19 659 ASP A O 1
ATOM 5180 N N . THR A 1 660 ? -36.207 18.781 -2.737 1.00 95.94 660 THR A N 1
ATOM 5181 C CA . THR A 1 660 ? -35.938 18.008 -1.516 1.00 95.94 660 THR A CA 1
ATOM 5182 C C . THR A 1 660 ? -37.032 18.196 -0.461 1.00 95.94 660 THR A C 1
ATOM 5184 O O . THR A 1 660 ? -37.740 19.207 -0.443 1.00 95.94 660 THR A O 1
ATOM 5187 N N . MET A 1 661 ? -37.181 17.224 0.443 1.00 97.19 661 MET A N 1
ATOM 5188 C CA . MET A 1 661 ? -38.139 17.267 1.551 1.00 97.19 661 MET A CA 1
ATOM 5189 C C . MET A 1 661 ? -37.585 16.566 2.794 1.00 97.19 661 MET A C 1
ATOM 5191 O O . MET A 1 661 ? -37.150 15.422 2.711 1.00 97.19 661 MET A O 1
ATOM 5195 N N . ALA A 1 662 ? -37.632 17.229 3.950 1.00 95.12 662 ALA A N 1
ATOM 5196 C CA . ALA A 1 662 ? -37.277 16.632 5.239 1.00 95.12 662 ALA A CA 1
ATOM 5197 C C . ALA A 1 662 ? -38.443 15.827 5.837 1.00 95.12 662 ALA A C 1
ATOM 5199 O O . ALA A 1 662 ? -39.610 16.135 5.572 1.00 95.12 662 ALA A O 1
ATOM 5200 N N . SER A 1 663 ? -38.137 14.826 6.664 1.00 91.56 663 SER A N 1
ATOM 5201 C CA . SER A 1 663 ? -39.142 14.069 7.409 1.00 91.56 663 SER A CA 1
ATOM 5202 C C . SER A 1 663 ? -39.899 14.990 8.365 1.00 91.56 663 SER A C 1
ATOM 5204 O O . SER A 1 663 ? -39.345 15.929 8.935 1.00 91.56 663 SER A O 1
ATOM 5206 N N . SER A 1 664 ? -41.199 14.746 8.547 1.00 84.94 664 SER A N 1
ATOM 5207 C CA . SER A 1 664 ? -42.012 15.575 9.450 1.00 84.94 664 SER A CA 1
ATOM 5208 C C . SER A 1 664 ? -41.782 15.308 10.949 1.00 84.94 664 SER A C 1
ATOM 5210 O O . SER A 1 664 ? -42.300 16.065 11.770 1.00 84.94 664 SER A O 1
ATOM 5212 N N . ALA A 1 665 ? -41.073 14.225 11.281 1.00 90.94 665 ALA A N 1
ATOM 5213 C CA . ALA A 1 665 ? -40.620 13.809 12.614 1.00 90.94 665 ALA A CA 1
ATOM 5214 C C . ALA A 1 665 ? -39.348 12.936 12.474 1.00 90.94 665 ALA A C 1
ATOM 5216 O O . ALA A 1 665 ? -38.989 12.576 11.343 1.00 90.94 665 ALA A O 1
ATOM 5217 N N . GLU A 1 666 ? -38.669 12.612 13.579 1.00 92.50 666 GLU A N 1
ATOM 5218 C CA . GLU A 1 666 ? -37.436 11.812 13.577 1.00 92.50 666 GLU A CA 1
ATOM 5219 C C . GLU A 1 666 ? -37.684 10.292 13.565 1.00 92.50 666 GLU A C 1
ATOM 5221 O O . GLU A 1 666 ? -38.654 9.776 14.121 1.00 92.50 666 GLU A O 1
ATOM 5226 N N . PHE A 1 667 ? -36.776 9.545 12.938 1.00 95.62 667 PHE A N 1
ATOM 5227 C CA . PHE A 1 667 ? -36.607 8.115 13.216 1.00 95.62 667 PHE A CA 1
ATOM 5228 C C . PHE A 1 667 ? -35.844 7.949 14.533 1.00 95.62 667 PHE A C 1
ATOM 5230 O O . PHE A 1 667 ? -35.057 8.820 14.885 1.00 95.62 667 PHE A O 1
ATOM 5237 N N . VAL A 1 668 ? -36.035 6.837 15.249 1.00 95.38 668 VAL A N 1
ATOM 5238 C CA . VAL A 1 668 ? -35.371 6.616 16.549 1.00 95.38 668 VAL A CA 1
ATOM 5239 C C . VAL A 1 668 ? -34.773 5.220 16.605 1.00 95.38 668 VAL A C 1
ATOM 5241 O O . VAL A 1 668 ? -35.472 4.246 16.307 1.00 95.38 668 VAL A O 1
ATOM 5244 N N . PHE A 1 669 ? -33.518 5.091 17.027 1.00 96.00 669 PHE A N 1
ATOM 5245 C CA . PHE A 1 669 ? -32.865 3.799 17.264 1.00 96.00 669 PHE A CA 1
ATOM 5246 C C . PHE A 1 669 ? -31.960 3.839 18.498 1.00 96.00 669 PHE A C 1
ATOM 5248 O O . PHE A 1 669 ? -31.581 4.905 18.959 1.00 96.00 669 PHE A O 1
ATOM 5255 N N . SER A 1 670 ? -31.622 2.674 19.049 1.00 94.81 670 SER A N 1
ATOM 5256 C CA . SER A 1 670 ? -30.681 2.542 20.169 1.00 94.81 670 SER A CA 1
ATOM 5257 C C . SER A 1 670 ? -29.528 1.607 19.827 1.00 94.81 670 SER A C 1
ATOM 5259 O O . SER A 1 670 ? -29.763 0.555 19.218 1.00 94.81 670 SER A O 1
ATOM 5261 N N . VAL A 1 671 ? -28.329 1.949 20.288 1.00 94.31 671 VAL A N 1
ATOM 5262 C CA . VAL A 1 671 ? -27.085 1.198 20.096 1.00 94.31 671 VAL A CA 1
ATOM 5263 C C . VAL A 1 671 ? -26.755 0.401 21.360 1.00 94.31 671 VAL A C 1
ATOM 5265 O O . VAL A 1 671 ? -26.918 0.882 22.480 1.00 94.31 671 VAL A O 1
ATOM 5268 N N . SER A 1 672 ? -26.336 -0.856 21.210 1.00 91.81 672 SER A N 1
ATOM 5269 C CA . SER A 1 672 ? -25.905 -1.693 22.335 1.00 91.81 672 SER A CA 1
ATOM 5270 C C . SER A 1 672 ? -24.602 -1.173 22.928 1.00 91.81 672 SER A C 1
ATOM 5272 O O . SER A 1 672 ? -23.747 -0.657 22.220 1.00 91.81 672 SER A O 1
ATOM 5274 N N . THR A 1 673 ? -24.391 -1.409 24.218 1.00 86.31 673 THR A N 1
ATOM 5275 C CA . THR A 1 673 ? -23.092 -1.158 24.850 1.00 86.31 673 THR A CA 1
ATOM 5276 C C . THR A 1 673 ? -22.045 -2.242 24.537 1.00 86.31 673 THR A C 1
ATOM 5278 O O . THR A 1 673 ? -20.932 -2.149 25.029 1.00 86.31 673 THR A O 1
ATOM 5281 N N . GLU A 1 674 ? -22.408 -3.302 23.803 1.00 85.31 674 GLU A N 1
ATOM 5282 C CA . GLU A 1 674 ? -21.501 -4.392 23.373 1.00 85.31 674 GLU A CA 1
ATOM 5283 C C . GLU A 1 674 ? -20.881 -4.162 21.980 1.00 85.31 674 GLU A C 1
ATOM 5285 O O . GLU A 1 674 ? -20.157 -5.026 21.496 1.00 85.31 674 GLU A O 1
ATOM 5290 N N . ILE A 1 675 ? -21.220 -3.058 21.307 1.00 86.12 675 ILE A N 1
ATOM 5291 C CA . ILE A 1 675 ? -20.677 -2.720 19.983 1.00 86.12 675 ILE A CA 1
ATOM 5292 C C . ILE A 1 675 ? -19.205 -2.299 20.116 1.00 86.12 675 ILE A C 1
ATOM 5294 O O . ILE A 1 675 ? -18.828 -1.748 21.155 1.00 86.12 675 ILE A O 1
ATOM 5298 N N . VAL A 1 676 ? -18.380 -2.588 19.110 1.00 85.56 676 VAL A N 1
ATOM 5299 C CA . VAL A 1 676 ? -16.949 -2.233 19.133 1.00 85.56 676 VAL A CA 1
ATOM 5300 C C . VAL A 1 676 ? -16.703 -0.885 18.461 1.00 85.56 676 VAL A C 1
ATOM 5302 O O . VAL A 1 676 ? -17.534 -0.408 17.688 1.00 85.56 676 VAL A O 1
ATOM 5305 N N . ASP A 1 677 ? -15.573 -0.256 18.785 1.00 84.00 677 ASP A N 1
ATOM 5306 C CA . ASP A 1 677 ? -15.202 1.031 18.198 1.00 84.00 677 ASP A CA 1
ATOM 5307 C C . ASP A 1 677 ? -14.994 0.907 16.687 1.00 84.00 677 ASP A C 1
ATOM 5309 O O . ASP A 1 677 ? -14.511 -0.116 16.196 1.00 84.00 677 ASP A O 1
ATOM 5313 N N . GLY A 1 678 ? -15.397 1.938 15.948 1.00 79.44 678 GLY A N 1
ATOM 5314 C CA . GLY A 1 678 ? -15.282 1.972 14.495 1.00 79.44 678 GLY A CA 1
ATOM 5315 C C . GLY A 1 678 ? -16.314 1.114 13.752 1.00 79.44 678 GLY A C 1
ATOM 5316 O O . GLY A 1 678 ? -16.304 1.080 12.520 1.00 79.44 678 GLY A O 1
ATOM 5317 N N . GLU A 1 679 ? -17.229 0.430 14.452 1.00 83.44 679 GLU A N 1
ATOM 5318 C CA . GLU A 1 679 ? -18.257 -0.390 13.807 1.00 83.44 679 GLU A CA 1
ATOM 5319 C C . GLU A 1 679 ? -19.273 0.500 13.073 1.00 83.44 679 GLU A C 1
ATOM 5321 O O . GLU A 1 679 ? -19.832 1.454 13.619 1.00 83.44 679 GLU A O 1
ATOM 5326 N N . ILE A 1 680 ? -19.523 0.188 11.802 1.00 79.75 680 ILE A N 1
ATOM 5327 C CA . ILE A 1 680 ? -20.467 0.923 10.958 1.00 79.75 680 ILE A CA 1
ATOM 5328 C C . ILE A 1 680 ? -21.808 0.195 10.980 1.00 79.75 680 ILE A C 1
ATOM 5330 O O . ILE A 1 680 ? -21.907 -0.946 10.533 1.00 79.75 680 ILE A O 1
ATOM 5334 N N . ILE A 1 681 ? -22.869 0.862 11.441 1.00 85.06 681 ILE A N 1
ATOM 5335 C CA . ILE A 1 681 ? -24.230 0.316 11.423 1.00 85.06 681 ILE A CA 1
ATOM 5336 C C . ILE A 1 681 ? -24.859 0.556 10.045 1.00 85.06 681 ILE A C 1
ATOM 5338 O O . ILE A 1 681 ? -25.184 1.709 9.731 1.00 85.06 681 ILE A O 1
ATOM 5342 N N . PRO A 1 682 ? -25.141 -0.499 9.257 1.00 82.62 682 PRO A N 1
ATOM 5343 C CA . PRO A 1 682 ? -25.895 -0.356 8.026 1.00 82.62 682 PRO A CA 1
ATOM 5344 C C . PRO A 1 682 ? -27.388 -0.269 8.337 1.00 82.62 682 PRO A C 1
ATOM 5346 O O . PRO A 1 682 ? -27.972 -1.137 9.005 1.00 82.62 682 PRO A O 1
ATOM 5349 N N . PHE A 1 683 ? -28.035 0.774 7.836 1.00 88.62 683 PHE A N 1
ATOM 5350 C CA . PHE A 1 683 ? -29.488 0.858 7.794 1.00 88.62 683 PHE A CA 1
ATOM 5351 C C . PHE A 1 683 ? -30.005 0.564 6.388 1.00 88.62 683 PHE A C 1
ATOM 5353 O O . PHE A 1 683 ? -29.314 0.783 5.411 1.00 88.62 683 PHE A O 1
ATOM 5360 N N . HIS A 1 684 ? -31.261 0.145 6.285 1.00 89.38 684 HIS A N 1
ATOM 5361 C CA . HIS A 1 684 ? -32.014 0.003 5.045 1.00 89.38 684 HIS A CA 1
ATOM 5362 C C . HIS A 1 684 ? -33.248 0.910 5.093 1.00 89.38 684 HIS A C 1
ATOM 5364 O O . HIS A 1 684 ? -33.908 1.018 6.129 1.00 89.38 684 HIS A O 1
ATOM 5370 N N . LEU A 1 685 ? -33.569 1.559 3.980 1.00 92.25 685 LEU A N 1
ATOM 5371 C CA . LEU A 1 685 ? -34.607 2.568 3.829 1.00 92.25 685 LEU A CA 1
ATOM 5372 C C . LEU A 1 685 ? -35.559 2.195 2.681 1.00 92.25 685 LEU A C 1
ATOM 5374 O O . LEU A 1 685 ? -35.208 2.297 1.509 1.00 92.25 685 LEU A O 1
ATOM 5378 N N . ASP A 1 686 ? -36.798 1.834 3.015 1.00 94.12 686 ASP A N 1
ATOM 5379 C CA . ASP A 1 686 ? -37.873 1.616 2.039 1.00 94.12 686 ASP A CA 1
ATOM 5380 C C . ASP A 1 686 ? -38.664 2.917 1.828 1.00 94.12 686 ASP A C 1
ATOM 5382 O O . ASP A 1 686 ? -39.384 3.342 2.730 1.00 94.12 686 ASP A O 1
ATOM 5386 N N . ILE A 1 687 ? -38.614 3.525 0.646 1.00 95.31 687 ILE A N 1
ATOM 5387 C CA . ILE A 1 687 ? -39.369 4.729 0.269 1.00 95.31 687 ILE A CA 1
ATOM 5388 C C . ILE A 1 687 ? -40.563 4.348 -0.614 1.00 95.31 687 ILE A C 1
ATOM 5390 O O . ILE A 1 687 ? -40.419 3.706 -1.652 1.00 95.31 687 ILE A O 1
ATOM 5394 N N . ASN A 1 688 ? -41.767 4.784 -0.248 1.00 96.19 688 ASN A N 1
ATOM 5395 C CA . ASN A 1 688 ? -42.993 4.517 -0.997 1.00 96.19 688 ASN A CA 1
ATOM 5396 C C . ASN A 1 688 ? -43.705 5.814 -1.373 1.00 96.19 688 ASN A C 1
ATOM 5398 O O . ASN A 1 688 ? -43.866 6.706 -0.551 1.00 96.19 688 ASN A O 1
ATOM 5402 N N . ALA A 1 689 ? -44.180 5.883 -2.613 1.00 96.75 689 ALA A N 1
ATOM 5403 C CA . ALA A 1 689 ? -45.029 6.937 -3.150 1.00 96.75 689 ALA A CA 1
ATOM 5404 C C . ALA A 1 689 ? -46.232 6.313 -3.876 1.00 96.75 689 ALA A C 1
ATOM 5406 O O . ALA A 1 689 ? -46.229 5.147 -4.277 1.00 96.75 689 ALA A O 1
ATOM 5407 N N . THR A 1 690 ? -47.273 7.098 -4.145 1.00 96.31 690 THR A N 1
ATOM 5408 C CA . THR A 1 690 ? -48.437 6.613 -4.911 1.00 96.31 690 THR A CA 1
ATOM 5409 C C . THR A 1 690 ? -48.061 6.185 -6.341 1.00 96.31 690 THR A C 1
ATOM 5411 O O . THR A 1 690 ? -48.719 5.325 -6.935 1.00 96.31 690 THR A O 1
ATOM 5414 N N . ASN A 1 691 ? -47.014 6.782 -6.915 1.00 95.62 691 ASN A N 1
ATOM 5415 C CA . ASN A 1 691 ? -46.544 6.559 -8.285 1.00 95.62 691 ASN A CA 1
ATOM 5416 C C . ASN A 1 691 ? -45.103 6.022 -8.383 1.00 95.62 691 ASN A C 1
ATOM 5418 O O . ASN A 1 691 ? -44.524 6.086 -9.466 1.00 95.62 691 ASN A O 1
ATOM 5422 N N . GLY A 1 692 ? -44.547 5.476 -7.299 1.00 93.19 692 GLY A N 1
ATOM 5423 C CA . GLY A 1 692 ? -43.202 4.894 -7.270 1.00 93.19 692 GLY A CA 1
ATOM 5424 C C . GLY A 1 692 ? -42.899 4.214 -5.934 1.00 93.19 692 GLY A C 1
ATOM 5425 O O . GLY A 1 692 ? -43.580 4.457 -4.946 1.00 93.19 692 GLY A O 1
ATOM 5426 N N . SER A 1 693 ? -41.921 3.320 -5.905 1.00 93.19 693 SER A N 1
ATOM 5427 C CA . SER A 1 693 ? -41.432 2.680 -4.681 1.00 93.19 693 SER A CA 1
ATOM 5428 C C . SER A 1 693 ? -39.977 2.310 -4.914 1.00 93.19 693 SER A C 1
ATOM 5430 O O . SER A 1 693 ? -39.635 1.847 -6.006 1.00 93.19 693 SER A O 1
ATOM 5432 N N . TRP A 1 694 ? -39.143 2.562 -3.917 1.00 91.88 694 TRP A N 1
ATOM 5433 C CA . TRP A 1 694 ? -37.698 2.434 -3.996 1.00 91.88 694 TRP A CA 1
ATOM 5434 C C . TRP A 1 694 ? -37.169 1.922 -2.656 1.00 91.88 694 TRP A C 1
ATOM 5436 O O . TRP A 1 694 ? -37.604 2.400 -1.616 1.00 91.88 694 TRP A O 1
ATOM 5446 N N . GLY A 1 695 ? -36.267 0.947 -2.671 1.00 86.88 695 GLY A N 1
ATOM 5447 C CA . GLY A 1 695 ? -35.556 0.477 -1.480 1.00 86.88 695 GLY A CA 1
ATOM 5448 C C . GLY A 1 695 ? -34.081 0.817 -1.620 1.00 86.88 695 GLY A C 1
ATOM 5449 O O . GLY A 1 695 ? -33.558 0.727 -2.730 1.00 86.88 695 GLY A O 1
ATOM 5450 N N . TYR A 1 696 ? -33.448 1.237 -0.530 1.00 81.56 696 TYR A N 1
ATOM 5451 C CA . TYR A 1 696 ? -32.056 1.675 -0.500 1.00 81.56 696 TYR A CA 1
ATOM 5452 C C . TYR A 1 696 ? -31.361 1.185 0.761 1.00 81.56 696 TYR A C 1
ATOM 5454 O O . TYR A 1 696 ? -31.972 1.161 1.823 1.00 81.56 696 TYR A O 1
ATOM 5462 N N . GLU A 1 697 ? -30.060 0.944 0.699 1.00 77.69 697 GLU A N 1
ATOM 5463 C CA . GLU A 1 697 ? -29.197 1.097 1.858 1.00 77.69 697 GLU A CA 1
ATOM 5464 C C . GLU A 1 697 ? -29.304 2.559 2.334 1.00 77.69 697 GLU A C 1
ATOM 5466 O O . GLU A 1 697 ? -29.148 3.538 1.592 1.00 77.69 697 GLU A O 1
ATOM 5471 N N . GLY A 1 698 ? -29.722 2.695 3.585 1.00 76.94 698 GLY A N 1
ATOM 5472 C CA . GLY A 1 698 ? -29.899 3.936 4.314 1.00 76.94 698 GLY A CA 1
ATOM 5473 C C . GLY A 1 698 ? -28.560 4.518 4.778 1.00 76.94 698 GLY A C 1
ATOM 5474 O O . GLY A 1 698 ? -27.539 4.389 4.104 1.00 76.94 698 GLY A O 1
ATOM 5475 N N . PRO A 1 699 ? -28.545 5.286 5.876 1.00 80.69 699 PRO A N 1
ATOM 5476 C CA . PRO A 1 699 ? -27.309 5.760 6.495 1.00 80.69 699 PRO A CA 1
ATOM 5477 C C . PRO A 1 699 ? -26.412 4.614 6.961 1.00 80.69 699 PRO A C 1
ATOM 5479 O O . PRO A 1 699 ? -26.899 3.685 7.595 1.00 80.69 699 PRO A O 1
ATOM 5482 N N . ASN A 1 700 ? -25.114 4.735 6.691 1.00 77.00 700 ASN A N 1
ATOM 5483 C CA . ASN A 1 700 ? -24.068 3.987 7.375 1.00 77.00 700 ASN A CA 1
ATOM 5484 C C . ASN A 1 700 ? -23.567 4.883 8.504 1.00 77.00 700 ASN A C 1
ATOM 5486 O O . ASN A 1 700 ? -23.026 5.957 8.242 1.00 77.00 700 ASN A O 1
ATOM 5490 N N . ILE A 1 701 ? -23.838 4.497 9.746 1.00 84.19 701 ILE A N 1
ATOM 5491 C CA . ILE A 1 701 ? -23.521 5.318 10.916 1.00 84.19 701 ILE A CA 1
ATOM 5492 C C . ILE A 1 701 ? -22.336 4.680 11.633 1.00 84.19 701 ILE A C 1
ATOM 5494 O O . ILE A 1 701 ? -22.475 3.576 12.153 1.00 84.19 701 ILE A O 1
ATOM 5498 N N . LEU A 1 702 ? -21.191 5.369 11.617 1.00 83.56 702 LEU A N 1
ATOM 5499 C CA . LEU A 1 702 ? -20.016 5.018 12.412 1.00 83.56 702 LEU A CA 1
ATOM 5500 C C . LEU A 1 702 ? -20.359 5.164 13.894 1.00 83.56 702 LEU A C 1
ATOM 5502 O O . LEU A 1 702 ? -20.937 6.183 14.281 1.00 83.56 702 LEU A O 1
ATOM 5506 N N . VAL A 1 703 ? -20.013 4.157 14.688 1.00 89.12 703 VAL A N 1
ATOM 5507 C CA . VAL A 1 703 ? -20.198 4.179 16.135 1.00 89.12 703 VAL A CA 1
ATOM 5508 C C . VAL A 1 703 ? -18.856 4.252 16.834 1.00 89.12 703 VAL A C 1
ATOM 5510 O O . VAL A 1 703 ? -17.974 3.447 16.534 1.00 89.12 703 VAL A O 1
ATOM 5513 N N . ASN A 1 704 ? -18.725 5.164 17.799 1.00 88.25 704 ASN A N 1
ATOM 5514 C CA . ASN A 1 704 ? -17.545 5.176 18.655 1.00 88.25 704 ASN A CA 1
ATOM 5515 C C . ASN A 1 704 ? -17.759 4.352 19.928 1.00 88.25 704 ASN A C 1
ATOM 5517 O O . ASN A 1 704 ? -18.827 4.352 20.557 1.00 88.25 704 ASN A O 1
ATOM 5521 N N . ALA A 1 705 ? -16.696 3.682 20.343 1.00 88.19 705 ALA A N 1
ATOM 5522 C CA . ALA A 1 705 ? -16.565 3.000 21.616 1.00 88.19 705 ALA A CA 1
ATOM 5523 C C . ALA A 1 705 ? -15.114 3.142 22.129 1.00 88.19 705 ALA A C 1
ATOM 5525 O O . ALA A 1 705 ? -14.239 3.669 21.444 1.00 88.19 705 ALA A O 1
ATOM 5526 N N . PRO A 1 706 ? -14.814 2.734 23.369 1.00 88.56 706 PRO A N 1
ATOM 5527 C CA . PRO A 1 706 ? -13.427 2.638 23.816 1.00 88.56 706 PRO A CA 1
ATOM 5528 C C . PRO A 1 706 ? -12.674 1.550 23.033 1.00 88.56 706 PRO A C 1
ATOM 5530 O O . PRO A 1 706 ? -13.266 0.521 22.714 1.00 88.56 706 PRO A O 1
ATOM 5533 N N . LEU A 1 707 ? -11.372 1.732 22.795 1.00 90.19 707 LEU A N 1
ATOM 5534 C CA . LEU A 1 707 ? -10.464 0.687 22.300 1.00 90.19 707 LEU A CA 1
ATOM 5535 C C . LEU A 1 707 ? -9.148 0.801 23.067 1.00 90.19 707 LEU A C 1
ATOM 5537 O O . LEU A 1 707 ? -8.370 1.724 22.857 1.00 90.19 707 LEU A O 1
ATOM 5541 N N . LEU A 1 708 ? -8.931 -0.112 24.008 1.00 91.12 708 LEU A N 1
ATOM 5542 C CA . LEU A 1 708 ? -7.820 -0.060 24.955 1.00 91.12 708 LEU A CA 1
ATOM 5543 C C . LEU A 1 708 ? -6.765 -1.105 24.599 1.00 91.12 708 LEU A C 1
ATOM 5545 O O . LEU A 1 708 ? -7.055 -2.299 24.667 1.00 91.12 708 LEU A O 1
ATOM 5549 N N . VAL A 1 709 ? -5.550 -0.659 24.284 1.00 91.88 709 VAL A N 1
ATOM 5550 C CA . VAL A 1 709 ? -4.434 -1.509 23.833 1.00 91.88 709 VAL A CA 1
ATOM 5551 C C . VAL A 1 709 ? -3.180 -1.298 24.680 1.00 91.88 709 VAL A C 1
ATOM 5553 O O . VAL A 1 709 ? -3.012 -0.274 25.347 1.00 91.88 709 VAL A O 1
ATOM 5556 N N . TYR A 1 710 ? -2.295 -2.288 24.699 1.00 92.88 710 TYR A N 1
ATOM 5557 C CA . TYR A 1 710 ? -0.983 -2.223 25.325 1.00 92.88 710 TYR A CA 1
ATOM 5558 C C . TYR A 1 710 ? -0.090 -1.207 24.606 1.00 92.88 710 TYR A C 1
ATOM 5560 O O . TYR A 1 710 ? 0.085 -1.260 23.395 1.00 92.88 710 TYR A O 1
ATOM 5568 N N . HIS A 1 711 ? 0.538 -0.326 25.384 1.00 90.25 711 HIS A N 1
ATOM 5569 C CA . HIS A 1 711 ? 1.431 0.710 24.868 1.00 90.25 711 HIS A CA 1
ATOM 5570 C C . HIS A 1 711 ? 2.883 0.520 25.330 1.00 90.25 711 HIS A C 1
ATOM 5572 O O . HIS A 1 711 ? 3.816 0.633 24.540 1.00 90.25 711 HIS A O 1
ATOM 5578 N N . ALA A 1 712 ? 3.105 0.246 26.623 1.00 89.56 712 ALA A N 1
ATOM 5579 C CA . ALA A 1 712 ? 4.457 0.130 27.177 1.00 89.56 712 ALA A CA 1
ATOM 5580 C C . ALA A 1 712 ? 4.522 -0.682 28.480 1.00 89.56 712 ALA A C 1
ATOM 5582 O O . ALA A 1 712 ? 3.534 -0.799 29.212 1.00 89.56 712 ALA A O 1
ATOM 5583 N N . LEU A 1 713 ? 5.725 -1.162 28.809 1.00 91.75 713 LEU A N 1
ATOM 5584 C CA . LEU A 1 713 ? 6.044 -1.927 30.015 1.00 91.75 713 LEU A CA 1
ATOM 5585 C C . LEU A 1 713 ? 7.247 -1.321 30.750 1.00 91.75 713 LEU A C 1
ATOM 5587 O O . LEU A 1 713 ? 8.277 -1.047 30.142 1.00 91.75 713 LEU A O 1
ATOM 5591 N N . ASP A 1 714 ? 7.128 -1.186 32.068 1.00 90.75 714 ASP A N 1
ATOM 5592 C CA . ASP A 1 714 ? 8.221 -0.866 32.992 1.00 90.75 714 ASP A CA 1
ATOM 5593 C C . ASP A 1 714 ? 8.367 -1.995 34.027 1.00 90.75 714 ASP A C 1
ATOM 5595 O O . ASP A 1 714 ? 7.370 -2.466 34.589 1.00 90.75 714 ASP A O 1
ATOM 5599 N N . VAL A 1 715 ? 9.600 -2.459 34.250 1.00 91.12 715 VAL A N 1
ATOM 5600 C CA . VAL A 1 715 ? 9.917 -3.606 35.116 1.00 91.12 715 VAL A CA 1
ATOM 5601 C C . VAL A 1 715 ? 10.685 -3.121 36.346 1.00 91.12 715 VAL A C 1
ATOM 5603 O O . VAL A 1 715 ? 11.807 -2.639 36.247 1.00 91.12 715 VAL A O 1
ATOM 5606 N N . ASP A 1 716 ? 10.086 -3.283 37.526 1.00 89.62 716 ASP A N 1
ATOM 5607 C CA . ASP A 1 716 ? 10.717 -3.024 38.824 1.00 89.62 716 ASP A CA 1
ATOM 5608 C C . ASP A 1 716 ? 11.040 -4.352 39.520 1.00 89.62 716 ASP A C 1
ATOM 5610 O O . ASP A 1 716 ? 10.173 -5.044 40.063 1.00 89.62 716 ASP A O 1
ATOM 5614 N N . ASP A 1 717 ? 12.312 -4.714 39.523 1.00 86.94 717 ASP A N 1
ATOM 5615 C CA . ASP A 1 717 ? 12.856 -5.948 40.077 1.00 86.94 717 ASP A CA 1
ATOM 5616 C C . ASP A 1 717 ? 13.536 -5.734 41.442 1.00 86.94 717 ASP A C 1
ATOM 5618 O O . ASP A 1 717 ? 14.348 -6.544 41.872 1.00 86.94 717 ASP A O 1
ATOM 5622 N N . ILE A 1 718 ? 13.190 -4.692 42.208 1.00 83.88 718 ILE A N 1
ATOM 5623 C CA . ILE A 1 718 ? 13.854 -4.375 43.495 1.00 83.88 718 ILE A CA 1
ATOM 5624 C C . ILE A 1 718 ? 13.851 -5.516 44.541 1.00 83.88 718 ILE A C 1
ATOM 5626 O O . ILE A 1 718 ? 14.551 -5.451 45.557 1.00 83.88 718 ILE A O 1
ATOM 5630 N N . VAL A 1 719 ? 13.016 -6.542 44.350 1.00 80.19 719 VAL A N 1
ATOM 5631 C CA . VAL A 1 719 ? 12.954 -7.752 45.191 1.00 80.19 719 VAL A CA 1
ATOM 5632 C C . VAL A 1 719 ? 13.899 -8.863 44.691 1.00 80.19 719 VAL A C 1
ATOM 5634 O O . VAL A 1 719 ? 14.204 -9.771 45.469 1.00 80.19 719 VAL A O 1
ATOM 5637 N N . GLY A 1 720 ? 14.370 -8.769 43.448 1.00 81.94 720 GLY A N 1
ATOM 5638 C CA . GLY A 1 720 ? 15.450 -9.531 42.823 1.00 81.94 720 GLY A CA 1
ATOM 5639 C C . GLY A 1 720 ? 16.812 -8.844 42.975 1.00 81.94 720 GLY A C 1
ATOM 5640 O O . GLY A 1 720 ? 17.226 -8.523 44.101 1.00 81.94 720 GLY A O 1
ATOM 5641 N N . ASN A 1 721 ? 17.529 -8.667 41.866 1.00 78.31 721 ASN A N 1
ATOM 5642 C CA . ASN A 1 721 ? 18.889 -8.132 41.833 1.00 78.31 721 ASN A CA 1
ATOM 5643 C C . ASN A 1 721 ? 18.938 -6.584 41.736 1.00 78.31 721 ASN A C 1
ATOM 5645 O O . ASN A 1 721 ? 19.954 -5.985 42.115 1.00 78.31 721 ASN A O 1
ATOM 5649 N N . GLY A 1 722 ? 17.822 -5.944 41.374 1.00 78.81 722 GLY A N 1
ATOM 5650 C CA . GLY A 1 722 ? 17.642 -4.498 41.284 1.00 78.81 722 GLY A CA 1
ATOM 5651 C C . GLY A 1 722 ? 18.262 -3.862 40.037 1.00 78.81 722 GLY A C 1
ATOM 5652 O O . GLY A 1 722 ? 18.741 -2.725 40.140 1.00 78.81 722 GLY A O 1
ATOM 5653 N N . ASP A 1 723 ? 18.326 -4.578 38.916 1.00 73.44 723 ASP A N 1
ATOM 5654 C CA . ASP A 1 723 ? 18.904 -4.124 37.646 1.00 73.44 723 ASP A CA 1
ATOM 5655 C C . ASP A 1 723 ? 17.876 -3.608 36.623 1.00 73.44 723 ASP A C 1
ATOM 5657 O O . ASP A 1 723 ? 18.262 -3.121 35.557 1.00 73.44 723 ASP A O 1
ATOM 5661 N N . GLY A 1 724 ? 16.591 -3.618 36.980 1.00 78.00 724 GLY A N 1
ATOM 5662 C CA . GLY A 1 724 ? 15.483 -3.166 36.143 1.00 78.00 724 GLY A CA 1
ATOM 5663 C C . GLY A 1 724 ? 15.021 -4.193 35.110 1.00 78.00 724 GLY A C 1
ATOM 5664 O O . GLY A 1 724 ? 14.289 -3.823 34.191 1.00 78.00 724 GLY A O 1
ATOM 5665 N N . LYS A 1 725 ? 15.441 -5.461 35.210 1.00 84.44 725 LYS A N 1
ATOM 5666 C CA . LYS A 1 725 ? 15.047 -6.544 34.296 1.00 84.44 725 LYS A CA 1
ATOM 5667 C C . LYS A 1 725 ? 14.430 -7.705 35.067 1.00 84.44 725 LYS A C 1
ATOM 5669 O O . LYS A 1 725 ? 14.545 -7.826 36.277 1.00 84.44 725 LYS A O 1
ATOM 5674 N N . ALA A 1 726 ? 13.677 -8.547 34.365 1.00 89.31 726 ALA A N 1
ATOM 5675 C CA . ALA A 1 726 ? 13.143 -9.766 34.957 1.00 89.31 726 ALA A CA 1
ATOM 5676 C C . ALA A 1 726 ? 14.154 -10.896 34.751 1.00 89.31 726 ALA A C 1
ATOM 5678 O O . ALA A 1 726 ? 14.350 -11.306 33.613 1.00 89.31 726 ALA A O 1
ATOM 5679 N N . ASP A 1 727 ? 14.752 -11.444 35.807 1.00 88.44 727 ASP A N 1
ATOM 5680 C CA . ASP A 1 727 ? 15.698 -12.560 35.669 1.00 88.44 727 ASP A CA 1
ATOM 5681 C C . ASP A 1 727 ? 15.133 -13.918 36.118 1.00 88.44 727 ASP A C 1
ATOM 5683 O O . ASP A 1 727 ? 14.209 -13.991 36.943 1.00 88.44 727 ASP A O 1
ATOM 5687 N N . PRO A 1 728 ? 15.703 -15.036 35.620 1.00 89.88 728 PRO A N 1
ATOM 5688 C CA . PRO A 1 728 ? 15.413 -16.369 36.131 1.00 89.88 728 PRO A CA 1
ATOM 5689 C C . PRO A 1 728 ? 15.545 -16.461 37.660 1.00 89.88 728 PRO A C 1
ATOM 5691 O O . PRO A 1 728 ? 16.593 -16.192 38.241 1.00 89.88 728 PRO A O 1
ATOM 5694 N N . GLY A 1 729 ? 14.473 -16.904 38.322 1.00 87.75 729 GLY A N 1
ATOM 5695 C CA . GLY A 1 729 ? 14.415 -17.067 39.778 1.00 87.75 729 GLY A CA 1
ATOM 5696 C C . GLY A 1 729 ? 13.905 -15.853 40.554 1.00 87.75 729 GLY A C 1
ATOM 5697 O O . GLY A 1 729 ? 13.743 -15.936 41.776 1.00 87.75 729 GLY A O 1
ATOM 5698 N N . GLU A 1 730 ? 13.619 -14.742 39.880 1.00 92.31 730 GLU A N 1
ATOM 5699 C CA . GLU A 1 730 ? 13.246 -13.499 40.544 1.00 92.31 730 GLU A CA 1
ATOM 5700 C C . GLU A 1 730 ? 11.740 -13.285 40.695 1.00 92.31 730 GLU A C 1
ATOM 5702 O O . GLU A 1 730 ? 10.890 -13.992 40.147 1.00 92.31 730 GLU A O 1
ATOM 5707 N N . THR A 1 731 ? 11.401 -12.285 41.506 1.00 91.81 731 THR A N 1
ATOM 5708 C CA . THR A 1 731 ? 10.061 -11.702 41.569 1.00 91.81 731 THR A CA 1
ATOM 5709 C C . THR A 1 731 ? 10.165 -10.239 41.179 1.00 91.81 731 THR A C 1
ATOM 5711 O O . THR A 1 731 ? 10.805 -9.475 41.902 1.00 91.81 731 THR A O 1
ATOM 5714 N N . CYS A 1 732 ? 9.487 -9.846 40.106 1.00 92.62 732 CYS A N 1
ATOM 5715 C CA . CYS A 1 732 ? 9.446 -8.465 39.637 1.00 92.62 732 CYS A CA 1
ATOM 5716 C C . CYS A 1 732 ? 8.015 -7.911 39.635 1.00 92.62 732 CYS A C 1
ATOM 5718 O O . CYS A 1 732 ? 7.017 -8.648 39.674 1.00 92.62 732 CYS A O 1
ATOM 5720 N N . TYR A 1 733 ? 7.933 -6.586 39.651 1.00 94.50 733 TYR A N 1
ATOM 5721 C CA . TYR A 1 733 ? 6.712 -5.814 39.521 1.00 94.50 733 TYR A CA 1
ATOM 5722 C C . TYR A 1 733 ? 6.645 -5.217 38.122 1.00 94.50 733 TYR A C 1
ATOM 5724 O O . TYR A 1 733 ? 7.602 -4.609 37.659 1.00 94.50 733 TYR A O 1
ATOM 5732 N N . LEU A 1 734 ? 5.511 -5.386 37.456 1.00 95.31 734 LEU A N 1
ATOM 5733 C CA . LEU A 1 734 ? 5.295 -4.902 36.100 1.00 95.31 734 LEU A CA 1
ATOM 5734 C C . LEU A 1 734 ? 4.329 -3.723 36.149 1.00 95.31 734 LEU A C 1
ATOM 5736 O O . LEU A 1 734 ? 3.192 -3.868 36.608 1.00 95.31 734 LEU A O 1
ATOM 5740 N N . THR A 1 735 ? 4.767 -2.566 35.678 1.00 96.31 735 THR A N 1
ATOM 5741 C CA . THR A 1 735 ? 3.915 -1.397 35.470 1.00 96.31 735 THR A CA 1
ATOM 5742 C C . THR A 1 735 ? 3.575 -1.333 33.988 1.00 96.31 735 THR A C 1
ATOM 5744 O O . THR A 1 735 ? 4.450 -1.122 33.155 1.00 96.31 735 THR A O 1
ATOM 5747 N N . VAL A 1 736 ? 2.304 -1.544 33.650 1.00 96.31 736 VAL A N 1
ATOM 5748 C CA . VAL A 1 736 ? 1.848 -1.595 32.254 1.00 96.31 736 VAL A CA 1
ATOM 5749 C C . VAL A 1 736 ? 1.116 -0.305 31.916 1.00 96.31 736 VAL A C 1
ATOM 5751 O O . VAL A 1 736 ? 0.269 0.150 32.691 1.00 96.31 736 VAL A O 1
ATOM 5754 N N . THR A 1 737 ? 1.425 0.261 30.757 1.00 97.12 737 THR A N 1
ATOM 5755 C CA . THR A 1 737 ? 0.739 1.420 30.182 1.00 97.12 737 THR A CA 1
ATOM 5756 C C . THR A 1 737 ? -0.204 0.948 29.087 1.00 97.12 737 THR A C 1
ATOM 5758 O O . THR A 1 737 ? 0.207 0.193 28.209 1.00 97.12 737 THR A O 1
ATOM 5761 N N . LEU A 1 738 ? -1.455 1.391 29.165 1.00 96.31 738 LEU A N 1
ATOM 5762 C CA . LEU A 1 738 ? -2.454 1.250 28.114 1.00 96.31 738 LEU A CA 1
ATOM 5763 C C . LEU A 1 738 ? -2.593 2.564 27.345 1.00 96.31 738 LEU A C 1
ATOM 5765 O O . LEU A 1 738 ? -2.374 3.635 27.917 1.00 96.31 738 LEU A O 1
ATOM 5769 N N . GLU A 1 739 ? -3.010 2.474 26.092 1.00 94.19 739 GLU A N 1
ATOM 5770 C CA . GLU A 1 739 ? -3.460 3.584 25.255 1.00 94.19 739 GLU A CA 1
ATOM 5771 C C . GLU A 1 739 ? -4.919 3.362 24.856 1.00 94.19 739 GLU A C 1
ATOM 5773 O O . GLU A 1 739 ? -5.334 2.227 24.621 1.00 94.19 739 GLU A O 1
ATOM 5778 N N . ASN A 1 740 ? -5.711 4.436 24.838 1.00 92.44 740 ASN A N 1
ATOM 5779 C CA . ASN A 1 740 ? -7.047 4.404 24.257 1.00 92.44 740 ASN A CA 1
ATOM 5780 C C . ASN A 1 740 ? -6.985 4.898 22.812 1.00 92.44 740 ASN A C 1
ATOM 5782 O O . ASN A 1 740 ? -6.958 6.104 22.575 1.00 92.44 740 ASN A O 1
ATOM 5786 N N . GLU A 1 741 ? -6.983 3.968 21.870 1.00 88.06 741 GLU A N 1
ATOM 5787 C CA . GLU A 1 741 ? -7.020 4.248 20.432 1.00 88.06 741 GLU A CA 1
ATOM 5788 C C . GLU A 1 741 ? -8.451 4.458 19.911 1.00 88.06 741 GLU A C 1
ATOM 5790 O O . GLU A 1 741 ? -8.632 4.812 18.750 1.00 88.06 741 GLU A O 1
ATOM 5795 N N . GLY A 1 742 ? -9.468 4.257 20.758 1.00 85.62 742 GLY A N 1
ATOM 5796 C CA . GLY A 1 742 ? -10.870 4.317 20.349 1.00 85.62 742 GLY A CA 1
ATOM 5797 C C . GLY A 1 742 ? -11.461 5.722 20.348 1.00 85.62 742 GLY A C 1
ATOM 5798 O O . GLY A 1 742 ? -10.980 6.625 21.042 1.00 85.62 742 GLY A O 1
ATOM 5799 N N . GLY A 1 743 ? -12.563 5.896 19.615 1.00 82.94 743 GLY A N 1
ATOM 5800 C CA . GLY A 1 743 ? -13.267 7.173 19.483 1.00 82.94 743 GLY A CA 1
ATOM 5801 C C . GLY A 1 743 ? -14.003 7.637 20.747 1.00 82.94 743 GLY A C 1
ATOM 5802 O O . GLY A 1 743 ? -14.423 8.791 20.813 1.00 82.94 743 GLY A O 1
ATOM 5803 N N . TYR A 1 744 ? -14.137 6.785 21.772 1.00 88.25 744 TYR A N 1
ATOM 5804 C CA . TYR A 1 744 ? -14.824 7.118 23.025 1.00 88.25 744 TYR A CA 1
ATOM 5805 C C . TYR A 1 744 ? -13.953 6.919 24.276 1.00 88.25 744 TYR A C 1
ATOM 5807 O O . TYR A 1 744 ? -13.007 6.136 24.301 1.00 88.25 744 TYR A O 1
ATOM 5815 N N . GLU A 1 745 ? -14.278 7.617 25.368 1.00 89.44 745 GLU A N 1
ATOM 5816 C CA . GLU A 1 745 ? -13.531 7.527 26.629 1.00 89.44 745 GLU A CA 1
ATOM 5817 C C . GLU A 1 745 ? -13.642 6.152 27.330 1.00 89.44 745 GLU A C 1
ATOM 5819 O O . GLU A 1 745 ? -14.727 5.674 27.672 1.00 89.44 745 GLU A O 1
ATOM 5824 N N . GLY A 1 746 ? -12.500 5.541 27.650 1.00 90.69 746 GLY A N 1
ATOM 5825 C CA . GLY A 1 746 ? -12.409 4.351 28.494 1.00 90.69 746 GLY A CA 1
ATOM 5826 C C . GLY A 1 746 ? -12.548 4.703 29.976 1.00 90.69 746 GLY A C 1
ATOM 5827 O O . GLY A 1 746 ? -11.616 5.223 30.589 1.00 90.69 746 GLY A O 1
ATOM 5828 N N . LYS A 1 747 ? -13.706 4.412 30.581 1.00 91.75 747 LYS A N 1
ATOM 5829 C CA . LYS A 1 747 ? -13.990 4.672 32.008 1.00 91.75 747 LYS A CA 1
ATOM 5830 C C . LYS A 1 747 ? -13.854 3.432 32.876 1.00 91.75 747 LYS A C 1
ATOM 5832 O O . LYS A 1 747 ? -14.207 2.348 32.437 1.00 91.75 747 LYS A O 1
ATOM 5837 N N . GLN A 1 748 ? -13.487 3.603 34.149 1.00 93.44 748 GLN A N 1
ATOM 5838 C CA . GLN A 1 748 ? -13.422 2.510 35.144 1.00 93.44 748 GLN A CA 1
ATOM 5839 C C . GLN A 1 748 ? -12.639 1.290 34.639 1.00 93.44 748 GLN A C 1
ATOM 5841 O O . GLN A 1 748 ? -13.065 0.154 34.826 1.00 93.44 748 GLN A O 1
ATOM 5846 N N . VAL A 1 749 ? -11.517 1.551 33.974 1.00 95.88 749 VAL A N 1
ATOM 5847 C CA . VAL A 1 749 ? -10.725 0.518 33.315 1.00 95.88 749 VAL A CA 1
ATOM 5848 C C . VAL A 1 749 ? -10.046 -0.372 34.360 1.00 95.88 749 VAL A C 1
ATOM 5850 O O . VAL A 1 749 ? -9.355 0.113 35.263 1.00 95.88 749 VAL A O 1
ATOM 5853 N N . GLU A 1 750 ? -10.236 -1.679 34.232 1.00 96.00 750 GLU A N 1
ATOM 5854 C CA . GLU A 1 750 ? -9.599 -2.731 35.021 1.00 96.00 750 GLU A CA 1
ATOM 5855 C C . GLU A 1 750 ? -8.944 -3.726 34.062 1.00 96.00 750 GLU A C 1
ATOM 5857 O O . GLU A 1 750 ? -9.509 -4.037 33.025 1.00 96.00 750 GLU A O 1
ATOM 5862 N N . ALA A 1 751 ? -7.760 -4.242 34.383 1.00 96.19 751 ALA A N 1
ATOM 5863 C CA . ALA A 1 751 ? -7.139 -5.282 33.574 1.00 96.19 751 ALA A CA 1
ATOM 5864 C C . ALA A 1 751 ? -6.558 -6.417 34.418 1.00 96.19 751 ALA A C 1
ATOM 5866 O O . ALA A 1 751 ? -6.120 -6.228 35.563 1.00 96.19 751 ALA A O 1
ATOM 5867 N N . ILE A 1 752 ? -6.582 -7.612 33.831 1.00 96.69 752 ILE A N 1
ATOM 5868 C CA . ILE A 1 752 ? -6.108 -8.867 34.389 1.00 96.69 752 ILE A CA 1
ATOM 5869 C C . ILE A 1 752 ? -4.953 -9.387 33.532 1.00 96.69 752 ILE A C 1
ATOM 5871 O O . ILE A 1 752 ? -5.136 -9.822 32.402 1.00 96.69 752 ILE A O 1
ATOM 5875 N N . LEU A 1 753 ? -3.751 -9.377 34.093 1.00 96.75 753 LEU A N 1
ATOM 5876 C CA . LEU A 1 753 ? -2.570 -10.001 33.529 1.00 96.75 753 LEU A CA 1
ATOM 5877 C C . LEU A 1 753 ? -2.604 -11.516 33.762 1.00 96.75 753 LEU A C 1
ATOM 5879 O O . LEU A 1 753 ? -2.689 -12.000 34.897 1.00 96.75 753 LEU A O 1
ATOM 5883 N N . VAL A 1 754 ? -2.457 -12.259 32.677 1.00 92.31 754 VAL A N 1
ATOM 5884 C CA . VAL A 1 754 ? -2.368 -13.714 32.625 1.00 92.31 754 VAL A CA 1
ATOM 5885 C C . VAL A 1 754 ? -1.079 -14.088 31.895 1.00 92.31 754 VAL A C 1
ATOM 5887 O O . VAL A 1 754 ? -0.619 -13.386 31.001 1.00 92.31 754 VAL A O 1
ATOM 5890 N N . SER A 1 755 ? -0.472 -15.212 32.269 1.00 87.94 755 SER A N 1
ATOM 5891 C CA . SER A 1 755 ? 0.628 -15.795 31.505 1.00 87.94 755 SER A CA 1
ATOM 5892 C C . SER A 1 755 ? 0.289 -17.226 31.119 1.00 87.94 755 SER A C 1
ATOM 5894 O O . SER A 1 755 ? -0.146 -18.013 31.963 1.00 87.94 755 SER A O 1
ATOM 5896 N N . ASN A 1 756 ? 0.507 -17.551 29.846 1.00 83.06 756 ASN A N 1
ATOM 5897 C CA . ASN A 1 756 ? 0.519 -18.928 29.354 1.00 83.06 756 ASN A CA 1
ATOM 5898 C C . ASN A 1 756 ? 1.945 -19.493 29.266 1.00 83.06 756 ASN A C 1
ATOM 5900 O O . ASN A 1 756 ? 2.123 -20.648 28.870 1.00 83.06 756 ASN A O 1
ATOM 5904 N N . ASP A 1 757 ? 2.953 -18.697 29.626 1.00 83.25 757 ASP A N 1
ATOM 5905 C CA . ASP A 1 757 ? 4.343 -19.115 29.617 1.00 83.25 757 ASP A CA 1
ATOM 5906 C C . ASP A 1 757 ? 4.637 -20.031 30.811 1.00 83.25 757 ASP A C 1
ATOM 5908 O O . ASP A 1 757 ? 4.269 -19.755 31.952 1.00 83.25 757 ASP A O 1
ATOM 5912 N N . PHE A 1 758 ? 5.308 -21.154 30.552 1.00 84.06 758 PHE A N 1
ATOM 5913 C CA . PHE A 1 758 ? 5.607 -22.146 31.584 1.00 84.06 758 PHE A CA 1
ATOM 5914 C C . PHE A 1 758 ? 6.552 -21.614 32.677 1.00 84.06 758 PHE A C 1
ATOM 5916 O O . PHE A 1 758 ? 6.545 -22.137 33.797 1.00 84.06 758 PHE A O 1
ATOM 5923 N N . TYR A 1 759 ? 7.365 -20.602 32.367 1.00 85.00 759 TYR A N 1
ATOM 5924 C CA . TYR A 1 759 ? 8.359 -20.038 33.273 1.00 85.00 759 TYR A CA 1
ATOM 5925 C C . TYR A 1 759 ? 7.854 -18.838 34.072 1.00 85.00 759 TYR A C 1
ATOM 5927 O O . TYR A 1 759 ? 8.471 -18.508 35.087 1.00 85.00 759 TYR A O 1
ATOM 5935 N N . VAL A 1 760 ? 6.740 -18.221 33.674 1.00 91.00 760 VAL A N 1
ATOM 5936 C CA . VAL A 1 760 ? 6.200 -17.025 34.331 1.00 91.00 760 VAL A CA 1
ATOM 5937 C C . VAL A 1 760 ? 4.940 -17.363 35.109 1.00 91.00 760 VAL A C 1
ATOM 5939 O O . VAL A 1 760 ? 3.929 -17.795 34.566 1.00 91.00 760 VAL A O 1
ATOM 5942 N N . ASN A 1 761 ? 4.973 -17.116 36.414 1.00 92.12 761 ASN A N 1
ATOM 5943 C CA . ASN A 1 761 ? 3.812 -17.272 37.278 1.00 92.12 761 ASN A CA 1
ATOM 5944 C C . ASN A 1 761 ? 3.346 -15.908 37.795 1.00 92.12 761 ASN A C 1
ATOM 5946 O O . ASN A 1 761 ? 4.057 -15.254 38.559 1.00 92.12 761 ASN A O 1
ATOM 5950 N N . VAL A 1 762 ? 2.130 -15.506 37.422 1.00 95.19 762 VAL A N 1
ATOM 5951 C CA . VAL A 1 762 ? 1.511 -14.255 37.880 1.00 95.19 762 VAL A CA 1
ATOM 5952 C C . VAL A 1 762 ? 0.996 -14.415 39.316 1.00 95.19 762 VAL A C 1
ATOM 5954 O O . VAL A 1 762 ? 0.167 -15.277 39.608 1.00 95.19 762 VAL A O 1
ATOM 5957 N N . ILE A 1 763 ? 1.493 -13.584 40.235 1.00 93.44 763 ILE A N 1
ATOM 5958 C CA . ILE A 1 763 ? 1.107 -13.559 41.657 1.00 93.44 763 ILE A CA 1
ATOM 5959 C C . ILE A 1 763 ? -0.025 -12.563 41.897 1.00 93.44 763 ILE A C 1
ATOM 5961 O O . ILE A 1 763 ? -1.012 -12.887 42.558 1.00 93.44 763 ILE A O 1
ATOM 5965 N N . SER A 1 764 ? 0.141 -11.342 41.386 1.00 92.88 764 SER A N 1
ATOM 5966 C CA . SER A 1 764 ? -0.853 -10.273 41.457 1.00 92.88 764 SER A CA 1
ATOM 5967 C C . SER A 1 764 ? -1.174 -9.848 40.039 1.00 92.88 764 SER A C 1
ATOM 5969 O O . SER A 1 764 ? -0.416 -9.097 39.432 1.00 92.88 764 SER A O 1
ATOM 5971 N N . GLY A 1 765 ? -2.269 -10.388 39.513 1.00 93.44 765 GLY A N 1
ATOM 5972 C CA . GLY A 1 765 ? -2.654 -10.215 38.120 1.00 93.44 765 GLY A CA 1
ATOM 5973 C C . GLY A 1 765 ? -3.639 -9.085 37.870 1.00 93.44 765 GLY A C 1
ATOM 5974 O O . GLY A 1 765 ? -3.991 -8.907 36.732 1.00 93.44 765 GLY A O 1
ATOM 5975 N N . THR A 1 766 ? -4.115 -8.326 38.857 1.00 95.94 766 THR A N 1
ATOM 5976 C CA . THR A 1 766 ? -5.193 -7.338 38.635 1.00 95.94 766 THR A CA 1
ATOM 5977 C C . THR A 1 766 ? -4.727 -5.912 38.900 1.00 95.94 766 THR A C 1
ATOM 5979 O O . THR A 1 766 ? -4.156 -5.665 39.968 1.00 95.94 766 THR A O 1
ATOM 5982 N N . SER A 1 767 ? -5.052 -4.973 38.012 1.00 97.25 767 SER A N 1
ATOM 5983 C CA . SER A 1 767 ? -4.851 -3.537 38.230 1.00 97.25 767 SER A CA 1
ATOM 5984 C C . SER A 1 767 ? -6.001 -2.707 37.671 1.00 97.25 767 SER A C 1
ATOM 5986 O O . SER A 1 767 ? -6.669 -3.109 36.728 1.00 97.25 767 SER A O 1
ATOM 5988 N N . SER A 1 768 ? -6.222 -1.534 38.257 1.00 96.88 768 SER A N 1
ATOM 5989 C CA . SER A 1 768 ? -7.122 -0.509 37.718 1.00 96.88 768 SER A CA 1
ATOM 5990 C C . SER A 1 768 ? -6.315 0.590 37.037 1.00 96.88 768 SER A C 1
ATOM 5992 O O . SER A 1 768 ? -5.179 0.845 37.439 1.00 96.88 768 SER A O 1
ATOM 5994 N N . TYR A 1 769 ? -6.928 1.303 36.103 1.00 97.38 769 TYR A N 1
ATOM 5995 C CA . TYR A 1 769 ? -6.327 2.393 35.337 1.00 97.38 769 TYR A CA 1
ATOM 5996 C C . TYR A 1 769 ? -7.124 3.694 35.540 1.00 97.38 769 TYR A C 1
ATOM 5998 O O . TYR A 1 769 ? -8.268 3.654 36.007 1.00 97.38 769 TYR A O 1
ATOM 6006 N N . PRO A 1 770 ? -6.527 4.873 35.277 1.00 95.88 770 PRO A N 1
ATOM 6007 C CA . PRO A 1 770 ? -7.297 6.112 35.183 1.00 95.88 770 PRO A CA 1
ATOM 6008 C C . PRO A 1 770 ? -8.313 6.044 34.031 1.00 95.88 770 PRO A C 1
ATOM 6010 O O . PRO A 1 770 ? -8.150 5.247 33.111 1.00 95.88 770 PRO A O 1
ATOM 6013 N N . ASP A 1 771 ? -9.335 6.904 34.067 1.00 94.25 771 ASP A N 1
ATOM 6014 C CA . ASP A 1 771 ? -10.193 7.109 32.895 1.00 94.25 771 ASP A CA 1
ATOM 6015 C C . ASP A 1 771 ? -9.339 7.698 31.755 1.00 94.25 771 ASP A C 1
ATOM 6017 O O . ASP A 1 771 ? -8.570 8.640 31.985 1.00 94.25 771 ASP A O 1
ATOM 6021 N N . MET A 1 772 ? -9.464 7.141 30.552 1.00 94.19 772 MET A N 1
ATOM 6022 C CA . MET A 1 772 ? -8.657 7.493 29.380 1.00 94.19 772 MET A CA 1
ATOM 6023 C C . MET A 1 772 ? -9.549 8.107 28.303 1.00 94.19 772 MET A C 1
ATOM 6025 O O . MET A 1 772 ? -10.457 7.461 27.790 1.00 94.19 772 MET A O 1
ATOM 6029 N N . LEU A 1 773 ? -9.290 9.366 27.953 1.00 91.62 773 LEU A N 1
ATOM 6030 C CA . LEU A 1 773 ? -9.874 9.997 26.764 1.00 91.62 773 LEU A CA 1
ATOM 6031 C C . LEU A 1 773 ? -9.302 9.345 25.488 1.00 91.62 773 LEU A C 1
ATOM 6033 O O . LEU A 1 773 ? -8.258 8.692 25.586 1.00 91.62 773 LEU A O 1
ATOM 6037 N N . PRO A 1 774 ? -9.935 9.525 24.317 1.00 85.94 774 PRO A N 1
ATOM 6038 C CA . PRO A 1 774 ? -9.326 9.157 23.037 1.00 85.94 774 PRO A CA 1
ATOM 6039 C C . PRO A 1 774 ? -7.894 9.700 22.908 1.00 85.94 774 PRO A C 1
ATOM 6041 O O . PRO A 1 774 ? -7.619 10.817 23.364 1.00 85.94 774 PRO A O 1
ATOM 6044 N N . GLU A 1 775 ? -6.992 8.896 22.341 1.00 85.62 775 GLU A N 1
ATOM 6045 C CA . GLU A 1 775 ? -5.555 9.174 22.137 1.00 85.62 775 GLU A CA 1
ATOM 6046 C C . GLU A 1 775 ? -4.749 9.420 23.429 1.00 85.62 775 GLU A C 1
ATOM 6048 O O . GLU A 1 775 ? -3.661 10.002 23.416 1.00 85.62 775 GLU A O 1
ATOM 6053 N N . SER A 1 776 ? -5.285 9.042 24.593 1.00 91.62 776 SER A N 1
ATOM 6054 C CA . SER A 1 776 ? -4.591 9.218 25.871 1.00 91.62 776 SER A CA 1
ATOM 6055 C C . SER A 1 776 ? -4.098 7.898 26.446 1.00 91.62 776 SER A C 1
ATOM 6057 O O . SER A 1 776 ? -4.711 6.848 26.263 1.00 91.62 776 SER A O 1
ATOM 6059 N N . THR A 1 777 ? -2.998 7.971 27.198 1.00 95.06 777 THR A N 1
ATOM 6060 C CA . THR A 1 777 ? -2.414 6.817 27.881 1.00 95.06 777 THR A CA 1
ATOM 6061 C C . THR A 1 777 ? -2.749 6.791 29.370 1.00 95.06 777 THR A C 1
ATOM 6063 O O . THR A 1 777 ? -2.888 7.823 30.039 1.00 95.06 777 THR A O 1
ATOM 6066 N N . GLY A 1 778 ? -2.847 5.581 29.914 1.00 95.50 778 GLY A N 1
ATOM 6067 C CA . GLY A 1 778 ? -3.103 5.311 31.321 1.00 95.50 778 GLY A CA 1
ATOM 6068 C C . GLY A 1 778 ? -2.137 4.269 31.862 1.00 95.50 778 GLY A C 1
ATOM 6069 O O . GLY A 1 778 ? -1.966 3.195 31.297 1.00 95.50 778 GLY A O 1
ATOM 6070 N N . VAL A 1 779 ? -1.523 4.565 33.005 1.00 96.88 779 VAL A N 1
ATOM 6071 C CA . VAL A 1 779 ? -0.609 3.638 33.684 1.00 96.88 779 VAL A CA 1
ATOM 6072 C C . VAL A 1 779 ? -1.366 2.844 34.746 1.00 96.88 779 VAL A C 1
ATOM 6074 O O . VAL A 1 779 ? -2.189 3.408 35.475 1.00 96.88 779 VAL A O 1
ATOM 6077 N N . SER A 1 780 ? -1.051 1.553 34.874 1.00 97.00 780 SER A N 1
ATOM 6078 C CA . SER A 1 780 ? -1.594 0.676 35.914 1.00 97.00 780 SER A CA 1
ATOM 6079 C C . SER A 1 780 ? -1.403 1.295 37.306 1.00 97.00 780 SER A C 1
ATOM 6081 O O . SER A 1 780 ? -0.273 1.566 37.720 1.00 97.00 780 SER A O 1
ATOM 6083 N N . LEU A 1 781 ? -2.487 1.511 38.059 1.00 95.75 781 LEU A N 1
ATOM 6084 C CA . LEU A 1 781 ? -2.440 2.190 39.366 1.00 95.75 781 LEU A CA 1
ATOM 6085 C C . LEU A 1 781 ? -1.758 1.348 40.452 1.00 95.75 781 LEU A C 1
ATOM 6087 O O . LEU A 1 781 ? -1.226 1.889 41.425 1.00 95.75 781 LEU A O 1
ATOM 6091 N N . THR A 1 782 ? -1.786 0.026 40.296 1.00 95.50 782 THR A N 1
ATOM 6092 C CA . THR A 1 782 ? -0.985 -0.918 41.078 1.00 95.50 782 THR A CA 1
ATOM 6093 C C . THR A 1 782 ? -0.171 -1.800 40.136 1.00 95.50 782 THR A C 1
ATOM 6095 O O . THR A 1 782 ? -0.771 -2.386 39.235 1.00 95.50 782 THR A O 1
ATOM 6098 N N . PRO A 1 783 ? 1.147 -1.948 40.334 1.00 94.94 783 PRO A N 1
ATOM 6099 C CA . PRO A 1 783 ? 1.941 -2.857 39.518 1.00 94.94 783 PRO A CA 1
ATOM 6100 C C . PRO A 1 783 ? 1.449 -4.302 39.637 1.00 94.94 783 PRO A C 1
ATOM 6102 O O . PRO A 1 783 ? 1.057 -4.752 40.724 1.00 94.94 783 PRO A O 1
ATOM 6105 N N . TYR A 1 784 ? 1.507 -5.039 38.534 1.00 96.69 784 TYR A N 1
ATOM 6106 C CA . TYR A 1 784 ? 1.355 -6.489 38.548 1.00 96.69 784 TYR A CA 1
ATOM 6107 C C . TYR A 1 784 ? 2.579 -7.117 39.206 1.00 96.69 784 TYR A C 1
ATOM 6109 O O . TYR A 1 784 ? 3.644 -6.514 39.247 1.00 96.69 784 TYR A O 1
ATOM 6117 N N . GLN A 1 785 ? 2.445 -8.328 39.734 1.00 95.88 785 GLN A N 1
ATOM 6118 C CA . GLN A 1 785 ? 3.570 -9.050 40.329 1.00 95.88 785 GLN A CA 1
ATOM 6119 C C . GLN A 1 785 ? 3.702 -10.413 39.675 1.00 95.88 785 GLN A C 1
ATOM 6121 O O . GLN A 1 785 ? 2.733 -11.178 39.669 1.00 95.88 785 GLN A O 1
ATOM 6126 N N . VAL A 1 786 ? 4.900 -10.741 39.197 1.00 95.69 786 VAL A N 1
ATOM 6127 C CA . VAL A 1 786 ? 5.212 -12.040 38.593 1.00 95.69 786 VAL A CA 1
ATOM 6128 C C . VAL A 1 786 ? 6.438 -12.666 39.251 1.00 95.69 786 VAL A C 1
ATOM 6130 O O . VAL A 1 786 ? 7.310 -11.976 39.769 1.00 95.69 786 VAL A O 1
ATOM 6133 N N . THR A 1 787 ? 6.479 -13.993 39.251 1.00 94.25 787 THR A N 1
ATOM 6134 C CA . THR A 1 787 ? 7.663 -14.795 39.587 1.00 94.25 787 THR A CA 1
ATOM 6135 C C . THR A 1 787 ? 8.157 -15.514 38.357 1.00 94.25 787 THR A C 1
ATOM 6137 O O . THR A 1 787 ? 7.349 -16.117 37.647 1.00 94.25 787 THR A O 1
ATOM 6140 N N . ILE A 1 788 ? 9.469 -15.522 38.182 1.00 94.69 788 ILE A N 1
ATOM 6141 C CA . ILE A 1 788 ? 10.150 -16.209 37.100 1.00 94.69 788 ILE A CA 1
ATOM 6142 C C . ILE A 1 788 ? 10.790 -17.487 37.641 1.00 94.69 788 ILE A C 1
ATOM 6144 O O . ILE A 1 788 ? 11.406 -17.499 38.706 1.00 94.69 788 ILE A O 1
ATOM 6148 N N . SER A 1 789 ? 10.646 -18.590 36.915 1.00 89.38 789 SER A N 1
ATOM 6149 C CA . SER A 1 789 ? 11.313 -19.847 37.251 1.00 89.38 789 SER A CA 1
ATOM 6150 C C . SER A 1 789 ? 12.837 -19.722 37.164 1.00 89.38 789 SER A C 1
ATOM 6152 O O . SER A 1 789 ? 13.355 -19.183 36.193 1.00 89.38 789 SER A O 1
ATOM 6154 N N . GLU A 1 790 ? 13.561 -20.310 38.121 1.00 87.75 790 GLU A N 1
ATOM 6155 C CA . GLU A 1 790 ? 15.029 -20.462 38.056 1.00 87.75 790 GLU A CA 1
ATOM 6156 C C . GLU A 1 790 ? 15.482 -21.297 36.839 1.00 87.75 790 GLU A C 1
ATOM 6158 O O . GLU A 1 790 ? 16.636 -21.229 36.436 1.00 87.75 790 GLU A O 1
ATOM 6163 N N . GLU A 1 791 ? 14.581 -22.093 36.250 1.00 83.25 791 GLU A N 1
ATOM 6164 C CA . GLU A 1 791 ? 14.855 -22.925 35.069 1.00 83.25 791 GLU A CA 1
ATOM 6165 C C . GLU A 1 791 ? 14.569 -22.193 33.744 1.00 83.25 791 GLU A C 1
ATOM 6167 O O . GLU A 1 791 ? 14.661 -22.804 32.675 1.00 83.25 791 GLU A O 1
ATOM 6172 N N . CYS A 1 792 ? 14.153 -20.921 33.799 1.00 79.44 792 CYS A N 1
ATOM 6173 C CA . CYS A 1 792 ? 13.933 -20.113 32.606 1.00 79.44 792 CYS A CA 1
ATOM 6174 C C . CYS A 1 792 ? 15.275 -19.857 31.904 1.00 79.44 792 CYS A C 1
ATOM 6176 O O . CYS A 1 792 ? 16.206 -19.385 32.559 1.00 79.44 792 CYS A O 1
ATOM 6178 N N . PRO A 1 793 ? 15.410 -20.149 30.598 1.00 78.25 793 PRO A N 1
ATOM 6179 C CA . PRO A 1 793 ? 16.597 -19.758 29.848 1.00 78.25 793 PRO A CA 1
ATOM 6180 C C . PRO A 1 793 ? 16.774 -18.233 29.852 1.00 78.25 793 PRO A C 1
ATOM 6182 O O . PRO A 1 793 ? 15.790 -17.501 29.771 1.00 78.25 793 PRO A O 1
ATOM 6185 N N . GLU A 1 794 ? 18.018 -17.759 29.908 1.00 80.69 794 GLU A N 1
ATOM 6186 C CA . GLU A 1 794 ? 18.336 -16.337 29.735 1.00 80.69 794 GLU A CA 1
ATOM 6187 C C . GLU A 1 794 ? 18.043 -15.881 28.295 1.00 80.69 794 GLU A C 1
ATOM 6189 O O . GLU A 1 794 ? 18.334 -16.597 27.329 1.00 80.69 794 GLU A O 1
ATOM 6194 N N . GLY A 1 795 ? 17.468 -14.687 28.149 1.00 75.25 795 GLY A N 1
ATOM 6195 C CA . GLY A 1 795 ? 16.974 -14.160 26.878 1.00 75.25 795 GLY A CA 1
ATOM 6196 C C . GLY A 1 795 ? 15.673 -14.820 26.407 1.00 75.25 795 GLY A C 1
ATOM 6197 O O . GLY A 1 795 ? 15.359 -14.760 25.218 1.00 75.25 795 GLY A O 1
ATOM 6198 N N . HIS A 1 796 ? 14.931 -15.493 27.296 1.00 80.69 796 HIS A N 1
ATOM 6199 C CA . HIS A 1 796 ? 13.627 -16.074 26.959 1.00 80.69 796 HIS A CA 1
ATOM 6200 C C . HIS A 1 796 ? 12.570 -14.973 26.855 1.00 80.69 796 HIS A C 1
ATOM 6202 O O . HIS A 1 796 ? 12.422 -14.164 27.764 1.00 80.69 796 HIS A O 1
ATOM 6208 N N . SER A 1 797 ? 11.813 -14.956 25.760 1.00 83.38 797 SER A N 1
ATOM 6209 C CA . SER A 1 797 ? 10.710 -14.014 25.560 1.00 83.38 797 SER A CA 1
ATOM 6210 C C . SER A 1 797 ? 9.392 -14.673 25.961 1.00 83.38 797 SER A C 1
ATOM 6212 O O . SER A 1 797 ? 8.916 -15.588 25.284 1.00 83.38 797 SER A O 1
ATOM 6214 N N . ALA A 1 798 ? 8.818 -14.241 27.084 1.00 81.75 798 ALA A N 1
ATOM 6215 C CA . ALA A 1 798 ? 7.551 -14.747 27.596 1.00 81.75 798 ALA A CA 1
ATOM 6216 C C . ALA A 1 798 ? 6.384 -13.867 27.135 1.00 81.75 798 ALA A C 1
ATOM 6218 O O . ALA A 1 798 ? 6.319 -12.685 27.463 1.00 81.75 798 ALA A O 1
ATOM 6219 N N . SER A 1 799 ? 5.423 -14.456 26.423 1.00 85.31 799 SER A N 1
ATOM 6220 C CA . SER A 1 799 ? 4.193 -13.762 26.029 1.00 85.31 799 SER A CA 1
ATOM 6221 C C . SER A 1 799 ? 3.214 -13.682 27.207 1.00 85.31 799 SER A C 1
ATOM 6223 O O . SER A 1 799 ? 2.842 -14.699 27.809 1.00 85.31 799 SER A O 1
ATOM 6225 N N . LEU A 1 800 ? 2.810 -12.461 27.547 1.00 89.44 800 LEU A N 1
ATOM 6226 C CA . LEU A 1 800 ? 1.822 -12.142 28.569 1.00 89.44 800 LEU A CA 1
ATOM 6227 C C . LEU A 1 800 ? 0.532 -11.661 27.911 1.00 89.44 800 LEU A C 1
ATOM 6229 O O . LEU A 1 800 ? 0.565 -10.986 26.888 1.00 89.44 800 LEU A O 1
ATOM 6233 N N . ILE A 1 801 ? -0.597 -12.024 28.514 1.00 90.75 801 ILE A N 1
ATOM 6234 C CA . ILE A 1 801 ? -1.946 -11.690 28.058 1.00 90.75 801 ILE A CA 1
ATOM 6235 C C . ILE A 1 801 ? -2.542 -10.699 29.047 1.00 90.75 801 ILE A C 1
ATOM 6237 O O . ILE A 1 801 ? -2.473 -10.917 30.256 1.00 90.75 801 ILE A O 1
ATOM 6241 N N . LEU A 1 802 ? -3.149 -9.637 28.545 1.00 94.56 802 LEU A N 1
ATOM 6242 C CA . LEU A 1 802 ? -3.836 -8.627 29.326 1.00 94.56 802 LEU A CA 1
ATOM 6243 C C . LEU A 1 802 ? -5.319 -8.635 28.950 1.00 94.56 802 LEU A C 1
ATOM 6245 O O . LEU A 1 802 ? -5.688 -8.228 27.856 1.00 94.56 802 LEU A O 1
ATOM 6249 N N . GLU A 1 803 ? -6.170 -9.122 29.848 1.00 95.19 803 GLU A N 1
ATOM 6250 C CA . GLU A 1 803 ? -7.629 -9.073 29.704 1.00 95.19 803 GLU A CA 1
ATOM 6251 C C . GLU A 1 803 ? -8.121 -7.739 30.285 1.00 95.19 803 GLU A C 1
ATOM 6253 O O . GLU A 1 803 ? -7.965 -7.508 31.480 1.00 95.19 803 GLU A O 1
ATOM 6258 N N . ILE A 1 804 ? -8.659 -6.838 29.467 1.00 94.25 804 ILE A N 1
ATOM 6259 C CA . ILE A 1 804 ? -9.003 -5.457 29.836 1.00 94.25 804 ILE A CA 1
ATOM 6260 C C . ILE A 1 804 ? -10.525 -5.287 29.817 1.00 94.25 804 ILE A C 1
ATOM 6262 O O . ILE A 1 804 ? -11.153 -5.456 28.776 1.00 94.25 804 ILE A O 1
ATOM 6266 N N . ASP A 1 805 ? -11.100 -4.871 30.940 1.00 92.00 805 ASP A N 1
ATOM 6267 C CA . ASP A 1 805 ? -12.508 -4.519 31.115 1.00 92.00 805 ASP A CA 1
ATOM 6268 C C . ASP A 1 805 ? -12.664 -3.009 31.383 1.00 92.00 805 ASP A C 1
ATOM 6270 O O . ASP A 1 805 ? -11.785 -2.357 31.951 1.00 92.00 805 ASP A O 1
ATOM 6274 N N . ALA A 1 806 ? -13.808 -2.434 31.010 1.00 89.81 806 ALA A N 1
ATOM 6275 C CA . ALA A 1 806 ? -14.138 -1.029 31.274 1.00 89.81 806 ALA A CA 1
ATOM 6276 C C . ALA A 1 806 ? -15.633 -0.853 31.604 1.00 89.81 806 ALA A C 1
ATOM 6278 O O . ALA A 1 806 ? -16.410 -1.809 31.632 1.00 89.81 806 ALA A O 1
ATOM 6279 N N . PHE A 1 807 ? -16.058 0.378 31.899 1.00 84.50 807 PHE A N 1
ATOM 6280 C CA . PHE A 1 807 ? -17.445 0.704 32.229 1.00 84.50 807 PHE A CA 1
ATOM 6281 C C . PHE A 1 807 ? -18.414 0.242 31.131 1.00 84.50 807 PHE A C 1
ATOM 6283 O O . PHE A 1 807 ? -18.259 0.582 29.963 1.00 84.50 807 PHE A O 1
ATOM 6290 N N . GLY A 1 808 ? -19.470 -0.467 31.537 1.00 75.62 808 GLY A N 1
ATOM 6291 C CA . GLY A 1 808 ? -20.403 -1.117 30.615 1.00 75.62 808 GLY A CA 1
ATOM 6292 C C . GLY A 1 808 ? -20.072 -2.607 30.481 1.00 75.62 808 GLY A C 1
ATOM 6293 O O . GLY A 1 808 ? -19.599 -3.202 31.448 1.00 75.62 808 GLY A O 1
ATOM 6294 N N . PRO A 1 809 ? -20.380 -3.245 29.343 1.00 76.69 809 PRO A N 1
ATOM 6295 C CA . PRO A 1 809 ? -19.973 -4.608 29.032 1.00 76.69 809 PRO A CA 1
ATOM 6296 C C . PRO A 1 809 ? -18.688 -4.660 28.178 1.00 76.69 809 PRO A C 1
ATOM 6298 O O . PRO A 1 809 ? -18.444 -5.690 27.558 1.00 76.69 809 PRO A O 1
ATOM 6301 N N . TYR A 1 810 ? -17.899 -3.577 28.113 1.00 82.75 810 TYR A N 1
ATOM 6302 C CA . TYR A 1 810 ? -16.636 -3.555 27.368 1.00 82.75 810 TYR A CA 1
ATOM 6303 C C . TYR A 1 810 ? -15.647 -4.565 27.958 1.00 82.75 810 TYR A C 1
ATOM 6305 O O . TYR A 1 810 ? -15.383 -4.537 29.163 1.00 82.75 810 TYR A O 1
ATOM 6313 N N . SER A 1 811 ? -15.093 -5.414 27.093 1.00 84.19 811 SER A N 1
ATOM 6314 C CA . SER A 1 811 ? -14.041 -6.374 27.412 1.00 84.19 811 SER A CA 1
ATOM 6315 C C . SER A 1 811 ? -13.177 -6.603 26.172 1.00 84.19 811 SER A C 1
ATOM 6317 O O . SER A 1 811 ? -13.702 -6.760 25.070 1.00 84.19 811 SER A O 1
ATOM 6319 N N . SER A 1 812 ? -11.861 -6.620 26.342 1.00 86.19 812 SER A N 1
ATOM 6320 C CA . SER A 1 812 ? -10.867 -6.797 25.277 1.00 86.19 812 SER A CA 1
ATOM 6321 C C . SER A 1 812 ? -9.677 -7.601 25.794 1.00 86.19 812 SER A C 1
ATOM 6323 O O . SER A 1 812 ? -9.511 -7.774 27.001 1.00 86.19 812 SER A O 1
ATOM 6325 N N . VAL A 1 813 ? -8.864 -8.140 24.889 1.00 86.88 813 VAL A N 1
ATOM 6326 C CA . VAL A 1 813 ? -7.665 -8.904 25.243 1.00 86.88 813 VAL A CA 1
ATOM 6327 C C . VAL A 1 813 ? -6.523 -8.447 24.356 1.00 86.88 813 VAL A C 1
ATOM 6329 O O . VAL A 1 813 ? -6.689 -8.398 23.142 1.00 86.88 813 VAL A O 1
ATOM 6332 N N . ASP A 1 814 ? -5.373 -8.182 24.962 1.00 88.12 814 ASP A N 1
ATOM 6333 C CA . ASP A 1 814 ? -4.144 -7.833 24.254 1.00 88.12 814 ASP A CA 1
ATOM 6334 C C . ASP A 1 814 ? -2.952 -8.658 24.767 1.00 88.12 814 ASP A C 1
ATOM 6336 O O . ASP A 1 814 ? -3.050 -9.338 25.794 1.00 88.12 814 ASP A O 1
ATOM 6340 N N . THR A 1 815 ? -1.825 -8.646 24.056 1.00 86.50 815 THR A N 1
ATOM 6341 C CA . THR A 1 815 ? -0.625 -9.410 24.409 1.00 86.50 815 THR A CA 1
ATOM 6342 C C . THR A 1 815 ? 0.660 -8.609 24.245 1.00 86.50 815 THR A C 1
ATOM 6344 O O . THR A 1 815 ? 0.815 -7.855 23.294 1.00 86.50 815 THR A O 1
ATOM 6347 N N . PHE A 1 816 ? 1.625 -8.829 25.136 1.00 87.00 816 PHE A N 1
ATOM 6348 C CA . PHE A 1 816 ? 2.959 -8.229 25.044 1.00 87.00 816 PHE A CA 1
ATOM 6349 C C . PHE A 1 816 ? 4.045 -9.193 25.530 1.00 87.00 816 PHE A C 1
ATOM 6351 O O . PHE A 1 816 ? 3.761 -10.183 26.207 1.00 87.00 816 PHE A O 1
ATOM 6358 N N . ALA A 1 817 ? 5.301 -8.925 25.170 1.00 84.12 817 ALA A N 1
ATOM 6359 C CA . ALA A 1 817 ? 6.440 -9.760 25.544 1.00 84.12 817 ALA A CA 1
ATOM 6360 C C . ALA A 1 817 ? 7.156 -9.233 26.797 1.00 84.12 817 ALA A C 1
ATOM 6362 O O . ALA A 1 817 ? 7.428 -8.041 26.918 1.00 84.12 817 ALA A O 1
ATOM 6363 N N . LEU A 1 818 ? 7.512 -10.142 27.705 1.00 88.88 818 LEU A N 1
ATOM 6364 C CA . LEU A 1 818 ? 8.454 -9.920 28.799 1.00 88.88 818 LEU A CA 1
ATOM 6365 C C . LEU A 1 818 ? 9.754 -10.669 28.482 1.00 88.88 818 LEU A C 1
ATOM 6367 O O . LEU A 1 818 ? 9.750 -11.899 28.413 1.00 88.88 818 LEU A O 1
ATOM 6371 N N . ILE A 1 819 ? 10.861 -9.945 28.319 1.00 85.12 819 ILE A N 1
ATOM 6372 C CA . ILE A 1 819 ? 12.190 -10.553 28.163 1.00 85.12 819 ILE A CA 1
ATOM 6373 C C . ILE A 1 819 ? 12.722 -10.966 29.535 1.00 85.12 819 ILE A C 1
ATOM 6375 O O . ILE A 1 819 ? 12.723 -10.168 30.472 1.00 85.12 819 ILE A O 1
ATOM 6379 N N . ILE A 1 820 ? 13.149 -12.225 29.643 1.00 86.94 820 ILE A N 1
ATOM 6380 C CA . ILE A 1 820 ? 13.598 -12.845 30.886 1.00 86.94 820 ILE A CA 1
ATOM 6381 C C . ILE A 1 820 ? 15.077 -13.196 30.801 1.00 86.94 820 ILE A C 1
ATOM 6383 O O . ILE A 1 820 ? 15.481 -14.071 30.030 1.00 86.94 820 ILE A O 1
ATOM 6387 N N . GLY A 1 821 ? 15.875 -12.559 31.650 1.00 84.88 821 GLY A N 1
ATOM 6388 C CA . GLY A 1 821 ? 17.324 -12.643 31.629 1.00 84.88 821 GLY A CA 1
ATOM 6389 C C . GLY A 1 821 ? 17.930 -12.062 30.359 1.00 84.88 821 GLY A C 1
ATOM 6390 O O . GLY A 1 821 ? 17.243 -11.739 29.389 1.00 84.88 821 GLY A O 1
ATOM 6391 N N . GLN A 1 822 ? 19.254 -11.984 30.341 1.00 86.31 822 GLN A N 1
ATOM 6392 C CA . GLN A 1 822 ? 20.002 -11.621 29.146 1.00 86.31 822 GLN A CA 1
ATOM 6393 C C . GLN A 1 822 ? 21.079 -12.652 28.869 1.00 86.31 822 GLN A C 1
ATOM 6395 O O . GLN A 1 822 ? 21.827 -13.043 29.761 1.00 86.31 822 GLN A O 1
ATOM 6400 N N . LYS A 1 823 ? 21.197 -13.053 27.607 1.00 86.38 823 LYS A N 1
ATOM 6401 C CA . LYS A 1 823 ? 22.316 -13.861 27.146 1.00 86.38 823 LYS A CA 1
ATOM 6402 C C . LYS A 1 823 ? 23.627 -13.089 27.336 1.00 86.38 823 LYS A C 1
ATOM 6404 O O . LYS A 1 823 ? 23.647 -11.862 27.216 1.00 86.38 823 LYS A O 1
ATOM 6409 N N . PRO A 1 824 ? 24.758 -13.773 27.559 1.00 88.81 824 PRO A N 1
ATOM 6410 C CA . PRO A 1 824 ? 25.990 -13.077 27.911 1.00 88.81 824 PRO A CA 1
ATOM 6411 C C . PRO A 1 824 ? 26.511 -12.136 26.815 1.00 88.81 824 PRO A C 1
ATOM 6413 O O . PRO A 1 824 ? 26.802 -10.973 27.094 1.00 88.81 824 PRO A O 1
ATOM 6416 N N . ILE A 1 825 ? 26.664 -12.633 25.581 1.00 94.69 825 ILE A N 1
ATOM 6417 C CA . ILE A 1 825 ? 27.385 -11.919 24.517 1.00 94.69 825 ILE A CA 1
ATOM 6418 C C . ILE A 1 825 ? 26.709 -12.117 23.155 1.00 94.69 825 ILE A C 1
ATOM 6420 O O . ILE A 1 825 ? 26.462 -13.254 22.751 1.00 94.69 825 ILE A O 1
ATOM 6424 N N . LEU A 1 826 ? 26.500 -11.018 22.430 1.00 97.31 826 LEU A N 1
A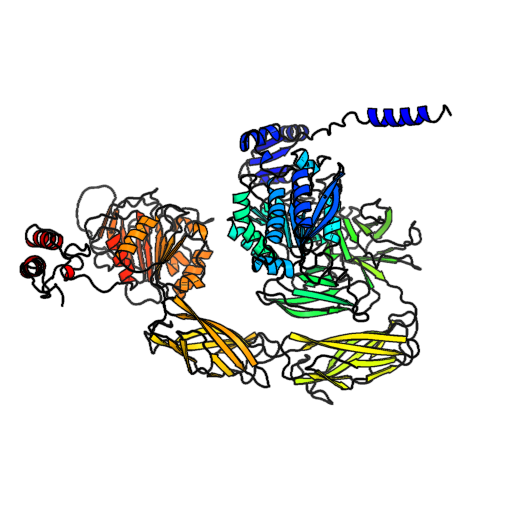TOM 6425 C CA . LEU A 1 826 ? 26.310 -11.005 20.979 1.00 97.31 826 LEU A CA 1
ATOM 6426 C C . LEU A 1 826 ? 27.610 -10.541 20.321 1.00 97.31 826 LEU A C 1
ATOM 6428 O O . LEU A 1 826 ? 28.080 -9.440 20.606 1.00 97.31 826 LEU A O 1
ATOM 6432 N N . PHE A 1 827 ? 28.201 -11.364 19.462 1.00 97.75 827 PHE A N 1
ATOM 6433 C CA . PHE A 1 827 ? 29.327 -10.972 18.617 1.00 97.75 827 PHE A CA 1
ATOM 6434 C C . PHE A 1 827 ? 28.801 -10.559 17.241 1.00 97.75 827 PHE A C 1
ATOM 6436 O O . PHE A 1 827 ? 28.270 -11.400 16.523 1.00 97.75 827 PHE A O 1
ATOM 6443 N N . VAL A 1 828 ? 28.931 -9.281 16.897 1.00 97.44 828 VAL A N 1
ATOM 6444 C CA . VAL A 1 828 ? 28.535 -8.703 15.611 1.00 97.44 828 VAL A CA 1
ATOM 6445 C C . VAL A 1 828 ? 29.765 -8.605 14.717 1.00 97.44 828 VAL A C 1
ATOM 6447 O O . VAL A 1 828 ? 30.728 -7.900 15.036 1.00 97.44 828 VAL A O 1
ATOM 6450 N N . ASP A 1 829 ? 29.706 -9.357 13.627 1.00 95.00 829 ASP A N 1
ATOM 6451 C CA . ASP A 1 829 ? 30.730 -9.472 12.599 1.00 95.00 829 ASP A CA 1
ATOM 6452 C C . ASP A 1 829 ? 30.382 -8.544 11.430 1.00 95.00 829 ASP A C 1
ATOM 6454 O O . ASP A 1 829 ? 29.620 -8.920 10.537 1.00 95.00 829 ASP A O 1
ATOM 6458 N N . ASP A 1 830 ? 30.866 -7.305 11.514 1.00 93.31 830 ASP A N 1
ATOM 6459 C CA . ASP A 1 830 ? 30.581 -6.181 10.610 1.00 93.31 830 ASP A CA 1
ATOM 6460 C C . ASP A 1 830 ? 31.847 -5.759 9.845 1.00 93.31 830 ASP A C 1
ATOM 6462 O O . ASP A 1 830 ? 32.169 -4.590 9.673 1.00 93.31 830 ASP A O 1
ATOM 6466 N N . ASP A 1 831 ? 32.651 -6.741 9.438 1.00 88.44 831 ASP A N 1
ATOM 6467 C CA . ASP A 1 831 ? 33.946 -6.518 8.791 1.00 88.44 831 ASP A CA 1
ATOM 6468 C C . ASP A 1 831 ? 33.900 -6.569 7.252 1.00 88.44 831 ASP A C 1
ATOM 6470 O O . ASP A 1 831 ? 34.945 -6.681 6.601 1.00 88.44 831 ASP A O 1
ATOM 6474 N N . GLY A 1 832 ? 32.698 -6.489 6.671 1.00 84.38 832 GLY A N 1
ATOM 6475 C CA . GLY A 1 832 ? 32.465 -6.633 5.231 1.00 84.38 832 GLY A CA 1
ATOM 6476 C C . GLY A 1 832 ? 32.575 -8.078 4.724 1.00 84.38 832 GLY A C 1
ATOM 6477 O O . GLY A 1 832 ? 32.929 -8.300 3.563 1.00 84.38 832 GLY A O 1
ATOM 6478 N N . GLY A 1 833 ? 32.323 -9.067 5.592 1.00 82.44 833 GLY A N 1
ATOM 6479 C CA . GLY A 1 833 ? 32.328 -10.495 5.250 1.00 82.44 833 GLY A CA 1
ATOM 6480 C C . GLY A 1 833 ? 33.729 -11.104 5.157 1.00 82.44 833 GLY A C 1
ATOM 6481 O O . GLY A 1 833 ? 33.935 -12.125 4.485 1.00 82.44 833 GLY A O 1
ATOM 6482 N N . GLU A 1 834 ? 34.708 -10.470 5.792 1.00 86.25 834 GLU A N 1
ATOM 6483 C CA . GLU A 1 834 ? 36.072 -10.963 5.855 1.00 86.25 834 GLU A CA 1
ATOM 6484 C C . GLU A 1 834 ? 36.212 -12.063 6.924 1.00 86.25 834 GLU A C 1
ATOM 6486 O O . GLU A 1 834 ? 35.359 -12.290 7.769 1.00 86.25 834 GLU A O 1
ATOM 6491 N N . ALA A 1 835 ? 37.294 -12.842 6.850 1.00 88.31 835 ALA A N 1
ATOM 6492 C CA . ALA A 1 835 ? 37.485 -14.006 7.724 1.00 88.31 835 ALA A CA 1
ATOM 6493 C C . ALA A 1 835 ? 38.358 -13.674 8.951 1.00 88.31 835 ALA A C 1
ATOM 6495 O O . ALA A 1 835 ? 39.383 -14.339 9.193 1.00 88.31 835 ALA A O 1
ATOM 6496 N N . TYR A 1 836 ? 38.032 -12.594 9.671 1.00 90.62 836 TYR A N 1
ATOM 6497 C CA . TYR A 1 836 ? 38.776 -12.150 10.858 1.00 90.62 836 TYR A CA 1
ATOM 6498 C C . TYR A 1 836 ? 38.091 -12.465 12.194 1.00 90.62 836 TYR A C 1
ATOM 6500 O O . TYR A 1 836 ? 38.725 -12.345 13.253 1.00 90.62 836 TYR A O 1
ATOM 6508 N N . GLU A 1 837 ? 36.872 -12.993 12.168 1.00 90.31 837 GLU A N 1
ATOM 6509 C CA . GLU A 1 837 ? 36.107 -13.426 13.333 1.00 90.31 837 GLU A CA 1
ATOM 6510 C C . GLU A 1 837 ? 36.907 -14.402 14.212 1.00 90.31 837 GLU A C 1
ATOM 6512 O O . GLU A 1 837 ? 36.882 -14.313 15.441 1.00 90.31 837 GLU A O 1
ATOM 6517 N N . TYR A 1 838 ? 37.751 -15.257 13.616 1.00 89.62 838 TYR A N 1
ATOM 6518 C CA . TYR A 1 838 ? 38.625 -16.193 14.344 1.00 89.62 838 TYR A CA 1
ATOM 6519 C C . TYR A 1 838 ? 39.455 -15.537 15.472 1.00 89.62 838 TYR A C 1
ATOM 6521 O O . TYR A 1 838 ? 39.695 -16.170 16.509 1.00 89.62 838 TYR A O 1
ATOM 6529 N N . TYR A 1 839 ? 39.901 -14.283 15.316 1.00 92.06 839 TYR A N 1
ATOM 6530 C CA . TYR A 1 839 ? 40.676 -13.576 16.348 1.00 92.06 839 TYR A CA 1
ATOM 6531 C C . TYR A 1 839 ? 39.853 -13.277 17.606 1.00 92.06 839 TYR A C 1
ATOM 6533 O O . TYR A 1 839 ? 40.388 -13.348 18.718 1.00 92.06 839 TYR A O 1
ATOM 6541 N N . PHE A 1 840 ? 38.565 -12.983 17.432 1.00 94.69 840 PHE A N 1
ATOM 6542 C CA . PHE A 1 840 ? 37.608 -12.784 18.516 1.00 94.69 840 PHE A CA 1
ATOM 6543 C C . PHE A 1 840 ? 37.105 -14.114 19.052 1.00 94.69 840 PHE A C 1
ATOM 6545 O O . PHE A 1 840 ? 37.210 -14.348 20.255 1.00 94.69 840 PHE A O 1
ATOM 6552 N N . LEU A 1 841 ? 36.632 -15.001 18.171 1.00 92.06 841 LEU A N 1
ATOM 6553 C CA . LEU A 1 841 ? 35.994 -16.259 18.553 1.00 92.06 841 LEU A CA 1
ATOM 6554 C C . LEU A 1 841 ? 36.933 -17.134 19.385 1.00 92.06 841 LEU A C 1
ATOM 6556 O O . LEU A 1 841 ? 36.537 -17.619 20.435 1.00 92.06 841 LEU A O 1
ATOM 6560 N N . THR A 1 842 ? 38.218 -17.238 19.026 1.00 87.19 842 THR A N 1
ATOM 6561 C CA . THR A 1 842 ? 39.178 -17.993 19.856 1.00 87.19 842 THR A CA 1
ATOM 6562 C C . THR A 1 842 ? 39.407 -17.386 21.239 1.00 87.19 842 THR A C 1
ATOM 6564 O O . THR A 1 842 ? 39.590 -18.114 22.218 1.00 87.19 842 THR A O 1
ATOM 6567 N N . ALA A 1 843 ? 39.387 -16.057 21.343 1.00 88.25 843 ALA A N 1
ATOM 6568 C CA . ALA A 1 843 ? 39.528 -15.370 22.617 1.00 88.25 843 ALA A CA 1
ATOM 6569 C C . ALA A 1 843 ? 38.254 -15.508 23.470 1.00 88.25 843 ALA A C 1
ATOM 6571 O O . ALA A 1 843 ? 38.372 -15.742 24.672 1.00 88.25 843 ALA A O 1
ATOM 6572 N N . LEU A 1 844 ? 37.066 -15.428 22.863 1.00 89.12 844 LEU A N 1
ATOM 6573 C CA . LEU A 1 844 ? 35.769 -15.650 23.513 1.00 89.12 844 LEU A CA 1
ATOM 6574 C C . LEU A 1 844 ? 35.596 -17.108 23.960 1.00 89.12 844 LEU A C 1
ATOM 6576 O O . LEU A 1 844 ? 35.270 -17.356 25.121 1.00 89.12 844 LEU A O 1
ATOM 6580 N N . ASP A 1 845 ? 35.926 -18.073 23.099 1.00 81.88 845 ASP A N 1
ATOM 6581 C CA . ASP A 1 845 ? 35.917 -19.510 23.405 1.00 81.88 845 ASP A CA 1
ATOM 6582 C C . ASP A 1 845 ? 36.770 -19.826 24.639 1.00 81.88 845 ASP A C 1
ATOM 6584 O O . ASP A 1 845 ? 36.391 -20.645 25.481 1.00 81.88 845 ASP A O 1
ATOM 6588 N N . SER A 1 846 ? 37.912 -19.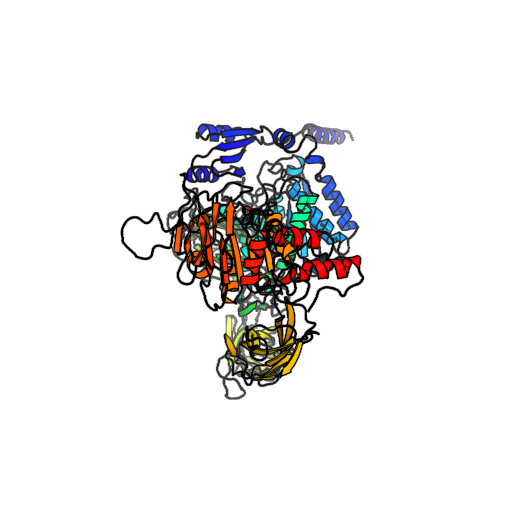141 24.788 1.00 79.06 846 SER A N 1
ATOM 6589 C CA . SER A 1 846 ? 38.816 -19.327 25.929 1.00 79.06 846 SER A CA 1
ATOM 6590 C C . SER A 1 846 ? 38.203 -18.932 27.279 1.00 79.06 846 SER A C 1
ATOM 6592 O O . SER A 1 846 ? 38.679 -19.383 28.322 1.00 79.06 846 SER A O 1
ATOM 6594 N N . LEU A 1 847 ? 37.130 -18.134 27.279 1.00 78.56 847 LEU A N 1
ATOM 6595 C CA . LEU A 1 847 ? 36.412 -17.734 28.492 1.00 78.56 847 LEU A CA 1
ATOM 6596 C C . LEU A 1 847 ? 35.448 -18.820 28.978 1.00 78.56 847 LEU A C 1
ATOM 6598 O O . LEU A 1 847 ? 35.106 -18.867 30.162 1.00 78.56 847 LEU A O 1
ATOM 6602 N N . GLY A 1 848 ? 34.995 -19.695 28.075 1.00 67.69 848 GLY A N 1
ATOM 6603 C CA . GLY A 1 848 ? 33.933 -20.658 28.356 1.00 67.69 848 GLY A CA 1
ATOM 6604 C C . GLY A 1 848 ? 32.596 -20.000 28.716 1.00 67.69 848 GLY A C 1
ATOM 6605 O O . GLY A 1 848 ? 31.845 -20.582 29.499 1.00 67.69 848 GLY A O 1
ATOM 6606 N N . ILE A 1 849 ? 32.346 -18.798 28.185 1.00 78.94 849 ILE A N 1
ATOM 6607 C CA . ILE A 1 849 ? 31.083 -18.052 28.248 1.00 78.94 849 ILE A CA 1
ATOM 6608 C C . ILE A 1 849 ? 30.361 -18.267 26.916 1.00 78.94 849 ILE A C 1
ATOM 6610 O O . ILE A 1 849 ? 31.005 -18.301 25.869 1.00 78.94 849 ILE A O 1
ATOM 6614 N N . THR A 1 850 ? 29.044 -18.448 26.945 1.00 80.75 850 THR A N 1
ATOM 6615 C CA . THR A 1 850 ? 28.246 -18.606 25.724 1.00 80.75 850 THR A CA 1
ATOM 6616 C C . THR A 1 850 ? 28.069 -17.270 25.018 1.00 80.75 850 THR A C 1
ATOM 6618 O O . THR A 1 850 ? 27.811 -16.258 25.665 1.00 80.75 850 THR A O 1
ATOM 6621 N N . TYR A 1 851 ? 28.161 -17.284 23.697 1.00 92.00 851 TYR A N 1
ATOM 6622 C CA . TYR A 1 851 ? 27.913 -16.128 22.852 1.00 92.00 851 TYR A CA 1
ATOM 6623 C C . TYR A 1 851 ? 27.185 -16.577 21.587 1.00 92.00 851 TYR A C 1
ATOM 6625 O O . TYR A 1 851 ? 27.371 -17.714 21.145 1.00 92.00 851 TYR A O 1
ATOM 6633 N N . ASP A 1 852 ? 26.388 -15.682 21.019 1.00 93.31 852 ASP A N 1
ATOM 6634 C CA . ASP A 1 852 ? 25.798 -15.853 19.693 1.00 93.31 852 ASP A CA 1
ATOM 6635 C C . ASP A 1 852 ? 26.563 -14.981 18.685 1.00 93.31 852 ASP A C 1
ATOM 6637 O O . ASP A 1 852 ? 27.129 -13.948 19.050 1.00 93.31 852 ASP A O 1
ATOM 6641 N N . VAL A 1 853 ? 26.622 -15.419 17.426 1.00 94.75 853 VAL A N 1
ATOM 6642 C CA . VAL A 1 853 ? 27.298 -14.705 16.331 1.00 94.75 853 VAL A CA 1
ATOM 6643 C C . VAL A 1 853 ? 26.247 -14.123 15.397 1.00 94.75 853 VAL A C 1
ATOM 6645 O O . VAL A 1 853 ? 25.348 -14.838 14.956 1.00 94.75 853 VAL A O 1
ATOM 6648 N N . TRP A 1 854 ? 26.388 -12.840 15.094 1.00 95.88 854 TRP A N 1
ATOM 6649 C CA . TRP A 1 854 ? 25.566 -12.095 14.159 1.00 95.88 854 TRP A CA 1
ATOM 6650 C C . TRP A 1 854 ? 26.415 -11.667 12.969 1.00 95.88 854 TRP A C 1
ATOM 6652 O O . TRP A 1 854 ? 27.298 -10.824 13.104 1.00 95.88 854 TRP A O 1
ATOM 6662 N N . THR A 1 855 ? 26.158 -12.262 11.809 1.00 92.25 855 THR A N 1
ATOM 6663 C CA . THR A 1 855 ? 26.889 -11.962 10.575 1.00 92.25 855 THR A CA 1
ATOM 6664 C C . THR A 1 855 ? 26.210 -10.802 9.856 1.00 92.25 855 THR A C 1
ATOM 6666 O O . THR A 1 855 ? 25.221 -11.020 9.148 1.00 92.25 855 THR A O 1
ATOM 6669 N N . TYR A 1 856 ? 26.740 -9.591 10.053 1.00 89.38 856 TYR A N 1
ATOM 6670 C CA . TYR A 1 856 ? 26.153 -8.337 9.568 1.00 89.38 856 TYR A CA 1
ATOM 6671 C C . TYR A 1 856 ? 25.933 -8.372 8.050 1.00 89.38 856 TYR A C 1
ATOM 6673 O O . TYR A 1 856 ? 24.836 -8.093 7.585 1.00 89.38 856 TYR A O 1
ATOM 6681 N N . GLU A 1 857 ? 26.912 -8.870 7.290 1.00 86.06 857 GLU A N 1
ATOM 6682 C CA . GLU A 1 857 ? 26.844 -9.010 5.823 1.00 86.06 857 GLU A CA 1
ATOM 6683 C C . GLU A 1 857 ? 25.598 -9.771 5.323 1.00 86.06 857 GLU A C 1
ATOM 6685 O O . GLU A 1 857 ? 25.118 -9.544 4.218 1.00 86.06 857 GLU A O 1
ATOM 6690 N N . THR A 1 858 ? 25.061 -10.696 6.127 1.00 85.06 858 THR A N 1
ATOM 6691 C CA . THR A 1 858 ? 23.916 -11.542 5.735 1.00 85.06 858 THR A CA 1
ATOM 6692 C C . THR A 1 858 ? 22.610 -11.211 6.445 1.00 85.06 858 THR A C 1
ATOM 6694 O O . THR A 1 858 ? 21.558 -11.672 6.009 1.00 85.06 858 THR A O 1
ATOM 6697 N N . LEU A 1 859 ? 22.677 -10.495 7.567 1.00 81.75 859 LEU A N 1
ATOM 6698 C CA . LEU A 1 859 ? 21.538 -10.248 8.454 1.00 81.75 859 LEU A CA 1
ATOM 6699 C C . LEU A 1 859 ? 21.238 -8.755 8.641 1.00 81.75 859 LEU A C 1
ATOM 6701 O O . LEU A 1 859 ? 20.265 -8.434 9.320 1.00 81.75 859 LEU A O 1
ATOM 6705 N N . ASP A 1 860 ? 22.060 -7.879 8.053 1.00 87.69 860 ASP A N 1
ATOM 6706 C CA . ASP A 1 860 ? 22.093 -6.436 8.300 1.00 87.69 860 ASP A CA 1
ATOM 6707 C C . ASP A 1 860 ? 22.287 -6.118 9.798 1.00 87.69 860 ASP A C 1
ATOM 6709 O O . ASP A 1 860 ? 22.605 -6.992 10.614 1.00 87.69 860 ASP A O 1
ATOM 6713 N N . ALA A 1 861 ? 22.126 -4.859 10.186 1.00 86.88 861 ALA A N 1
ATOM 6714 C CA . ALA A 1 861 ? 22.170 -4.414 11.566 1.00 86.88 861 ALA A CA 1
ATOM 6715 C C . ALA A 1 861 ? 21.229 -5.244 12.468 1.00 86.88 861 ALA A C 1
ATOM 6717 O O . ALA A 1 861 ? 20.044 -5.396 12.143 1.00 86.88 861 ALA A O 1
ATOM 6718 N N . PRO A 1 862 ? 21.675 -5.712 13.653 1.00 92.25 862 PRO A N 1
ATOM 6719 C CA . PRO A 1 862 ? 20.776 -6.315 14.634 1.00 92.25 862 PRO A CA 1
ATOM 6720 C C . PRO A 1 862 ? 19.657 -5.337 15.019 1.00 92.25 862 PRO A C 1
ATOM 6722 O O . PRO A 1 862 ? 19.921 -4.158 15.265 1.00 92.25 862 PRO A O 1
ATOM 6725 N N . ALA A 1 863 ? 18.406 -5.799 15.056 1.00 89.44 863 ALA A N 1
ATOM 6726 C CA . ALA A 1 863 ? 17.272 -4.993 15.517 1.00 89.44 863 ALA A CA 1
ATOM 6727 C C . ALA A 1 863 ? 17.330 -4.751 17.038 1.00 89.44 863 ALA A C 1
ATOM 6729 O O . ALA A 1 863 ? 17.956 -5.525 17.765 1.00 89.44 863 ALA A O 1
ATOM 6730 N N . ASP A 1 864 ? 16.629 -3.725 17.535 1.00 85.44 864 ASP A N 1
ATOM 6731 C CA . ASP A 1 864 ? 16.584 -3.403 18.973 1.00 85.44 864 ASP A CA 1
ATOM 6732 C C . ASP A 1 864 ? 16.124 -4.609 19.811 1.00 85.44 864 ASP A C 1
ATOM 6734 O O . ASP A 1 864 ? 16.769 -4.976 20.792 1.00 85.44 864 ASP A O 1
ATOM 6738 N N . SER A 1 865 ? 15.098 -5.323 19.334 1.00 79.50 865 SER A N 1
ATOM 6739 C CA . SER A 1 865 ? 14.574 -6.546 19.956 1.00 79.50 865 SER A CA 1
ATOM 6740 C C . SER A 1 865 ? 15.584 -7.696 20.036 1.00 79.50 865 SER A C 1
ATOM 6742 O O . SER A 1 865 ? 15.427 -8.589 20.865 1.00 79.50 865 SER A O 1
ATOM 6744 N N . VAL A 1 866 ? 16.620 -7.693 19.191 1.00 87.62 866 VAL A N 1
ATOM 6745 C CA . VAL A 1 866 ? 17.727 -8.655 19.252 1.00 87.62 866 VAL A CA 1
ATOM 6746 C C . VAL A 1 866 ? 18.782 -8.177 20.239 1.00 87.62 866 VAL A C 1
ATOM 6748 O O . VAL A 1 866 ? 19.214 -8.965 21.077 1.00 87.62 866 VAL A O 1
ATOM 6751 N N . LEU A 1 867 ? 19.195 -6.907 20.160 1.00 91.44 867 LEU A N 1
ATOM 6752 C CA . LEU A 1 867 ? 20.226 -6.330 21.031 1.00 91.44 867 LEU A CA 1
ATOM 6753 C C . LEU A 1 867 ? 19.839 -6.433 22.513 1.00 91.44 867 LEU A C 1
ATOM 6755 O O . LEU A 1 867 ? 20.673 -6.790 23.345 1.00 91.44 867 LEU A O 1
ATOM 6759 N N . GLU A 1 868 ? 18.567 -6.200 22.840 1.00 86.62 868 GLU A N 1
ATOM 6760 C CA . GLU A 1 868 ? 18.042 -6.257 24.211 1.00 86.62 868 GLU A CA 1
ATOM 6761 C C . GLU A 1 868 ? 18.140 -7.644 24.863 1.00 86.62 868 GLU A C 1
ATOM 6763 O O . GLU A 1 868 ? 18.198 -7.746 26.092 1.00 86.62 868 GLU A O 1
ATOM 6768 N N . LEU A 1 869 ? 18.251 -8.715 24.068 1.00 85.19 869 LEU A N 1
ATOM 6769 C CA . LEU A 1 869 ? 18.442 -10.074 24.581 1.00 85.19 869 LEU A CA 1
ATOM 6770 C C . LEU A 1 869 ? 19.829 -10.294 25.190 1.00 85.19 869 LEU A C 1
ATOM 6772 O O . LEU A 1 869 ? 20.025 -11.327 25.827 1.00 85.19 869 LEU A O 1
ATOM 6776 N N . TYR A 1 870 ? 20.791 -9.385 24.993 1.00 92.31 870 TYR A N 1
ATOM 6777 C CA . TYR A 1 870 ? 22.185 -9.590 25.387 1.00 92.31 870 TYR A CA 1
ATOM 6778 C C . TYR A 1 870 ? 22.673 -8.566 26.412 1.00 92.31 870 TYR A C 1
ATOM 6780 O O . TYR A 1 870 ? 22.309 -7.392 26.391 1.00 92.31 870 TYR A O 1
ATOM 6788 N N . GLN A 1 871 ? 23.539 -9.015 27.322 1.00 91.06 871 GLN A N 1
ATOM 6789 C CA . GLN A 1 871 ? 24.181 -8.150 28.312 1.00 91.06 871 GLN A CA 1
ATOM 6790 C C . GLN A 1 871 ? 25.341 -7.349 27.705 1.00 91.06 871 GLN A C 1
ATOM 6792 O O . GLN A 1 871 ? 25.618 -6.222 28.127 1.00 91.06 871 GLN A O 1
ATOM 6797 N N . THR A 1 872 ? 26.073 -7.952 26.764 1.00 95.06 872 THR A N 1
ATOM 6798 C CA . THR A 1 872 ? 27.219 -7.336 26.090 1.00 95.06 872 THR A CA 1
ATOM 6799 C C . THR A 1 872 ? 27.149 -7.562 24.586 1.00 95.06 872 THR A C 1
ATOM 6801 O O . THR A 1 872 ? 26.957 -8.683 24.124 1.00 95.06 872 THR A O 1
ATOM 6804 N N . VAL A 1 873 ? 27.398 -6.504 23.822 1.00 98.25 873 VAL A N 1
ATOM 6805 C CA . VAL A 1 873 ? 27.606 -6.552 22.377 1.00 98.25 873 VAL A CA 1
ATOM 6806 C C . VAL A 1 873 ? 29.093 -6.350 22.114 1.00 98.25 873 VAL A C 1
ATOM 6808 O O . VAL A 1 873 ? 29.701 -5.391 22.595 1.00 98.25 873 VAL A O 1
ATOM 6811 N N . VAL A 1 874 ? 29.697 -7.277 21.382 1.00 98.12 874 VAL A N 1
ATOM 6812 C CA . VAL A 1 874 ? 31.052 -7.155 20.844 1.00 98.12 874 VAL A CA 1
ATOM 6813 C C . VAL A 1 874 ? 30.906 -6.884 19.361 1.00 98.12 874 VAL A C 1
ATOM 6815 O O . VAL A 1 874 ? 30.424 -7.748 18.646 1.00 98.12 874 VAL A O 1
ATOM 6818 N N . TRP A 1 875 ? 31.306 -5.704 18.910 1.00 97.75 875 TRP A N 1
ATOM 6819 C CA . TRP A 1 875 ? 31.145 -5.265 17.528 1.00 97.75 875 TRP A CA 1
ATOM 6820 C C . TRP A 1 875 ? 32.517 -5.033 16.909 1.00 97.75 875 TRP A C 1
ATOM 6822 O O . TRP A 1 875 ? 33.327 -4.273 17.459 1.00 97.75 875 TRP A O 1
ATOM 6832 N N . THR A 1 876 ? 32.795 -5.691 15.788 1.00 95.31 876 THR A N 1
ATOM 6833 C CA . THR A 1 876 ? 34.020 -5.463 15.016 1.00 95.31 876 THR A CA 1
ATOM 6834 C C . THR A 1 876 ? 33.691 -4.983 13.621 1.00 95.31 876 THR A C 1
ATOM 6836 O O . THR A 1 876 ? 32.797 -5.529 12.993 1.00 95.31 876 THR A O 1
ATOM 6839 N N . THR A 1 877 ? 34.440 -3.986 13.156 1.00 92.69 877 THR A N 1
ATOM 6840 C CA . THR A 1 877 ? 34.322 -3.447 11.793 1.00 92.69 877 THR A CA 1
ATOM 6841 C C . THR A 1 877 ? 35.496 -3.881 10.903 1.00 92.69 877 THR A C 1
ATOM 6843 O O . THR A 1 877 ? 35.639 -3.453 9.764 1.00 92.69 877 THR A O 1
ATOM 6846 N N . GLY A 1 878 ? 36.432 -4.660 11.462 1.00 88.44 878 GLY A N 1
ATOM 6847 C CA . GLY A 1 878 ? 37.632 -5.174 10.796 1.00 88.44 878 GLY A CA 1
ATOM 6848 C C . GLY A 1 878 ? 38.399 -4.158 9.922 1.00 88.44 878 GLY A C 1
ATOM 6849 O O . GLY A 1 878 ? 38.865 -3.127 10.431 1.00 88.44 878 GLY A O 1
ATOM 6850 N N . PRO A 1 879 ? 38.654 -4.466 8.631 1.00 85.12 879 PRO A N 1
ATOM 6851 C CA . PRO A 1 879 ? 39.376 -3.590 7.714 1.00 85.12 879 PRO A CA 1
ATOM 6852 C C . PRO A 1 879 ? 38.518 -2.484 7.102 1.00 85.12 879 PRO A C 1
ATOM 6854 O O . PRO A 1 879 ? 39.059 -1.734 6.287 1.00 85.12 879 PRO A O 1
ATOM 6857 N N . ASP A 1 880 ? 37.230 -2.428 7.429 1.00 81.56 880 ASP A N 1
ATOM 6858 C CA . ASP A 1 880 ? 36.276 -1.594 6.721 1.00 81.56 880 ASP A CA 1
ATOM 6859 C C . ASP A 1 880 ? 36.596 -0.098 6.855 1.00 81.56 880 ASP A C 1
ATOM 6861 O O . ASP A 1 880 ? 37.138 0.360 7.870 1.00 81.56 880 ASP A O 1
ATOM 6865 N N . TYR A 1 881 ? 36.326 0.637 5.777 1.00 77.69 881 TYR A N 1
ATOM 6866 C CA . TYR A 1 881 ? 36.603 2.063 5.642 1.00 77.69 881 TYR A CA 1
ATOM 6867 C C . TYR A 1 881 ? 35.672 2.713 4.613 1.00 77.69 881 TYR A C 1
ATOM 6869 O O . TYR A 1 881 ? 35.367 2.156 3.555 1.00 77.69 881 TYR A O 1
ATOM 6877 N N . GLY A 1 882 ? 35.289 3.955 4.868 1.00 77.19 882 GLY A N 1
ATOM 6878 C CA . GLY A 1 882 ? 34.333 4.714 4.077 1.00 77.19 882 GLY A CA 1
ATOM 6879 C C . GLY A 1 882 ? 34.664 6.203 4.075 1.00 77.19 882 GLY A C 1
ATOM 6880 O O . GLY A 1 882 ? 35.763 6.627 3.708 1.00 77.19 882 GLY A O 1
ATOM 6881 N N . SER A 1 883 ? 33.665 7.036 4.366 1.00 76.75 883 SER A N 1
ATOM 6882 C CA . SER A 1 883 ? 33.863 8.473 4.571 1.00 76.75 883 SER A CA 1
ATOM 6883 C C . SER A 1 883 ? 32.739 9.067 5.412 1.00 76.75 883 SER A C 1
ATOM 6885 O O . SER A 1 883 ? 31.644 8.519 5.450 1.00 76.75 883 SER A O 1
ATOM 6887 N N . MET A 1 884 ? 32.929 10.272 5.956 1.00 75.00 884 MET A N 1
ATOM 6888 C CA . MET A 1 884 ? 31.851 11.017 6.634 1.00 75.00 884 MET A CA 1
ATOM 6889 C C . MET A 1 884 ? 30.556 11.192 5.823 1.00 75.00 884 MET A C 1
ATOM 6891 O O . MET A 1 884 ? 29.502 11.431 6.410 1.00 75.00 884 MET A O 1
ATOM 6895 N N . ALA A 1 885 ? 30.616 11.127 4.488 1.00 71.38 885 ALA A N 1
ATOM 6896 C CA . ALA A 1 885 ? 29.430 11.206 3.634 1.00 71.38 885 ALA A CA 1
ATOM 6897 C C . ALA A 1 885 ? 28.746 9.843 3.432 1.00 71.38 885 ALA A C 1
ATOM 6899 O O . ALA A 1 885 ? 27.549 9.803 3.162 1.00 71.38 885 ALA A O 1
ATOM 6900 N N . THR A 1 886 ? 29.501 8.751 3.554 1.00 75.50 886 THR A N 1
ATOM 6901 C CA . THR A 1 886 ? 29.068 7.362 3.347 1.00 75.50 886 THR A CA 1
ATOM 6902 C C . THR A 1 886 ? 29.826 6.457 4.328 1.00 75.50 886 THR A C 1
ATOM 6904 O O . THR A 1 886 ? 30.797 5.806 3.925 1.00 75.50 886 THR A O 1
ATOM 6907 N N . PRO A 1 887 ? 29.471 6.478 5.626 1.00 80.50 887 PRO A N 1
ATOM 6908 C CA . PRO A 1 887 ? 30.138 5.646 6.622 1.00 80.50 887 PRO A CA 1
ATOM 6909 C C . PRO A 1 887 ? 29.938 4.169 6.268 1.00 80.50 887 PRO A C 1
ATOM 6911 O O . PRO A 1 887 ? 28.831 3.800 5.869 1.00 80.50 887 PRO A O 1
ATOM 6914 N N . GLN A 1 888 ? 30.978 3.350 6.386 1.00 80.31 888 GLN A N 1
ATOM 6915 C CA . GLN A 1 888 ? 30.887 1.898 6.198 1.00 80.31 888 GLN A CA 1
ATOM 6916 C C . GLN A 1 888 ? 31.048 1.173 7.542 1.00 80.31 888 GLN A C 1
ATOM 6918 O O . GLN A 1 888 ? 30.220 0.341 7.866 1.00 80.31 888 GLN A O 1
ATOM 6923 N N . THR A 1 889 ? 31.932 1.645 8.431 1.00 84.19 889 THR A N 1
ATOM 6924 C CA . THR A 1 889 ? 32.180 0.974 9.726 1.00 84.19 889 THR A CA 1
ATOM 6925 C C . THR A 1 889 ? 31.016 0.996 10.732 1.00 84.19 889 THR A C 1
ATOM 6927 O O . THR A 1 889 ? 31.028 0.243 11.688 1.00 84.19 889 THR A O 1
ATOM 6930 N N . LEU A 1 890 ? 30.125 1.993 10.665 1.00 91.50 890 LEU A N 1
ATOM 6931 C CA . LEU A 1 890 ? 28.897 2.093 11.476 1.00 91.50 890 LEU A CA 1
ATOM 6932 C C . LEU A 1 890 ? 27.941 3.055 10.768 1.00 91.50 890 LEU A C 1
ATOM 6934 O O . LEU A 1 890 ? 28.215 4.261 10.663 1.00 91.50 890 LEU A O 1
ATOM 6938 N N . THR A 1 891 ? 26.806 2.546 10.311 1.00 89.31 891 THR A N 1
ATOM 6939 C CA . THR A 1 891 ? 25.772 3.315 9.617 1.00 89.31 891 THR A CA 1
ATOM 6940 C C . THR A 1 891 ? 24.975 4.207 10.578 1.00 89.31 891 THR A C 1
ATOM 6942 O O . THR A 1 891 ? 25.151 4.210 11.799 1.00 89.31 891 THR A O 1
ATOM 6945 N N . ALA A 1 892 ? 24.074 5.034 10.037 1.00 89.25 892 ALA A N 1
ATOM 6946 C CA . ALA A 1 892 ? 23.162 5.823 10.870 1.00 89.25 892 ALA A CA 1
ATOM 6947 C C . ALA A 1 892 ? 22.197 4.943 11.679 1.00 89.25 892 ALA A C 1
ATOM 6949 O O . ALA A 1 892 ? 21.890 5.283 12.827 1.00 89.25 892 ALA A O 1
ATOM 6950 N N . THR A 1 893 ? 21.771 3.820 11.101 1.00 89.62 893 THR A N 1
ATOM 6951 C CA . THR A 1 893 ? 20.911 2.828 11.747 1.00 89.62 893 THR A CA 1
ATOM 6952 C C . THR A 1 893 ? 21.643 2.174 12.913 1.00 89.62 893 THR A C 1
ATOM 6954 O O . THR A 1 893 ? 21.128 2.216 14.029 1.00 89.62 893 THR A O 1
ATOM 6957 N N . ASP A 1 894 ? 22.879 1.707 12.707 1.00 94.50 894 ASP A N 1
ATOM 6958 C CA . ASP A 1 894 ? 23.681 1.065 13.764 1.00 94.50 894 ASP A CA 1
ATOM 6959 C C . ASP A 1 894 ? 23.872 1.976 14.956 1.00 94.50 894 ASP A C 1
ATOM 6961 O O . ASP A 1 894 ? 23.618 1.597 16.096 1.00 94.50 894 ASP A O 1
ATOM 6965 N N . ARG A 1 895 ? 24.263 3.228 14.691 1.00 94.56 895 ARG A N 1
ATOM 6966 C CA . ARG A 1 895 ? 24.436 4.227 15.747 1.00 94.56 895 ARG A CA 1
ATOM 6967 C C . ARG A 1 895 ? 23.140 4.440 16.516 1.00 94.56 895 ARG A C 1
ATOM 6969 O O . ARG A 1 895 ? 23.190 4.554 17.732 1.00 94.56 895 ARG A O 1
ATOM 6976 N N . THR A 1 896 ? 21.998 4.497 15.835 1.00 95.12 896 THR A N 1
ATOM 6977 C CA . THR A 1 896 ? 20.695 4.707 16.485 1.00 95.12 896 THR A CA 1
ATOM 6978 C C . THR A 1 896 ? 20.346 3.540 17.401 1.00 95.12 896 THR A C 1
ATOM 6980 O O . THR A 1 896 ? 20.063 3.761 18.575 1.00 95.12 896 THR A O 1
ATOM 6983 N N . ARG A 1 897 ? 20.471 2.307 16.908 1.00 95.50 897 ARG A N 1
ATOM 6984 C CA . ARG A 1 897 ? 20.167 1.093 17.677 1.00 95.50 897 ARG A CA 1
ATOM 6985 C C . ARG A 1 897 ? 21.141 0.870 18.833 1.00 95.50 897 ARG A C 1
ATOM 6987 O O . ARG A 1 897 ? 20.731 0.555 19.945 1.00 95.50 897 ARG A O 1
ATOM 6994 N N . LEU A 1 898 ? 22.434 1.126 18.621 1.00 96.81 898 LEU A N 1
ATOM 6995 C CA . LEU A 1 898 ? 23.439 1.072 19.685 1.00 96.81 898 LEU A CA 1
ATOM 6996 C C . LEU A 1 898 ? 23.217 2.154 20.750 1.00 96.81 898 LEU A C 1
ATOM 6998 O O . LEU A 1 898 ? 23.454 1.880 21.924 1.00 96.81 898 LEU A O 1
ATOM 7002 N N . MET A 1 899 ? 22.757 3.358 20.384 1.00 96.56 899 MET A N 1
ATOM 7003 C CA . MET A 1 899 ? 22.367 4.379 21.368 1.00 96.56 899 MET A CA 1
ATOM 7004 C C . MET A 1 899 ? 21.183 3.901 22.211 1.00 96.56 899 MET A C 1
ATOM 7006 O O . MET A 1 899 ? 21.296 3.923 23.434 1.00 96.56 899 MET A O 1
ATOM 7010 N N . THR A 1 900 ? 20.116 3.385 21.587 1.00 93.75 900 THR A N 1
ATOM 7011 C CA . THR A 1 900 ? 18.961 2.797 22.293 1.00 93.75 900 THR A CA 1
ATOM 7012 C C . THR A 1 900 ? 19.394 1.675 23.240 1.00 93.75 900 THR A C 1
ATOM 7014 O O . THR A 1 900 ? 19.073 1.695 24.427 1.00 93.75 900 THR A O 1
ATOM 7017 N N . TYR A 1 901 ? 20.204 0.733 22.753 1.00 95.06 901 TYR A N 1
ATOM 7018 C CA . TYR A 1 901 ? 20.733 -0.376 23.548 1.00 95.06 901 TYR A CA 1
ATOM 7019 C C . TYR A 1 901 ? 21.568 0.094 24.754 1.00 95.06 901 TYR A C 1
ATOM 7021 O O . TYR A 1 901 ? 21.431 -0.442 25.856 1.00 95.06 901 TYR A O 1
ATOM 7029 N N . LEU A 1 902 ? 22.421 1.111 24.579 1.00 95.31 902 LEU A N 1
ATOM 7030 C CA . LEU A 1 902 ? 23.217 1.684 25.671 1.00 95.31 902 LEU A CA 1
ATOM 7031 C C . LEU A 1 902 ? 22.358 2.494 26.653 1.00 95.31 902 LEU A C 1
ATOM 7033 O O . LEU A 1 902 ? 22.593 2.427 27.860 1.00 95.31 902 LEU A O 1
ATOM 7037 N N . ASP A 1 903 ? 21.344 3.218 26.182 1.00 92.12 903 ASP A N 1
ATOM 7038 C CA . ASP A 1 903 ? 20.393 3.921 27.052 1.00 92.12 903 ASP A CA 1
ATOM 7039 C C . ASP A 1 903 ? 19.591 2.935 27.921 1.00 92.12 903 ASP A C 1
ATOM 7041 O O . ASP A 1 903 ? 19.350 3.216 29.098 1.00 92.12 903 ASP A O 1
ATOM 7045 N N . ASN A 1 904 ? 19.318 1.734 27.396 1.00 84.69 904 ASN A N 1
ATOM 7046 C CA . ASN A 1 904 ? 18.707 0.599 28.106 1.00 84.69 904 ASN A CA 1
ATOM 7047 C C . ASN A 1 904 ? 19.711 -0.226 28.949 1.00 84.69 904 ASN A C 1
ATOM 7049 O O . ASN A 1 904 ? 19.409 -1.330 29.417 1.00 84.69 904 ASN A O 1
ATOM 7053 N N . GLY A 1 905 ? 20.917 0.305 29.173 1.00 87.94 905 GLY A N 1
ATOM 7054 C CA . GLY A 1 905 ? 21.912 -0.241 30.098 1.00 87.94 905 GLY A CA 1
ATOM 7055 C C . GLY A 1 905 ? 22.787 -1.369 29.547 1.00 87.94 905 GLY A C 1
ATOM 7056 O O . GLY A 1 905 ? 23.424 -2.093 30.315 1.00 87.94 905 GLY A O 1
ATOM 7057 N N . GLY A 1 906 ? 22.834 -1.534 28.225 1.00 92.00 906 GLY A N 1
ATOM 7058 C CA . GLY A 1 906 ? 23.709 -2.492 27.556 1.00 92.00 906 GLY A CA 1
ATOM 7059 C C . GLY A 1 906 ? 25.207 -2.210 27.741 1.00 92.00 906 GLY A C 1
ATOM 7060 O O . GLY A 1 906 ? 25.625 -1.107 28.093 1.00 92.00 906 GLY A O 1
ATOM 7061 N N . ASN A 1 907 ? 26.056 -3.205 27.475 1.00 96.00 907 ASN A N 1
ATOM 7062 C CA . ASN A 1 907 ? 27.512 -3.025 27.407 1.00 96.00 907 ASN A CA 1
ATOM 7063 C C . ASN A 1 907 ? 28.023 -3.193 25.973 1.00 96.00 907 ASN A C 1
ATOM 7065 O O . ASN A 1 907 ? 27.557 -4.085 25.265 1.00 96.00 907 ASN A O 1
ATOM 7069 N N . LEU A 1 908 ? 29.002 -2.383 25.558 1.00 98.25 908 LEU A N 1
ATOM 7070 C CA . LEU A 1 908 ? 29.566 -2.419 24.202 1.00 98.25 908 LEU A CA 1
ATOM 7071 C C . LEU A 1 908 ? 31.096 -2.514 24.218 1.00 98.25 908 LEU A C 1
ATOM 7073 O O . LEU A 1 908 ? 31.778 -1.632 24.745 1.00 98.25 908 LEU A O 1
ATOM 7077 N N . PHE A 1 909 ? 31.652 -3.545 23.581 1.00 98.38 909 PHE A N 1
ATOM 7078 C CA . PHE A 1 909 ? 33.042 -3.545 23.126 1.00 98.38 909 PHE A CA 1
ATOM 7079 C C . PHE A 1 909 ? 33.078 -3.326 21.618 1.00 98.38 909 PHE A C 1
ATOM 7081 O O . PHE A 1 909 ? 32.697 -4.209 20.861 1.00 98.38 909 PHE A O 1
ATOM 7088 N N . LEU A 1 910 ? 33.557 -2.156 21.201 1.00 98.00 910 LEU A N 1
ATOM 7089 C CA . LEU A 1 910 ? 33.678 -1.778 19.800 1.00 98.00 910 LEU A CA 1
ATOM 7090 C C . LEU A 1 910 ? 35.153 -1.755 19.390 1.00 98.00 910 LEU A C 1
ATOM 7092 O O . LEU A 1 910 ? 35.965 -1.031 19.979 1.00 98.00 910 LEU A O 1
ATOM 7096 N N . SER A 1 911 ? 35.493 -2.555 18.388 1.00 95.88 911 SER A N 1
ATOM 7097 C CA . SER A 1 911 ? 36.835 -2.668 17.821 1.00 95.88 911 SER A CA 1
ATOM 7098 C C . SER A 1 911 ? 36.826 -2.187 16.379 1.00 95.88 911 SER A C 1
ATOM 7100 O O . SER A 1 911 ? 36.154 -2.768 15.535 1.00 95.88 911 SER A O 1
ATOM 7102 N N . SER A 1 912 ? 37.594 -1.139 16.096 1.00 93.00 912 SER A N 1
ATOM 7103 C CA . SER A 1 912 ? 37.713 -0.572 14.756 1.00 93.00 912 SER A CA 1
ATOM 7104 C C . SER A 1 912 ? 39.084 0.079 14.579 1.00 93.00 912 SER A C 1
ATOM 7106 O O . SER A 1 912 ? 39.745 0.440 15.552 1.00 93.00 912 SER A O 1
ATOM 7108 N N . GLN A 1 913 ? 39.508 0.289 13.335 1.00 86.25 913 GLN A N 1
ATOM 7109 C CA . GLN A 1 913 ? 40.669 1.124 13.032 1.00 86.25 913 GLN A CA 1
ATOM 7110 C C . GLN A 1 913 ? 40.356 2.426 12.291 1.00 86.25 913 GLN A C 1
ATOM 7112 O O . GLN A 1 913 ? 41.167 3.326 12.442 1.00 86.25 913 GLN A O 1
ATOM 7117 N N . ASP A 1 914 ? 39.233 2.532 11.563 1.00 88.06 914 ASP A N 1
ATOM 7118 C CA . ASP A 1 914 ? 38.925 3.704 10.712 1.00 88.06 914 ASP A CA 1
ATOM 7119 C C . ASP A 1 914 ? 37.549 4.345 10.985 1.00 88.06 914 ASP A C 1
ATOM 7121 O O . ASP A 1 914 ? 37.139 5.312 10.350 1.00 88.06 914 ASP A O 1
ATOM 7125 N N . LEU A 1 915 ? 36.830 3.866 12.004 1.00 92.56 915 LEU A N 1
ATOM 7126 C CA . LEU A 1 915 ? 35.516 4.393 12.378 1.00 92.56 915 LEU A CA 1
ATOM 7127 C C . LEU A 1 915 ? 35.478 5.907 12.550 1.00 92.56 915 LEU A C 1
ATOM 7129 O O . LEU A 1 915 ? 34.472 6.527 12.211 1.00 92.56 915 LEU A O 1
ATOM 7133 N N . LEU A 1 916 ? 36.536 6.526 13.075 1.00 92.75 916 LEU A N 1
ATOM 7134 C CA . LEU A 1 916 ? 36.541 7.970 13.305 1.00 92.75 91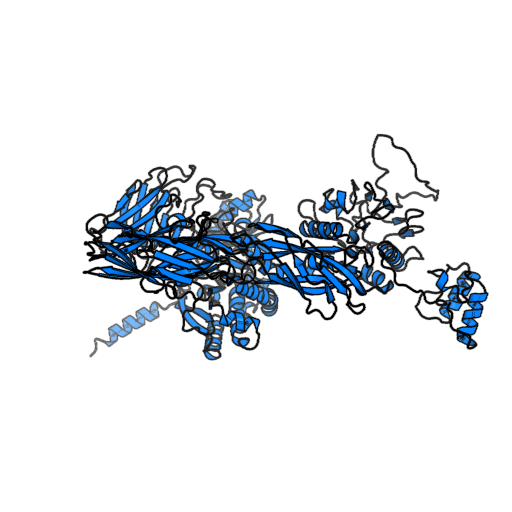6 LEU A CA 1
ATOM 7135 C C . LEU A 1 916 ? 36.723 8.760 12.004 1.00 92.75 916 LEU A C 1
ATOM 7137 O O . LEU A 1 916 ? 36.227 9.887 11.932 1.00 92.75 916 LEU A O 1
ATOM 7141 N N . HIS A 1 917 ? 37.349 8.173 10.981 1.00 89.44 917 HIS A N 1
ATOM 7142 C CA . HIS A 1 917 ? 37.371 8.728 9.630 1.00 89.44 917 HIS A CA 1
ATOM 7143 C C . HIS A 1 917 ? 35.970 8.775 9.020 1.00 89.44 917 HIS A C 1
ATOM 7145 O O . HIS A 1 917 ? 35.525 9.801 8.494 1.00 89.44 917 HIS A O 1
ATOM 7151 N N . ASP A 1 918 ? 35.240 7.680 9.192 1.00 88.62 918 ASP A N 1
ATOM 7152 C CA . ASP A 1 918 ? 33.899 7.487 8.652 1.00 88.62 918 ASP A CA 1
ATOM 7153 C C . ASP A 1 918 ? 32.830 8.279 9.388 1.00 88.62 918 ASP A C 1
ATOM 7155 O O . ASP A 1 918 ? 31.840 8.699 8.802 1.00 88.62 918 ASP A O 1
ATOM 7159 N N . ASN A 1 919 ? 32.991 8.480 10.689 1.00 91.12 919 ASN A N 1
ATOM 7160 C CA . ASN A 1 919 ? 31.909 8.974 11.536 1.00 91.12 919 ASN A CA 1
ATOM 7161 C C . ASN A 1 919 ? 32.143 10.392 12.054 1.00 91.12 919 ASN A C 1
ATOM 7163 O O . ASN A 1 919 ? 31.179 11.086 12.404 1.00 91.12 919 ASN A O 1
ATOM 7167 N N . GLY A 1 920 ? 33.403 10.831 12.112 1.00 91.06 920 GLY A N 1
ATOM 7168 C CA . GLY A 1 920 ? 33.805 12.058 12.790 1.00 91.06 920 GLY A CA 1
ATOM 7169 C C . GLY A 1 920 ? 33.316 12.134 14.243 1.00 91.06 920 GLY A C 1
ATOM 7170 O O . GLY A 1 920 ? 32.934 11.145 14.864 1.00 91.06 920 GLY A O 1
ATOM 7171 N N . LEU A 1 921 ? 33.294 13.345 14.805 1.00 93.12 921 LEU A N 1
ATOM 7172 C CA . LEU A 1 921 ? 32.757 13.608 16.149 1.00 93.12 921 LEU A CA 1
ATOM 7173 C C . LEU A 1 921 ? 31.234 13.833 16.112 1.00 93.12 921 LEU A C 1
ATOM 7175 O O . LEU A 1 921 ? 30.760 14.950 16.331 1.00 93.12 921 LEU A O 1
ATOM 7179 N N . ASN A 1 922 ? 30.472 12.788 15.787 1.00 93.00 922 ASN A N 1
ATOM 7180 C CA . ASN A 1 922 ? 29.009 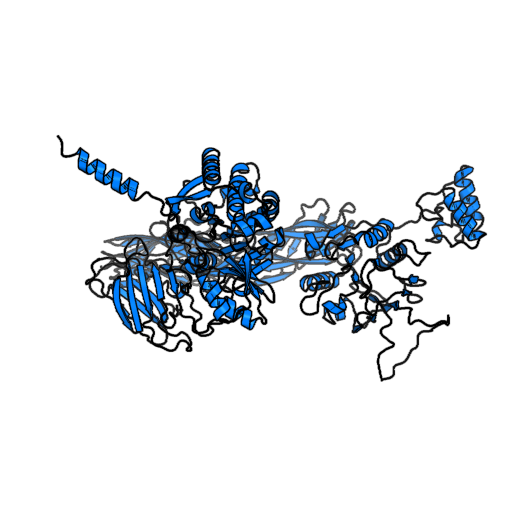12.796 15.891 1.00 93.00 922 ASN A CA 1
ATOM 7181 C C . ASN A 1 922 ? 28.529 12.460 17.319 1.00 93.00 922 ASN A C 1
ATOM 7183 O O . ASN A 1 922 ? 29.337 12.113 18.178 1.00 93.00 922 ASN A O 1
ATOM 7187 N N . THR A 1 923 ? 27.216 12.542 17.564 1.00 94.75 923 THR A N 1
ATOM 7188 C CA . THR A 1 923 ? 26.607 12.295 18.886 1.00 94.75 923 THR A CA 1
ATOM 7189 C C . THR A 1 923 ? 26.989 10.939 19.479 1.00 94.75 923 THR A C 1
ATOM 7191 O O . THR A 1 923 ? 27.357 10.875 20.646 1.00 94.75 923 THR A O 1
ATOM 7194 N N . PHE A 1 924 ? 26.978 9.862 18.690 1.00 96.50 924 PHE A N 1
ATOM 7195 C CA . PHE A 1 924 ? 27.382 8.541 19.177 1.00 96.50 924 PHE A CA 1
ATOM 7196 C C . PHE A 1 924 ? 28.854 8.537 19.620 1.00 96.50 924 PHE A C 1
ATOM 7198 O O . PHE A 1 924 ? 29.185 8.109 20.726 1.00 96.50 924 PHE A O 1
ATOM 7205 N N . VAL A 1 925 ? 29.748 9.093 18.798 1.00 96.12 925 VAL A N 1
ATOM 7206 C CA . VAL A 1 925 ? 31.190 9.138 19.086 1.00 96.12 925 VAL A CA 1
ATOM 7207 C C . VAL A 1 925 ? 31.506 10.011 20.310 1.00 96.12 925 VAL A C 1
ATOM 7209 O O . VAL A 1 925 ? 32.320 9.621 21.152 1.00 96.12 925 VAL A O 1
ATOM 7212 N N . THR A 1 926 ? 30.867 11.176 20.451 1.00 95.56 926 THR A N 1
ATOM 7213 C CA . THR A 1 926 ? 31.158 12.099 21.559 1.00 95.56 926 THR A CA 1
ATOM 7214 C C . THR A 1 926 ? 30.472 11.713 22.861 1.00 95.56 926 THR A C 1
ATOM 7216 O O . THR A 1 926 ? 31.103 11.818 23.915 1.00 95.56 926 THR A O 1
ATOM 7219 N N . ASP A 1 927 ? 29.215 11.268 22.799 1.00 94.56 927 ASP A N 1
ATOM 7220 C CA . ASP A 1 927 ? 28.352 11.145 23.979 1.00 94.56 927 ASP A CA 1
ATOM 7221 C C . ASP A 1 927 ? 28.253 9.695 24.481 1.00 94.56 927 ASP A C 1
ATOM 7223 O O . ASP A 1 927 ? 28.067 9.491 25.683 1.00 94.56 927 ASP A O 1
ATOM 7227 N N . TYR A 1 928 ? 28.451 8.700 23.601 1.00 96.31 928 TYR A N 1
ATOM 7228 C CA . TYR A 1 928 ? 28.370 7.269 23.937 1.00 96.31 928 TYR A CA 1
ATOM 7229 C C . TYR A 1 928 ? 29.735 6.563 23.901 1.00 96.31 928 TYR A C 1
ATOM 7231 O O . TYR A 1 928 ? 30.057 5.823 24.831 1.00 96.31 928 TYR A O 1
ATOM 7239 N N . LEU A 1 929 ? 30.592 6.823 22.900 1.00 96.25 929 LEU A N 1
ATOM 7240 C CA . LEU A 1 929 ? 31.982 6.324 22.897 1.00 96.25 929 LEU A CA 1
ATOM 7241 C C . LEU A 1 929 ? 32.936 7.198 23.723 1.00 96.25 929 LEU A C 1
ATOM 7243 O O . LEU A 1 929 ? 34.034 6.759 24.056 1.00 96.25 929 LEU A O 1
ATOM 7247 N N . HIS A 1 930 ? 32.538 8.422 24.080 1.00 96.06 930 HIS A N 1
ATOM 7248 C CA . HIS A 1 930 ? 33.349 9.375 24.850 1.00 96.06 930 HIS A CA 1
ATOM 7249 C C . HIS A 1 930 ? 34.690 9.721 24.186 1.00 96.06 930 HIS A C 1
ATOM 7251 O O . HIS A 1 930 ? 35.712 9.837 24.868 1.00 96.06 930 HIS A O 1
ATOM 7257 N N . VAL A 1 931 ? 34.709 9.925 22.868 1.00 95.12 931 VAL A N 1
ATOM 7258 C CA . VAL A 1 931 ? 35.864 10.473 22.136 1.00 95.12 931 VAL A CA 1
ATOM 7259 C C . VAL A 1 931 ? 35.610 11.953 21.855 1.00 95.12 931 VAL A C 1
ATOM 7261 O O . VAL A 1 931 ? 34.661 12.303 21.165 1.00 95.12 931 VAL A O 1
ATOM 7264 N N . VAL A 1 932 ? 36.446 12.848 22.393 1.00 93.44 932 VAL A N 1
ATOM 7265 C CA . VAL A 1 932 ? 36.252 14.312 22.242 1.00 93.44 932 VAL A CA 1
ATOM 7266 C C . VAL A 1 932 ? 37.162 14.960 21.203 1.00 93.44 932 VAL A C 1
ATOM 7268 O O . VAL A 1 932 ? 36.932 16.103 20.816 1.00 93.44 932 VAL A O 1
ATOM 7271 N N . ASP A 1 933 ? 38.217 14.262 20.799 1.00 92.88 933 ASP A N 1
ATOM 7272 C CA . ASP A 1 933 ? 39.139 14.659 19.736 1.00 92.88 933 ASP A CA 1
ATOM 7273 C C . ASP A 1 933 ? 39.888 13.407 19.263 1.00 92.88 933 ASP A C 1
ATOM 7275 O O . ASP A 1 933 ? 40.031 12.448 20.028 1.00 92.88 933 ASP A O 1
ATOM 7279 N N . TYR A 1 934 ? 40.369 13.397 18.025 1.00 92.00 934 TYR A N 1
ATOM 7280 C CA . TYR A 1 934 ? 41.069 12.248 17.453 1.00 92.00 934 TYR A CA 1
ATOM 7281 C C . TYR A 1 934 ? 42.075 12.670 16.386 1.00 92.00 934 TYR A C 1
ATOM 7283 O O . TYR A 1 934 ? 42.126 13.821 15.948 1.00 92.00 934 TYR A O 1
ATOM 7291 N N . ALA A 1 935 ? 42.939 11.740 16.002 1.00 88.06 935 ALA A N 1
ATOM 7292 C CA . ALA A 1 935 ? 43.901 11.951 14.945 1.00 88.06 935 ALA A CA 1
ATOM 7293 C C . ALA A 1 935 ? 44.075 10.685 14.116 1.00 88.06 935 ALA A C 1
ATOM 7295 O O . ALA A 1 935 ? 44.569 9.679 14.621 1.00 88.06 935 ALA A O 1
ATOM 7296 N N . GLU A 1 936 ? 43.760 10.832 12.835 1.00 86.06 936 GLU A N 1
ATOM 7297 C CA . GLU A 1 936 ? 43.605 9.731 11.884 1.00 86.06 936 GLU A CA 1
ATOM 7298 C C . GLU A 1 936 ? 44.935 9.115 11.443 1.00 86.06 936 GLU A C 1
ATOM 7300 O O . GLU A 1 936 ? 45.975 9.801 11.490 1.00 86.06 936 GLU A O 1
ATOM 7305 N N . ASP A 1 937 ? 44.912 7.863 10.983 1.00 85.88 937 ASP A N 1
ATOM 7306 C CA . ASP A 1 937 ? 46.005 7.212 10.245 1.00 85.88 937 ASP A CA 1
ATOM 7307 C C . ASP A 1 937 ? 47.361 7.289 10.968 1.00 85.88 937 ASP A C 1
ATOM 7309 O O . ASP A 1 937 ? 48.397 7.724 10.435 1.00 85.88 937 ASP A O 1
ATOM 7313 N N . LYS A 1 938 ? 47.383 6.940 12.257 1.00 87.50 938 LYS A N 1
ATOM 7314 C CA . LYS A 1 938 ? 48.601 7.027 13.088 1.00 87.50 938 LYS A CA 1
ATOM 7315 C C . LYS A 1 938 ? 49.498 5.807 12.985 1.00 87.50 938 LYS A C 1
ATOM 7317 O O . LYS A 1 938 ? 50.624 5.843 13.500 1.00 87.50 938 LYS A O 1
ATOM 7322 N N . ASN A 1 939 ? 49.051 4.779 12.266 1.00 87.19 939 ASN A N 1
ATOM 7323 C CA . ASN A 1 939 ? 49.786 3.553 11.971 1.00 87.19 939 ASN A CA 1
ATOM 7324 C C . ASN A 1 939 ? 50.414 2.984 13.250 1.00 87.19 939 ASN A C 1
ATOM 7326 O O . ASN A 1 939 ? 51.643 2.878 13.388 1.00 87.19 939 ASN A O 1
ATOM 7330 N N . ILE A 1 940 ? 49.582 2.701 14.245 1.00 88.06 940 ILE A N 1
ATOM 7331 C CA . ILE A 1 940 ? 50.022 2.294 15.575 1.00 88.06 940 ILE A CA 1
ATOM 7332 C C . ILE A 1 940 ? 50.617 0.895 15.456 1.00 88.06 940 ILE A C 1
ATOM 7334 O O . ILE A 1 940 ? 49.956 -0.041 15.055 1.00 88.06 940 ILE A O 1
ATOM 7338 N N . ASN A 1 941 ? 51.902 0.726 15.764 1.00 88.62 941 ASN A N 1
ATOM 7339 C CA . ASN A 1 941 ? 52.576 -0.580 15.644 1.00 88.62 941 ASN A CA 1
ATOM 7340 C C . ASN A 1 941 ? 52.817 -1.253 17.005 1.00 88.62 941 ASN A C 1
ATOM 7342 O O . ASN A 1 941 ? 53.274 -2.394 17.090 1.00 88.62 941 ASN A O 1
ATOM 7346 N N . SER A 1 942 ? 52.546 -0.536 18.089 1.00 89.00 942 SER A N 1
ATOM 7347 C CA . SER A 1 942 ? 52.704 -1.028 19.450 1.00 89.00 942 SER A CA 1
ATOM 7348 C C . SER A 1 942 ? 51.868 -0.199 20.407 1.00 89.00 942 SER A C 1
ATOM 7350 O O . SER A 1 942 ? 51.810 1.026 20.287 1.00 89.00 942 SER A O 1
ATOM 7352 N N . ALA A 1 943 ? 51.280 -0.870 21.389 1.00 90.38 943 ALA A N 1
ATOM 7353 C CA . ALA A 1 943 ? 50.409 -0.276 22.391 1.00 90.38 943 ALA A CA 1
ATOM 7354 C C . ALA A 1 943 ? 50.846 -0.732 23.788 1.00 90.38 943 ALA A C 1
ATOM 7356 O O . ALA A 1 943 ? 51.165 -1.904 23.982 1.00 90.38 943 ALA A O 1
ATOM 7357 N N . ALA A 1 944 ? 50.893 0.184 24.752 1.00 89.62 944 ALA A N 1
ATOM 7358 C CA . ALA A 1 944 ? 51.171 -0.102 26.156 1.00 89.62 944 ALA A CA 1
ATOM 7359 C C . ALA A 1 944 ? 50.000 0.334 27.028 1.00 89.62 944 ALA A C 1
ATOM 7361 O O . ALA A 1 944 ? 49.408 1.391 26.810 1.00 89.62 944 ALA A O 1
ATOM 7362 N N . GLY A 1 945 ? 49.670 -0.508 27.995 1.00 86.50 945 GLY A N 1
ATOM 7363 C CA . GLY A 1 945 ? 48.531 -0.328 28.867 1.00 86.50 945 GLY A CA 1
ATOM 7364 C C . GLY A 1 945 ? 48.736 0.741 29.930 1.00 86.50 945 GLY A C 1
ATOM 7365 O O . GLY A 1 945 ? 49.863 1.030 30.349 1.00 86.50 945 GLY A O 1
ATOM 7366 N N . LEU A 1 946 ? 47.628 1.312 30.394 1.00 87.75 946 LEU A N 1
ATOM 7367 C CA . LEU A 1 946 ? 47.607 2.218 31.533 1.00 87.75 946 LEU A CA 1
ATOM 7368 C C . LEU A 1 946 ? 47.914 1.457 32.832 1.00 87.75 946 LEU A C 1
ATOM 7370 O O . LEU A 1 946 ? 47.298 0.436 33.138 1.00 87.75 946 LEU A O 1
ATOM 7374 N N . VAL A 1 947 ? 48.853 1.986 33.619 1.00 81.81 947 VAL A N 1
ATOM 7375 C CA . VAL A 1 947 ? 49.217 1.426 34.928 1.00 81.81 947 VAL A CA 1
ATOM 7376 C C . VAL A 1 947 ? 48.036 1.525 35.893 1.00 81.81 947 VAL A C 1
ATOM 7378 O O . VAL A 1 947 ? 47.444 2.593 36.037 1.00 81.81 947 VAL A O 1
ATOM 7381 N N . SER A 1 948 ? 47.768 0.439 36.622 1.00 80.81 948 SER A N 1
ATOM 7382 C CA . SER A 1 948 ? 46.645 0.294 37.569 1.00 80.81 948 SER A CA 1
ATOM 7383 C C . SER A 1 948 ? 45.245 0.287 36.943 1.00 80.81 948 SER A C 1
ATOM 7385 O O . SER A 1 948 ? 44.261 0.342 37.681 1.00 80.81 948 SER A O 1
ATOM 7387 N N . ASP A 1 949 ? 45.135 0.208 35.617 1.00 88.62 949 ASP A N 1
ATOM 7388 C CA . ASP A 1 949 ? 43.856 -0.015 34.950 1.00 88.62 949 ASP A CA 1
ATOM 7389 C C . ASP A 1 949 ? 43.436 -1.493 34.985 1.00 88.62 949 ASP A C 1
ATOM 7391 O O . ASP A 1 949 ? 44.246 -2.394 34.780 1.00 88.62 949 ASP A O 1
ATOM 7395 N N . THR A 1 950 ? 42.149 -1.746 35.212 1.00 86.81 950 THR A N 1
ATOM 7396 C CA . THR A 1 950 ? 41.587 -3.100 35.335 1.00 86.81 950 THR A CA 1
ATOM 7397 C C . THR A 1 950 ? 41.742 -3.953 34.082 1.00 86.81 950 THR A C 1
ATOM 7399 O O . THR A 1 950 ? 41.865 -5.172 34.191 1.00 86.81 950 THR A O 1
ATOM 7402 N N . ILE A 1 951 ? 41.750 -3.333 32.902 1.00 92.62 951 ILE A N 1
ATOM 7403 C CA . ILE A 1 951 ? 41.878 -4.034 31.628 1.00 92.62 951 ILE A CA 1
ATOM 7404 C C . ILE A 1 951 ? 43.352 -4.098 31.230 1.00 92.62 951 ILE A C 1
ATOM 7406 O O . ILE A 1 951 ? 43.896 -5.175 30.980 1.00 92.62 951 ILE A O 1
ATOM 7410 N N . SER A 1 952 ? 44.036 -2.957 31.213 1.00 91.06 952 SER A N 1
ATOM 7411 C CA . SER A 1 952 ? 45.318 -2.839 30.515 1.00 91.06 952 SER A CA 1
ATOM 7412 C C . SER A 1 952 ? 46.574 -2.965 31.388 1.00 91.06 952 SER A C 1
ATOM 7414 O O . SER A 1 952 ? 47.680 -2.982 30.844 1.00 91.06 952 SER A O 1
ATOM 7416 N N . ASP A 1 953 ? 46.467 -3.039 32.721 1.00 84.25 953 ASP A N 1
ATOM 7417 C CA . ASP A 1 953 ? 47.651 -2.997 33.597 1.00 84.25 953 ASP A CA 1
ATOM 7418 C C . ASP A 1 953 ? 48.665 -4.112 33.288 1.00 84.25 953 ASP A C 1
ATOM 7420 O O . ASP A 1 953 ? 48.330 -5.295 33.148 1.00 84.25 953 ASP A O 1
ATOM 7424 N N . GLY A 1 954 ? 49.932 -3.712 33.164 1.00 78.44 954 GLY A N 1
ATOM 7425 C CA . GLY A 1 954 ? 51.047 -4.599 32.835 1.00 78.44 954 GLY A CA 1
ATOM 7426 C C . GLY A 1 954 ? 51.091 -5.101 31.386 1.00 78.44 954 GLY A C 1
ATOM 7427 O O . GLY A 1 954 ? 52.000 -5.869 31.065 1.00 78.44 954 GLY A O 1
ATOM 7428 N N . MET A 1 955 ? 50.163 -4.684 30.515 1.00 87.00 955 MET A N 1
ATOM 7429 C CA . MET A 1 955 ? 50.118 -5.120 29.118 1.00 87.00 955 MET A CA 1
ATOM 7430 C C . MET A 1 955 ? 50.940 -4.212 28.194 1.00 87.00 955 MET A C 1
ATOM 7432 O O . MET A 1 955 ? 50.901 -2.988 28.295 1.00 87.00 955 MET A O 1
ATOM 7436 N N . ALA A 1 956 ? 51.676 -4.806 27.259 1.00 86.81 956 ALA A N 1
ATOM 7437 C CA . ALA A 1 956 ? 52.359 -4.124 26.168 1.00 86.81 956 ALA A CA 1
ATOM 7438 C C . ALA A 1 956 ? 52.476 -5.049 24.947 1.00 86.81 956 ALA A C 1
ATOM 7440 O O . ALA A 1 956 ? 53.074 -6.125 25.021 1.00 86.81 956 ALA A O 1
ATOM 7441 N N . PHE A 1 957 ? 51.941 -4.612 23.810 1.00 82.56 957 PHE A N 1
ATOM 7442 C CA . PHE A 1 957 ? 51.877 -5.393 22.577 1.00 82.56 957 PHE A CA 1
ATOM 7443 C C . PHE A 1 957 ? 52.764 -4.794 21.487 1.00 82.56 957 PHE A C 1
ATOM 7445 O O . PHE A 1 957 ? 52.875 -3.577 21.340 1.00 82.56 957 PHE A O 1
ATOM 7452 N N . THR A 1 958 ? 53.349 -5.664 20.666 1.00 89.56 958 THR A N 1
ATOM 7453 C CA . THR A 1 958 ? 53.608 -5.331 19.260 1.00 89.56 958 THR A CA 1
ATOM 7454 C C . THR A 1 958 ? 52.370 -5.754 18.483 1.00 89.56 958 THR A C 1
ATOM 7456 O O . THR A 1 958 ? 51.995 -6.924 18.560 1.00 89.56 958 THR A O 1
ATOM 7459 N N . LEU A 1 959 ? 51.732 -4.803 17.805 1.00 90.94 959 LEU A N 1
ATOM 7460 C CA . LEU A 1 959 ? 50.503 -5.038 17.056 1.00 90.94 959 LEU A CA 1
ATOM 7461 C C . LEU A 1 959 ? 50.849 -5.614 15.676 1.00 90.94 959 LEU A C 1
ATOM 7463 O O . LEU A 1 959 ? 51.713 -5.082 14.977 1.00 90.94 959 LEU A O 1
ATOM 7467 N N . ASN A 1 960 ? 50.203 -6.717 15.305 1.00 91.19 960 ASN A N 1
ATOM 7468 C CA . ASN A 1 960 ? 50.425 -7.447 14.059 1.00 91.19 960 ASN A CA 1
ATOM 7469 C C . ASN A 1 960 ? 49.138 -7.453 13.236 1.00 91.19 960 ASN A C 1
ATOM 7471 O O . ASN A 1 960 ? 48.310 -8.343 13.391 1.00 91.19 960 ASN A O 1
ATOM 7475 N N . TYR A 1 961 ? 48.990 -6.462 12.365 1.00 92.06 961 TYR A N 1
ATOM 7476 C CA . TYR A 1 961 ? 47.774 -6.267 11.585 1.00 92.06 961 TYR A CA 1
ATOM 7477 C C . TYR A 1 961 ? 47.657 -7.332 10.486 1.00 92.06 961 TYR A C 1
ATOM 7479 O O . TYR A 1 961 ? 48.632 -7.539 9.750 1.00 92.06 961 TYR A O 1
ATOM 7487 N N . PRO A 1 962 ? 46.497 -7.998 10.352 1.00 88.69 962 PRO A N 1
ATOM 7488 C CA . PRO A 1 962 ? 46.236 -8.886 9.223 1.00 88.69 962 PRO A CA 1
ATOM 7489 C C . PRO A 1 962 ? 45.920 -8.119 7.924 1.00 88.69 962 PRO A C 1
ATOM 7491 O O . PRO A 1 962 ? 46.065 -8.679 6.840 1.00 88.69 962 PRO A O 1
ATOM 7494 N N . PHE A 1 963 ? 45.601 -6.827 8.029 1.00 89.88 963 PHE A N 1
ATOM 7495 C CA . PHE A 1 963 ? 45.271 -5.910 6.932 1.00 89.88 963 PHE A CA 1
ATOM 7496 C C . PHE A 1 963 ? 46.044 -4.578 7.040 1.00 89.88 963 PHE A C 1
ATOM 7498 O O . PHE A 1 963 ? 46.959 -4.440 7.860 1.00 89.88 963 PHE A O 1
ATOM 7505 N N . TYR A 1 964 ? 45.758 -3.610 6.158 1.00 88.56 964 TYR A N 1
ATOM 7506 C CA . TYR A 1 964 ? 46.383 -2.284 6.221 1.00 88.56 964 TYR A CA 1
ATOM 7507 C C . TYR A 1 964 ? 46.074 -1.605 7.553 1.00 88.56 964 TYR A C 1
ATOM 7509 O O . TYR A 1 964 ? 44.984 -1.746 8.080 1.00 88.56 964 TYR A O 1
ATOM 7517 N N . ASN A 1 965 ? 47.067 -0.912 8.105 1.00 89.94 965 ASN A N 1
ATOM 7518 C CA . ASN A 1 965 ? 46.959 -0.277 9.408 1.00 89.94 965 ASN A CA 1
ATOM 7519 C C . ASN A 1 965 ? 46.552 1.186 9.233 1.00 89.94 965 ASN A C 1
ATOM 7521 O O . ASN A 1 965 ? 47.416 1.997 8.885 1.00 89.94 965 ASN A O 1
ATOM 7525 N N . PHE A 1 966 ? 45.287 1.480 9.519 1.00 90.31 966 PHE A N 1
ATOM 7526 C CA . PHE A 1 966 ? 44.717 2.831 9.544 1.00 90.31 966 PHE A CA 1
ATOM 7527 C C . PHE A 1 966 ? 44.362 3.303 10.958 1.00 90.31 966 PHE A C 1
ATOM 7529 O O . PHE A 1 966 ? 43.713 4.312 11.132 1.00 90.31 966 PHE A O 1
ATOM 7536 N N . SER A 1 967 ? 44.863 2.623 11.995 1.00 91.50 967 SER A N 1
ATOM 7537 C CA . SER A 1 967 ? 44.484 2.910 13.383 1.00 91.50 967 SER A CA 1
ATOM 7538 C C . SER A 1 967 ? 44.692 4.368 13.803 1.00 91.50 967 SER A C 1
ATOM 7540 O O . SER A 1 967 ? 45.756 4.953 13.529 1.00 91.50 967 SER A O 1
ATOM 7542 N N . ASP A 1 968 ? 43.784 4.850 14.640 1.00 91.19 968 ASP A N 1
ATOM 7543 C CA . ASP A 1 968 ? 43.741 6.226 15.108 1.00 91.19 968 ASP A CA 1
ATOM 7544 C C . ASP A 1 968 ? 44.242 6.391 16.540 1.00 91.19 968 ASP A C 1
ATOM 7546 O O . ASP A 1 968 ? 44.271 5.471 17.364 1.00 91.19 968 ASP A O 1
ATOM 7550 N N . CYS A 1 969 ? 44.584 7.635 16.862 1.00 90.81 969 CYS A N 1
ATOM 7551 C CA . CYS A 1 969 ? 44.709 8.064 18.244 1.00 90.81 969 CYS A CA 1
ATOM 7552 C C . CYS A 1 969 ? 43.502 8.899 18.670 1.00 90.81 969 CYS A C 1
ATOM 7554 O O . CYS A 1 969 ? 43.012 9.728 17.910 1.00 90.81 969 CYS A O 1
ATOM 7556 N N . ILE A 1 970 ? 43.092 8.761 19.926 1.00 93.75 970 ILE A N 1
ATOM 7557 C CA . ILE A 1 970 ? 41.898 9.379 20.503 1.00 93.75 970 ILE A CA 1
ATOM 7558 C C . ILE A 1 970 ? 42.222 10.185 21.760 1.00 93.75 970 ILE A C 1
ATOM 7560 O O . ILE A 1 970 ? 43.208 9.939 22.461 1.00 93.75 970 ILE A O 1
ATOM 7564 N N . VAL A 1 971 ? 41.349 11.138 22.071 1.00 93.31 971 VAL A N 1
ATOM 7565 C CA . VAL A 1 971 ? 41.303 11.856 23.345 1.00 93.31 971 VAL A CA 1
ATOM 7566 C C . VAL A 1 971 ? 40.036 11.430 24.088 1.00 93.31 971 VAL A C 1
ATOM 7568 O O . VAL A 1 971 ? 38.935 11.773 23.651 1.00 93.31 971 VAL A O 1
ATOM 7571 N N . PRO A 1 972 ? 40.168 10.714 25.220 1.00 93.25 972 PRO A N 1
ATOM 7572 C CA . PRO A 1 972 ? 39.028 10.360 26.056 1.00 93.25 972 PRO A CA 1
ATOM 7573 C C . PRO A 1 972 ? 38.311 11.600 26.608 1.00 93.25 972 PRO A C 1
ATOM 7575 O O . PRO A 1 972 ? 38.943 12.545 27.094 1.00 93.25 972 PRO A O 1
ATOM 7578 N N . GLY A 1 973 ? 36.986 11.571 26.544 1.00 89.94 973 GLY A N 1
ATOM 7579 C CA . GLY A 1 973 ? 36.069 12.583 27.045 1.00 89.94 973 GLY A CA 1
ATOM 7580 C C . GLY A 1 973 ? 35.846 12.530 28.552 1.00 89.94 973 GLY A C 1
ATOM 7581 O O . GLY A 1 973 ? 36.502 11.800 29.300 1.00 89.94 973 GLY A O 1
ATOM 7582 N N . SER A 1 974 ? 34.911 13.352 29.030 1.00 87.00 974 SER A N 1
ATOM 7583 C CA . SER A 1 974 ? 34.592 13.406 30.457 1.00 87.00 974 SER A CA 1
ATOM 7584 C C . SER A 1 974 ? 34.004 12.079 30.929 1.00 87.00 974 SER A C 1
ATOM 7586 O O . SER A 1 974 ? 33.040 11.593 30.362 1.00 87.00 974 SER A O 1
ATOM 7588 N N . GLY A 1 975 ? 34.568 11.504 31.990 1.00 88.81 975 GLY A N 1
ATOM 7589 C CA . GLY A 1 975 ? 34.082 10.240 32.537 1.00 88.81 975 GLY A CA 1
ATOM 7590 C C . GLY A 1 975 ? 34.658 8.993 31.869 1.00 88.81 975 GLY A C 1
ATOM 7591 O O . GLY A 1 975 ? 34.462 7.924 32.428 1.00 88.81 975 GLY A O 1
ATOM 7592 N N . ALA A 1 976 ? 35.424 9.101 30.779 1.00 94.19 976 ALA A N 1
ATOM 7593 C CA . ALA A 1 976 ? 36.172 7.992 30.175 1.00 94.19 976 ALA A CA 1
ATOM 7594 C C . ALA A 1 976 ? 37.671 8.044 30.524 1.00 94.19 976 ALA A C 1
ATOM 7596 O O . ALA A 1 976 ? 38.195 9.063 30.983 1.00 94.19 976 ALA A O 1
ATOM 7597 N N . THR A 1 977 ? 38.383 6.931 30.336 1.00 94.00 977 THR A N 1
ATOM 7598 C CA . THR A 1 977 ? 39.840 6.863 30.521 1.00 94.00 977 THR A CA 1
ATOM 7599 C C . THR A 1 977 ? 40.509 6.087 29.396 1.00 94.00 977 THR A C 1
ATOM 7601 O O . THR A 1 977 ? 39.987 5.069 28.951 1.00 94.00 977 THR A O 1
ATOM 7604 N N . GLY A 1 978 ? 41.659 6.577 28.933 1.00 94.06 978 GLY A N 1
ATOM 7605 C CA . GLY A 1 978 ? 42.472 5.894 27.931 1.00 94.06 978 GLY A CA 1
ATOM 7606 C C . GLY A 1 978 ? 43.177 4.697 28.558 1.00 94.06 978 GLY A C 1
ATOM 7607 O O . GLY A 1 978 ? 43.858 4.852 29.568 1.00 94.06 978 GLY A O 1
ATOM 7608 N N . ILE A 1 979 ? 43.019 3.515 27.974 1.00 94.38 979 ILE A N 1
ATOM 7609 C CA . ILE A 1 979 ? 43.544 2.254 28.517 1.00 94.38 979 ILE A CA 1
ATOM 7610 C C . ILE A 1 979 ? 44.749 1.735 27.735 1.00 94.38 979 ILE A C 1
ATOM 7612 O O . ILE A 1 979 ? 45.609 1.084 28.311 1.00 94.38 979 ILE A O 1
ATOM 7616 N N . PHE A 1 980 ? 44.908 2.097 26.463 1.00 94.56 980 PHE A N 1
ATOM 7617 C CA . PHE A 1 980 ? 46.137 1.819 25.718 1.00 94.56 980 PHE A CA 1
ATOM 7618 C C . PHE A 1 980 ? 46.703 3.078 25.080 1.00 94.56 980 PHE A C 1
ATOM 7620 O O . PHE A 1 980 ? 45.955 3.970 24.673 1.00 94.56 980 PHE A O 1
ATOM 7627 N N . TYR A 1 981 ? 48.035 3.124 25.002 1.00 91.00 981 TYR A N 1
ATOM 7628 C CA . TYR A 1 981 ? 48.802 4.226 24.434 1.00 91.00 981 TYR A CA 1
ATOM 7629 C C . TYR A 1 981 ? 49.854 3.735 23.436 1.00 91.00 981 TYR A C 1
ATOM 7631 O O . TYR A 1 981 ? 50.560 2.759 23.703 1.00 91.00 981 TYR A O 1
ATOM 7639 N N . GLN A 1 982 ? 50.018 4.427 22.308 1.00 86.25 982 GLN A N 1
ATOM 7640 C CA . GLN A 1 982 ? 51.010 4.082 21.288 1.00 86.25 982 GLN A CA 1
ATOM 7641 C C . GLN A 1 982 ? 52.450 4.195 21.826 1.00 86.25 982 GLN A C 1
ATOM 7643 O O . GLN A 1 982 ? 52.826 5.178 22.462 1.00 86.25 982 GLN A O 1
ATOM 7648 N N . THR A 1 983 ? 53.315 3.223 21.508 1.00 74.31 983 THR A N 1
ATOM 7649 C CA . THR A 1 983 ? 54.725 3.210 21.953 1.00 74.31 983 THR A CA 1
ATOM 7650 C C . THR A 1 983 ? 55.730 3.158 20.799 1.00 74.31 983 THR A C 1
ATOM 7652 O O . THR A 1 983 ? 56.471 2.193 20.648 1.00 74.31 983 THR A O 1
ATOM 7655 N N . GLY A 1 984 ? 55.835 4.211 19.977 1.00 55.12 984 GLY A N 1
ATOM 7656 C CA . GLY A 1 984 ? 56.878 4.220 18.942 1.00 55.12 984 GLY A CA 1
ATOM 7657 C C . GLY A 1 984 ? 56.943 5.417 17.994 1.00 55.12 984 GLY A C 1
ATOM 7658 O O . GLY A 1 984 ? 56.500 5.325 16.857 1.00 55.12 984 GLY A O 1
ATOM 7659 N N . LYS A 1 985 ? 57.684 6.468 18.373 1.00 33.41 985 LYS A N 1
ATOM 7660 C CA . LYS A 1 985 ? 58.610 7.132 17.432 1.00 33.41 985 LYS A CA 1
ATOM 7661 C C . LYS A 1 985 ? 59.970 6.456 17.582 1.00 33.41 985 LYS A C 1
ATOM 7663 O O . LYS A 1 985 ? 60.469 6.308 18.695 1.00 33.41 985 LYS A O 1
ATOM 7668 N N . ALA A 1 986 ? 60.591 6.052 16.480 1.00 33.47 986 ALA A N 1
ATOM 7669 C CA . ALA A 1 986 ? 61.916 5.441 16.496 1.00 33.47 986 ALA A CA 1
ATOM 7670 C C . ALA A 1 986 ? 62.982 6.369 17.124 1.00 33.47 986 ALA A C 1
ATOM 7672 O O . ALA A 1 986 ? 63.510 7.241 16.441 1.00 33.47 986 ALA A O 1
ATOM 7673 N N . SER A 1 987 ? 63.357 6.151 18.390 1.00 27.94 987 SER A N 1
ATOM 7674 C CA . SER A 1 987 ? 64.739 6.309 18.875 1.00 27.94 987 SER A CA 1
ATOM 7675 C C . SER A 1 987 ? 64.924 5.762 20.295 1.00 27.94 987 SER A C 1
ATOM 7677 O O . SER A 1 987 ? 64.345 6.266 21.249 1.00 27.94 987 SER A O 1
ATOM 7679 N N . SER A 1 988 ? 65.790 4.755 20.401 1.00 31.33 988 SER A N 1
ATOM 7680 C CA . SER A 1 988 ? 66.591 4.331 21.559 1.00 31.33 988 SER A CA 1
ATOM 7681 C C . SER A 1 988 ? 66.477 5.137 22.870 1.00 31.33 988 SER A C 1
ATOM 7683 O O . SER A 1 988 ? 67.092 6.197 22.979 1.00 31.33 988 SER A O 1
ATOM 7685 N N . ALA A 1 989 ? 65.824 4.562 23.882 1.00 30.61 989 ALA A N 1
ATOM 7686 C CA . ALA A 1 989 ? 66.297 4.404 25.268 1.00 30.61 989 ALA A CA 1
ATOM 7687 C C . ALA A 1 989 ? 65.096 4.131 26.189 1.00 30.61 989 ALA A C 1
ATOM 7689 O O . ALA A 1 989 ? 64.147 4.904 26.223 1.00 30.61 989 ALA A O 1
ATOM 7690 N N . PHE A 1 990 ? 65.171 3.035 26.945 1.00 38.19 990 PHE A N 1
ATOM 7691 C CA . PHE A 1 990 ? 64.365 2.818 28.144 1.00 38.19 990 PHE A CA 1
ATOM 7692 C C . PHE A 1 990 ? 64.631 3.959 29.137 1.00 38.19 990 PHE A C 1
ATOM 7694 O O . PHE A 1 990 ? 65.689 3.949 29.759 1.00 38.19 990 PHE A O 1
ATOM 7701 N N . GLU A 1 991 ? 63.696 4.892 29.310 1.00 30.73 991 GLU A N 1
ATOM 7702 C CA . GLU A 1 991 ? 63.525 5.639 30.563 1.00 30.73 991 GLU A CA 1
ATOM 7703 C C . GLU A 1 991 ? 62.030 5.892 30.819 1.00 30.73 991 GLU A C 1
ATOM 7705 O O . GLU A 1 991 ? 61.300 6.346 29.939 1.00 30.73 991 GLU A O 1
ATOM 7710 N N . GLU A 1 992 ? 61.609 5.551 32.040 1.00 40.94 992 GLU A N 1
ATOM 7711 C CA . GLU A 1 992 ? 60.331 5.868 32.688 1.00 40.94 992 GLU A CA 1
ATOM 7712 C C . GLU A 1 992 ? 59.750 7.229 32.264 1.00 40.94 992 GLU A C 1
ATOM 7714 O O . GLU A 1 992 ? 60.373 8.273 32.477 1.00 40.94 992 GLU A O 1
ATOM 7719 N N . ARG A 1 993 ? 58.504 7.246 31.773 1.00 29.89 993 ARG A N 1
ATOM 7720 C CA . ARG A 1 993 ? 57.670 8.455 31.794 1.00 29.89 993 ARG A CA 1
ATOM 7721 C C . ARG A 1 993 ? 56.509 8.279 32.764 1.00 29.89 993 ARG A C 1
ATOM 7723 O O . ARG A 1 993 ? 55.575 7.527 32.528 1.00 29.89 993 ARG A O 1
ATOM 7730 N N . VAL A 1 994 ? 56.626 9.012 33.866 1.00 29.09 994 VAL A N 1
ATOM 7731 C CA . VAL A 1 994 ? 55.584 9.334 34.847 1.00 29.09 994 VAL A CA 1
ATOM 7732 C C . VAL A 1 994 ? 54.553 10.286 34.198 1.00 29.09 994 VAL A C 1
ATOM 7734 O O . VAL A 1 994 ? 54.963 11.096 33.359 1.00 29.09 994 VAL A O 1
ATOM 7737 N N . PRO A 1 995 ? 53.255 10.259 34.576 1.00 34.88 995 PRO A N 1
ATOM 7738 C CA . PRO A 1 995 ? 52.226 11.115 33.980 1.00 34.88 995 PRO A CA 1
ATOM 7739 C C . PRO A 1 995 ? 52.485 12.587 34.319 1.00 34.88 995 PRO A C 1
ATOM 7741 O O . PRO A 1 995 ? 52.648 12.942 35.490 1.00 34.88 995 PRO A O 1
ATOM 7744 N N . HIS A 1 996 ? 52.538 13.456 33.309 1.00 31.50 996 HIS A N 1
ATOM 7745 C CA . HIS A 1 996 ? 52.738 14.887 33.516 1.00 31.50 996 HIS A CA 1
ATOM 7746 C C . HIS A 1 996 ? 51.395 15.614 33.612 1.00 31.50 996 HIS A C 1
ATOM 7748 O O . HIS A 1 996 ? 50.676 15.778 32.635 1.00 31.50 996 HIS A O 1
ATOM 7754 N N . ASP A 1 997 ? 51.101 16.079 34.820 1.00 36.06 997 ASP A N 1
ATOM 7755 C CA . ASP A 1 997 ? 50.011 16.992 35.131 1.00 36.06 997 ASP A CA 1
ATOM 7756 C C . ASP A 1 997 ? 50.380 18.446 34.737 1.00 36.06 997 ASP A C 1
ATOM 7758 O O . ASP A 1 997 ? 51.541 18.858 34.877 1.00 36.06 997 ASP A O 1
ATOM 7762 N N . ARG A 1 998 ? 49.353 19.227 34.356 1.00 30.91 998 ARG A N 1
ATOM 7763 C CA . ARG A 1 998 ? 49.268 20.689 34.081 1.00 30.91 998 ARG A CA 1
ATOM 7764 C C . ARG A 1 998 ? 49.317 21.213 32.632 1.00 30.91 998 ARG A C 1
ATOM 7766 O O . ARG A 1 998 ? 50.370 21.417 32.036 1.00 30.91 998 ARG A O 1
ATOM 7773 N N . LEU A 1 999 ? 48.125 21.653 32.212 1.00 42.34 999 LEU A N 1
ATOM 7774 C CA . LEU A 1 999 ? 47.773 22.747 31.291 1.00 42.34 999 LEU A CA 1
ATOM 7775 C C . LEU A 1 999 ? 48.886 23.776 30.989 1.00 42.34 999 LEU A C 1
ATOM 7777 O O . LEU A 1 999 ? 49.299 24.522 31.881 1.00 42.34 999 LEU A O 1
ATOM 7781 N N . SER A 1 1000 ? 49.211 23.967 29.703 1.00 27.78 1000 SER A N 1
ATOM 7782 C CA . SER A 1 1000 ? 49.369 25.314 29.130 1.00 27.78 1000 SER A CA 1
ATOM 7783 C C . SER A 1 1000 ? 49.237 25.326 27.602 1.00 27.78 1000 SER A C 1
ATOM 7785 O O . SER A 1 1000 ? 49.757 24.476 26.893 1.00 27.78 1000 SER A O 1
ATOM 7787 N N . SER A 1 1001 ? 48.524 26.344 27.138 1.00 32.94 1001 SER A N 1
ATOM 7788 C CA . SER A 1 1001 ? 48.295 26.789 25.767 1.00 32.94 1001 SER A CA 1
ATOM 7789 C C . SER A 1 1001 ? 49.547 26.850 24.878 1.00 32.94 1001 SER A C 1
ATOM 7791 O O . SER A 1 1001 ? 50.423 27.676 25.142 1.00 32.94 1001 SER A O 1
ATOM 7793 N N . ALA A 1 1002 ? 49.553 26.053 23.802 1.00 29.73 1002 ALA A N 1
ATOM 7794 C CA . ALA A 1 1002 ? 50.056 26.323 22.442 1.00 29.73 1002 ALA A CA 1
ATOM 7795 C C . ALA A 1 1002 ? 50.513 25.005 21.783 1.00 29.73 1002 ALA A C 1
ATOM 7797 O O . ALA A 1 1002 ? 51.567 24.488 22.134 1.00 29.73 1002 ALA A O 1
ATOM 7798 N N . GLY A 1 1003 ? 49.752 24.510 20.799 1.00 32.88 1003 GLY A N 1
ATOM 7799 C CA . GLY A 1 1003 ? 50.141 23.381 19.940 1.00 32.88 1003 GLY A CA 1
ATOM 7800 C C . GLY A 1 1003 ? 49.908 22.008 20.573 1.00 32.88 1003 GLY A C 1
ATOM 7801 O O . GLY A 1 1003 ? 50.802 21.442 21.190 1.00 32.88 1003 GLY A O 1
ATOM 7802 N N . THR A 1 1004 ? 48.699 21.475 20.416 1.00 35.66 1004 THR A N 1
ATOM 7803 C CA . THR A 1 1004 ? 48.312 20.117 20.814 1.00 35.66 1004 THR A CA 1
ATOM 7804 C C . THR A 1 1004 ? 48.919 19.096 19.847 1.00 35.66 1004 THR A C 1
ATOM 7806 O O . THR A 1 1004 ? 48.372 18.844 18.782 1.00 35.66 1004 THR A O 1
ATOM 7809 N N . SER A 1 1005 ? 50.078 18.524 20.185 1.00 39.03 1005 SER A N 1
ATOM 7810 C CA . SER A 1 1005 ? 50.612 17.337 19.488 1.00 39.03 1005 SER A CA 1
ATOM 7811 C C . SER A 1 1005 ? 50.962 16.166 20.407 1.00 39.03 1005 SER A C 1
ATOM 7813 O O . SER A 1 1005 ? 51.412 15.146 19.904 1.00 39.03 1005 SER A O 1
ATOM 7815 N N . ASP A 1 1006 ? 50.760 16.301 21.723 1.00 40.94 1006 ASP A N 1
ATOM 7816 C CA . ASP A 1 1006 ? 51.284 15.359 22.729 1.00 40.94 1006 ASP A CA 1
ATOM 7817 C C . ASP A 1 1006 ? 50.181 14.797 23.670 1.00 40.94 1006 ASP A C 1
ATOM 7819 O O . ASP A 1 1006 ? 50.491 14.265 24.731 1.00 40.94 1006 ASP A O 1
ATOM 7823 N N . LEU A 1 1007 ? 48.890 14.955 23.328 1.00 51.38 1007 LEU A N 1
ATOM 7824 C CA . LEU A 1 1007 ? 47.743 14.388 24.080 1.00 51.38 1007 LEU A CA 1
ATOM 7825 C C . LEU A 1 1007 ? 47.023 13.246 23.337 1.00 51.38 1007 LEU A C 1
ATOM 7827 O O . LEU A 1 1007 ? 46.223 12.540 23.940 1.00 51.38 1007 LEU A O 1
ATOM 7831 N N . LEU A 1 1008 ? 47.335 13.053 22.056 1.00 58.84 1008 LEU A N 1
ATOM 7832 C CA . LEU A 1 1008 ? 46.762 12.038 21.168 1.00 58.84 1008 LEU A CA 1
ATOM 7833 C C . LEU A 1 1008 ? 47.614 10.764 21.185 1.00 58.84 1008 LEU A C 1
ATOM 7835 O O . LEU A 1 1008 ? 47.940 10.221 20.140 1.00 58.84 1008 LEU A O 1
ATOM 7839 N N . ASP A 1 1009 ? 48.059 10.325 22.359 1.00 75.50 1009 ASP A N 1
ATOM 7840 C CA . ASP A 1 1009 ? 48.840 9.086 22.459 1.00 75.50 1009 ASP A CA 1
ATOM 7841 C C . ASP A 1 1009 ? 47.948 7.882 22.788 1.00 75.50 1009 ASP A C 1
ATOM 7843 O O . ASP A 1 1009 ? 48.428 6.756 22.707 1.00 75.50 1009 ASP A O 1
ATOM 7847 N N . SER A 1 1010 ? 46.681 8.089 23.176 1.00 90.69 1010 SER A N 1
ATOM 7848 C CA . SER A 1 1010 ? 45.766 6.993 23.510 1.00 90.69 1010 SER A CA 1
ATOM 7849 C C . SER A 1 1010 ? 45.154 6.391 22.252 1.00 90.69 1010 SER A C 1
ATOM 7851 O O . SER A 1 1010 ? 44.819 7.120 21.330 1.00 90.69 1010 SER A O 1
ATOM 7853 N N . CYS A 1 1011 ? 44.989 5.074 22.219 1.00 92.12 1011 CYS A N 1
ATOM 7854 C CA . CYS A 1 1011 ? 44.421 4.342 21.084 1.00 92.12 1011 CYS A CA 1
ATOM 7855 C C . CYS A 1 1011 ? 43.306 3.366 21.481 1.00 92.12 1011 CYS A C 1
ATOM 7857 O O . CYS A 1 1011 ? 42.748 2.669 20.643 1.00 92.12 1011 CYS A O 1
ATOM 7859 N N . ALA A 1 1012 ? 42.969 3.326 22.766 1.00 96.00 1012 ALA A N 1
ATOM 7860 C CA . ALA A 1 1012 ? 41.784 2.659 23.274 1.00 96.00 1012 ALA A CA 1
ATOM 7861 C C . ALA A 1 1012 ? 41.343 3.340 24.564 1.00 96.00 1012 ALA A C 1
ATOM 7863 O O . ALA A 1 1012 ? 42.190 3.817 25.328 1.00 96.00 1012 ALA A O 1
ATOM 7864 N N . LEU A 1 1013 ? 40.045 3.330 24.839 1.00 96.94 1013 LEU A N 1
ATOM 7865 C CA . LEU A 1 1013 ? 39.463 3.858 26.066 1.00 96.94 1013 LEU A CA 1
ATOM 7866 C C . LEU A 1 1013 ? 38.446 2.892 26.672 1.00 96.94 1013 LEU A C 1
ATOM 7868 O O . LEU A 1 1013 ? 38.002 1.940 26.030 1.00 96.94 1013 LEU A O 1
ATOM 7872 N N . ARG A 1 1014 ? 38.052 3.181 27.911 1.00 97.25 1014 ARG A N 1
ATOM 7873 C CA . ARG A 1 1014 ? 36.840 2.632 28.522 1.00 97.25 1014 ARG A CA 1
ATOM 7874 C C . ARG A 1 1014 ? 36.030 3.711 29.237 1.00 97.25 1014 ARG A C 1
ATOM 7876 O O . ARG A 1 1014 ? 36.602 4.660 29.787 1.00 97.25 1014 ARG A O 1
ATOM 7883 N N . TYR A 1 1015 ? 34.719 3.517 29.293 1.00 96.38 1015 TYR A N 1
ATOM 7884 C CA . TYR A 1 1015 ? 33.758 4.333 30.031 1.00 96.38 1015 TYR A CA 1
ATOM 7885 C C . TYR A 1 1015 ? 32.830 3.441 30.870 1.00 96.38 1015 TYR A C 1
ATOM 7887 O O . TYR A 1 1015 ? 32.240 2.529 30.302 1.00 96.38 1015 TYR A O 1
ATOM 7895 N N . PRO A 1 1016 ? 32.645 3.693 32.178 1.00 94.25 1016 PRO A N 1
ATOM 7896 C CA . PRO A 1 1016 ? 33.177 4.821 32.935 1.00 94.25 1016 PRO A CA 1
ATOM 7897 C C . PRO A 1 1016 ? 34.631 4.590 33.371 1.00 94.25 1016 PRO A C 1
ATOM 7899 O O . PRO A 1 1016 ? 35.082 3.466 33.576 1.00 94.25 1016 PRO A O 1
ATOM 7902 N N . ALA A 1 1017 ? 35.378 5.669 33.598 1.00 86.88 1017 ALA A N 1
ATOM 7903 C CA . ALA A 1 1017 ? 36.744 5.652 34.117 1.00 86.88 1017 ALA A CA 1
ATOM 7904 C C . ALA A 1 1017 ? 36.808 5.033 35.523 1.00 86.88 1017 ALA A C 1
ATOM 7906 O O . ALA A 1 1017 ? 37.744 4.300 35.852 1.00 86.88 1017 ALA A O 1
ATOM 7907 N N . SER A 1 1018 ? 35.793 5.304 36.346 1.00 79.75 1018 SER A N 1
ATOM 7908 C CA . SER A 1 1018 ? 35.621 4.768 37.698 1.00 79.75 1018 SER A CA 1
ATOM 7909 C C . SER A 1 1018 ? 34.167 4.907 38.150 1.00 79.75 1018 SER A C 1
ATOM 7911 O O . SER A 1 1018 ? 33.529 5.895 37.793 1.00 79.75 1018 SER A O 1
ATOM 7913 N N . GLY A 1 1019 ? 33.695 4.018 39.024 1.00 73.62 1019 GLY A N 1
ATOM 7914 C CA . GLY A 1 1019 ? 32.329 4.066 39.560 1.00 73.62 1019 GLY A CA 1
ATOM 7915 C C . GLY A 1 1019 ? 31.329 3.263 38.726 1.00 73.62 1019 GLY A C 1
ATOM 7916 O O . GLY A 1 1019 ? 31.720 2.574 37.790 1.00 73.62 1019 GLY A O 1
ATOM 7917 N N . GLN A 1 1020 ? 30.056 3.325 39.121 1.00 70.00 1020 GLN A N 1
ATOM 7918 C CA . GLN A 1 1020 ? 28.943 2.689 38.411 1.00 70.00 1020 GLN A CA 1
ATOM 7919 C C . GLN A 1 1020 ? 28.357 3.670 37.385 1.00 70.00 1020 GLN A C 1
ATOM 7921 O O . GLN A 1 1020 ? 28.298 4.872 37.654 1.00 70.00 1020 GLN A O 1
ATOM 7926 N N . SER A 1 1021 ? 27.950 3.150 36.233 1.00 83.94 1021 SER A N 1
ATOM 7927 C CA . SER A 1 1021 ? 27.271 3.844 35.132 1.00 83.94 1021 SER A CA 1
ATOM 7928 C C . SER A 1 1021 ? 26.103 2.968 34.679 1.00 83.94 1021 SER A C 1
ATOM 7930 O O . SER A 1 1021 ? 26.125 1.771 34.961 1.00 83.94 1021 SER A O 1
ATOM 7932 N N . THR A 1 1022 ? 25.104 3.551 34.016 1.00 81.94 1022 THR A N 1
ATOM 7933 C CA . THR A 1 1022 ? 23.973 2.800 33.448 1.00 81.94 1022 THR A CA 1
ATOM 7934 C C . THR A 1 1022 ? 24.428 1.859 32.337 1.00 81.94 1022 THR A C 1
ATOM 7936 O O . THR A 1 1022 ? 23.939 0.745 32.273 1.00 81.94 1022 THR A O 1
ATOM 7939 N N . TYR A 1 1023 ? 25.430 2.258 31.552 1.00 93.69 1023 TYR A N 1
ATOM 7940 C CA . TYR A 1 1023 ? 26.081 1.425 30.539 1.00 93.69 1023 TYR A CA 1
ATOM 7941 C C . TYR A 1 1023 ? 27.606 1.456 30.671 1.00 93.69 1023 TYR A C 1
ATOM 7943 O O . TYR A 1 1023 ? 28.176 2.348 31.322 1.00 93.69 1023 TYR A O 1
ATOM 7951 N N . LYS A 1 1024 ? 28.285 0.511 30.012 1.00 95.56 1024 LYS A N 1
ATOM 7952 C CA . LYS A 1 1024 ? 29.748 0.499 29.891 1.00 95.56 1024 LYS A CA 1
ATOM 7953 C C . LYS A 1 1024 ? 30.195 0.343 28.441 1.00 95.56 1024 LYS A C 1
ATOM 7955 O O . LYS A 1 1024 ? 29.618 -0.426 27.680 1.00 95.56 1024 LYS A O 1
ATOM 7960 N N . VAL A 1 1025 ? 31.290 1.013 28.092 1.00 97.62 1025 VAL A N 1
ATOM 7961 C CA . VAL A 1 1025 ? 31.916 0.932 26.766 1.00 97.62 1025 VAL A CA 1
ATOM 7962 C C . VAL A 1 1025 ? 33.407 0.652 26.891 1.00 97.62 1025 VAL A C 1
ATOM 7964 O O . VAL A 1 1025 ? 34.092 1.251 27.725 1.00 97.62 1025 VAL A O 1
ATOM 7967 N N . VAL A 1 1026 ? 33.923 -0.217 26.027 1.00 98.31 1026 VAL A N 1
ATOM 7968 C CA . VAL A 1 1026 ? 35.343 -0.306 25.669 1.00 98.31 1026 VAL A CA 1
ATOM 7969 C C . VAL A 1 1026 ? 35.441 -0.009 24.179 1.00 98.31 1026 VAL A C 1
ATOM 7971 O O . VAL A 1 1026 ? 34.799 -0.680 23.381 1.00 98.31 1026 VAL A O 1
ATOM 7974 N N . PHE A 1 1027 ? 36.230 0.992 23.798 1.00 98.19 1027 PHE A N 1
ATOM 7975 C CA . PHE A 1 1027 ? 36.431 1.342 22.393 1.00 98.19 1027 PHE A CA 1
ATOM 7976 C C . PHE A 1 1027 ? 37.908 1.259 22.049 1.00 98.19 1027 PHE A C 1
ATOM 7978 O O . PHE A 1 1027 ? 38.740 1.891 22.713 1.00 98.19 1027 PHE A O 1
ATOM 7985 N N . PHE A 1 1028 ? 38.237 0.474 21.028 1.00 97.31 1028 PHE A N 1
ATOM 7986 C CA . PHE A 1 1028 ? 39.568 0.442 20.443 1.00 97.31 1028 PHE A CA 1
ATOM 7987 C C . PHE A 1 1028 ? 39.529 1.174 19.105 1.00 97.31 1028 PHE A C 1
ATOM 7989 O O . PHE A 1 1028 ? 38.746 0.822 18.232 1.00 97.31 1028 PHE A O 1
ATOM 7996 N N . ALA A 1 1029 ? 40.422 2.152 18.955 1.00 94.38 1029 ALA A N 1
ATOM 7997 C CA . ALA A 1 1029 ? 40.700 2.830 17.690 1.00 94.38 1029 ALA A CA 1
ATOM 7998 C C . ALA A 1 1029 ? 41.822 2.122 16.898 1.00 94.38 1029 ALA A C 1
ATOM 8000 O O . ALA A 1 1029 ? 42.438 2.675 15.990 1.00 94.38 1029 ALA A O 1
ATOM 8001 N N . PHE A 1 1030 ? 42.135 0.891 17.301 1.00 93.06 1030 PHE A N 1
ATOM 8002 C CA . PHE A 1 1030 ? 42.906 -0.067 16.534 1.00 93.06 1030 PHE A CA 1
ATOM 8003 C C . PHE A 1 1030 ? 42.164 -1.415 16.560 1.00 93.06 1030 PHE A C 1
ATOM 8005 O O . PHE A 1 1030 ? 41.440 -1.701 17.512 1.00 93.06 1030 PHE A O 1
ATOM 8012 N N . PRO A 1 1031 ? 42.392 -2.284 15.574 1.00 93.69 1031 PRO A N 1
ATOM 8013 C CA . PRO A 1 1031 ? 41.670 -3.539 15.450 1.00 93.69 1031 PRO A CA 1
ATOM 8014 C C . PRO A 1 1031 ? 42.184 -4.544 16.488 1.00 93.69 1031 PRO A C 1
ATOM 8016 O O . PRO A 1 1031 ? 43.399 -4.751 16.625 1.00 93.69 1031 PRO A O 1
ATOM 8019 N N . PHE A 1 1032 ? 41.282 -5.180 17.233 1.00 96.19 1032 PHE A N 1
ATOM 8020 C CA . PHE A 1 1032 ? 41.603 -6.230 18.203 1.00 96.19 1032 PHE A CA 1
ATOM 8021 C C . PHE A 1 1032 ? 42.351 -7.411 17.559 1.00 96.19 1032 PHE A C 1
ATOM 8023 O O . PHE A 1 1032 ? 43.222 -8.016 18.187 1.00 96.19 1032 PHE A O 1
ATOM 8030 N N . GLU A 1 1033 ? 42.099 -7.672 16.281 1.00 95.00 1033 GLU A N 1
ATOM 8031 C CA . GLU A 1 1033 ? 42.778 -8.621 15.399 1.00 95.00 1033 GLU A CA 1
ATOM 8032 C C . GLU A 1 1033 ? 44.297 -8.410 15.360 1.00 95.00 1033 GLU A C 1
ATOM 8034 O O . GLU A 1 1033 ? 45.069 -9.353 15.169 1.00 95.00 1033 GLU A O 1
ATOM 8039 N N . ALA A 1 1034 ? 44.756 -7.172 15.577 1.00 94.06 1034 ALA A N 1
ATOM 8040 C CA . ALA A 1 1034 ? 46.176 -6.856 15.623 1.00 94.06 1034 ALA A CA 1
ATOM 8041 C C . ALA A 1 1034 ? 46.849 -7.302 16.938 1.00 94.06 1034 ALA A C 1
ATOM 8043 O O . ALA A 1 1034 ? 48.083 -7.321 17.033 1.00 94.06 1034 ALA A O 1
ATOM 8044 N N . VAL A 1 1035 ? 46.084 -7.671 17.969 1.00 94.25 1035 VAL A N 1
ATOM 8045 C CA . VAL A 1 1035 ? 46.618 -8.143 19.252 1.00 94.25 1035 VAL A CA 1
ATOM 8046 C C . VAL A 1 1035 ? 47.091 -9.597 19.107 1.00 94.25 1035 VAL A C 1
ATOM 8048 O O . VAL A 1 1035 ? 46.341 -10.467 18.670 1.00 94.25 1035 VAL A O 1
ATOM 8051 N N . PRO A 1 1036 ? 48.340 -9.927 19.487 1.00 87.44 1036 PRO A N 1
ATOM 8052 C CA . PRO A 1 1036 ? 48.887 -11.260 19.250 1.00 87.44 1036 PRO A CA 1
ATOM 8053 C C . PRO A 1 1036 ? 48.134 -12.353 20.040 1.00 87.44 1036 PRO A C 1
ATOM 8055 O O . PRO A 1 1036 ? 48.063 -12.264 21.268 1.00 87.44 1036 PRO A O 1
ATOM 8058 N N . PRO A 1 1037 ? 47.673 -13.447 19.401 1.00 78.25 1037 PRO A N 1
ATOM 8059 C CA . PRO A 1 1037 ? 46.962 -14.520 20.104 1.00 78.25 1037 PRO A CA 1
ATOM 8060 C C . PRO A 1 1037 ? 47.866 -15.370 21.013 1.00 78.25 1037 PRO A C 1
ATOM 8062 O O . PRO A 1 1037 ? 47.428 -15.836 22.055 1.00 78.25 1037 PRO A O 1
ATOM 8065 N N . ALA A 1 1038 ? 49.154 -15.527 20.674 1.00 69.75 1038 ALA A N 1
ATOM 8066 C CA . ALA A 1 1038 ? 50.113 -16.381 21.396 1.00 69.75 1038 ALA A CA 1
ATOM 8067 C C . ALA A 1 1038 ? 51.256 -15.602 22.089 1.00 69.75 1038 ALA A C 1
ATOM 8069 O O . ALA A 1 1038 ? 52.395 -16.072 22.163 1.00 69.75 1038 ALA A O 1
ATOM 8070 N N . GLY A 1 1039 ? 50.994 -14.375 22.546 1.00 62.91 1039 GLY A N 1
ATOM 8071 C CA . GLY A 1 1039 ? 51.984 -13.565 23.264 1.00 62.91 1039 GLY A CA 1
ATOM 8072 C C . GLY A 1 1039 ? 52.234 -14.020 24.712 1.00 62.91 1039 GLY A C 1
ATOM 8073 O O . GLY A 1 1039 ? 51.404 -14.680 25.338 1.00 62.91 1039 GLY A O 1
ATOM 8074 N N . VAL A 1 1040 ? 53.402 -13.662 25.263 1.00 69.44 1040 VAL A N 1
ATOM 8075 C CA . VAL A 1 1040 ? 53.760 -13.964 26.664 1.00 69.44 1040 VAL A CA 1
ATOM 8076 C C . VAL A 1 1040 ? 52.805 -13.227 27.595 1.00 69.44 1040 VAL A C 1
ATOM 8078 O O . VAL A 1 1040 ? 52.687 -12.012 27.473 1.00 69.44 1040 VAL A O 1
ATOM 8081 N N . TYR A 1 1041 ? 52.181 -13.940 28.535 1.00 66.94 1041 TYR A N 1
ATOM 8082 C CA . TYR A 1 1041 ? 51.303 -13.358 29.553 1.00 66.94 1041 TYR A CA 1
ATOM 8083 C C . TYR A 1 1041 ? 51.903 -12.082 30.195 1.00 66.94 1041 TYR A C 1
ATOM 8085 O O . TYR A 1 1041 ? 53.090 -12.090 30.543 1.00 66.94 1041 TYR A O 1
ATOM 8093 N N . PRO A 1 1042 ? 51.121 -10.995 30.369 1.00 74.31 1042 PRO A N 1
ATOM 8094 C CA . PRO A 1 1042 ? 49.703 -10.843 30.013 1.00 74.31 1042 PRO A CA 1
ATOM 8095 C C . PRO A 1 1042 ? 49.462 -10.413 28.553 1.00 74.31 1042 PRO A C 1
ATOM 8097 O O . PRO A 1 1042 ? 48.338 -10.128 28.172 1.00 74.31 1042 PRO A O 1
ATOM 8100 N N . ASN A 1 1043 ? 50.494 -10.343 27.712 1.00 82.25 1043 ASN A N 1
ATOM 8101 C CA . ASN A 1 1043 ? 50.477 -9.667 26.411 1.00 82.25 1043 ASN A CA 1
ATOM 8102 C C . ASN A 1 1043 ? 49.884 -10.518 25.275 1.00 82.25 1043 ASN A C 1
ATOM 8104 O O . ASN A 1 1043 ? 50.553 -10.739 24.265 1.00 82.25 1043 ASN A O 1
ATOM 8108 N N . ASN A 1 1044 ? 48.652 -11.005 25.429 1.00 84.81 1044 ASN A N 1
ATOM 8109 C CA . ASN A 1 1044 ? 47.933 -11.738 24.384 1.00 84.81 1044 ASN A CA 1
ATOM 8110 C C . ASN A 1 1044 ? 46.435 -11.397 24.329 1.00 84.81 1044 ASN A C 1
ATOM 8112 O O . ASN A 1 1044 ? 45.877 -10.881 25.300 1.00 84.81 1044 ASN A O 1
ATOM 8116 N N . SER A 1 1045 ? 45.795 -11.701 23.193 1.00 90.75 1045 SER A N 1
ATOM 8117 C CA . SER A 1 1045 ? 44.377 -11.394 22.946 1.00 90.75 1045 SER A CA 1
ATOM 8118 C C . SER A 1 1045 ? 43.430 -12.111 23.912 1.00 90.75 1045 SER A C 1
ATOM 8120 O O . SER A 1 1045 ? 42.439 -11.530 24.332 1.00 90.75 1045 SER A O 1
ATOM 8122 N N . HIS A 1 1046 ? 43.761 -13.329 24.349 1.00 87.19 1046 HIS A N 1
ATOM 8123 C CA . HIS A 1 1046 ? 42.908 -14.117 25.245 1.00 87.19 1046 HIS A CA 1
ATOM 8124 C C . HIS A 1 1046 ? 42.838 -13.482 26.640 1.00 87.19 1046 HIS A C 1
ATOM 8126 O O . HIS A 1 1046 ? 41.764 -13.293 27.204 1.00 87.19 1046 HIS A O 1
ATOM 8132 N N . THR A 1 1047 ? 43.989 -13.058 27.172 1.00 85.06 1047 THR A N 1
ATOM 8133 C CA . THR A 1 1047 ? 44.067 -12.324 28.444 1.00 85.06 1047 THR A CA 1
ATOM 8134 C C . THR A 1 1047 ? 43.363 -10.974 28.335 1.00 85.06 1047 THR A C 1
ATOM 8136 O O . THR A 1 1047 ? 42.694 -10.560 29.278 1.00 85.06 1047 THR A O 1
ATOM 8139 N N . LEU A 1 1048 ? 43.498 -10.291 27.192 1.00 93.00 1048 LEU A N 1
ATOM 8140 C CA . LEU A 1 1048 ? 42.835 -9.011 26.959 1.00 93.00 1048 LEU A CA 1
ATOM 8141 C C . LEU A 1 1048 ? 41.312 -9.163 26.947 1.00 93.00 1048 LEU A C 1
ATOM 8143 O O . LEU A 1 1048 ? 40.636 -8.483 27.714 1.00 93.00 1048 LEU A O 1
ATOM 8147 N N . MET A 1 1049 ? 40.794 -10.097 26.147 1.00 93.44 1049 MET A N 1
ATOM 8148 C CA . MET A 1 1049 ? 39.366 -10.401 26.058 1.00 93.44 1049 MET A CA 1
ATOM 8149 C C . MET A 1 1049 ? 38.802 -10.798 27.424 1.00 93.44 1049 MET A C 1
ATOM 8151 O O . MET A 1 1049 ? 37.790 -10.252 27.852 1.00 93.44 1049 MET A O 1
ATOM 8155 N N . ARG A 1 1050 ? 39.512 -11.655 28.172 1.00 87.94 1050 ARG A N 1
ATOM 8156 C CA . ARG A 1 1050 ? 39.138 -12.039 29.542 1.00 87.94 1050 ARG A CA 1
ATOM 8157 C C . ARG A 1 1050 ? 38.976 -10.837 30.463 1.00 87.94 1050 ARG A C 1
ATOM 8159 O O . ARG A 1 1050 ? 38.034 -10.792 31.246 1.00 87.94 1050 ARG A O 1
ATOM 8166 N N . ARG A 1 1051 ? 39.889 -9.867 30.395 1.00 91.62 1051 ARG A N 1
ATOM 8167 C CA . ARG A 1 1051 ? 39.819 -8.666 31.235 1.00 91.62 1051 ARG A CA 1
ATOM 8168 C C . ARG A 1 1051 ? 38.740 -7.685 30.777 1.00 91.62 1051 ARG A C 1
ATOM 8170 O O . ARG A 1 1051 ? 38.147 -7.040 31.633 1.00 91.62 1051 ARG A O 1
ATOM 8177 N N . ILE A 1 1052 ? 38.474 -7.583 29.472 1.00 95.12 1052 ILE A N 1
ATOM 8178 C CA . ILE A 1 1052 ? 37.360 -6.783 28.932 1.00 95.12 1052 ILE A CA 1
ATOM 8179 C C . ILE A 1 1052 ? 36.026 -7.363 29.417 1.00 95.12 1052 ILE A C 1
ATOM 8181 O O . ILE A 1 1052 ? 35.257 -6.654 30.059 1.00 95.12 1052 ILE A O 1
ATOM 8185 N N . MET A 1 1053 ? 35.792 -8.661 29.198 1.00 93.56 1053 MET A N 1
ATOM 8186 C CA . MET A 1 1053 ? 34.546 -9.325 29.599 1.00 93.56 1053 MET A CA 1
ATOM 8187 C C . MET A 1 1053 ? 34.360 -9.325 31.119 1.00 93.56 1053 MET A C 1
ATOM 8189 O O . MET A 1 1053 ? 33.299 -8.939 31.608 1.00 93.56 1053 MET A O 1
ATOM 8193 N N . GLY A 1 1054 ? 35.417 -9.612 31.887 1.00 88.50 1054 GLY A N 1
ATOM 8194 C CA . GLY A 1 1054 ? 35.349 -9.523 33.348 1.00 88.50 1054 GLY A CA 1
ATOM 8195 C C . GLY A 1 1054 ? 35.044 -8.110 33.855 1.00 88.50 1054 GLY A C 1
ATOM 8196 O O . GLY A 1 1054 ? 34.327 -7.936 34.838 1.00 88.50 1054 GLY A O 1
ATOM 8197 N N . TRP A 1 1055 ? 35.498 -7.074 33.144 1.00 91.25 1055 TRP A N 1
ATOM 8198 C CA . TRP A 1 1055 ? 35.160 -5.691 33.474 1.00 91.25 1055 TRP A CA 1
ATOM 8199 C C . TRP A 1 1055 ? 33.696 -5.329 33.157 1.00 91.25 1055 TRP A C 1
ATOM 8201 O O . TRP A 1 1055 ? 33.079 -4.554 33.904 1.00 91.25 1055 TRP A O 1
ATOM 8211 N N . PHE A 1 1056 ? 33.099 -5.924 32.118 1.00 92.00 1056 PHE A N 1
ATOM 8212 C CA . PHE A 1 1056 ? 31.652 -5.834 31.896 1.00 92.00 1056 PHE A CA 1
ATOM 8213 C C . PHE A 1 1056 ? 30.844 -6.551 32.979 1.00 92.00 1056 PHE A C 1
ATOM 8215 O O . PHE A 1 1056 ? 29.778 -6.060 33.341 1.00 92.00 1056 PHE A O 1
ATOM 8222 N N . GLY A 1 1057 ? 31.414 -7.574 33.616 1.00 87.19 1057 GLY A N 1
ATOM 8223 C CA . GLY A 1 1057 ? 30.760 -8.389 34.649 1.00 87.19 1057 GLY A CA 1
ATOM 8224 C C . GLY A 1 1057 ? 30.571 -9.848 34.228 1.00 87.19 1057 GLY A C 1
ATOM 8225 O O . GLY A 1 1057 ? 30.009 -10.637 34.980 1.00 87.19 1057 GLY A O 1
ATOM 8226 N N . LEU A 1 1058 ? 31.084 -10.209 33.052 1.00 82.94 1058 LEU A N 1
ATOM 8227 C CA . LEU A 1 1058 ? 31.037 -11.537 32.464 1.00 82.94 1058 LEU A CA 1
ATOM 8228 C C . LEU A 1 1058 ? 32.272 -12.343 32.891 1.00 82.94 1058 LEU A C 1
ATOM 8230 O O . LEU A 1 1058 ? 33.274 -12.409 32.177 1.00 82.94 1058 LEU A O 1
ATOM 8234 N N . GLU A 1 1059 ? 32.218 -12.951 34.078 1.00 66.62 1059 GLU A N 1
ATOM 8235 C CA . GLU A 1 1059 ? 33.241 -13.890 34.556 1.00 66.62 1059 GLU A CA 1
ATOM 8236 C C . GLU A 1 1059 ? 32.642 -15.275 34.817 1.00 66.62 1059 GLU A C 1
ATOM 8238 O O . GLU A 1 1059 ? 31.672 -15.433 35.557 1.00 66.62 1059 GLU A O 1
ATOM 8243 N N . LYS A 1 1060 ? 33.277 -16.320 34.279 1.00 49.00 1060 LYS A N 1
ATOM 8244 C CA . LYS A 1 1060 ? 33.016 -17.696 34.706 1.00 49.00 1060 LYS A CA 1
ATOM 8245 C C . LYS A 1 1060 ? 33.620 -17.924 36.101 1.00 49.00 1060 LYS A C 1
ATOM 8247 O O . LYS A 1 1060 ? 34.812 -17.667 36.282 1.00 49.00 1060 LYS A O 1
ATOM 8252 N N . PRO A 1 1061 ? 32.895 -18.495 37.079 1.00 47.94 1061 PRO A N 1
ATOM 8253 C CA . PRO A 1 1061 ? 33.527 -18.946 38.306 1.00 47.94 1061 PRO A CA 1
ATOM 8254 C C . PRO A 1 1061 ? 34.286 -20.272 38.091 1.00 47.94 1061 PRO A C 1
ATOM 8256 O O . PRO A 1 1061 ? 33.789 -21.215 37.475 1.00 47.94 1061 PRO A O 1
ATOM 8259 N N . SER A 1 1062 ? 35.456 -20.353 38.731 1.00 53.12 1062 SER A N 1
ATOM 8260 C CA . SER A 1 1062 ? 36.333 -21.512 38.988 1.00 53.12 1062 SER A CA 1
ATOM 8261 C C . SER A 1 1062 ? 37.472 -21.798 37.995 1.00 53.12 1062 SER A C 1
ATOM 8263 O O . SER A 1 1062 ? 37.295 -22.291 36.885 1.00 53.12 1062 SER A O 1
ATOM 8265 N N . TYR A 1 1063 ? 38.687 -21.549 38.481 1.00 64.69 1063 TYR A N 1
ATOM 8266 C CA . TYR A 1 1063 ? 39.904 -22.243 38.073 1.00 64.69 1063 TYR A CA 1
ATOM 8267 C C . TYR A 1 1063 ? 39.902 -23.670 38.633 1.00 64.69 1063 TYR A C 1
ATOM 8269 O O . TYR A 1 1063 ? 39.316 -23.930 39.690 1.00 64.69 1063 TYR A O 1
ATOM 8277 N N . ILE A 1 1064 ? 40.597 -24.596 37.968 1.00 72.12 1064 ILE A N 1
ATOM 8278 C CA . ILE A 1 1064 ? 40.865 -25.919 38.533 1.00 72.12 1064 ILE A CA 1
ATOM 8279 C C . ILE A 1 1064 ? 42.111 -25.792 39.398 1.00 72.12 1064 ILE A C 1
ATOM 8281 O O . ILE A 1 1064 ? 43.220 -25.569 38.921 1.00 72.12 1064 ILE A O 1
ATOM 8285 N N . ARG A 1 1065 ? 41.934 -25.915 40.710 1.00 82.19 1065 ARG A N 1
ATOM 8286 C CA . ARG A 1 1065 ? 43.071 -25.927 41.620 1.00 82.19 1065 ARG A CA 1
ATOM 8287 C C . ARG A 1 1065 ? 43.967 -27.117 41.277 1.00 82.19 1065 ARG A C 1
ATOM 8289 O O . ARG A 1 1065 ? 43.476 -28.231 41.110 1.00 82.19 1065 ARG A O 1
ATOM 8296 N N . GLY A 1 1066 ? 45.265 -26.877 41.138 1.00 81.56 1066 GLY A N 1
ATOM 8297 C CA . GLY A 1 1066 ? 46.239 -27.870 40.700 1.00 81.56 1066 GLY A CA 1
ATOM 8298 C C . GLY A 1 1066 ? 46.492 -27.950 39.191 1.00 81.56 1066 GLY A C 1
ATOM 8299 O O . GLY A 1 1066 ? 47.431 -28.645 38.811 1.00 81.56 1066 GLY A O 1
ATOM 8300 N N . ASP A 1 1067 ? 45.714 -27.246 38.367 1.00 87.38 1067 ASP A N 1
ATOM 8301 C CA . ASP A 1 1067 ? 45.970 -27.024 36.935 1.00 87.38 1067 ASP A CA 1
ATOM 8302 C C . ASP A 1 1067 ? 46.828 -25.756 36.776 1.00 87.38 1067 ASP A C 1
ATOM 8304 O O . ASP A 1 1067 ? 46.359 -24.658 36.477 1.00 87.38 1067 ASP A O 1
ATOM 8308 N N . ALA A 1 1068 ? 48.107 -25.881 37.122 1.00 85.38 1068 ALA A N 1
ATOM 8309 C CA . ALA A 1 1068 ? 49.028 -24.756 37.200 1.00 85.38 1068 ALA A CA 1
ATOM 8310 C C . ALA A 1 1068 ? 49.401 -24.188 35.823 1.00 85.38 1068 ALA A C 1
ATOM 8312 O O . ALA A 1 1068 ? 49.831 -23.033 35.754 1.00 85.38 1068 ALA A O 1
ATOM 8313 N N . ASN A 1 1069 ? 49.300 -24.985 34.753 1.00 79.19 1069 ASN A N 1
ATOM 8314 C CA . ASN A 1 1069 ? 49.587 -24.534 33.390 1.00 79.19 1069 ASN A CA 1
ATOM 8315 C C . ASN A 1 1069 ? 48.336 -24.018 32.643 1.00 79.19 1069 ASN A C 1
ATOM 8317 O O . ASN A 1 1069 ? 48.505 -23.419 31.578 1.00 79.19 1069 ASN A O 1
ATOM 8321 N N . GLY A 1 1070 ? 47.139 -24.200 33.215 1.00 73.31 1070 GLY A N 1
ATOM 8322 C CA . GLY A 1 1070 ? 45.867 -23.684 32.712 1.00 73.31 1070 GLY A CA 1
ATOM 8323 C C . GLY A 1 1070 ? 45.330 -24.440 31.498 1.00 73.31 1070 GLY A C 1
ATOM 8324 O O . GLY A 1 1070 ? 44.608 -23.847 30.695 1.00 73.31 1070 GLY A O 1
ATOM 8325 N N . ASP A 1 1071 ? 45.715 -25.706 31.310 1.00 73.31 1071 ASP A N 1
ATOM 8326 C CA . ASP A 1 1071 ? 45.293 -26.524 30.165 1.00 73.31 1071 ASP A CA 1
ATOM 8327 C C . ASP A 1 1071 ? 43.992 -27.315 30.407 1.00 73.31 1071 ASP A C 1
ATOM 8329 O O . ASP A 1 1071 ? 43.488 -27.998 29.507 1.00 73.31 1071 ASP A O 1
ATOM 8333 N N . GLY A 1 1072 ? 43.407 -27.173 31.597 1.00 70.00 1072 GLY A N 1
ATOM 8334 C CA . GLY A 1 1072 ? 42.166 -27.808 32.025 1.00 70.00 1072 GLY A CA 1
ATOM 8335 C C . GLY A 1 1072 ? 42.350 -29.213 32.598 1.00 70.00 1072 GLY A C 1
ATOM 8336 O O . GLY A 1 1072 ? 41.350 -29.859 32.937 1.00 70.00 1072 GLY A O 1
ATOM 8337 N N . ILE A 1 1073 ? 43.582 -29.734 32.691 1.00 77.69 1073 ILE A N 1
ATOM 8338 C CA . ILE A 1 1073 ? 43.866 -31.123 33.068 1.00 77.69 1073 ILE A CA 1
ATOM 8339 C C . ILE A 1 1073 ? 44.998 -31.185 34.097 1.00 77.69 1073 ILE A C 1
ATOM 8341 O O . ILE A 1 1073 ? 46.155 -30.999 33.769 1.00 77.69 1073 ILE A O 1
ATOM 8345 N N . ILE A 1 1074 ? 44.694 -31.633 35.321 1.00 85.19 1074 ILE A N 1
ATOM 8346 C CA . ILE A 1 1074 ? 45.733 -31.867 36.339 1.00 85.19 1074 ILE A CA 1
ATOM 8347 C C . ILE A 1 1074 ? 46.594 -33.082 35.948 1.00 85.19 1074 ILE A C 1
ATOM 8349 O O . ILE A 1 1074 ? 46.168 -34.234 36.117 1.00 85.19 1074 ILE A O 1
ATOM 8353 N N . ASP A 1 1075 ? 47.813 -32.852 35.462 1.00 86.56 1075 ASP A N 1
ATOM 8354 C CA . ASP A 1 1075 ? 48.757 -33.883 35.041 1.00 86.56 1075 ASP A CA 1
ATOM 8355 C C . ASP A 1 1075 ? 50.248 -33.548 35.322 1.00 86.56 1075 ASP A C 1
ATOM 8357 O O . ASP A 1 1075 ? 50.613 -32.824 36.253 1.00 86.56 1075 ASP A O 1
ATOM 8361 N N . LEU A 1 1076 ? 51.180 -34.203 34.616 1.00 88.25 1076 LEU A N 1
ATOM 8362 C CA . LEU A 1 1076 ? 52.616 -33.957 34.804 1.00 88.25 1076 LEU A CA 1
ATOM 8363 C C . LEU A 1 1076 ? 53.040 -32.554 34.328 1.00 88.25 1076 LEU A C 1
ATOM 8365 O O . LEU A 1 1076 ? 54.044 -32.031 34.819 1.00 88.25 1076 LEU A O 1
ATOM 8369 N N . GLY A 1 1077 ? 52.321 -31.976 33.370 1.00 85.50 1077 GLY A N 1
ATOM 8370 C CA . GLY A 1 1077 ? 52.479 -30.625 32.847 1.00 85.50 1077 GLY A CA 1
ATOM 8371 C C . GLY A 1 1077 ? 52.432 -29.578 33.952 1.00 85.50 1077 GLY A C 1
ATOM 8372 O O . GLY A 1 1077 ? 53.355 -28.766 34.032 1.00 85.50 1077 GLY A O 1
ATOM 8373 N N . ASP A 1 1078 ? 51.485 -29.688 34.881 1.00 90.50 1078 ASP A N 1
ATOM 8374 C CA . ASP A 1 1078 ? 51.341 -28.778 36.028 1.00 90.50 1078 ASP A CA 1
ATOM 8375 C C . ASP A 1 1078 ? 52.506 -28.865 36.997 1.00 90.50 1078 ASP A C 1
ATOM 8377 O O . ASP A 1 1078 ? 53.063 -27.856 37.432 1.00 90.50 1078 ASP A O 1
ATOM 8381 N N . ILE A 1 1079 ? 52.963 -30.088 37.280 1.00 92.62 1079 ILE A N 1
ATOM 8382 C CA . ILE A 1 1079 ? 54.155 -30.298 38.107 1.00 92.62 1079 ILE A CA 1
ATOM 8383 C C . ILE A 1 1079 ? 55.365 -29.640 37.440 1.00 92.62 1079 ILE A C 1
ATOM 8385 O O . ILE A 1 1079 ? 56.174 -28.994 38.109 1.00 92.62 1079 ILE A O 1
ATOM 8389 N N . LEU A 1 1080 ? 55.531 -29.811 36.126 1.00 90.00 1080 LEU A N 1
ATOM 8390 C CA . LEU A 1 1080 ? 56.644 -29.210 35.391 1.00 90.00 1080 LEU A CA 1
ATOM 8391 C C . LEU A 1 1080 ? 56.545 -27.681 35.356 1.00 90.00 1080 LEU A C 1
ATOM 8393 O O . LEU A 1 1080 ? 57.585 -27.016 35.443 1.00 90.00 1080 LEU A O 1
ATOM 8397 N N . TYR A 1 1081 ? 55.331 -27.142 35.276 1.00 88.56 1081 TYR A N 1
ATOM 8398 C CA . TYR A 1 1081 ? 55.050 -25.713 35.323 1.00 88.56 1081 TYR A CA 1
ATOM 8399 C C . TYR A 1 1081 ? 55.414 -25.123 36.693 1.00 88.56 1081 TYR A C 1
ATOM 8401 O O . TYR A 1 1081 ? 56.246 -24.214 36.756 1.00 88.56 1081 TYR A O 1
ATOM 8409 N N . LEU A 1 1082 ? 54.958 -25.728 37.797 1.00 90.19 1082 LEU A N 1
ATOM 8410 C CA . LEU A 1 1082 ? 55.334 -25.320 39.160 1.00 90.19 1082 LEU A CA 1
ATOM 8411 C C . LEU A 1 1082 ? 56.838 -25.470 39.430 1.00 90.19 1082 LEU A C 1
ATOM 8413 O O . LEU A 1 1082 ? 57.452 -24.596 40.039 1.00 90.19 1082 LEU A O 1
ATOM 8417 N N . VAL A 1 1083 ? 57.494 -26.526 38.928 1.00 91.31 1083 VAL A N 1
ATOM 8418 C CA . VAL A 1 1083 ? 58.967 -26.650 38.999 1.00 91.31 1083 VAL A CA 1
ATOM 8419 C C . VAL A 1 1083 ? 59.650 -25.483 38.282 1.00 91.31 1083 VAL A C 1
ATOM 8421 O O . VAL A 1 1083 ? 60.693 -24.999 38.735 1.00 91.31 1083 VAL A O 1
ATOM 8424 N N . SER A 1 1084 ? 59.107 -25.068 37.136 1.00 86.88 1084 SER A N 1
ATOM 8425 C CA . SER A 1 1084 ? 59.633 -23.948 36.359 1.00 86.88 1084 SER A CA 1
ATOM 8426 C C . SER A 1 1084 ? 59.486 -22.631 37.122 1.00 86.88 1084 SER A C 1
ATOM 8428 O O . SER A 1 1084 ? 60.472 -21.903 37.267 1.00 86.88 1084 SER A O 1
ATOM 8430 N N . TYR A 1 1085 ? 58.301 -22.374 37.678 1.00 87.00 1085 TYR A N 1
ATOM 8431 C CA . TYR A 1 1085 ? 58.008 -21.215 38.520 1.00 87.00 1085 TYR A CA 1
ATOM 8432 C C . TYR A 1 1085 ? 58.929 -21.150 39.752 1.00 87.00 1085 TYR A C 1
ATOM 8434 O O . TYR A 1 1085 ? 59.694 -20.198 39.911 1.00 87.00 1085 TYR A O 1
ATOM 8442 N N . LEU A 1 1086 ? 58.972 -22.215 40.559 1.00 88.38 1086 LEU A N 1
ATOM 8443 C CA . LEU A 1 1086 ? 59.687 -22.236 41.843 1.00 88.38 1086 LEU A CA 1
ATOM 8444 C C . LEU A 1 1086 ? 61.216 -22.234 41.712 1.00 88.38 1086 LEU A C 1
ATOM 8446 O O . LEU A 1 1086 ? 61.917 -21.694 42.571 1.00 88.38 1086 LEU A O 1
ATOM 8450 N N . TYR A 1 1087 ? 61.765 -22.867 40.668 1.00 88.56 1087 TYR A N 1
ATOM 8451 C CA . TYR A 1 1087 ? 63.206 -23.155 40.600 1.00 88.56 1087 TYR A CA 1
ATOM 8452 C C . TYR A 1 1087 ? 63.909 -22.671 39.332 1.00 88.56 1087 TYR A C 1
ATOM 8454 O O . TYR A 1 1087 ? 65.139 -22.764 39.259 1.00 88.56 1087 TYR A O 1
ATOM 8462 N N . LYS A 1 1088 ? 63.179 -22.180 38.324 1.00 82.12 1088 LYS A N 1
ATOM 8463 C CA . LYS A 1 1088 ? 63.753 -21.767 37.029 1.00 82.12 1088 LYS A CA 1
ATOM 8464 C C . LYS A 1 1088 ? 63.306 -20.380 36.560 1.00 82.12 1088 LYS A C 1
ATOM 8466 O O . LYS A 1 1088 ? 63.542 -20.052 35.401 1.00 82.12 1088 LYS A O 1
ATOM 8471 N N . SER A 1 1089 ? 62.730 -19.570 37.452 1.00 81.38 1089 SER A N 1
ATOM 8472 C CA . SER A 1 1089 ? 62.230 -18.220 37.141 1.00 81.38 1089 SER A CA 1
ATOM 8473 C C . SER A 1 1089 ? 61.142 -18.205 36.056 1.00 81.38 1089 SER A C 1
ATOM 8475 O O . SER A 1 1089 ? 61.071 -17.258 35.275 1.00 81.38 1089 SER A O 1
ATOM 8477 N N . GLY A 1 1090 ? 60.327 -19.263 35.981 1.00 70.69 1090 GLY A N 1
ATOM 8478 C CA . GLY A 1 1090 ? 59.104 -19.274 35.175 1.00 70.69 1090 GLY A CA 1
ATOM 8479 C C . GLY A 1 1090 ? 58.022 -18.344 35.749 1.00 70.69 1090 GLY A C 1
ATOM 8480 O O . GLY A 1 1090 ? 58.163 -17.896 36.888 1.00 70.69 1090 GLY A O 1
ATOM 8481 N N . PRO A 1 1091 ? 56.968 -18.029 34.977 1.00 71.31 1091 PRO A N 1
ATOM 8482 C CA . PRO A 1 1091 ? 55.832 -17.230 35.447 1.00 71.31 1091 PRO A CA 1
ATOM 8483 C C . PRO A 1 1091 ? 54.978 -17.991 36.475 1.00 71.31 1091 PRO A C 1
ATOM 8485 O O . PRO A 1 1091 ? 55.015 -19.221 36.514 1.00 71.31 1091 PRO A O 1
ATOM 8488 N N . ALA A 1 1092 ? 54.231 -17.256 37.309 1.00 76.56 1092 ALA A N 1
ATOM 8489 C CA . ALA A 1 1092 ? 53.204 -17.836 38.180 1.00 76.56 1092 ALA A CA 1
ATOM 8490 C C . ALA A 1 1092 ? 52.034 -18.390 37.344 1.00 76.56 1092 ALA A C 1
ATOM 8492 O O . ALA A 1 1092 ? 51.913 -18.064 36.159 1.00 76.56 1092 ALA A O 1
ATOM 8493 N N . SER A 1 1093 ? 51.192 -19.232 37.942 1.00 77.75 1093 SER A N 1
ATOM 8494 C CA . SER A 1 1093 ? 49.912 -19.624 37.338 1.00 77.75 1093 SER A CA 1
ATOM 8495 C C . SER A 1 1093 ? 48.966 -18.417 37.253 1.00 77.75 1093 SER A C 1
ATOM 8497 O O . SER A 1 1093 ? 49.060 -17.502 38.075 1.00 77.75 1093 SER A O 1
ATOM 8499 N N . ASP A 1 1094 ? 48.070 -18.411 36.264 1.00 66.44 1094 ASP A N 1
ATOM 8500 C CA . ASP A 1 1094 ? 46.998 -17.418 36.125 1.00 66.44 1094 ASP A CA 1
ATOM 8501 C C . ASP A 1 1094 ? 45.650 -18.146 35.949 1.00 66.44 1094 ASP A C 1
ATOM 8503 O O . ASP A 1 1094 ? 45.470 -18.817 34.934 1.00 66.44 1094 ASP A O 1
ATOM 8507 N N . PRO A 1 1095 ? 44.721 -18.055 36.918 1.00 68.00 1095 PRO A N 1
ATOM 8508 C CA . PRO A 1 1095 ? 44.850 -17.299 38.164 1.00 68.00 1095 PRO A CA 1
ATOM 8509 C C . PRO A 1 1095 ? 45.888 -17.916 39.121 1.00 68.00 1095 PRO A C 1
ATOM 8511 O O . PRO A 1 1095 ? 46.260 -19.090 39.018 1.00 68.00 1095 PRO A O 1
ATOM 8514 N N . PHE A 1 1096 ? 46.387 -17.111 40.062 1.00 73.94 1096 PHE A N 1
ATOM 8515 C CA . PHE A 1 1096 ? 47.421 -17.527 41.020 1.00 73.94 1096 PHE A CA 1
ATOM 8516 C C . PHE A 1 1096 ? 46.973 -18.760 41.820 1.00 73.94 1096 PHE A C 1
ATOM 8518 O O . PHE A 1 1096 ? 47.732 -19.695 42.054 1.00 73.94 1096 PHE A O 1
ATOM 8525 N N . GLU A 1 1097 ? 45.689 -18.821 42.133 1.00 79.06 1097 GLU A N 1
ATOM 8526 C CA . GLU A 1 1097 ? 45.041 -19.880 42.888 1.00 79.06 1097 GLU A CA 1
ATOM 8527 C C . GLU A 1 1097 ? 45.001 -21.237 42.160 1.00 79.06 1097 GLU A C 1
ATOM 8529 O O . GLU A 1 1097 ? 44.774 -22.263 42.800 1.00 79.06 1097 GLU A O 1
ATOM 8534 N N . ALA A 1 1098 ? 45.250 -21.278 40.845 1.00 82.81 1098 ALA A N 1
ATOM 8535 C CA . ALA A 1 1098 ? 45.357 -22.531 40.096 1.00 82.81 1098 ALA A CA 1
ATOM 8536 C C . ALA A 1 1098 ? 46.642 -23.311 40.443 1.00 82.81 1098 ALA A C 1
ATOM 8538 O O . ALA A 1 1098 ? 46.652 -24.541 40.407 1.00 82.81 1098 ALA A O 1
ATOM 8539 N N . GLY A 1 1099 ? 47.712 -22.615 40.841 1.00 85.62 1099 GLY A N 1
ATOM 8540 C CA . GLY A 1 1099 ? 48.993 -23.212 41.230 1.00 85.62 1099 GLY A CA 1
ATOM 8541 C C . GLY A 1 1099 ? 49.136 -23.525 42.723 1.00 85.62 1099 GLY A C 1
ATOM 8542 O O . GLY A 1 1099 ? 50.058 -24.252 43.086 1.00 85.62 1099 GLY A O 1
ATOM 8543 N N . ASP A 1 1100 ? 48.233 -23.008 43.561 1.00 87.38 1100 ASP A N 1
ATOM 8544 C CA . ASP A 1 1100 ? 48.130 -23.290 45.002 1.00 87.38 1100 ASP A CA 1
ATOM 8545 C C . ASP A 1 1100 ? 47.322 -24.590 45.184 1.00 87.38 1100 ASP A C 1
ATOM 8547 O O . ASP A 1 1100 ? 46.110 -24.591 45.388 1.00 87.38 1100 ASP A O 1
ATOM 8551 N N . ALA A 1 1101 ? 47.964 -25.736 44.974 1.00 88.12 1101 ALA A N 1
ATOM 8552 C CA . ALA A 1 1101 ? 47.314 -27.041 44.970 1.00 88.12 1101 ALA A CA 1
ATOM 8553 C C . ALA A 1 1101 ? 46.845 -27.497 46.363 1.00 88.12 1101 ALA A C 1
ATOM 8555 O O . ALA A 1 1101 ? 45.959 -28.356 46.441 1.00 88.12 1101 ALA A O 1
ATOM 8556 N N . ASP A 1 1102 ? 47.420 -26.972 47.448 1.00 86.81 1102 ASP A N 1
ATOM 8557 C CA . ASP A 1 1102 ? 47.079 -27.387 48.815 1.00 86.81 1102 ASP A CA 1
ATOM 8558 C C . ASP A 1 1102 ? 46.207 -26.400 49.615 1.00 86.81 1102 ASP A C 1
ATOM 8560 O O . ASP A 1 1102 ? 45.782 -26.736 50.728 1.00 86.81 1102 ASP A O 1
ATOM 8564 N N . CYS A 1 1103 ? 45.802 -25.291 48.984 1.00 82.19 1103 CYS A N 1
ATOM 8565 C CA . CYS A 1 1103 ? 44.905 -24.261 49.518 1.00 82.19 1103 CYS A CA 1
ATOM 8566 C C . CYS A 1 1103 ? 45.472 -23.471 50.697 1.00 82.19 1103 CYS A C 1
ATOM 8568 O O . CYS A 1 1103 ? 44.694 -22.974 51.524 1.00 82.19 1103 CYS A O 1
ATOM 8570 N N . ASP A 1 1104 ? 46.790 -23.357 50.826 1.00 80.31 1104 ASP A N 1
ATOM 8571 C CA . ASP A 1 1104 ? 47.389 -22.602 51.924 1.00 80.31 1104 ASP A CA 1
ATOM 8572 C C . ASP A 1 1104 ? 47.567 -21.100 51.629 1.00 80.31 1104 ASP A C 1
ATOM 8574 O O . ASP A 1 1104 ? 47.777 -20.315 52.562 1.00 80.31 1104 ASP A O 1
ATOM 8578 N N . GLY A 1 1105 ? 47.330 -20.688 50.379 1.00 76.44 1105 GLY A N 1
ATOM 8579 C CA . GLY A 1 1105 ? 47.358 -19.299 49.922 1.00 76.44 1105 GLY A CA 1
ATOM 8580 C C . GLY A 1 1105 ? 48.713 -18.835 49.386 1.00 76.44 1105 GLY A C 1
ATOM 8581 O O . GLY A 1 1105 ? 48.814 -17.680 48.963 1.00 76.44 1105 GLY A O 1
ATOM 8582 N N . ASP A 1 1106 ? 49.728 -19.698 49.380 1.00 82.50 1106 ASP A N 1
ATOM 8583 C CA . ASP A 1 1106 ? 51.023 -19.478 48.738 1.00 82.50 1106 ASP A CA 1
ATOM 8584 C C . ASP A 1 1106 ? 51.245 -20.537 47.629 1.00 82.50 1106 ASP A C 1
ATOM 8586 O O . ASP A 1 1106 ? 50.582 -21.561 47.589 1.00 82.50 1106 ASP A O 1
ATOM 8590 N N . ILE A 1 1107 ? 52.160 -20.283 46.679 1.00 86.88 1107 ILE A N 1
ATOM 8591 C CA . ILE A 1 1107 ? 52.640 -21.325 45.747 1.00 86.88 1107 ILE A CA 1
ATOM 8592 C C . ILE A 1 1107 ? 54.074 -21.669 46.138 1.00 86.88 1107 ILE A C 1
ATOM 8594 O O . ILE A 1 1107 ? 55.003 -20.891 45.872 1.00 86.88 1107 ILE A O 1
ATOM 8598 N N . ASP A 1 1108 ? 54.276 -22.831 46.747 1.00 90.06 1108 ASP A N 1
ATOM 8599 C CA . ASP A 1 1108 ? 55.569 -23.305 47.215 1.00 90.06 1108 ASP A CA 1
ATOM 8600 C C . ASP A 1 1108 ? 55.822 -24.811 46.954 1.00 90.06 1108 ASP A C 1
ATOM 8602 O O . ASP A 1 1108 ? 55.262 -25.447 46.057 1.00 90.06 1108 ASP A O 1
ATOM 8606 N N . LEU A 1 1109 ? 56.809 -25.397 47.640 1.00 91.69 1109 LEU A N 1
ATOM 8607 C CA . LEU A 1 1109 ? 57.130 -26.818 47.464 1.00 91.69 1109 LEU A CA 1
ATOM 8608 C C . LEU A 1 1109 ? 55.990 -27.741 47.951 1.00 91.69 1109 LEU A C 1
ATOM 8610 O O . LEU A 1 1109 ? 55.925 -28.890 47.509 1.00 91.69 1109 LEU A O 1
ATOM 8614 N N . GLY A 1 1110 ? 55.138 -27.267 48.857 1.00 90.00 1110 GLY A N 1
ATOM 8615 C CA . GLY A 1 1110 ? 53.917 -27.900 49.346 1.00 90.00 1110 GLY A CA 1
ATOM 8616 C C . GLY A 1 1110 ? 52.987 -28.273 48.204 1.00 90.00 1110 GLY A C 1
ATOM 8617 O O . GLY A 1 1110 ? 52.721 -29.465 48.029 1.00 90.00 1110 GLY A O 1
ATOM 8618 N N . ASP A 1 1111 ? 52.662 -27.323 47.331 1.00 92.75 1111 ASP A N 1
ATOM 8619 C CA . ASP A 1 1111 ? 51.773 -27.516 46.176 1.00 92.75 1111 ASP A CA 1
ATOM 8620 C C . ASP A 1 1111 ? 52.300 -28.556 45.197 1.00 92.75 1111 ASP A C 1
ATOM 8622 O O . ASP A 1 1111 ? 51.606 -29.490 44.784 1.00 92.75 1111 ASP A O 1
ATOM 8626 N N . LEU A 1 1112 ? 53.594 -28.468 44.891 1.00 92.69 1112 LEU A N 1
ATOM 8627 C CA . LEU A 1 1112 ? 54.266 -29.427 44.021 1.00 92.69 1112 LEU A CA 1
ATOM 8628 C C . LEU A 1 1112 ? 54.222 -30.839 44.622 1.00 92.69 1112 LEU A C 1
ATOM 8630 O O . LEU A 1 1112 ? 53.974 -31.825 43.919 1.00 92.69 1112 LEU A O 1
ATOM 8634 N N . LEU A 1 1113 ? 54.468 -30.966 45.929 1.00 92.06 1113 LEU A N 1
ATOM 8635 C CA . LEU A 1 1113 ? 54.392 -32.250 46.628 1.00 92.06 1113 LEU A CA 1
ATOM 8636 C C . LEU A 1 1113 ? 52.955 -32.771 46.715 1.00 92.06 1113 LEU A C 1
ATOM 8638 O O . LEU A 1 1113 ? 52.766 -33.994 46.654 1.00 92.06 1113 LEU A O 1
ATOM 8642 N N . TYR A 1 1114 ? 51.974 -31.880 46.826 1.00 92.25 1114 TYR A N 1
ATOM 8643 C CA . TYR A 1 1114 ? 50.555 -32.203 46.835 1.00 92.25 1114 TYR A CA 1
ATOM 8644 C C . TYR A 1 1114 ? 50.130 -32.803 45.493 1.00 92.25 1114 TYR A C 1
ATOM 8646 O O . TYR A 1 1114 ? 49.618 -33.925 45.472 1.00 92.25 1114 TYR A O 1
ATOM 8654 N N . LEU A 1 1115 ? 50.481 -32.164 44.370 1.00 91.69 1115 LEU A N 1
ATOM 8655 C CA . LEU A 1 1115 ? 50.216 -32.684 43.020 1.00 91.69 1115 LEU A CA 1
ATOM 8656 C C . LEU A 1 1115 ? 50.893 -34.030 42.757 1.00 91.69 1115 LEU A C 1
ATOM 8658 O O . LEU A 1 1115 ? 50.268 -34.966 42.258 1.00 91.69 1115 LEU A O 1
ATOM 8662 N N . VAL A 1 1116 ? 52.156 -34.193 43.165 1.00 90.94 1116 VAL A N 1
ATOM 8663 C CA . VAL A 1 1116 ? 52.856 -35.487 43.048 1.00 90.94 1116 VAL A CA 1
ATOM 8664 C C . VAL A 1 1116 ? 52.169 -36.571 43.887 1.00 90.94 1116 VAL A C 1
ATOM 8666 O O . VAL A 1 1116 ? 52.138 -37.744 43.496 1.00 90.94 1116 VAL A O 1
ATOM 8669 N N . SER A 1 1117 ? 51.651 -36.21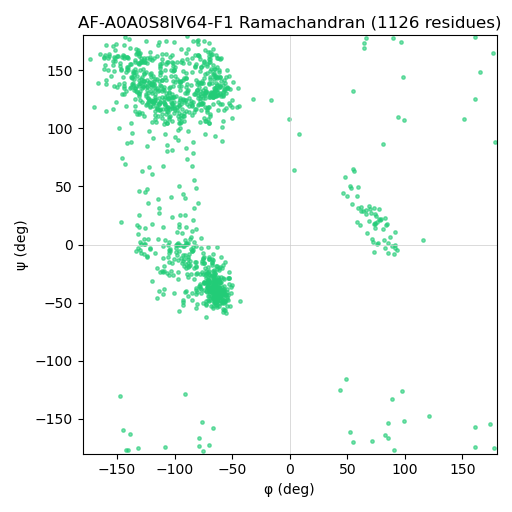1 45.062 1.00 88.56 1117 SER A N 1
ATOM 8670 C CA . SER A 1 1117 ? 50.918 -37.131 45.931 1.00 88.56 1117 SER A CA 1
ATOM 8671 C C . SER A 1 1117 ? 49.586 -37.546 45.307 1.00 88.56 1117 SER A C 1
ATOM 8673 O O . SER A 1 1117 ? 49.288 -38.743 45.254 1.00 88.56 1117 SER A O 1
ATOM 8675 N N . TYR A 1 1118 ? 48.829 -36.585 44.783 1.00 90.94 1118 TYR A N 1
ATOM 8676 C CA . TYR A 1 1118 ? 47.576 -36.811 44.073 1.00 90.94 1118 TYR A CA 1
ATOM 8677 C C . TYR A 1 1118 ? 47.774 -37.731 42.860 1.00 90.94 1118 TYR A C 1
ATOM 8679 O O . TYR A 1 1118 ? 47.241 -38.843 42.834 1.00 90.94 1118 TYR A O 1
ATOM 8687 N N . LEU A 1 1119 ? 48.643 -37.346 41.922 1.00 89.44 1119 LEU A N 1
ATOM 8688 C CA . LEU A 1 1119 ? 48.800 -38.033 40.636 1.00 89.44 1119 LEU A CA 1
ATOM 8689 C C . LEU A 1 1119 ? 49.446 -39.418 40.743 1.00 89.44 1119 LEU A C 1
ATOM 8691 O O . LEU A 1 1119 ? 49.122 -40.321 39.970 1.00 89.44 1119 LEU A O 1
ATOM 8695 N N . TYR A 1 1120 ? 50.365 -39.616 41.694 1.00 89.44 1120 TYR A N 1
ATOM 8696 C CA . TYR A 1 1120 ? 51.205 -40.821 41.714 1.00 89.44 1120 TYR A CA 1
ATOM 8697 C C . TYR A 1 1120 ? 51.151 -41.635 43.005 1.00 89.44 1120 TYR A C 1
ATOM 8699 O O . TYR A 1 1120 ? 51.680 -42.750 43.039 1.00 89.44 1120 TYR A O 1
ATOM 8707 N N . LYS A 1 1121 ? 50.552 -41.115 44.082 1.00 82.31 1121 LYS A N 1
ATOM 8708 C CA . LYS A 1 1121 ? 50.503 -41.798 45.389 1.00 82.31 1121 LYS A CA 1
ATOM 8709 C C . LYS A 1 1121 ? 49.085 -42.008 45.920 1.00 82.31 1121 LYS A C 1
ATOM 8711 O O . LYS A 1 1121 ? 48.946 -42.534 47.023 1.00 82.31 1121 LYS A O 1
ATOM 8716 N N . GLY A 1 1122 ? 48.061 -41.665 45.135 1.00 76.88 1122 GLY A N 1
ATOM 8717 C CA . GLY A 1 1122 ? 46.656 -41.803 45.522 1.00 76.88 1122 GLY A CA 1
ATOM 8718 C C . GLY A 1 1122 ? 46.241 -40.822 46.619 1.00 76.88 1122 GLY A C 1
ATOM 8719 O O . GLY A 1 1122 ? 45.411 -41.170 47.459 1.00 76.88 1122 GLY A O 1
ATOM 8720 N N . GLY A 1 1123 ? 46.873 -39.645 46.660 1.00 79.75 1123 GLY A N 1
ATOM 8721 C CA . GLY A 1 1123 ? 46.450 -38.529 47.505 1.00 79.75 1123 GLY A CA 1
ATOM 8722 C C . GLY A 1 1123 ? 45.093 -37.951 47.072 1.00 79.75 1123 GLY A C 1
ATOM 8723 O O . GLY A 1 1123 ? 44.590 -38.313 46.009 1.00 79.75 1123 GLY A O 1
ATOM 8724 N N . PRO A 1 1124 ? 44.476 -37.090 47.899 1.00 78.38 1124 PRO A N 1
ATOM 8725 C CA . PRO A 1 1124 ? 43.246 -36.381 47.540 1.00 78.38 1124 PRO A CA 1
ATOM 8726 C C . PRO A 1 1124 ? 43.462 -35.439 46.346 1.00 78.38 1124 PRO A C 1
ATOM 8728 O O . PRO A 1 1124 ? 44.583 -34.985 46.120 1.00 78.38 1124 PRO A O 1
ATOM 8731 N N . ALA A 1 1125 ? 42.392 -35.175 45.589 1.00 81.31 1125 ALA A N 1
ATOM 8732 C CA . ALA A 1 1125 ? 42.408 -34.184 44.516 1.00 81.31 1125 ALA A CA 1
ATOM 8733 C C . ALA A 1 1125 ? 42.616 -32.771 45.090 1.00 81.31 1125 ALA A C 1
ATOM 8735 O O . ALA A 1 1125 ? 42.082 -32.506 46.171 1.00 81.31 1125 ALA A O 1
ATOM 8736 N N . PRO A 1 1126 ? 43.375 -31.891 44.409 1.00 83.44 1126 PRO A N 1
ATOM 8737 C CA . PRO A 1 1126 ? 43.537 -30.503 44.829 1.00 83.44 1126 PRO A CA 1
ATOM 8738 C C . PRO A 1 1126 ? 42.182 -29.789 44.857 1.00 83.44 1126 PRO A C 1
ATOM 8740 O O . PRO A 1 1126 ? 41.365 -29.951 43.950 1.00 83.44 1126 PRO A O 1
ATOM 8743 N N . GLY A 1 1127 ? 41.930 -29.030 45.918 1.00 67.06 1127 GLY A N 1
ATOM 8744 C CA . GLY A 1 1127 ? 40.656 -28.354 46.136 1.00 67.06 1127 GLY A CA 1
ATOM 8745 C C . GLY A 1 1127 ? 40.516 -27.865 47.572 1.00 67.06 1127 GLY A C 1
ATOM 8746 O O . GLY A 1 1127 ? 41.041 -28.492 48.497 1.00 67.06 1127 GLY A O 1
ATOM 8747 N N . CYS A 1 1128 ? 39.804 -26.751 47.731 1.00 57.62 1128 CYS A N 1
ATOM 8748 C CA . CYS A 1 1128 ? 39.306 -26.278 49.017 1.00 57.62 1128 CYS A CA 1
ATOM 8749 C C . CYS A 1 1128 ? 37.839 -26.741 49.139 1.00 57.62 1128 CYS A C 1
ATOM 8751 O O . CYS A 1 1128 ? 37.429 -27.068 50.269 1.00 57.62 1128 CYS A O 1
#